Protein AF-A0A814Z5T1-F1 (afdb_monomer_lite)

pLDDT: mean 74.52, std 18.52, range [23.23, 98.56]

Radius of gyration: 36.54 Å; chains: 1; bounding box: 133×94×85 Å

Foldseek 3Di:
DDPPPFDFFPDAAPQPRHTDTQLAKWFAFLAVRRHTHHPVCCVVPVPPDPGGTHIDGTHHFFPFDAQPDQFLLSLLVVLLVRLVSAFAEWEWDQDPVDNVDTDLAIDTDGSNRLVLLLQLLLLLCVVQDAALAEEEEAEADHSVSVSPLSSCRQQNHAYEYDYNLDDLVQVLVSCQLRLHAEYEYEPVSVVSCVVCVVSRVSHAEYEYQDDDPDDPDDPPDNHYYHYSVVSSVVSSPDDDDHDDFDQARFSYWQWDCDPVRHTWTFTFGRQLLSLLDDRGQAQVQQQAEEEQQAGCSDPVSVSVSSRCSSNNYYYYYDPNDPVCVLVVQSSRQGQEDEAEQLVLLQLLLVLVVVLVVPPDPDPVVSVVVNLVSLQVSLVSHGPSHQAYEHDDDDAFPVSVVSCCSSPLSHHYWYWDDDQQAGTADIPQFGDQLKFKDFDADVLQPFACPDPPFHKHFIWIHGSNGTPATRPCVPVRPVQADPVGTGGPQWMWTWDDDPPDGIGTHTDAGVVQWDAACVGHTAHQSNLQNLLSSDSQASGKGWDHDNDHQAIAMEGATDPVVLVVVCVVVVHDSVCLQVDVVNQVVSLVSQVVSCVVVVHDPRSGHPYYGYDNDDQDVSVPCAPSSRHGPVVVVCVVCVCVVPVDDPVLVVLQVLLCVLLVDHDDDQPPDQCVVSPDDLVSLVVSQVCCCVVLVDHDPSVNSPDPPDGSVVVSVNSVVVVVVVVVVVVVVVVVVVPPPPPPPPDDDDDDDDDDDDDPPDPPQPPPRDFQAWFKFKDFVQQVPKWKAKDFADQPHLCVVQQLAPGGGIFIWIFTKIKIATQGLFKQFPFFDDDDDPDDDPDPQSVQVQWDQRPNVRATWGQQFKFKDWADPVPVVPFTDGRGTDAAAQPGFQDSDPSFDSDDPGHDSRTGIHGHRTMGMDHGPPPSRTTGPLVPAQQPHKDKTKIKMATSVVVQTASAHFDDDDPPDQPWDFDQDDPDDDPDDDDDPDRPPDDTHTGGHYDHDPCSRVRRMDMDIDIGGHQQDMQQCAADDPPDSQFAQQHSHNKAWAPPALKDFAPDAQAKKKFWFKAFAAAKKKKFKAFAFQSSRGARSDGPVRTQWIDIHGHRVDGDMTIGTFHPQDDPRRRTGMMTMIMDGNGPPDDGTDIDTDIDGDDDDPDDDDDDDDDDDPDDDDDDDDDDDDDDDDDDDDDDDD

Organism: NCBI:txid433720

Secondary structure (DSSP, 8-state):
-PPP--PEEEEE-TTT-PEEETTPEEEEETTTSS-EEEHHHHHTTSSPPSS-EEEEE---PPP-----S-SHHHHHHHHHHHTTTSEEEEEPPBPSS-TT-B-SS-EEEEHHHHHHHHHHHHHHHTTT--TT-EEEEE-SS-HHHHHHHHHHHHTT-EEEE--TT--HHHHHHHHHHHT--EEEE-TTTHHHHHHHGGG-TT--EEEESS--S-----TT-S-EEEEHHHHHHHHHT---PPPPP-TT-EEEEEEE--TTSS-EEEEEEHHHHHTTS-SS--GGGTT-EEEE-S-TTSHHHHHHHHHHHHTT-EEEEP-S-GGGHHHHHHHH--SEEEE-HHHHHHHHHHHHHHHHT-----HHHHHHHHHHHHHHHHTTS-TT--EEEEESSPPPHHHHHHHHHHSTTSEEEEEEEETTTEEEEETTEEPTT-EEEEE-BGGGTB-TT-SSS-EEEEEEE-TT----BTT-HHHHHHHB-TT--EEEEEEEEEE--TTS--EEEEEEETTT-EE-TTS-EE-HHHHHHHHTT-TTEEEEEEE--TT-SS-EEEEEE-HHHHHHHHHHTT--GGGGGG-HHHHHHHHHHHHHHHHHTT--GGGS-SEEEE--S---TTTTSB-TTS-B-HHHHHHHHHHHHH----HHHHHHHHHHHHH------TTS--TTTTT--HHHHHHHHHHHHHHH-----TTGGG-TT--HHHHHHHHHHHHHHHHHHHHHHHHHHHHSSSSS-----------S---S-S----TT-PPP---B---HHHHT-EEEEEEEE-TT-HHHHTT-SSSSEEEEEEEE-EEEEB-SSS-EEEEE----TTSS--SHHHHTT--EEETTTTEEEBTTSEEEEES-TT-TTS-------B-----EE---STTS-SS-S--BTTEEEE-TTEEEEE-BTBTT-EEE-TTS--SSS-EEEEEEEEESTTS-S--EEEPPPBTTB--EEEE---SS---S-TT----SSS--EEEE-EEE-TTTTTSSEEEEEEEE--BTBSGGGSPPPTTS---STT--SS-EE-TT-S-EE-SSTT-EEEEEEEEESSS-EEEEEEEEETTTTEE----GGG-SEEEEE--TT--EEEEEEPPPP-SSS--S-EEEEEEEESSTTS----EEEEEEEPP--S------PPPPP-------------------------

Structure (mmCIF, N/CA/C/O backbone):
data_AF-A0A814Z5T1-F1
#
_entry.id   AF-A0A814Z5T1-F1
#
loop_
_atom_site.group_PDB
_atom_site.id
_atom_site.type_symbol
_atom_site.label_atom_id
_atom_site.label_alt_id
_atom_site.label_comp_id
_atom_site.label_asym_id
_atom_site.label_entity_id
_atom_site.label_seq_id
_atom_site.pdbx_PDB_ins_code
_atom_site.Cartn_x
_atom_site.Cartn_y
_atom_site.Cartn_z
_atom_site.occupancy
_atom_site.B_iso_or_equiv
_atom_site.auth_seq_id
_atom_site.auth_comp_id
_atom_site.auth_asym_id
_atom_site.auth_atom_id
_atom_site.pdbx_PDB_model_num
ATOM 1 N N . MET A 1 1 ? 45.032 -6.175 -3.417 1.00 28.38 1 MET A N 1
ATOM 2 C CA . MET A 1 1 ? 44.567 -6.719 -2.125 1.00 28.38 1 MET A CA 1
ATOM 3 C C . MET A 1 1 ? 44.963 -5.740 -1.032 1.00 28.38 1 MET A C 1
ATOM 5 O O . MET A 1 1 ? 46.106 -5.746 -0.599 1.00 28.38 1 MET A O 1
ATOM 9 N N . LEU A 1 2 ? 44.053 -4.836 -0.677 1.00 25.33 2 LEU A N 1
ATOM 10 C CA . LEU A 1 2 ? 44.145 -4.008 0.526 1.00 25.33 2 LEU A CA 1
ATOM 11 C C . LEU A 1 2 ? 43.317 -4.730 1.598 1.00 25.33 2 LEU A C 1
ATOM 13 O O . LEU A 1 2 ? 42.243 -5.234 1.274 1.00 25.33 2 LEU A O 1
ATOM 17 N N . ASN A 1 3 ? 43.823 -4.840 2.829 1.00 23.78 3 ASN A N 1
ATOM 18 C CA . ASN A 1 3 ? 43.048 -5.376 3.953 1.00 23.78 3 ASN A CA 1
ATOM 19 C C . ASN A 1 3 ? 41.710 -4.619 4.047 1.00 23.78 3 ASN A C 1
ATOM 21 O O . ASN A 1 3 ? 41.748 -3.386 4.075 1.00 23.78 3 ASN A O 1
ATOM 25 N N . PRO A 1 4 ? 40.550 -5.299 4.096 1.00 34.59 4 PRO A N 1
ATOM 26 C CA . PRO A 1 4 ? 39.279 -4.612 4.234 1.00 34.59 4 PRO A CA 1
ATOM 27 C C . PRO A 1 4 ? 39.246 -3.969 5.620 1.00 34.59 4 PRO A C 1
ATOM 29 O O . PRO A 1 4 ? 39.312 -4.650 6.645 1.00 34.59 4 PRO A O 1
ATOM 32 N N . VAL A 1 5 ? 39.190 -2.640 5.658 1.00 39.53 5 VAL A N 1
ATOM 33 C CA . VAL A 1 5 ? 38.877 -1.906 6.883 1.00 39.53 5 VAL A CA 1
ATOM 34 C C . VAL A 1 5 ? 37.460 -2.322 7.273 1.00 39.53 5 VAL A C 1
ATOM 36 O O . VAL A 1 5 ? 36.507 -2.019 6.557 1.00 39.53 5 VAL A O 1
ATOM 39 N N . LYS A 1 6 ? 37.326 -3.076 8.368 1.00 45.75 6 LYS A N 1
ATOM 40 C CA . LYS A 1 6 ? 36.031 -3.493 8.915 1.00 45.75 6 LYS A CA 1
ATOM 41 C C . LYS A 1 6 ? 35.223 -2.242 9.268 1.00 45.75 6 LYS A C 1
ATOM 43 O O . LYS A 1 6 ? 35.621 -1.481 10.148 1.00 45.75 6 LYS A O 1
ATOM 48 N N . LYS A 1 7 ? 34.130 -1.996 8.540 1.00 56.34 7 LYS A N 1
ATOM 49 C CA . LYS A 1 7 ? 33.224 -0.871 8.807 1.00 56.34 7 LYS A CA 1
ATOM 50 C C . LYS A 1 7 ? 32.348 -1.220 10.024 1.00 56.34 7 LYS A C 1
ATOM 52 O O . LYS A 1 7 ? 31.818 -2.330 10.058 1.00 56.34 7 LYS A O 1
ATOM 57 N N . PRO A 1 8 ? 32.187 -0.332 11.019 1.00 55.16 8 PRO A N 1
ATOM 58 C CA . PRO A 1 8 ? 31.306 -0.585 12.159 1.00 55.16 8 PRO A CA 1
ATOM 59 C C . PRO A 1 8 ? 29.831 -0.606 11.722 1.00 55.16 8 PRO A C 1
ATOM 61 O O . PRO A 1 8 ? 29.427 0.139 10.829 1.00 55.16 8 PRO A O 1
ATOM 64 N N . SER A 1 9 ? 29.026 -1.472 12.338 1.00 62.44 9 SER A N 1
ATOM 65 C CA . SER A 1 9 ? 27.568 -1.508 12.159 1.00 62.44 9 SER A CA 1
ATOM 66 C C . SER A 1 9 ? 26.845 -0.515 13.086 1.00 62.44 9 SER A C 1
ATOM 68 O O . SER A 1 9 ? 27.452 0.031 14.007 1.00 62.44 9 SER A O 1
ATOM 70 N N . PHE A 1 10 ? 25.537 -0.316 12.881 1.00 61.75 10 PHE A N 1
ATOM 71 C CA . PHE A 1 10 ? 24.671 0.433 13.806 1.00 61.75 10 PHE A CA 1
ATOM 72 C C . PHE A 1 10 ? 24.365 -0.323 15.108 1.00 61.75 10 PHE A C 1
ATOM 74 O O . PHE A 1 10 ? 23.852 0.261 16.059 1.00 61.75 10 PHE A O 1
ATOM 81 N N . PHE A 1 11 ? 24.673 -1.619 15.160 1.00 69.12 11 PHE A N 1
ATOM 82 C CA . PHE A 1 11 ? 24.281 -2.499 16.250 1.00 69.12 11 PHE A CA 1
ATOM 83 C C . PHE A 1 11 ? 25.450 -2.739 17.204 1.00 69.12 11 PHE A C 1
ATOM 85 O O . PHE A 1 11 ? 26.623 -2.762 16.813 1.00 69.12 11 PHE A O 1
ATOM 92 N N . TYR A 1 12 ? 25.129 -3.032 18.458 1.00 83.69 12 TYR A N 1
ATOM 93 C CA . TYR A 1 12 ? 26.085 -3.497 19.455 1.00 83.69 12 TYR A CA 1
ATOM 94 C C . TYR A 1 12 ? 25.486 -4.653 20.244 1.00 83.69 12 TYR A C 1
ATOM 96 O O . TYR A 1 12 ? 24.275 -4.768 20.387 1.00 83.69 12 TYR A O 1
ATOM 104 N N . CYS A 1 13 ? 26.337 -5.541 20.743 1.00 81.00 13 CYS A N 1
ATOM 105 C CA . CYS A 1 13 ? 25.887 -6.631 21.591 1.00 81.00 13 CYS A CA 1
ATOM 106 C C . CYS A 1 13 ? 25.457 -6.083 22.961 1.00 81.00 13 CYS A C 1
ATOM 108 O O . CYS A 1 13 ? 26.270 -5.489 23.662 1.00 81.00 13 CYS A O 1
ATOM 110 N N . ASP A 1 14 ? 24.228 -6.343 23.395 1.00 83.56 14 ASP A N 1
ATOM 111 C CA . ASP A 1 14 ? 23.690 -5.919 24.695 1.00 83.56 14 ASP A CA 1
ATOM 112 C C . ASP A 1 14 ? 24.367 -6.587 25.902 1.00 83.56 14 ASP A C 1
ATOM 114 O O . ASP A 1 14 ? 24.176 -6.153 27.035 1.00 83.56 14 ASP A O 1
ATOM 118 N N . VAL A 1 15 ? 25.171 -7.632 25.673 1.00 81.62 15 VAL A N 1
ATOM 119 C CA . VAL A 1 15 ? 25.916 -8.350 26.721 1.00 81.62 15 VAL A CA 1
ATOM 120 C C . VAL A 1 15 ? 27.347 -7.837 26.867 1.00 81.62 15 VAL A C 1
ATOM 122 O O . VAL A 1 15 ? 27.784 -7.542 27.974 1.00 81.62 15 VAL A O 1
ATOM 125 N N . CYS A 1 16 ? 28.104 -7.753 25.768 1.00 84.25 16 CYS A N 1
ATOM 126 C CA . CYS A 1 16 ? 29.518 -7.354 25.813 1.00 84.25 16 CYS A CA 1
ATOM 127 C C . CYS A 1 16 ? 29.786 -5.928 25.318 1.00 84.25 16 CYS A C 1
ATOM 129 O O . CYS A 1 16 ? 30.937 -5.495 25.326 1.00 84.25 16 CYS A O 1
ATOM 131 N N . HIS A 1 17 ? 28.755 -5.218 24.854 1.00 82.31 17 HIS A N 1
ATOM 132 C CA . HIS A 1 17 ? 28.798 -3.849 24.323 1.00 82.31 17 HIS A CA 1
ATOM 133 C C . HIS A 1 17 ? 29.772 -3.626 23.157 1.00 82.31 17 HIS A C 1
ATOM 135 O O . HIS A 1 17 ? 30.061 -2.487 22.795 1.00 82.31 17 HIS A O 1
ATOM 141 N N . ARG A 1 18 ? 30.264 -4.703 22.530 1.00 80.19 18 ARG A N 1
ATOM 142 C CA . ARG A 1 18 ? 31.017 -4.612 21.277 1.00 80.19 18 ARG A CA 1
ATOM 143 C C . ARG A 1 18 ? 30.055 -4.255 20.152 1.00 80.19 18 ARG A C 1
ATOM 145 O O . ARG A 1 18 ? 29.044 -4.935 19.975 1.00 80.19 18 ARG A O 1
ATOM 152 N N . THR A 1 19 ? 30.387 -3.215 19.396 1.00 76.69 19 THR A N 1
ATOM 153 C CA . THR A 1 19 ? 29.765 -2.947 18.101 1.00 76.69 19 THR A CA 1
ATOM 154 C C . THR A 1 19 ? 30.006 -4.133 17.181 1.00 76.69 19 THR A C 1
ATOM 156 O O . THR A 1 19 ? 31.104 -4.692 17.144 1.00 76.69 19 THR A O 1
ATOM 159 N N . PHE A 1 20 ? 28.971 -4.545 16.457 1.00 74.12 20 PHE A N 1
ATOM 160 C CA . PHE A 1 20 ? 29.149 -5.569 15.438 1.00 74.12 20 PHE A CA 1
ATOM 161 C C . PHE A 1 20 ? 29.889 -4.964 14.248 1.00 74.12 20 PHE A C 1
ATOM 163 O O . PHE A 1 20 ? 29.673 -3.798 13.899 1.00 74.12 20 PHE A O 1
ATOM 170 N N . ASP A 1 21 ? 30.733 -5.762 13.603 1.00 72.00 21 ASP A N 1
ATOM 171 C CA . ASP A 1 21 ? 31.289 -5.386 12.310 1.00 72.00 21 ASP A CA 1
ATOM 172 C C . ASP A 1 21 ? 30.185 -5.512 11.249 1.00 72.00 21 ASP A C 1
ATOM 174 O O . ASP A 1 21 ? 29.345 -6.418 11.307 1.00 72.00 21 ASP A O 1
ATOM 178 N N . HIS A 1 22 ? 30.189 -4.623 10.258 1.00 64.62 22 HIS A N 1
ATOM 179 C CA . HIS A 1 22 ? 29.361 -4.776 9.068 1.00 64.62 22 HIS A CA 1
ATOM 180 C C . HIS A 1 22 ? 29.569 -6.171 8.464 1.00 64.62 22 HIS A C 1
ATOM 182 O O . HIS A 1 22 ? 30.706 -6.592 8.250 1.00 64.62 22 HIS A O 1
ATOM 188 N N . GLY A 1 23 ? 28.478 -6.887 8.194 1.00 60.28 23 GLY A N 1
ATOM 189 C CA . GLY A 1 23 ? 28.553 -8.232 7.630 1.00 60.28 23 GLY A CA 1
ATOM 190 C C . GLY A 1 23 ? 28.769 -9.349 8.663 1.00 60.28 23 GLY A C 1
ATOM 191 O O . GLY A 1 23 ? 28.973 -10.493 8.269 1.00 60.28 23 GLY A O 1
ATOM 192 N N . THR A 1 24 ? 28.696 -9.070 9.971 1.00 73.06 24 THR A N 1
ATOM 193 C CA . THR A 1 24 ? 28.711 -10.111 11.023 1.00 73.06 24 THR A CA 1
ATOM 194 C C . THR A 1 24 ? 27.317 -10.418 11.564 1.00 73.06 24 THR A C 1
ATOM 196 O O . THR A 1 24 ? 26.420 -9.584 11.474 1.00 73.06 24 THR A O 1
ATOM 199 N N . TYR A 1 25 ? 27.111 -11.614 12.125 1.00 76.50 25 TYR A N 1
ATOM 200 C CA . TYR A 1 25 ? 25.830 -11.987 12.731 1.00 76.50 25 TYR A CA 1
ATOM 201 C C . TYR A 1 25 ? 25.670 -11.407 14.148 1.00 76.50 25 TYR A C 1
ATOM 203 O O . TYR A 1 25 ? 26.505 -11.618 15.031 1.00 76.50 25 TYR A O 1
ATOM 211 N N . ARG A 1 26 ? 24.547 -10.719 14.365 1.00 84.06 26 ARG A N 1
ATOM 212 C CA . ARG A 1 26 ? 23.934 -10.411 15.661 1.00 84.06 26 ARG A CA 1
ATOM 213 C C . ARG A 1 26 ? 22.795 -11.389 15.942 1.00 84.06 26 ARG A C 1
ATOM 215 O O . ARG A 1 26 ? 22.085 -11.789 15.035 1.00 84.06 26 ARG A O 1
ATOM 222 N N . TYR A 1 27 ? 22.583 -11.762 17.188 1.00 81.81 27 TYR A N 1
ATOM 223 C CA . TYR A 1 27 ? 21.540 -12.684 17.619 1.00 81.81 27 TYR A CA 1
ATOM 224 C C . TYR A 1 27 ? 20.453 -11.881 18.325 1.00 81.81 27 TYR A C 1
ATOM 226 O O . TYR A 1 27 ? 20.590 -11.543 19.498 1.00 81.81 27 TYR A O 1
ATOM 234 N N . ASN A 1 28 ? 19.407 -11.529 17.581 1.00 81.00 28 ASN A N 1
ATOM 235 C CA . ASN A 1 28 ? 18.339 -10.640 18.020 1.00 81.00 28 ASN A CA 1
ATOM 236 C C . ASN A 1 28 ? 17.211 -11.417 18.713 1.00 81.00 28 ASN A C 1
ATOM 238 O O . ASN A 1 28 ? 16.724 -12.424 18.197 1.00 81.00 28 ASN A O 1
ATOM 242 N N . CYS A 1 29 ? 16.745 -10.930 19.858 1.00 71.31 29 CYS A N 1
ATOM 243 C CA . CYS A 1 29 ? 15.592 -11.488 20.545 1.00 71.31 29 CYS A CA 1
ATOM 244 C C . CYS A 1 29 ? 14.280 -11.131 19.844 1.00 71.31 29 CYS A C 1
ATOM 246 O O . CYS A 1 29 ? 13.896 -9.964 19.749 1.00 71.31 29 CYS A O 1
ATOM 248 N N . THR A 1 30 ? 13.518 -12.159 19.477 1.00 52.66 30 THR A N 1
ATOM 249 C CA . THR A 1 30 ? 12.213 -12.017 18.816 1.00 52.66 30 THR A CA 1
ATOM 250 C C . THR A 1 30 ? 11.124 -11.420 19.706 1.00 52.66 30 THR A C 1
ATOM 252 O O . THR A 1 30 ? 10.188 -10.813 19.187 1.00 52.66 30 THR A O 1
ATOM 255 N N . VAL A 1 31 ? 11.256 -11.562 21.028 1.00 54.78 31 VAL A N 1
ATOM 256 C CA . VAL A 1 31 ? 10.280 -11.101 22.029 1.00 54.78 31 VAL A CA 1
ATOM 257 C C . VAL A 1 31 ? 10.630 -9.714 22.575 1.00 54.78 31 VAL A C 1
ATOM 259 O O . VAL A 1 31 ? 9.751 -8.915 22.862 1.00 54.78 31 VAL A O 1
ATOM 262 N N . CYS A 1 32 ? 11.912 -9.389 22.718 1.00 58.50 32 CYS A N 1
ATOM 263 C CA . CYS A 1 32 ? 12.343 -8.086 23.224 1.00 58.50 32 CYS A CA 1
ATOM 264 C C . CYS A 1 32 ? 12.522 -7.052 22.105 1.00 58.50 32 CYS A C 1
ATOM 266 O O . CYS A 1 32 ? 12.522 -5.859 22.399 1.00 58.50 32 CYS A O 1
ATOM 268 N N . GLY A 1 33 ? 12.698 -7.492 20.852 1.00 46.81 33 GLY A N 1
ATOM 269 C CA . GLY A 1 33 ? 12.854 -6.657 19.653 1.00 46.81 33 GLY A CA 1
ATOM 270 C C . GLY A 1 33 ? 14.209 -5.949 19.550 1.00 46.81 33 GLY A C 1
ATOM 271 O O . GLY A 1 33 ? 14.848 -5.981 18.502 1.00 46.81 33 GLY A O 1
ATOM 272 N N . ASN A 1 34 ? 14.689 -5.389 20.661 1.00 63.78 34 ASN A N 1
ATOM 273 C CA . ASN A 1 34 ? 15.873 -4.530 20.735 1.00 63.78 34 ASN A CA 1
ATOM 274 C C . ASN A 1 34 ? 16.929 -5.138 21.671 1.00 63.78 34 ASN A C 1
ATOM 276 O O . ASN A 1 34 ? 17.443 -4.445 22.546 1.00 63.78 34 ASN A O 1
ATOM 280 N N . TYR A 1 35 ? 17.142 -6.452 21.586 1.00 73.88 35 TYR A N 1
ATOM 281 C CA . TYR A 1 35 ? 18.141 -7.150 22.392 1.00 73.88 35 TYR A CA 1
ATOM 282 C C . TYR A 1 35 ? 18.973 -8.060 21.491 1.00 73.88 35 TYR A C 1
ATOM 284 O O . TYR A 1 35 ? 18.457 -9.054 20.986 1.00 73.88 35 TYR A O 1
ATOM 292 N N . ASP A 1 36 ? 20.235 -7.708 21.285 1.00 82.12 36 ASP A N 1
ATOM 293 C CA . ASP A 1 36 ? 21.179 -8.338 20.377 1.00 82.12 36 ASP A CA 1
ATOM 294 C C . ASP A 1 36 ? 22.355 -8.962 21.134 1.00 82.12 36 ASP A C 1
ATOM 296 O O . ASP A 1 36 ? 23.015 -8.330 21.957 1.00 82.12 36 ASP A O 1
ATOM 300 N N . GLN A 1 37 ? 22.703 -10.204 20.813 1.00 86.38 37 GLN A N 1
ATOM 301 C CA . GLN A 1 37 ? 23.916 -10.851 21.312 1.00 86.38 37 GLN A CA 1
ATOM 302 C C . GLN A 1 37 ? 24.910 -11.112 20.183 1.00 86.38 37 GLN A C 1
ATOM 304 O O . GLN A 1 37 ? 24.528 -11.353 19.044 1.00 86.38 37 GLN A O 1
ATOM 309 N N . CYS A 1 38 ? 26.211 -11.068 20.463 1.00 85.12 38 CYS A N 1
ATOM 310 C CA . CYS A 1 38 ? 27.186 -11.634 19.535 1.00 85.12 38 CYS A CA 1
ATOM 311 C C . CYS A 1 38 ? 27.241 -13.149 19.668 1.00 85.12 38 CYS A C 1
ATOM 313 O O . CYS A 1 38 ? 26.775 -13.714 20.658 1.00 85.12 38 CYS A O 1
ATOM 315 N N . GLU A 1 39 ? 27.802 -13.806 18.658 1.00 84.00 39 GLU A N 1
ATOM 316 C CA . GLU A 1 39 ? 27.929 -15.263 18.622 1.00 84.00 39 GLU A CA 1
ATOM 317 C C . GLU A 1 39 ? 28.619 -15.812 19.879 1.00 84.00 39 GLU A C 1
ATOM 319 O O . GLU A 1 39 ? 28.133 -16.759 20.495 1.00 84.00 39 GLU A O 1
ATOM 324 N N . GLU A 1 40 ? 29.687 -15.149 20.333 1.00 84.69 40 GLU A N 1
ATOM 325 C CA . GLU A 1 40 ? 30.391 -15.508 21.569 1.00 84.69 40 GLU A CA 1
ATOM 326 C C . GLU A 1 40 ? 29.485 -15.393 22.807 1.00 84.69 40 GLU A C 1
ATOM 328 O O . GLU A 1 40 ? 29.475 -16.290 23.647 1.00 84.69 40 GLU A O 1
ATOM 333 N N . CYS A 1 41 ? 28.697 -14.320 22.934 1.00 83.50 41 CYS A N 1
ATOM 334 C CA . CYS A 1 41 ? 27.786 -14.134 24.071 1.00 83.50 41 CYS A CA 1
ATOM 335 C C . CYS A 1 41 ? 26.602 -15.110 24.041 1.00 83.50 41 CYS A C 1
ATOM 337 O O . CYS A 1 41 ? 26.212 -15.617 25.091 1.00 83.50 41 CYS A O 1
ATOM 339 N N . THR A 1 42 ? 26.099 -15.419 22.844 1.00 80.69 42 THR A N 1
ATOM 340 C CA . THR A 1 42 ? 25.009 -16.380 22.624 1.00 80.69 42 THR A CA 1
ATOM 341 C C . THR A 1 42 ? 25.449 -17.789 23.009 1.00 80.69 42 THR A C 1
ATOM 343 O O . THR A 1 42 ? 24.756 -18.485 23.745 1.00 80.69 42 THR A O 1
ATOM 346 N N . THR A 1 43 ? 26.645 -18.190 22.570 1.00 81.12 43 THR A N 1
ATOM 347 C CA . THR A 1 43 ? 27.201 -19.527 22.830 1.00 81.12 43 THR A CA 1
ATOM 348 C C . THR A 1 43 ? 27.560 -19.718 24.304 1.00 81.12 43 THR A C 1
ATOM 350 O O . THR A 1 43 ? 27.369 -20.799 24.857 1.00 81.12 43 THR A O 1
ATOM 353 N N . ASN A 1 44 ? 28.045 -18.664 24.967 1.00 77.31 44 ASN A N 1
ATOM 354 C CA . ASN A 1 44 ? 28.439 -18.721 26.375 1.00 77.31 44 ASN A CA 1
ATOM 355 C C . ASN A 1 44 ? 27.255 -18.621 27.358 1.00 77.31 44 ASN A C 1
ATOM 357 O O . ASN A 1 44 ? 27.474 -18.781 28.557 1.00 77.31 44 ASN A O 1
ATOM 361 N N . MET A 1 45 ? 26.026 -18.365 26.876 1.00 59.78 45 MET A N 1
ATOM 362 C CA . MET A 1 45 ? 24.788 -18.234 27.666 1.00 59.78 45 MET A CA 1
ATOM 363 C C . MET A 1 45 ? 24.939 -17.390 28.943 1.00 59.78 45 MET A C 1
ATOM 365 O O . MET A 1 45 ? 24.445 -17.774 30.005 1.00 59.78 45 MET A O 1
ATOM 369 N N . ASN A 1 46 ? 25.645 -16.254 28.875 1.00 54.91 46 ASN A N 1
ATOM 370 C CA . ASN A 1 46 ? 25.927 -15.468 30.077 1.00 54.91 46 ASN A CA 1
ATOM 371 C C . ASN A 1 46 ? 25.847 -13.944 29.841 1.00 54.91 46 ASN A C 1
ATOM 373 O O . ASN A 1 46 ? 26.746 -13.396 29.199 1.00 54.91 46 ASN A O 1
ATOM 377 N N . PRO A 1 47 ? 24.810 -13.254 30.366 1.00 55.84 47 PRO A N 1
ATOM 378 C CA . PRO A 1 47 ? 23.669 -13.815 31.091 1.00 55.84 47 PRO A CA 1
ATOM 379 C C . PRO A 1 47 ? 22.724 -14.593 30.151 1.00 55.84 47 PRO A C 1
ATOM 381 O O . PRO A 1 47 ? 22.582 -14.226 28.980 1.00 55.84 47 PRO A O 1
ATOM 384 N N . PRO A 1 48 ? 22.063 -15.658 30.639 1.00 61.81 48 PRO A N 1
ATOM 385 C CA . PRO A 1 48 ? 21.058 -16.371 29.863 1.00 61.81 48 PRO A CA 1
ATOM 386 C C . PRO A 1 48 ? 19.878 -15.438 29.569 1.00 61.81 48 PRO A C 1
ATOM 388 O O . PRO A 1 48 ? 19.309 -14.827 30.474 1.00 61.81 48 PRO A O 1
ATOM 391 N N . HIS A 1 49 ? 19.515 -15.318 28.293 1.00 75.19 49 HIS A N 1
ATOM 392 C CA . HIS A 1 49 ? 18.345 -14.561 27.863 1.00 75.19 49 HIS A CA 1
ATOM 393 C C . HIS A 1 49 ? 17.135 -15.512 27.761 1.00 75.19 49 HIS A C 1
ATOM 395 O O . HIS A 1 49 ? 17.254 -16.551 27.115 1.00 75.19 49 HIS A O 1
ATOM 401 N N . PRO A 1 50 ? 15.978 -15.208 28.382 1.00 70.62 50 PRO A N 1
ATOM 402 C CA . PRO A 1 50 ? 14.859 -16.153 28.501 1.00 70.62 50 PRO A CA 1
ATOM 403 C C . PRO A 1 50 ? 14.111 -16.437 27.187 1.00 70.62 50 PRO A C 1
ATOM 405 O O . PRO A 1 50 ? 13.256 -17.320 27.154 1.00 70.62 50 PRO A O 1
ATOM 408 N N . HIS A 1 51 ? 14.401 -15.700 26.114 1.00 69.19 51 HIS A N 1
ATOM 409 C CA . HIS A 1 51 ? 13.721 -15.823 24.827 1.00 69.19 51 HIS A CA 1
ATOM 410 C C . HIS A 1 51 ? 14.663 -16.316 23.724 1.00 69.19 51 HIS A C 1
ATOM 412 O O . HIS A 1 51 ? 15.881 -16.161 23.798 1.00 69.19 51 HIS A O 1
ATOM 418 N N . ILE A 1 52 ? 14.081 -16.880 22.664 1.00 67.38 52 ILE A N 1
ATOM 419 C CA . ILE A 1 52 ? 14.826 -17.375 21.504 1.00 67.38 52 ILE A CA 1
ATOM 420 C C . ILE A 1 52 ? 15.508 -16.200 20.789 1.00 67.38 52 ILE A C 1
ATOM 422 O O . ILE A 1 52 ? 14.857 -15.225 20.401 1.00 67.38 52 ILE A O 1
ATOM 426 N N . LEU A 1 53 ? 16.822 -16.319 20.595 1.00 68.94 53 LEU A N 1
ATOM 427 C CA . LEU A 1 53 ? 17.618 -15.384 19.810 1.00 68.94 53 LEU A CA 1
ATOM 428 C C . LEU A 1 53 ? 17.754 -15.898 18.376 1.00 68.94 53 LEU A C 1
ATOM 430 O O . LEU A 1 53 ? 18.131 -17.048 18.152 1.00 68.94 53 LEU A O 1
ATOM 434 N N . VAL A 1 54 ? 17.456 -15.040 17.405 1.00 65.56 54 VAL A N 1
ATOM 435 C CA . VAL A 1 54 ? 17.526 -15.356 15.976 1.00 65.56 54 VAL A CA 1
ATOM 436 C C . VAL A 1 54 ? 18.729 -14.640 15.361 1.00 65.56 54 VAL A C 1
ATOM 438 O O . VAL A 1 54 ? 18.861 -13.428 15.545 1.00 65.56 54 VAL A O 1
ATOM 441 N N . PRO A 1 55 ? 19.605 -15.345 14.624 1.00 72.06 55 PRO A N 1
ATOM 442 C CA . PRO A 1 55 ? 20.721 -14.712 13.938 1.00 72.06 55 PRO A CA 1
ATOM 443 C C . PRO A 1 55 ? 20.224 -13.776 12.825 1.00 72.06 55 PRO A C 1
ATOM 445 O O . PRO A 1 55 ? 19.431 -14.148 11.962 1.00 72.06 55 PRO A O 1
ATOM 448 N N . GLU A 1 56 ? 20.735 -12.553 12.819 1.00 69.75 56 GLU A N 1
ATOM 449 C CA . GLU A 1 56 ? 20.537 -11.505 11.825 1.00 69.75 56 GLU A CA 1
ATOM 450 C C . GLU A 1 56 ? 21.889 -10.883 11.481 1.00 69.75 56 GLU A C 1
ATOM 452 O O . GLU A 1 56 ? 22.759 -10.791 12.332 1.00 69.75 56 GLU A O 1
ATOM 457 N N . LEU A 1 57 ? 22.092 -10.401 10.259 1.00 63.84 57 LEU A N 1
ATOM 458 C CA . LEU A 1 57 ? 23.307 -9.649 9.950 1.00 63.84 57 LEU A CA 1
ATOM 459 C C . LEU A 1 57 ? 23.247 -8.219 10.476 1.00 63.84 57 LEU A C 1
ATOM 461 O O . LEU A 1 57 ? 22.245 -7.524 10.308 1.00 63.84 57 LEU A O 1
ATOM 465 N N . ALA A 1 58 ? 24.347 -7.786 11.077 1.00 64.56 58 ALA A N 1
ATOM 466 C CA . ALA A 1 58 ? 24.600 -6.413 11.445 1.00 64.56 58 ALA A CA 1
ATOM 467 C C . ALA A 1 58 ? 25.147 -5.635 10.241 1.00 64.56 58 ALA A C 1
ATOM 469 O O . ALA A 1 58 ? 26.029 -6.096 9.514 1.00 64.56 58 ALA A O 1
ATOM 470 N N . PHE A 1 59 ? 24.632 -4.428 10.036 1.00 59.59 59 PHE A N 1
ATOM 471 C CA . PHE A 1 59 ? 25.014 -3.540 8.939 1.00 59.59 59 PHE A CA 1
ATOM 472 C C . PHE A 1 59 ? 25.195 -2.109 9.455 1.00 59.59 59 PHE A C 1
ATOM 474 O O . PHE A 1 59 ? 24.697 -1.746 10.516 1.00 59.59 59 PHE A O 1
ATOM 481 N N . GLY A 1 60 ? 25.952 -1.305 8.715 1.00 56.69 60 GLY A N 1
ATOM 482 C CA . GLY A 1 60 ? 26.296 0.081 9.051 1.00 56.69 60 GLY A CA 1
ATOM 483 C C . GLY A 1 60 ? 25.877 1.017 7.925 1.00 56.69 60 GLY A C 1
ATOM 484 O O . GLY A 1 60 ? 25.338 0.548 6.911 1.00 56.69 60 GLY A O 1
ATOM 485 N N . SER A 1 61 ? 26.132 2.317 8.082 1.00 50.03 61 SER A N 1
ATOM 486 C CA . SER A 1 61 ? 25.928 3.285 7.004 1.00 50.03 61 SER A CA 1
ATOM 487 C C . SER A 1 61 ? 26.776 2.867 5.802 1.00 50.03 61 SER A C 1
ATOM 489 O O . SER A 1 61 ? 27.981 2.627 5.918 1.00 50.03 61 SER A O 1
ATOM 491 N N . GLY A 1 62 ? 26.127 2.705 4.646 1.00 47.44 62 GLY A N 1
ATOM 492 C CA . GLY A 1 62 ? 26.850 2.674 3.377 1.00 47.44 62 GLY A CA 1
ATOM 493 C C . GLY A 1 62 ? 27.586 4.003 3.177 1.00 47.44 62 GLY A C 1
ATOM 494 O O . GLY A 1 62 ? 27.345 4.964 3.904 1.00 47.44 62 GLY A O 1
ATOM 495 N N . GLU A 1 63 ? 28.502 4.065 2.215 1.00 46.31 63 GLU A N 1
ATOM 496 C CA . GLU A 1 63 ? 28.989 5.372 1.760 1.00 46.31 63 GLU A CA 1
ATOM 497 C C . GLU A 1 63 ? 27.841 6.094 1.050 1.00 46.31 63 GLU A C 1
ATOM 499 O O . GLU A 1 63 ? 27.232 5.513 0.150 1.00 46.31 63 GLU A O 1
ATOM 504 N N . ASP A 1 64 ? 27.561 7.339 1.439 1.00 44.94 64 ASP A N 1
ATOM 505 C CA . ASP A 1 64 ? 26.635 8.192 0.698 1.00 44.94 64 ASP A CA 1
ATOM 506 C C . ASP A 1 64 ? 27.224 8.437 -0.695 1.00 44.94 64 ASP A C 1
ATOM 508 O O . ASP A 1 64 ? 28.258 9.091 -0.851 1.00 44.94 64 ASP A O 1
ATOM 512 N N . ARG A 1 65 ? 26.587 7.871 -1.722 1.00 48.06 65 ARG A N 1
ATOM 513 C CA . ARG A 1 65 ? 26.892 8.161 -3.125 1.00 48.06 65 ARG A CA 1
ATOM 514 C C . ARG A 1 65 ? 25.668 8.788 -3.766 1.00 48.06 65 ARG A C 1
ATOM 516 O O . ARG A 1 65 ? 24.580 8.219 -3.727 1.00 48.06 65 ARG A O 1
ATOM 523 N N . THR A 1 66 ? 25.849 9.956 -4.369 1.00 46.91 66 THR A N 1
ATOM 524 C CA . THR A 1 66 ? 24.794 10.636 -5.120 1.00 46.91 66 THR A CA 1
ATOM 525 C C . THR A 1 66 ? 24.680 10.026 -6.515 1.00 46.91 66 THR A C 1
ATOM 527 O O . THR A 1 66 ? 25.657 9.961 -7.264 1.00 46.91 66 THR A O 1
ATOM 530 N N . CYS A 1 67 ? 23.480 9.570 -6.878 1.00 50.97 67 CYS A N 1
ATOM 531 C CA . CYS A 1 67 ? 23.186 9.148 -8.243 1.00 50.97 67 CYS A CA 1
ATOM 532 C C . CYS A 1 67 ? 22.964 10.395 -9.111 1.00 50.97 67 CYS A C 1
ATOM 534 O O . CYS A 1 67 ? 21.963 11.088 -8.958 1.00 50.97 67 CYS A O 1
ATOM 536 N N . ASN A 1 68 ? 23.900 10.694 -10.014 1.00 53.50 68 ASN A N 1
ATOM 537 C CA . ASN A 1 68 ? 23.802 11.863 -10.900 1.00 53.50 68 ASN A CA 1
ATOM 538 C C . ASN A 1 68 ? 22.866 11.630 -12.106 1.00 53.50 68 ASN A C 1
ATOM 540 O O . ASN A 1 68 ? 22.466 12.586 -12.766 1.00 53.50 68 ASN A O 1
ATOM 544 N N . GLU A 1 69 ? 22.523 10.374 -12.418 1.00 66.06 69 GLU A N 1
ATOM 545 C CA . GLU A 1 69 ? 21.609 10.016 -13.508 1.00 66.06 69 GLU A CA 1
ATOM 546 C C . GLU A 1 69 ? 20.194 9.752 -12.961 1.00 66.06 69 GLU A C 1
ATOM 548 O O . GLU A 1 69 ? 20.011 8.901 -12.095 1.00 66.06 69 GLU A O 1
ATOM 553 N N . LYS A 1 70 ? 19.180 10.455 -13.486 1.00 74.25 70 LYS A N 1
ATOM 554 C CA . LYS A 1 70 ? 17.773 10.319 -13.060 1.00 74.25 70 LYS A CA 1
ATOM 555 C C . LYS A 1 70 ? 17.030 9.245 -13.876 1.00 74.25 70 LYS A C 1
ATOM 557 O O . LYS A 1 70 ? 16.208 9.583 -14.727 1.00 74.25 70 LYS A O 1
ATOM 562 N N . SER A 1 71 ? 17.332 7.966 -13.641 1.00 83.19 71 SER A N 1
ATOM 563 C CA . SER A 1 71 ? 16.620 6.815 -14.232 1.00 83.19 71 SER A CA 1
ATOM 564 C C . SER A 1 71 ? 16.474 5.663 -13.230 1.00 83.19 71 SER A C 1
ATOM 566 O O . SER A 1 71 ? 17.352 5.465 -12.390 1.00 83.19 71 SER A O 1
ATOM 568 N N . MET A 1 72 ? 15.403 4.863 -13.333 1.00 86.50 72 MET A N 1
ATOM 569 C CA . MET A 1 72 ? 15.197 3.690 -12.463 1.00 86.50 72 MET A CA 1
ATOM 570 C C . MET A 1 72 ? 16.368 2.717 -12.545 1.00 86.50 72 MET A C 1
ATOM 572 O O . MET A 1 72 ? 16.779 2.120 -11.551 1.00 86.50 72 MET A O 1
ATOM 576 N N . ARG A 1 73 ? 16.930 2.571 -13.749 1.00 87.25 73 ARG A N 1
ATOM 577 C CA . ARG A 1 73 ? 18.139 1.788 -13.985 1.00 87.25 73 ARG A CA 1
ATOM 578 C C . ARG A 1 73 ? 19.272 2.279 -13.084 1.00 87.25 73 ARG A C 1
ATOM 580 O O . ARG A 1 73 ? 19.859 1.472 -12.368 1.00 87.25 73 ARG A O 1
ATOM 587 N N . ALA A 1 74 ? 19.585 3.573 -13.131 1.00 84.06 74 ALA A N 1
ATOM 588 C CA . ALA A 1 74 ? 20.685 4.149 -12.367 1.00 84.06 74 ALA A CA 1
ATOM 589 C C . ALA A 1 74 ? 20.466 4.037 -10.851 1.00 84.06 74 ALA A C 1
ATOM 591 O O . ALA A 1 74 ? 21.400 3.685 -10.131 1.00 84.06 74 ALA A O 1
ATOM 592 N N . GLU A 1 75 ? 19.236 4.241 -10.374 1.00 84.81 75 GLU A N 1
ATOM 593 C CA . GLU A 1 75 ? 18.880 4.068 -8.960 1.00 84.81 75 GLU A CA 1
ATOM 594 C C . GLU A 1 75 ? 19.087 2.624 -8.481 1.00 84.81 75 GLU A C 1
ATOM 596 O O . GLU A 1 75 ? 19.738 2.401 -7.458 1.00 84.81 75 GLU A O 1
ATOM 601 N N . ILE A 1 76 ? 18.617 1.633 -9.249 1.00 88.38 76 ILE A N 1
ATOM 602 C CA . ILE A 1 76 ? 18.793 0.213 -8.917 1.00 88.38 76 ILE A CA 1
ATOM 603 C C . ILE A 1 76 ? 20.281 -0.166 -8.932 1.00 88.38 76 ILE A C 1
ATOM 605 O O . ILE A 1 76 ? 20.745 -0.807 -7.990 1.00 88.38 76 ILE A O 1
ATOM 609 N N . TYR A 1 77 ? 21.050 0.255 -9.946 1.00 85.25 77 TYR A N 1
ATOM 610 C CA . TYR A 1 77 ? 22.501 0.013 -9.985 1.00 85.25 77 TYR A CA 1
ATOM 611 C C . TYR A 1 77 ? 23.212 0.621 -8.779 1.00 85.25 77 TYR A C 1
ATOM 613 O O . TYR A 1 77 ? 24.025 -0.041 -8.137 1.00 85.25 77 TYR A O 1
ATOM 621 N N . THR A 1 78 ? 22.880 1.867 -8.448 1.00 82.19 78 THR A N 1
ATOM 622 C CA . THR A 1 78 ? 23.498 2.574 -7.327 1.00 82.19 78 THR A CA 1
ATOM 623 C C . THR A 1 78 ? 23.169 1.869 -6.009 1.00 82.19 78 THR A C 1
ATOM 625 O O . THR A 1 78 ? 24.064 1.656 -5.194 1.00 82.19 78 THR A O 1
ATOM 628 N N . ALA A 1 79 ? 21.932 1.402 -5.815 1.00 83.56 79 ALA A N 1
ATOM 629 C CA . ALA A 1 79 ? 21.566 0.601 -4.648 1.00 83.56 79 ALA A CA 1
ATOM 630 C C . ALA A 1 79 ? 22.350 -0.727 -4.579 1.00 83.56 79 ALA A C 1
ATOM 632 O O . ALA A 1 79 ? 22.829 -1.101 -3.507 1.00 83.56 79 ALA A O 1
ATOM 633 N N . MET A 1 80 ? 22.550 -1.418 -5.712 1.00 86.56 80 MET A N 1
ATOM 634 C CA . MET A 1 80 ? 23.370 -2.641 -5.774 1.00 86.56 80 MET A CA 1
ATOM 635 C C . MET A 1 80 ? 24.825 -2.392 -5.373 1.00 86.56 80 MET A C 1
ATOM 637 O O . MET A 1 80 ? 25.421 -3.235 -4.703 1.00 86.56 80 MET A O 1
ATOM 641 N N . GLU A 1 81 ? 25.393 -1.252 -5.765 1.00 79.69 81 GLU A N 1
ATOM 642 C CA . GLU A 1 81 ? 26.764 -0.880 -5.416 1.00 79.69 81 GLU A CA 1
ATOM 643 C C . GLU A 1 81 ? 26.900 -0.462 -3.950 1.00 79.69 81 GLU A C 1
ATOM 645 O O . GLU A 1 81 ? 27.803 -0.938 -3.260 1.00 79.69 81 GLU A O 1
ATOM 650 N N . ILE A 1 82 ? 26.007 0.406 -3.460 1.00 77.69 82 ILE A N 1
ATOM 651 C CA . ILE A 1 82 ? 26.066 0.938 -2.090 1.00 77.69 82 ILE A CA 1
ATOM 652 C C . ILE A 1 82 ? 25.822 -0.174 -1.063 1.00 77.69 82 ILE A C 1
ATOM 654 O O . ILE A 1 82 ? 26.487 -0.218 -0.025 1.00 77.69 82 ILE A O 1
ATOM 658 N N . TYR A 1 83 ? 24.872 -1.072 -1.333 1.00 80.50 83 TYR A N 1
ATOM 659 C CA . TYR A 1 83 ? 24.428 -2.095 -0.385 1.00 80.50 83 TYR A CA 1
ATOM 660 C C . TYR A 1 83 ? 24.974 -3.491 -0.687 1.00 80.50 83 TYR A C 1
ATOM 662 O O . TYR A 1 83 ? 24.467 -4.458 -0.127 1.00 80.50 83 TYR A O 1
ATOM 670 N N . CYS A 1 84 ? 26.004 -3.604 -1.532 1.00 81.88 84 CYS A N 1
ATOM 671 C CA . CYS A 1 84 ? 26.490 -4.846 -2.144 1.00 81.88 84 CYS A CA 1
ATOM 672 C C . CYS A 1 84 ? 26.589 -6.060 -1.192 1.00 81.88 84 CYS A C 1
ATOM 674 O O . CYS A 1 84 ? 26.130 -7.151 -1.541 1.00 81.88 84 CYS A O 1
ATOM 676 N N . ASP A 1 85 ? 27.104 -5.875 0.023 1.00 79.19 85 ASP A N 1
ATOM 677 C CA . ASP A 1 85 ? 27.312 -6.952 1.001 1.00 79.19 85 ASP A CA 1
ATOM 678 C C . ASP A 1 85 ? 26.081 -7.249 1.885 1.00 79.19 85 ASP A C 1
ATOM 680 O O . ASP A 1 85 ? 26.069 -8.224 2.639 1.00 79.19 85 ASP A O 1
ATOM 684 N N . ARG A 1 86 ? 25.014 -6.442 1.805 1.00 81.50 86 ARG A N 1
ATOM 685 C CA . ARG A 1 86 ? 23.794 -6.634 2.604 1.00 81.50 86 ARG A CA 1
ATOM 686 C C . ARG A 1 86 ? 22.958 -7.796 2.074 1.00 81.50 86 ARG A C 1
ATOM 688 O O . ARG A 1 86 ? 22.934 -8.075 0.877 1.00 81.50 86 ARG A O 1
ATOM 695 N N . HIS A 1 87 ? 22.200 -8.434 2.967 1.00 88.50 87 HIS A N 1
ATOM 696 C CA . HIS A 1 87 ? 21.106 -9.325 2.579 1.00 88.50 87 HIS A CA 1
ATOM 697 C C . HIS A 1 87 ? 20.021 -8.548 1.832 1.00 88.50 87 HIS A C 1
ATOM 699 O O . HIS A 1 87 ? 19.596 -7.495 2.292 1.00 88.50 87 HIS A O 1
ATOM 705 N N . CYS A 1 88 ? 19.563 -9.107 0.717 1.00 90.50 88 CYS A N 1
ATOM 706 C CA . CYS A 1 88 ? 18.594 -8.499 -0.182 1.00 90.50 88 CYS A CA 1
ATOM 707 C C . CYS A 1 88 ? 17.323 -9.348 -0.273 1.00 90.50 88 CYS A C 1
ATOM 709 O O . CYS A 1 88 ? 16.285 -8.955 0.249 1.00 90.50 88 CYS A O 1
ATOM 711 N N . LEU A 1 89 ? 17.401 -10.539 -0.874 1.00 95.06 89 LEU A N 1
ATOM 712 C CA . LEU A 1 89 ? 16.240 -11.395 -1.148 1.00 95.06 89 LEU A CA 1
ATOM 713 C C . LEU A 1 89 ? 16.369 -12.720 -0.391 1.00 95.06 89 LEU A C 1
ATOM 715 O O . LEU A 1 89 ? 17.393 -13.388 -0.508 1.00 95.06 89 LEU A O 1
ATOM 719 N N . GLY A 1 90 ? 15.357 -13.094 0.390 1.00 93.00 90 GLY A N 1
ATOM 720 C CA . GLY A 1 90 ? 15.367 -14.278 1.248 1.00 93.00 90 GLY A CA 1
ATOM 721 C C . GLY A 1 90 ? 14.296 -15.296 0.880 1.00 93.00 90 GLY A C 1
ATOM 722 O O . GLY A 1 90 ? 13.138 -14.931 0.690 1.00 93.00 90 GLY A O 1
ATOM 723 N N . VAL A 1 91 ? 14.653 -16.579 0.862 1.00 92.44 91 VAL A N 1
ATOM 724 C CA . VAL A 1 91 ? 13.739 -17.707 0.605 1.00 92.44 91 VAL A CA 1
ATOM 725 C C . VAL A 1 91 ? 13.822 -18.754 1.711 1.00 92.44 91 VAL A C 1
ATOM 727 O O . VAL A 1 91 ? 14.834 -18.849 2.403 1.00 92.44 91 VAL A O 1
ATOM 730 N N . ARG A 1 92 ? 12.763 -19.549 1.883 1.00 88.62 92 ARG A N 1
ATOM 731 C CA . ARG A 1 92 ? 12.777 -20.725 2.763 1.00 88.62 92 ARG A CA 1
ATOM 732 C C . ARG A 1 92 ? 13.061 -21.969 1.933 1.00 88.62 92 ARG A C 1
ATOM 734 O O . ARG A 1 92 ? 12.337 -22.250 0.981 1.00 88.62 92 ARG A O 1
ATOM 741 N N . ASP A 1 93 ? 14.086 -22.717 2.316 1.00 82.62 93 ASP A N 1
ATOM 742 C CA . ASP A 1 93 ? 14.410 -23.982 1.661 1.00 82.62 93 ASP A CA 1
ATOM 743 C C . ASP A 1 93 ? 13.381 -25.060 2.024 1.00 82.62 93 ASP A C 1
ATOM 745 O O . ASP A 1 93 ? 12.883 -25.100 3.152 1.00 82.62 93 ASP A O 1
ATOM 749 N N . VAL A 1 94 ? 13.067 -25.941 1.072 1.00 79.38 94 VAL A N 1
ATOM 750 C CA . VAL A 1 94 ? 12.252 -27.137 1.332 1.00 79.38 94 VAL A CA 1
ATOM 751 C C . VAL A 1 94 ? 13.044 -28.073 2.244 1.00 79.38 94 VAL A C 1
ATOM 753 O O . VAL A 1 94 ? 14.243 -28.283 2.038 1.00 79.38 94 VAL A O 1
ATOM 756 N N . ASP A 1 95 ? 12.385 -28.623 3.260 1.00 71.25 95 ASP A N 1
ATOM 757 C CA . ASP A 1 95 ? 12.993 -29.592 4.163 1.00 71.25 95 ASP A CA 1
ATOM 758 C C . ASP A 1 95 ? 13.373 -30.861 3.379 1.00 71.25 95 ASP A C 1
ATOM 760 O O . ASP A 1 95 ? 12.575 -31.431 2.630 1.00 71.25 95 ASP A O 1
ATOM 764 N N . LYS A 1 96 ? 14.630 -31.291 3.530 1.00 66.25 96 LYS A N 1
ATOM 765 C CA . LYS A 1 96 ? 15.179 -32.448 2.813 1.00 66.25 96 LYS A CA 1
ATOM 766 C C . LYS A 1 96 ? 14.545 -33.762 3.267 1.00 66.25 96 LYS A C 1
ATOM 768 O O . LYS A 1 96 ? 14.503 -34.697 2.471 1.00 66.25 96 LYS A O 1
ATOM 773 N N . ASP A 1 97 ? 14.052 -33.816 4.503 1.00 65.69 97 ASP A N 1
ATOM 774 C CA . ASP A 1 97 ? 13.475 -35.022 5.100 1.00 65.69 97 ASP A CA 1
ATOM 775 C C . ASP A 1 97 ? 11.943 -35.071 4.958 1.00 65.69 97 ASP A C 1
ATOM 777 O O . ASP A 1 97 ? 11.343 -36.145 5.047 1.00 65.69 97 ASP A O 1
ATOM 781 N N . ASN A 1 98 ? 11.297 -33.930 4.687 1.00 67.69 98 ASN A N 1
ATOM 782 C CA . ASN A 1 98 ? 9.868 -33.848 4.396 1.00 67.69 98 ASN A CA 1
ATOM 783 C C . ASN A 1 98 ? 9.565 -32.743 3.373 1.00 67.69 98 ASN A C 1
ATOM 785 O O . ASN A 1 98 ? 9.482 -31.569 3.718 1.00 67.69 98 ASN A O 1
ATOM 789 N N . LEU A 1 99 ? 9.298 -33.146 2.130 1.00 61.94 99 LEU A N 1
ATOM 790 C CA . LEU A 1 99 ? 9.043 -32.242 1.003 1.00 61.94 99 LEU A CA 1
ATOM 791 C C . LEU A 1 99 ? 7.779 -31.368 1.151 1.00 61.94 99 LEU A C 1
ATOM 793 O O . LEU A 1 99 ? 7.590 -30.452 0.355 1.00 61.94 99 LEU A O 1
ATOM 797 N N . GLU A 1 100 ? 6.920 -31.627 2.144 1.00 61.81 100 GLU A N 1
ATOM 798 C CA . GLU A 1 100 ? 5.762 -30.779 2.482 1.00 61.81 100 GLU A CA 1
ATOM 799 C C . GLU A 1 100 ? 6.100 -29.678 3.512 1.00 61.81 100 GLU A C 1
ATOM 801 O O . GLU A 1 100 ? 5.307 -28.758 3.747 1.00 61.81 100 GLU A O 1
ATOM 806 N N . ASN A 1 101 ? 7.287 -29.742 4.123 1.00 70.12 101 ASN A N 1
ATOM 807 C CA . ASN A 1 101 ? 7.762 -28.790 5.117 1.00 70.12 101 ASN A CA 1
ATOM 808 C C . ASN A 1 101 ? 8.848 -27.869 4.554 1.00 70.12 101 ASN A C 1
ATOM 810 O O . ASN A 1 101 ? 9.589 -28.204 3.635 1.00 70.12 101 ASN A O 1
ATOM 814 N N . TYR A 1 102 ? 8.945 -26.683 5.148 1.00 79.00 102 TYR A N 1
ATOM 815 C CA . TYR A 1 102 ? 9.969 -25.691 4.837 1.00 79.00 102 TYR A CA 1
ATOM 816 C C . TYR A 1 102 ? 10.833 -25.452 6.067 1.00 79.00 102 TYR A C 1
ATOM 818 O O . TYR A 1 102 ? 10.341 -25.517 7.196 1.00 79.00 102 TYR A O 1
ATOM 826 N N . SER A 1 103 ? 12.097 -25.102 5.840 1.00 77.62 103 SER A N 1
ATOM 827 C CA . SER A 1 103 ? 13.028 -24.689 6.885 1.00 77.62 103 SER A CA 1
ATOM 828 C C . SER A 1 103 ? 12.421 -23.599 7.774 1.00 77.62 103 SER A C 1
ATOM 830 O O . SER A 1 103 ? 11.717 -22.700 7.304 1.00 77.62 103 SER A O 1
ATOM 832 N N . ASN A 1 104 ? 12.735 -23.635 9.069 1.00 78.31 104 ASN A N 1
ATOM 833 C CA . ASN A 1 104 ? 12.367 -22.589 10.030 1.00 78.31 104 ASN A CA 1
ATOM 834 C C . ASN A 1 104 ? 13.275 -21.345 9.940 1.00 78.31 104 ASN A C 1
ATOM 836 O O . ASN A 1 104 ? 13.240 -20.486 10.818 1.00 78.31 104 ASN A O 1
ATOM 840 N N . SER A 1 105 ? 14.095 -21.239 8.892 1.00 79.88 105 SER A N 1
ATOM 841 C CA . SER A 1 105 ? 14.975 -20.103 8.621 1.00 79.88 105 SER A CA 1
ATOM 842 C C . SER A 1 105 ? 14.912 -19.669 7.154 1.00 79.88 105 SER A C 1
ATOM 844 O O . SER A 1 105 ? 14.499 -20.428 6.275 1.00 79.88 105 SER A O 1
ATOM 846 N N . TYR A 1 106 ? 15.329 -18.425 6.905 1.00 86.12 106 TYR A N 1
ATOM 847 C CA . TYR A 1 106 ? 15.497 -17.870 5.564 1.00 86.12 106 TYR A CA 1
ATOM 848 C C . TYR A 1 106 ? 16.960 -17.955 5.123 1.00 86.12 106 TYR A C 1
ATOM 850 O O . TYR A 1 106 ? 17.859 -17.534 5.857 1.00 86.12 106 TYR A O 1
ATOM 858 N N . THR A 1 107 ? 17.171 -18.416 3.896 1.00 89.94 107 THR A N 1
ATOM 859 C CA . THR A 1 107 ? 18.434 -18.324 3.162 1.00 89.94 107 THR A CA 1
ATOM 860 C C . THR A 1 107 ? 18.410 -17.050 2.325 1.00 89.94 107 THR A C 1
ATOM 862 O O . THR A 1 107 ? 17.459 -16.807 1.582 1.00 89.94 107 THR A O 1
ATOM 865 N N . TRP A 1 108 ? 19.433 -16.207 2.464 1.00 90.94 108 TRP A N 1
ATOM 866 C CA . TRP A 1 108 ? 19.452 -14.856 1.901 1.00 90.94 108 TRP A CA 1
ATOM 867 C C . TRP A 1 108 ? 20.500 -14.700 0.800 1.00 90.94 108 TRP A C 1
ATOM 869 O O . TRP A 1 108 ? 21.651 -15.102 0.952 1.00 90.94 108 TRP A O 1
ATOM 879 N N . LEU A 1 109 ? 20.104 -14.036 -0.280 1.00 93.75 109 LEU A N 1
ATOM 880 C CA . LEU A 1 109 ? 20.967 -13.573 -1.359 1.00 93.75 109 LEU A CA 1
ATOM 881 C C . LEU A 1 109 ? 21.370 -12.121 -1.096 1.00 93.75 109 LEU A C 1
ATOM 883 O O . LEU A 1 109 ? 20.541 -11.315 -0.665 1.00 93.75 109 LEU A O 1
ATOM 887 N N . THR A 1 110 ? 22.630 -11.774 -1.358 1.00 92.38 110 THR A N 1
ATOM 888 C CA . THR A 1 110 ? 23.130 -10.406 -1.157 1.00 92.38 110 THR A CA 1
ATOM 889 C C . THR A 1 110 ? 22.772 -9.480 -2.316 1.00 92.38 110 THR A C 1
ATOM 891 O O . THR A 1 110 ? 22.519 -9.950 -3.426 1.00 92.38 110 THR A O 1
ATOM 894 N N . TYR A 1 111 ? 22.799 -8.161 -2.099 1.00 91.81 111 TYR A N 1
ATOM 895 C CA . TYR A 1 111 ? 22.630 -7.172 -3.178 1.00 91.81 111 TYR A CA 1
ATOM 896 C C . TYR A 1 111 ? 23.610 -7.413 -4.326 1.00 91.81 111 TYR A C 1
ATOM 898 O O . TYR A 1 111 ? 23.203 -7.381 -5.483 1.00 91.81 111 TYR A O 1
ATOM 906 N N . LYS A 1 112 ? 24.874 -7.732 -4.015 1.00 90.44 112 LYS A N 1
ATOM 907 C CA . LYS A 1 112 ? 25.889 -8.078 -5.014 1.00 90.44 112 LYS A CA 1
ATOM 908 C C . LYS A 1 112 ? 25.480 -9.303 -5.824 1.00 90.44 112 LYS A C 1
ATOM 910 O O . LYS A 1 112 ? 25.529 -9.264 -7.046 1.00 90.44 112 LYS A O 1
ATOM 915 N N . SER A 1 113 ? 25.072 -10.384 -5.156 1.00 94.25 113 SER A N 1
ATOM 916 C CA . SER A 1 113 ? 24.665 -11.614 -5.843 1.00 94.25 113 SER A CA 1
ATOM 917 C C . SER A 1 113 ? 23.468 -11.370 -6.759 1.00 94.25 113 SER A C 1
ATOM 919 O O . SER A 1 113 ? 23.478 -11.816 -7.903 1.00 94.25 113 SER A O 1
ATOM 921 N N . ILE A 1 114 ? 22.463 -10.633 -6.285 1.00 95.31 114 ILE A N 1
ATOM 922 C CA . ILE A 1 114 ? 21.288 -10.292 -7.088 1.00 95.31 114 ILE A CA 1
ATOM 923 C C . ILE A 1 114 ? 21.655 -9.368 -8.253 1.00 95.31 114 ILE A C 1
ATOM 925 O O . ILE A 1 114 ? 21.181 -9.586 -9.366 1.00 95.31 114 ILE A O 1
ATOM 929 N N . GLY A 1 115 ? 22.523 -8.382 -8.023 1.00 93.88 115 GLY A N 1
ATOM 930 C CA . GLY A 1 115 ? 23.006 -7.479 -9.063 1.00 93.88 115 GLY A CA 1
ATOM 931 C C . GLY A 1 115 ? 23.781 -8.199 -10.156 1.00 93.88 115 GLY A C 1
ATOM 932 O O . GLY A 1 115 ? 23.444 -8.055 -11.328 1.00 93.88 115 GLY A O 1
ATOM 933 N N . ASP A 1 116 ? 24.736 -9.052 -9.783 1.00 94.94 116 ASP A N 1
ATOM 934 C CA . ASP A 1 116 ? 25.495 -9.871 -10.732 1.00 94.94 116 ASP A CA 1
ATOM 935 C C . ASP A 1 116 ? 24.555 -10.754 -11.570 1.00 94.94 116 ASP A C 1
ATOM 937 O O . ASP A 1 116 ? 24.687 -10.815 -12.794 1.00 94.94 116 ASP A O 1
ATOM 941 N N . ARG A 1 117 ? 23.563 -11.401 -10.937 1.00 97.19 117 ARG A N 1
ATOM 942 C CA . ARG A 1 117 ? 22.562 -12.217 -11.644 1.00 97.19 117 ARG A CA 1
ATOM 943 C C . ARG A 1 117 ? 21.702 -11.385 -12.594 1.00 97.19 117 ARG A C 1
ATOM 945 O O . ARG A 1 117 ? 21.530 -11.789 -13.737 1.00 97.19 117 ARG A O 1
ATOM 952 N N . ALA A 1 118 ? 21.197 -10.224 -12.172 1.00 96.81 118 ALA A N 1
ATOM 953 C CA . ALA A 1 118 ? 20.365 -9.357 -13.015 1.00 96.81 118 ALA A CA 1
ATOM 954 C C . ALA A 1 118 ? 21.139 -8.801 -14.221 1.00 96.81 118 ALA A C 1
ATOM 956 O O . ALA A 1 118 ? 20.615 -8.790 -15.334 1.00 96.81 118 ALA A O 1
ATOM 957 N N . ILE A 1 119 ? 22.402 -8.409 -14.026 1.00 95.38 119 ILE A N 1
ATOM 958 C CA . ILE A 1 119 ? 23.298 -7.966 -15.103 1.00 95.38 119 ILE A CA 1
ATOM 959 C C . ILE A 1 119 ? 23.546 -9.107 -16.095 1.00 95.38 119 ILE A C 1
ATOM 961 O O . ILE A 1 119 ? 23.338 -8.946 -17.298 1.00 95.38 119 ILE A O 1
ATOM 965 N N . ASN A 1 120 ? 23.955 -10.275 -15.595 1.00 97.31 120 ASN A N 1
ATOM 966 C CA . ASN A 1 120 ? 24.253 -11.433 -16.434 1.00 97.31 120 ASN A CA 1
ATOM 967 C C . ASN A 1 120 ? 23.007 -11.907 -17.187 1.00 97.31 120 ASN A C 1
ATOM 969 O O . ASN A 1 120 ? 23.060 -12.128 -18.395 1.00 97.31 120 ASN A O 1
ATOM 973 N N . PHE A 1 121 ? 21.865 -12.011 -16.507 1.00 98.06 121 PHE A N 1
ATOM 974 C CA . PHE A 1 121 ? 20.609 -12.385 -17.143 1.00 98.06 121 PHE A CA 1
ATOM 975 C C . PHE A 1 121 ? 20.202 -11.369 -18.212 1.00 98.06 121 PHE A C 1
ATOM 977 O O . PHE A 1 121 ? 19.855 -11.762 -19.323 1.00 98.06 121 PHE A O 1
ATOM 984 N N . GLY A 1 122 ? 20.330 -10.070 -17.927 1.00 96.62 122 GLY A N 1
ATOM 985 C CA . GLY A 1 122 ? 20.075 -8.989 -18.877 1.00 96.62 122 GLY A CA 1
ATOM 986 C C . GLY A 1 122 ? 20.913 -9.095 -20.153 1.00 96.62 122 GLY A C 1
ATOM 987 O O . GLY A 1 122 ? 20.367 -9.079 -21.259 1.00 96.62 122 GLY A O 1
ATOM 988 N N . TYR A 1 123 ? 22.227 -9.302 -20.028 1.00 96.88 123 TYR A N 1
ATOM 989 C CA . TYR A 1 123 ? 23.097 -9.525 -21.186 1.00 96.88 123 TYR A CA 1
ATOM 990 C C . TYR A 1 123 ? 22.752 -10.805 -21.956 1.00 96.88 123 TYR A C 1
ATOM 992 O O . TYR A 1 123 ? 22.848 -10.831 -23.185 1.00 96.88 123 TYR A O 1
ATOM 1000 N N . GLY A 1 124 ? 22.330 -11.865 -21.266 1.00 97.12 124 GLY A N 1
ATOM 1001 C CA . GLY A 1 124 ? 21.830 -13.079 -21.904 1.00 97.12 124 GLY A CA 1
ATOM 1002 C C . GLY A 1 124 ? 20.544 -12.828 -22.700 1.00 97.12 124 GLY A C 1
ATOM 1003 O O . GLY A 1 124 ? 20.465 -13.195 -23.875 1.00 97.12 124 GLY A O 1
ATOM 1004 N N . LEU A 1 125 ? 19.573 -12.129 -22.098 1.00 96.81 125 LEU A N 1
ATOM 1005 C CA . LEU A 1 125 ? 18.287 -11.781 -22.709 1.00 96.81 125 LEU A CA 1
ATOM 1006 C C . LEU A 1 125 ? 18.453 -11.020 -24.025 1.00 96.81 125 LEU A C 1
ATOM 1008 O O . LEU A 1 125 ? 17.700 -11.269 -24.963 1.00 96.81 125 LEU A O 1
ATOM 1012 N N . ARG A 1 126 ? 19.471 -10.158 -24.148 1.00 95.69 126 ARG A N 1
ATOM 1013 C CA . ARG A 1 126 ? 19.748 -9.394 -25.380 1.00 95.69 126 ARG A CA 1
ATOM 1014 C C . ARG A 1 126 ? 19.988 -10.254 -26.631 1.00 95.69 126 ARG A C 1
ATOM 1016 O O . ARG A 1 126 ? 20.007 -9.706 -27.724 1.00 95.69 126 ARG A O 1
ATOM 1023 N N . GLN A 1 127 ? 20.156 -11.573 -26.506 1.00 93.56 127 GLN A N 1
ATOM 1024 C CA . GLN A 1 127 ? 20.219 -12.497 -27.653 1.00 93.56 127 GLN A CA 1
ATOM 1025 C C . GLN A 1 127 ? 18.857 -12.956 -28.159 1.00 93.56 127 GLN A C 1
ATOM 1027 O O . GLN A 1 127 ? 18.753 -13.434 -29.285 1.00 93.56 127 GLN A O 1
ATOM 1032 N N . LEU A 1 128 ? 17.840 -12.861 -27.309 1.00 95.12 128 LEU A N 1
ATOM 1033 C CA . LEU A 1 128 ? 16.490 -13.344 -27.570 1.00 95.12 128 LEU A CA 1
ATOM 1034 C C . LEU A 1 128 ? 15.510 -12.189 -27.788 1.00 95.12 128 LEU A C 1
ATOM 1036 O O . LEU A 1 128 ? 14.470 -12.383 -28.415 1.00 95.12 128 LEU A O 1
ATOM 1040 N N . ILE A 1 129 ? 15.818 -11.001 -27.256 1.00 95.50 129 ILE A N 1
ATOM 1041 C CA . ILE A 1 129 ? 14.917 -9.852 -27.289 1.00 95.50 129 ILE A CA 1
ATOM 1042 C C . ILE A 1 129 ? 15.656 -8.515 -27.442 1.00 95.50 129 ILE A C 1
ATOM 1044 O O . ILE A 1 129 ? 16.713 -8.280 -26.845 1.00 95.50 129 ILE A O 1
ATOM 1048 N N . GLU A 1 130 ? 15.069 -7.623 -28.245 1.00 93.25 130 GLU A N 1
ATOM 1049 C CA . GLU A 1 130 ? 15.548 -6.254 -28.457 1.00 93.25 130 GLU A CA 1
ATOM 1050 C C . GLU A 1 130 ? 15.041 -5.273 -27.385 1.00 93.25 130 GLU A C 1
ATOM 1052 O O . GLU A 1 130 ? 13.977 -5.506 -26.803 1.00 93.25 130 GLU A O 1
ATOM 1057 N N . PRO A 1 131 ? 15.745 -4.155 -27.105 1.00 91.81 131 PRO A N 1
ATOM 1058 C CA . PRO A 1 131 ? 15.261 -3.140 -26.180 1.00 91.81 131 PRO A CA 1
ATOM 1059 C C . PRO A 1 131 ? 13.919 -2.602 -26.672 1.00 91.81 131 PRO A C 1
ATOM 1061 O O . PRO A 1 131 ? 13.659 -2.569 -27.876 1.00 91.81 131 PRO A O 1
ATOM 1064 N N . ARG A 1 132 ? 13.077 -2.153 -25.744 1.00 88.94 132 ARG A N 1
ATOM 1065 C CA . ARG A 1 132 ? 11.711 -1.656 -25.978 1.00 88.94 132 ARG A CA 1
ATOM 1066 C C . ARG A 1 132 ? 10.743 -2.703 -26.545 1.00 88.94 132 ARG A C 1
ATOM 1068 O O . ARG A 1 132 ? 9.637 -2.356 -26.944 1.00 88.94 132 ARG A O 1
ATOM 1075 N N . SER A 1 133 ? 11.135 -3.977 -26.551 1.00 94.31 133 SER A N 1
ATOM 1076 C CA . SER A 1 133 ? 10.231 -5.103 -26.808 1.00 94.31 133 SER A CA 1
ATOM 1077 C C . SER A 1 133 ? 9.609 -5.612 -25.504 1.00 94.31 133 SER A C 1
ATOM 1079 O O . SER A 1 133 ? 10.097 -5.309 -24.414 1.00 94.31 133 SER A O 1
ATOM 1081 N N . TYR A 1 134 ? 8.545 -6.406 -25.619 1.00 96.38 134 TYR A N 1
ATOM 1082 C CA . TYR A 1 134 ? 7.779 -6.914 -24.482 1.00 96.38 134 TYR A CA 1
ATOM 1083 C C . TYR A 1 134 ? 8.242 -8.304 -24.036 1.00 96.38 134 TYR A C 1
ATOM 1085 O O . TYR A 1 134 ? 8.301 -9.238 -24.842 1.00 96.38 134 TYR A O 1
ATOM 1093 N N . LEU A 1 135 ? 8.494 -8.454 -22.737 1.00 98.38 135 LEU A N 1
ATOM 1094 C CA . LEU A 1 135 ? 8.812 -9.728 -22.090 1.00 98.38 135 LEU A CA 1
ATOM 1095 C C . LEU A 1 135 ? 7.796 -9.998 -20.986 1.00 98.38 135 LEU A C 1
ATOM 1097 O O . LEU A 1 135 ? 7.619 -9.170 -20.096 1.00 98.38 135 LEU A O 1
ATOM 1101 N N . ALA A 1 136 ? 7.138 -11.156 -21.018 1.00 98.31 136 ALA A N 1
ATOM 1102 C CA . ALA A 1 136 ? 6.196 -11.526 -19.967 1.00 98.31 136 ALA A CA 1
ATOM 1103 C C . ALA A 1 136 ? 6.882 -12.270 -18.818 1.00 98.31 136 ALA A C 1
ATOM 1105 O O . ALA A 1 136 ? 7.718 -13.138 -19.056 1.00 98.31 136 ALA A O 1
ATOM 1106 N N . ILE A 1 137 ? 6.486 -11.968 -17.580 1.00 98.31 137 ILE A N 1
ATOM 1107 C CA . ILE A 1 137 ? 6.961 -12.662 -16.373 1.00 98.31 137 ILE A CA 1
ATOM 1108 C C . ILE A 1 137 ? 5.759 -13.332 -15.711 1.00 98.31 137 ILE A C 1
ATOM 1110 O O . ILE A 1 137 ? 4.830 -12.641 -15.301 1.00 98.31 137 ILE A O 1
ATOM 1114 N N . CYS A 1 138 ? 5.759 -14.660 -15.603 1.00 96.69 138 CYS A N 1
ATOM 1115 C CA . CYS A 1 138 ? 4.649 -15.426 -15.036 1.00 96.69 138 CYS A CA 1
ATOM 1116 C C . CYS A 1 138 ? 5.176 -16.499 -14.083 1.00 96.69 138 CYS A C 1
ATOM 1118 O O . CYS A 1 138 ? 5.603 -17.564 -14.509 1.00 96.69 138 CYS A O 1
ATOM 1120 N N . SER A 1 139 ? 5.185 -16.204 -12.789 1.00 94.69 139 SER A N 1
ATOM 1121 C CA . SER A 1 139 ? 5.719 -17.093 -11.757 1.00 94.69 139 SER A CA 1
ATOM 1122 C C . SER A 1 139 ? 5.087 -16.744 -10.415 1.00 94.69 139 SER A C 1
ATOM 1124 O O . SER A 1 139 ? 4.589 -15.631 -10.221 1.00 94.69 139 SER A O 1
ATOM 1126 N N . SER A 1 140 ? 5.141 -17.686 -9.479 1.00 90.06 140 SER A N 1
ATOM 1127 C CA . SER A 1 140 ? 5.049 -17.391 -8.046 1.00 90.06 140 SER A CA 1
ATOM 1128 C C . SER A 1 140 ? 6.091 -16.342 -7.608 1.00 90.06 140 SER A C 1
ATOM 1130 O O . SER A 1 140 ? 7.077 -16.083 -8.308 1.00 90.06 140 SER A O 1
ATOM 1132 N N . ASN A 1 141 ? 5.869 -15.701 -6.457 1.00 92.38 141 ASN A N 1
ATOM 1133 C CA . ASN A 1 141 ? 6.811 -14.721 -5.918 1.00 92.38 141 ASN A CA 1
ATOM 1134 C C . ASN A 1 141 ? 8.132 -15.407 -5.540 1.00 92.38 141 ASN A C 1
ATOM 1136 O O . ASN A 1 141 ? 8.149 -16.268 -4.664 1.00 92.38 141 ASN A O 1
ATOM 1140 N N . ARG A 1 142 ? 9.242 -14.989 -6.155 1.00 93.62 142 ARG A N 1
ATOM 1141 C CA . ARG A 1 142 ? 10.581 -15.540 -5.896 1.00 93.62 142 ARG A CA 1
ATOM 1142 C C . ARG A 1 142 ? 11.697 -14.580 -6.333 1.00 93.62 142 ARG A C 1
ATOM 1144 O O . ARG A 1 142 ? 11.414 -13.656 -7.102 1.00 93.62 142 ARG A O 1
ATOM 1151 N N . PRO A 1 143 ? 12.959 -14.794 -5.914 1.00 96.19 143 PRO A N 1
ATOM 1152 C CA . PRO A 1 143 ? 14.084 -13.955 -6.327 1.00 96.19 143 PRO A CA 1
ATOM 1153 C C . PRO A 1 143 ? 14.258 -13.842 -7.846 1.00 96.19 143 PRO A C 1
ATOM 1155 O O . PRO A 1 143 ? 14.474 -12.745 -8.352 1.00 96.19 143 PRO A O 1
ATOM 1158 N N . GLU A 1 144 ? 14.098 -14.943 -8.586 1.00 97.25 144 GLU A N 1
ATOM 1159 C CA . GLU A 1 144 ? 14.232 -14.980 -10.052 1.00 97.25 144 GLU A CA 1
ATOM 1160 C C . GLU A 1 144 ? 13.249 -14.043 -10.768 1.00 97.25 144 GLU A C 1
ATOM 1162 O O . GLU A 1 144 ? 13.576 -13.473 -11.812 1.00 97.25 144 GLU A O 1
ATOM 1167 N N . TRP A 1 145 ? 12.065 -13.830 -10.185 1.00 97.19 145 TRP A N 1
ATOM 1168 C CA . TRP A 1 145 ? 11.080 -12.881 -10.699 1.00 97.19 145 TRP A CA 1
ATOM 1169 C C . TRP A 1 145 ? 11.643 -11.456 -10.673 1.00 97.19 145 TRP A C 1
ATOM 1171 O O . TRP A 1 145 ? 11.596 -10.746 -11.674 1.00 97.19 145 TRP A O 1
ATOM 1181 N N . ILE A 1 146 ? 12.230 -11.055 -9.541 1.00 96.75 146 ILE A N 1
ATOM 1182 C CA . ILE A 1 146 ? 12.805 -9.717 -9.343 1.00 96.75 146 ILE A CA 1
ATOM 1183 C C . ILE A 1 146 ? 14.061 -9.524 -10.194 1.00 96.75 146 ILE A C 1
ATOM 1185 O O . ILE A 1 146 ? 14.223 -8.483 -10.824 1.00 96.75 146 ILE A O 1
ATOM 1189 N N . ILE A 1 147 ? 14.909 -10.552 -10.279 1.00 97.56 147 ILE A N 1
ATOM 1190 C CA . ILE A 1 147 ? 16.085 -10.561 -11.159 1.00 97.56 147 ILE A CA 1
ATOM 1191 C C . ILE A 1 147 ? 15.665 -10.325 -12.615 1.00 97.56 147 ILE A C 1
ATOM 1193 O O . ILE A 1 147 ? 16.285 -9.522 -13.308 1.00 97.56 147 ILE A O 1
ATOM 1197 N N . THR A 1 148 ? 14.592 -10.981 -13.066 1.00 98.31 148 THR A N 1
ATOM 1198 C CA . THR A 1 148 ? 14.040 -10.796 -14.415 1.00 98.31 148 THR A CA 1
ATOM 1199 C C . THR A 1 148 ? 13.536 -9.372 -14.629 1.00 98.31 148 THR A C 1
ATOM 1201 O O . THR A 1 148 ? 13.849 -8.758 -15.648 1.00 98.31 148 THR A O 1
ATOM 1204 N N . ASP A 1 149 ? 12.774 -8.831 -13.678 1.00 96.62 149 ASP A N 1
ATOM 1205 C CA . ASP A 1 149 ? 12.199 -7.489 -13.780 1.00 96.62 149 ASP A CA 1
ATOM 1206 C C . ASP A 1 149 ? 13.285 -6.398 -13.825 1.00 96.62 149 ASP A C 1
ATOM 1208 O O . ASP A 1 149 ? 13.245 -5.508 -14.674 1.00 96.62 149 ASP A O 1
ATOM 1212 N N . TRP A 1 150 ? 14.322 -6.505 -12.991 1.00 95.19 150 TRP A N 1
ATOM 1213 C CA . TRP A 1 150 ? 15.446 -5.562 -13.006 1.00 95.19 150 TRP A CA 1
ATOM 1214 C C . TRP A 1 150 ? 16.342 -5.722 -14.233 1.00 95.19 150 TRP A C 1
ATOM 1216 O O . TRP A 1 150 ? 16.745 -4.718 -14.819 1.00 95.19 150 TRP A O 1
ATOM 1226 N N . ALA A 1 151 ? 16.584 -6.954 -14.694 1.00 96.69 151 ALA A N 1
ATOM 1227 C CA . ALA A 1 151 ? 17.258 -7.196 -15.969 1.00 96.69 151 ALA A CA 1
ATOM 1228 C 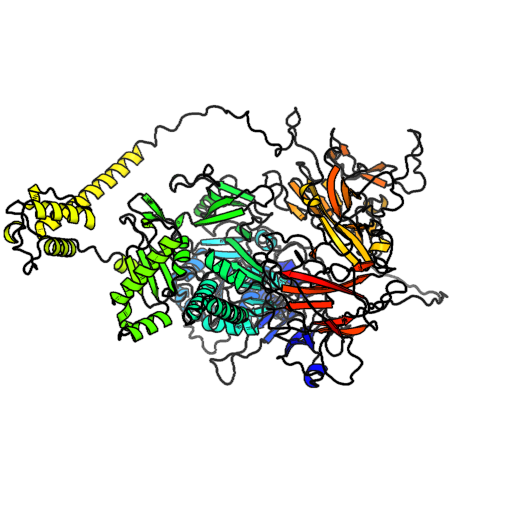C . ALA A 1 151 ? 16.516 -6.519 -17.135 1.00 96.69 151 ALA A C 1
ATOM 1230 O O . ALA A 1 151 ? 17.147 -5.955 -18.034 1.00 96.69 151 ALA A O 1
ATOM 1231 N N . CYS A 1 152 ? 15.177 -6.512 -17.099 1.00 96.44 152 CYS A N 1
ATOM 1232 C CA . CYS A 1 152 ? 14.373 -5.795 -18.082 1.00 96.44 152 CYS A CA 1
ATOM 1233 C C . CYS A 1 152 ? 14.611 -4.279 -18.012 1.00 96.44 152 CYS A C 1
ATOM 1235 O O . CYS A 1 152 ? 14.929 -3.669 -19.035 1.00 96.44 152 CYS A O 1
ATOM 1237 N N . MET A 1 153 ? 14.554 -3.682 -16.817 1.00 92.75 153 MET A N 1
ATOM 1238 C CA . MET A 1 153 ? 14.805 -2.245 -16.621 1.00 92.75 153 MET A CA 1
ATOM 1239 C C . MET A 1 153 ? 16.208 -1.826 -17.079 1.00 92.75 153 MET A C 1
ATOM 1241 O O . MET A 1 153 ? 16.364 -0.797 -17.736 1.00 92.75 153 MET A O 1
ATOM 1245 N N . PHE A 1 154 ? 17.230 -2.642 -16.805 1.00 91.81 154 PHE A N 1
ATOM 1246 C CA . PHE A 1 154 ? 18.608 -2.377 -17.228 1.00 91.81 154 PHE A CA 1
ATOM 1247 C C . PHE A 1 154 ? 18.750 -2.264 -18.742 1.00 91.81 154 PHE A C 1
ATOM 1249 O O . PHE A 1 154 ? 19.489 -1.416 -19.241 1.00 91.81 154 PHE A O 1
ATOM 1256 N N . HIS A 1 155 ? 17.998 -3.077 -19.478 1.00 92.75 155 HIS A N 1
ATOM 1257 C CA . HIS A 1 155 ? 18.061 -3.138 -20.932 1.00 92.75 155 HIS A CA 1
ATOM 1258 C C . HIS A 1 155 ? 16.884 -2.456 -21.637 1.00 92.75 155 HIS A C 1
ATOM 1260 O O . HIS A 1 155 ? 16.718 -2.649 -22.842 1.00 92.75 155 HIS A O 1
ATOM 1266 N N . CYS A 1 156 ? 16.096 -1.641 -20.923 1.00 90.94 156 CYS A N 1
ATOM 1267 C CA . CYS A 1 156 ? 14.888 -0.990 -21.445 1.00 90.94 156 CYS A CA 1
ATOM 1268 C C . CYS A 1 156 ? 13.910 -1.981 -22.108 1.00 90.94 156 CYS A C 1
ATOM 1270 O O . CYS A 1 156 ? 13.245 -1.633 -23.079 1.00 90.94 156 CYS A O 1
ATOM 1272 N N . ILE A 1 157 ? 13.861 -3.230 -21.645 1.00 95.75 157 ILE A N 1
ATOM 1273 C CA . ILE A 1 157 ? 12.864 -4.226 -22.055 1.00 95.75 157 ILE A CA 1
ATOM 1274 C C . ILE A 1 157 ? 11.603 -3.962 -21.229 1.00 95.75 157 ILE A C 1
ATOM 1276 O O . ILE A 1 157 ? 11.686 -3.738 -20.024 1.00 95.75 157 ILE A O 1
ATOM 1280 N N . ILE A 1 158 ? 10.436 -3.981 -21.868 1.00 96.50 158 ILE A N 1
ATOM 1281 C CA . ILE A 1 158 ? 9.167 -3.659 -21.213 1.00 96.50 158 ILE A CA 1
ATOM 1282 C C . ILE A 1 158 ? 8.643 -4.927 -20.544 1.00 96.50 158 ILE A C 1
ATOM 1284 O O . ILE A 1 158 ? 8.230 -5.868 -21.232 1.00 96.50 158 ILE A O 1
ATOM 1288 N N . SER A 1 159 ? 8.655 -4.969 -19.210 1.00 97.62 159 SER A N 1
ATOM 1289 C CA . SER A 1 159 ? 8.139 -6.131 -18.487 1.00 97.62 159 SER A CA 1
ATOM 1290 C C . SER A 1 159 ? 6.609 -6.163 -18.527 1.00 97.62 159 SER A C 1
ATOM 1292 O O . SER A 1 159 ? 5.939 -5.148 -18.339 1.00 97.62 159 SER A O 1
ATOM 1294 N N . VAL A 1 160 ? 6.034 -7.340 -18.766 1.00 98.00 160 VAL A N 1
ATOM 1295 C CA . VAL A 1 160 ? 4.585 -7.589 -18.768 1.00 98.00 160 VAL A CA 1
ATOM 1296 C C . VAL A 1 160 ? 4.278 -8.662 -17.723 1.00 98.00 160 VAL A C 1
ATOM 1298 O O . VAL A 1 160 ? 4.223 -9.852 -18.045 1.00 98.00 160 VAL A O 1
ATOM 1301 N N . PRO A 1 161 ? 4.129 -8.290 -16.444 1.00 96.69 161 PRO A N 1
ATOM 1302 C CA . PRO A 1 161 ? 3.781 -9.244 -15.407 1.00 96.69 161 PRO A CA 1
ATOM 1303 C C . PRO A 1 161 ? 2.425 -9.910 -15.650 1.00 96.69 161 PRO A C 1
ATOM 1305 O O . PRO A 1 161 ? 1.403 -9.241 -15.805 1.00 96.69 161 PRO A O 1
ATOM 1308 N N . ILE A 1 162 ? 2.406 -11.239 -15.620 1.00 93.56 162 ILE A N 1
ATOM 1309 C CA . ILE A 1 162 ? 1.202 -12.059 -15.716 1.00 93.56 162 ILE A CA 1
ATOM 1310 C C . ILE A 1 162 ? 1.022 -12.791 -14.393 1.00 93.56 162 ILE A C 1
ATOM 1312 O O . ILE A 1 162 ? 1.952 -13.381 -13.846 1.00 93.56 162 ILE A O 1
ATOM 1316 N N . TYR A 1 163 ? -0.198 -12.755 -13.874 1.00 87.31 163 TYR A N 1
ATOM 1317 C CA . TYR A 1 163 ? -0.527 -13.483 -12.663 1.00 87.31 163 TYR A CA 1
ATOM 1318 C C . TYR A 1 163 ? -0.499 -14.999 -12.919 1.00 87.31 163 TYR A C 1
ATOM 1320 O O . TYR A 1 163 ? -1.143 -15.482 -13.847 1.00 87.31 163 TYR A O 1
ATOM 1328 N N . ASN A 1 164 ? 0.214 -15.765 -12.095 1.00 84.06 164 ASN A N 1
ATOM 1329 C CA . ASN A 1 164 ? 0.442 -17.203 -12.307 1.00 84.06 164 ASN A CA 1
ATOM 1330 C C . ASN A 1 164 ? -0.844 -18.060 -12.278 1.00 84.06 164 ASN A C 1
ATOM 1332 O O . ASN A 1 164 ? -0.932 -19.093 -12.955 1.00 84.06 164 ASN A O 1
ATOM 1336 N N . LEU A 1 165 ? -1.874 -17.610 -11.551 1.00 81.06 165 LEU A N 1
ATOM 1337 C CA . LEU A 1 165 ? -3.205 -18.234 -11.536 1.00 81.06 165 LEU A CA 1
ATOM 1338 C C . LEU A 1 165 ? -4.181 -17.624 -12.560 1.00 81.06 165 LEU A C 1
ATOM 1340 O O . LEU A 1 165 ? -5.372 -17.929 -12.524 1.00 81.06 165 LEU A O 1
ATOM 1344 N N . ALA A 1 166 ? -3.714 -16.776 -13.484 1.00 80.19 166 ALA A N 1
ATOM 1345 C CA . ALA A 1 166 ? -4.549 -16.286 -14.578 1.00 80.19 166 ALA A CA 1
ATOM 1346 C C . ALA A 1 166 ? -5.085 -17.442 -15.440 1.00 80.19 166 ALA A C 1
ATOM 1348 O O . ALA A 1 166 ? -4.467 -18.510 -15.557 1.00 80.19 166 ALA A O 1
ATOM 1349 N N . SER A 1 167 ? -6.258 -17.214 -16.040 1.00 79.88 167 SER A N 1
ATOM 1350 C CA . SER A 1 167 ? -6.889 -18.187 -16.928 1.00 79.88 167 SER A CA 1
ATOM 1351 C C . SER A 1 167 ? -6.154 -18.271 -18.265 1.00 79.88 167 SER A C 1
ATOM 1353 O O . SER A 1 167 ? -5.599 -17.278 -18.730 1.00 79.88 167 SER A O 1
ATOM 1355 N N . ASP A 1 168 ? -6.210 -19.433 -18.918 1.00 84.88 168 ASP A N 1
ATOM 1356 C CA . ASP A 1 168 ? -5.628 -19.656 -20.250 1.00 84.88 168 ASP A CA 1
ATOM 1357 C C . ASP A 1 168 ? -6.047 -18.569 -21.258 1.00 84.88 168 ASP A C 1
ATOM 1359 O O . ASP A 1 168 ? -5.216 -18.030 -21.989 1.00 84.88 168 ASP A O 1
ATOM 1363 N N . ARG A 1 169 ? -7.328 -18.177 -21.222 1.00 83.88 169 ARG A N 1
ATOM 1364 C CA . ARG A 1 169 ? -7.889 -17.103 -22.052 1.00 83.88 169 ARG A CA 1
ATOM 1365 C C . ARG A 1 169 ? -7.228 -15.752 -21.776 1.00 83.88 169 ARG A C 1
ATOM 1367 O O . ARG A 1 169 ? -6.901 -15.039 -22.721 1.00 83.88 169 ARG A O 1
ATOM 1374 N N . ASP A 1 170 ? -7.071 -15.384 -20.505 1.00 82.75 170 ASP A N 1
ATOM 1375 C CA . ASP A 1 170 ? -6.472 -14.099 -20.127 1.00 82.75 170 ASP A CA 1
ATOM 1376 C C . ASP A 1 170 ? -4.984 -14.066 -20.493 1.00 82.75 170 ASP A C 1
ATOM 1378 O O . ASP A 1 170 ? -4.505 -13.057 -21.002 1.00 82.75 170 ASP A O 1
ATOM 1382 N N . ILE A 1 171 ? -4.265 -15.178 -20.296 1.00 89.81 171 ILE A N 1
ATOM 1383 C CA . ILE A 1 171 ? -2.852 -15.315 -20.677 1.00 89.81 171 ILE A CA 1
ATOM 1384 C C . ILE A 1 171 ? -2.687 -15.127 -22.189 1.00 89.81 171 ILE A C 1
ATOM 1386 O O . ILE A 1 171 ? -1.879 -14.301 -22.616 1.00 89.81 171 ILE A O 1
ATOM 1390 N N . ALA A 1 172 ? -3.473 -15.845 -22.997 1.00 90.94 172 ALA A N 1
ATOM 1391 C CA . ALA A 1 172 ? -3.425 -15.732 -24.453 1.00 90.94 172 ALA A CA 1
ATOM 1392 C C . ALA A 1 172 ? -3.794 -14.317 -24.929 1.00 90.94 172 ALA A C 1
ATOM 1394 O O . ALA A 1 172 ? -3.134 -13.764 -25.810 1.00 90.94 172 ALA A O 1
ATOM 1395 N N . PHE A 1 173 ? -4.810 -13.696 -24.318 1.00 89.88 173 PHE A N 1
ATOM 1396 C CA . PHE A 1 173 ? -5.173 -12.308 -24.601 1.00 89.88 173 PHE A CA 1
ATOM 1397 C C . PHE A 1 173 ? -4.017 -11.348 -24.302 1.00 89.88 173 PHE A C 1
ATOM 1399 O O . PHE A 1 173 ? -3.677 -10.536 -25.157 1.00 89.88 173 PHE A O 1
ATOM 1406 N N . ILE A 1 174 ? -3.390 -11.456 -23.126 1.00 92.69 174 ILE A N 1
ATOM 1407 C CA . ILE A 1 174 ? -2.278 -10.588 -22.718 1.00 92.69 174 ILE A CA 1
ATOM 1408 C C . ILE A 1 174 ? -1.101 -10.723 -23.686 1.00 92.69 174 ILE A C 1
ATOM 1410 O O . ILE A 1 174 ? -0.623 -9.704 -24.181 1.00 92.69 174 ILE A O 1
ATOM 1414 N N . ILE A 1 175 ? -0.671 -11.954 -23.991 1.00 95.06 175 ILE A N 1
ATOM 1415 C CA . ILE A 1 175 ? 0.465 -12.210 -24.892 1.00 95.06 175 ILE A CA 1
ATOM 1416 C C . ILE A 1 175 ? 0.205 -11.629 -26.279 1.00 95.06 175 ILE A C 1
ATOM 1418 O O . ILE A 1 175 ? 1.078 -10.964 -26.833 1.00 95.06 175 ILE A O 1
ATOM 1422 N N . ASN A 1 176 ? -0.989 -11.853 -26.832 1.00 94.19 176 ASN A N 1
ATOM 1423 C CA . ASN A 1 176 ? -1.333 -11.357 -28.160 1.00 94.19 176 ASN A CA 1
ATOM 1424 C C . ASN A 1 176 ? -1.520 -9.830 -28.172 1.00 94.19 176 ASN A C 1
ATOM 1426 O O . ASN A 1 176 ? -1.114 -9.182 -29.133 1.00 94.19 176 ASN A O 1
ATOM 1430 N N . ASN A 1 177 ? -2.071 -9.239 -27.106 1.00 93.81 177 ASN A N 1
ATOM 1431 C CA . ASN A 1 177 ? -2.274 -7.793 -27.012 1.00 93.81 177 ASN A CA 1
ATOM 1432 C C . ASN A 1 177 ? -0.956 -7.016 -26.875 1.00 93.81 177 ASN A C 1
ATOM 1434 O O . ASN A 1 177 ? -0.871 -5.897 -27.365 1.00 93.81 177 ASN A O 1
ATOM 1438 N N . THR A 1 178 ? 0.082 -7.579 -26.249 1.00 93.88 178 THR A N 1
ATOM 1439 C CA . THR A 1 178 ? 1.426 -6.970 -26.208 1.00 93.88 178 THR A CA 1
ATOM 1440 C C . THR A 1 178 ? 2.401 -7.564 -27.223 1.00 93.88 178 THR A C 1
ATOM 1442 O O . THR A 1 178 ? 3.555 -7.164 -27.241 1.00 93.88 178 THR A O 1
ATOM 1445 N N . ALA A 1 179 ? 1.984 -8.510 -28.068 1.00 94.19 179 ALA A N 1
ATOM 1446 C CA . ALA A 1 179 ? 2.870 -9.231 -28.987 1.00 94.19 179 ALA A CA 1
ATOM 1447 C C . ALA A 1 179 ? 4.161 -9.756 -28.312 1.00 94.19 179 ALA A C 1
ATOM 1449 O O . ALA A 1 179 ? 5.254 -9.675 -28.876 1.00 94.19 179 ALA A O 1
ATOM 1450 N N . VAL A 1 180 ? 4.042 -10.289 -27.090 1.00 96.38 180 VAL A N 1
ATOM 1451 C CA . VAL A 1 180 ? 5.181 -10.817 -26.319 1.00 96.38 180 VAL A CA 1
ATOM 1452 C C . VAL A 1 180 ? 5.883 -11.931 -27.095 1.00 96.38 180 VAL A C 1
ATOM 1454 O O . VAL A 1 180 ? 5.238 -12.868 -27.572 1.00 96.38 180 VAL A O 1
ATOM 1457 N N . SER A 1 181 ? 7.212 -11.838 -27.190 1.00 94.50 181 SER A N 1
ATOM 1458 C CA . SER A 1 181 ? 8.063 -12.822 -27.873 1.00 94.50 181 SER A CA 1
ATOM 1459 C C . SER A 1 181 ? 8.786 -13.774 -26.919 1.00 94.50 181 SER A C 1
ATOM 1461 O O . SER A 1 181 ? 9.090 -14.910 -27.301 1.00 94.50 181 SER A O 1
ATOM 1463 N N . VAL A 1 182 ? 9.022 -13.333 -25.680 1.00 98.00 182 VAL A N 1
ATOM 1464 C CA . VAL A 1 182 ? 9.711 -14.088 -24.628 1.00 98.00 182 VAL A CA 1
ATOM 1465 C C . VAL A 1 182 ? 8.855 -14.124 -23.366 1.00 98.00 182 VAL A C 1
ATOM 1467 O O . VAL A 1 182 ? 8.437 -13.081 -22.863 1.00 98.00 182 VAL A O 1
ATOM 1470 N N . VAL A 1 183 ? 8.625 -15.322 -22.832 1.00 98.25 183 VAL A N 1
ATOM 1471 C CA . VAL A 1 183 ? 8.010 -15.530 -21.513 1.00 98.25 183 VAL A CA 1
ATOM 1472 C C . VAL A 1 183 ? 9.061 -16.095 -20.567 1.00 98.25 183 VAL A C 1
ATOM 1474 O O . VAL A 1 183 ? 9.713 -17.079 -20.906 1.00 98.25 183 VAL A O 1
ATOM 1477 N N . VAL A 1 184 ? 9.194 -15.517 -19.376 1.00 98.56 184 VAL A N 1
ATOM 1478 C CA . VAL A 1 184 ? 9.964 -16.088 -18.265 1.00 98.56 184 VAL A CA 1
ATOM 1479 C C . VAL A 1 184 ? 8.987 -16.644 -17.233 1.00 98.56 184 VAL A C 1
ATOM 1481 O O . VAL A 1 184 ? 8.098 -15.921 -16.775 1.00 98.56 184 VAL A O 1
ATOM 1484 N N . CYS A 1 185 ? 9.116 -17.924 -16.883 1.00 97.44 185 CYS A N 1
ATOM 1485 C CA . CYS A 1 185 ? 8.145 -18.614 -16.036 1.00 97.44 185 CYS A CA 1
ATOM 1486 C C . CYS A 1 185 ? 8.770 -19.644 -15.083 1.00 97.44 185 CYS A C 1
ATOM 1488 O O . CYS A 1 185 ? 9.893 -20.091 -15.301 1.00 97.44 185 CYS A O 1
ATOM 1490 N N . ASP A 1 186 ? 8.053 -20.034 -14.028 1.00 94.56 186 ASP A N 1
ATOM 1491 C CA . ASP A 1 186 ? 8.461 -21.144 -13.149 1.00 94.56 186 ASP A CA 1
ATOM 1492 C C . ASP A 1 186 ? 8.097 -22.514 -13.755 1.00 94.56 186 ASP A C 1
ATOM 1494 O O . ASP A 1 186 ? 7.415 -22.608 -14.786 1.00 94.56 186 ASP A O 1
ATOM 1498 N N . LYS A 1 187 ? 8.587 -23.602 -13.148 1.00 92.44 187 LYS A N 1
ATOM 1499 C CA . LYS A 1 187 ? 8.274 -24.971 -13.598 1.00 92.44 187 LYS A CA 1
ATOM 1500 C C . LYS A 1 187 ? 6.776 -25.291 -13.540 1.00 92.44 187 LYS A C 1
ATOM 1502 O O . LYS A 1 187 ? 6.297 -26.071 -14.358 1.00 92.44 187 LYS A O 1
ATOM 1507 N N . GLU A 1 188 ? 6.033 -24.704 -12.603 1.00 90.25 188 GLU A N 1
ATOM 1508 C CA . GLU A 1 188 ? 4.598 -24.932 -12.415 1.00 90.25 188 GLU A CA 1
ATOM 1509 C C . GLU A 1 188 ? 3.766 -24.324 -13.550 1.00 90.25 188 GLU A C 1
ATOM 1511 O O . GLU A 1 188 ? 2.761 -24.900 -13.974 1.00 90.25 188 GLU A O 1
ATOM 1516 N N . THR A 1 189 ? 4.176 -23.164 -14.064 1.00 92.25 189 THR A N 1
ATOM 1517 C CA . THR A 1 189 ? 3.475 -22.461 -15.148 1.00 92.25 189 THR A CA 1
ATOM 1518 C C . THR A 1 189 ? 3.979 -22.829 -16.544 1.00 92.25 189 THR A C 1
ATOM 1520 O O . THR A 1 189 ? 3.238 -22.654 -17.514 1.00 92.25 189 THR A O 1
ATOM 1523 N N . LEU A 1 190 ? 5.174 -23.416 -16.671 1.00 93.44 190 LEU A N 1
ATOM 1524 C CA . LEU A 1 190 ? 5.744 -23.878 -17.943 1.00 93.44 190 LEU A CA 1
ATOM 1525 C C . LEU A 1 190 ? 4.771 -24.731 -18.798 1.00 93.44 190 LEU A C 1
ATOM 1527 O O . LEU A 1 190 ? 4.603 -24.413 -19.981 1.00 93.44 190 LEU A O 1
ATOM 1531 N N . PRO A 1 191 ? 4.054 -25.745 -18.259 1.00 90.75 191 PRO A N 1
ATOM 1532 C CA . PRO A 1 191 ? 3.100 -26.533 -19.045 1.00 90.75 191 PRO A CA 1
ATOM 1533 C C . PRO A 1 191 ? 1.974 -25.702 -19.673 1.00 90.75 191 PRO A C 1
ATOM 1535 O O . PRO A 1 191 ? 1.521 -26.021 -20.773 1.00 90.75 191 PRO A O 1
ATOM 1538 N N . LYS A 1 192 ? 1.535 -24.616 -19.014 1.00 89.94 192 LYS A N 1
ATOM 1539 C CA . LYS A 1 192 ? 0.502 -23.722 -19.563 1.00 89.94 192 LYS A CA 1
ATOM 1540 C C . LYS A 1 192 ? 0.998 -23.041 -20.838 1.00 89.94 192 LYS A C 1
ATOM 1542 O O . LYS A 1 192 ? 0.281 -23.023 -21.833 1.00 89.94 192 LYS A O 1
ATOM 1547 N N . PHE A 1 193 ? 2.230 -22.536 -20.848 1.00 92.56 193 PHE A N 1
ATOM 1548 C CA . PHE A 1 193 ? 2.794 -21.873 -22.029 1.00 92.56 193 PHE A CA 1
ATOM 1549 C C . PHE A 1 193 ? 3.104 -22.851 -23.164 1.00 92.56 193 PHE A C 1
ATOM 1551 O O . PHE A 1 193 ? 2.871 -22.523 -24.325 1.00 92.56 193 PHE A O 1
ATOM 1558 N N . LEU A 1 194 ? 3.538 -24.075 -22.845 1.00 90.50 194 LEU A N 1
ATOM 1559 C CA . LEU A 1 194 ? 3.695 -25.136 -23.845 1.00 90.50 194 LEU A CA 1
ATOM 1560 C C . LEU A 1 194 ? 2.358 -25.506 -24.497 1.00 90.50 194 LEU A C 1
ATOM 1562 O O . LEU A 1 194 ? 2.306 -25.719 -25.704 1.00 90.50 194 LEU A O 1
ATOM 1566 N N . LYS A 1 195 ? 1.262 -25.526 -23.732 1.00 89.06 195 LYS A N 1
ATOM 1567 C CA . LYS A 1 195 ? -0.088 -25.743 -24.266 1.00 89.06 195 LYS A CA 1
ATOM 1568 C C . LYS A 1 195 ? -0.562 -24.572 -25.136 1.00 89.06 195 LYS A C 1
ATOM 1570 O O . LYS A 1 195 ? -1.086 -24.802 -26.220 1.00 89.06 195 LYS A O 1
ATOM 1575 N N . LEU A 1 196 ? -0.377 -23.336 -24.671 1.00 89.56 196 LEU A N 1
ATOM 1576 C CA . LEU A 1 196 ? -0.940 -22.127 -25.291 1.00 89.56 196 LEU A CA 1
ATOM 1577 C C . LEU A 1 196 ? -0.112 -21.561 -26.452 1.00 89.56 196 LEU A C 1
ATOM 1579 O O . LEU A 1 196 ? -0.557 -20.617 -27.104 1.00 89.56 196 LEU A O 1
ATOM 1583 N N . HIS A 1 197 ? 1.075 -22.108 -26.732 1.00 86.81 197 HIS A N 1
ATOM 1584 C CA . HIS A 1 197 ? 1.972 -21.560 -27.755 1.00 86.81 197 HIS A CA 1
ATOM 1585 C C . HIS A 1 197 ? 1.315 -21.431 -29.142 1.00 86.81 197 HIS A C 1
ATOM 1587 O O . HIS A 1 197 ? 1.596 -20.474 -29.859 1.00 86.81 197 HIS A O 1
ATOM 1593 N N . SER A 1 198 ? 0.416 -22.350 -29.512 1.00 86.62 198 SER A N 1
ATOM 1594 C CA . SER A 1 198 ? -0.298 -22.331 -30.795 1.00 86.62 198 SER A CA 1
ATOM 1595 C C . SER A 1 198 ? -1.329 -21.201 -30.898 1.00 86.62 198 SER A C 1
ATOM 1597 O O . SER A 1 198 ? -1.617 -20.734 -31.998 1.00 86.62 198 SER A O 1
ATOM 1599 N N . GLU A 1 199 ? -1.850 -20.726 -29.764 1.00 90.25 199 GLU A N 1
ATOM 1600 C CA . GLU A 1 199 ? -2.767 -19.582 -29.662 1.00 90.25 199 GLU A CA 1
ATOM 1601 C C . GLU A 1 199 ? -2.014 -18.241 -29.536 1.00 90.25 199 GLU A C 1
ATOM 1603 O O . GLU A 1 199 ? -2.609 -17.169 -29.657 1.00 90.25 199 GLU A O 1
ATOM 1608 N N . CYS A 1 200 ? -0.696 -18.288 -29.313 1.00 91.38 200 CYS A N 1
ATOM 1609 C CA . CYS A 1 200 ? 0.165 -17.140 -29.035 1.00 91.38 200 CYS A CA 1
ATOM 1610 C C . CYS A 1 200 ? 1.170 -16.915 -30.173 1.00 91.38 200 CYS A C 1
ATOM 1612 O O . CYS A 1 200 ? 2.353 -17.233 -30.061 1.00 91.38 200 CYS A O 1
ATOM 1614 N N . SER A 1 201 ? 0.710 -16.343 -31.286 1.00 86.31 201 SER A N 1
ATOM 1615 C CA . SER A 1 201 ? 1.491 -16.284 -32.535 1.00 86.31 201 SER A CA 1
ATOM 1616 C C . SER A 1 201 ? 2.803 -15.488 -32.472 1.00 86.31 201 SER A C 1
ATOM 1618 O O . SER A 1 201 ? 3.662 -15.673 -33.339 1.00 86.31 201 SER A O 1
ATOM 1620 N N . SER A 1 202 ? 2.986 -14.605 -31.486 1.00 92.75 202 SER A N 1
ATOM 1621 C CA . SER A 1 202 ? 4.214 -13.825 -31.273 1.00 92.75 202 SER A CA 1
ATOM 1622 C C . SER A 1 202 ? 5.252 -14.561 -30.426 1.00 92.75 202 SER A C 1
ATOM 1624 O O . SER A 1 202 ? 6.436 -14.243 -30.519 1.00 92.75 202 SER A O 1
ATOM 1626 N N . LEU A 1 203 ? 4.840 -15.563 -29.644 1.00 94.56 203 LEU A N 1
ATOM 1627 C CA . LEU A 1 203 ? 5.701 -16.250 -28.689 1.00 94.56 203 LEU A CA 1
ATOM 1628 C C . LEU A 1 203 ? 6.742 -17.112 -29.422 1.00 94.56 203 LEU A C 1
ATOM 1630 O O . LEU A 1 203 ? 6.412 -17.897 -30.313 1.00 94.56 203 LEU A O 1
ATOM 1634 N N . ARG A 1 204 ? 8.022 -16.939 -29.081 1.00 93.44 204 ARG A N 1
ATOM 1635 C CA . ARG A 1 204 ? 9.160 -17.655 -29.696 1.00 93.44 204 ARG A CA 1
ATOM 1636 C C . ARG A 1 204 ? 10.017 -18.374 -28.669 1.00 93.44 204 ARG A C 1
ATOM 1638 O O . ARG A 1 204 ? 10.551 -19.444 -28.961 1.00 93.44 204 ARG A O 1
ATOM 1645 N N . HIS A 1 205 ? 10.140 -17.794 -27.479 1.00 95.69 205 HIS A N 1
ATOM 1646 C CA . HIS A 1 205 ? 11.018 -18.300 -26.437 1.00 95.69 205 HIS A CA 1
ATOM 1647 C C . HIS A 1 205 ? 10.285 -18.401 -25.101 1.00 95.69 205 HIS A C 1
ATOM 1649 O O . HIS A 1 205 ? 9.591 -17.470 -24.691 1.00 95.69 205 HIS A O 1
ATOM 1655 N N . ILE A 1 206 ? 10.474 -19.523 -24.412 1.00 96.19 206 ILE A N 1
ATOM 1656 C CA . ILE A 1 206 ? 10.094 -19.695 -23.009 1.00 96.19 206 ILE A CA 1
ATOM 1657 C C . ILE A 1 206 ? 11.381 -19.891 -22.218 1.00 96.19 206 ILE A C 1
ATOM 1659 O O . ILE A 1 206 ? 12.195 -20.736 -22.575 1.00 96.19 206 ILE A O 1
ATOM 1663 N N . ILE A 1 207 ? 11.578 -19.118 -21.160 1.00 97.50 207 ILE A N 1
ATOM 1664 C CA . ILE A 1 207 ? 12.710 -19.244 -20.246 1.00 97.50 207 ILE A CA 1
ATOM 1665 C C . ILE A 1 207 ? 12.158 -19.756 -18.919 1.00 97.50 207 ILE A C 1
ATOM 1667 O O . ILE A 1 207 ? 11.427 -19.044 -18.234 1.00 97.50 207 ILE A O 1
ATOM 1671 N N . CYS A 1 208 ? 12.489 -20.991 -18.556 1.00 96.81 208 CYS A N 1
ATOM 1672 C CA . CYS A 1 208 ? 12.117 -21.547 -17.265 1.00 96.81 208 CYS A CA 1
ATOM 1673 C C . CYS A 1 208 ? 13.130 -21.119 -16.191 1.00 96.81 208 CYS A C 1
ATOM 1675 O O . CYS A 1 208 ? 14.343 -21.220 -16.391 1.00 96.81 208 CYS A O 1
ATOM 1677 N N . MET A 1 209 ? 12.632 -20.637 -15.053 1.00 96.62 209 MET A N 1
ATOM 1678 C CA . MET A 1 209 ? 13.440 -20.248 -13.891 1.00 96.62 209 MET A CA 1
ATOM 1679 C C . MET A 1 209 ? 14.073 -21.459 -13.190 1.00 96.62 209 MET A C 1
ATOM 1681 O O . MET A 1 209 ? 15.085 -21.316 -12.510 1.00 96.62 209 MET A O 1
ATOM 1685 N N . ASP A 1 210 ? 13.500 -22.649 -13.372 1.00 92.25 210 ASP A N 1
ATOM 1686 C CA . ASP A 1 210 ? 13.928 -23.889 -12.733 1.00 92.25 210 ASP A CA 1
ATOM 1687 C C . ASP A 1 210 ? 14.555 -24.850 -13.752 1.00 92.25 210 ASP A C 1
ATOM 1689 O O . ASP A 1 210 ? 14.142 -24.911 -14.910 1.00 92.25 210 ASP A O 1
ATOM 1693 N N . ALA A 1 211 ? 15.523 -25.657 -13.315 1.00 83.88 211 ALA A N 1
ATOM 1694 C CA . ALA A 1 211 ? 16.016 -26.769 -14.123 1.00 83.88 211 ALA A CA 1
ATOM 1695 C C . ALA A 1 211 ? 14.969 -27.896 -14.153 1.00 83.88 211 ALA A C 1
ATOM 1697 O O . ALA A 1 211 ? 14.530 -28.368 -13.101 1.00 83.88 211 ALA A O 1
ATOM 1698 N N . VAL A 1 212 ? 14.593 -28.351 -15.350 1.00 82.31 212 VAL A N 1
ATOM 1699 C CA . VAL A 1 212 ? 13.614 -29.431 -15.548 1.00 82.31 212 VAL A CA 1
ATOM 1700 C C . VAL A 1 212 ? 14.307 -30.607 -16.235 1.00 82.31 212 VAL A C 1
ATOM 1702 O O . VAL A 1 212 ? 14.959 -30.438 -17.261 1.00 82.31 212 VAL A O 1
ATOM 1705 N N . SER A 1 213 ? 14.207 -31.803 -15.649 1.00 68.06 213 SER A N 1
ATOM 1706 C CA . SER A 1 213 ? 14.965 -32.984 -16.088 1.00 68.06 213 SER A CA 1
ATOM 1707 C C . SER A 1 213 ? 14.499 -33.554 -17.429 1.00 68.06 213 SER A C 1
ATOM 1709 O O . SER A 1 213 ? 15.316 -34.100 -18.162 1.00 68.06 213 SER A O 1
ATOM 1711 N N . GLU A 1 214 ? 13.218 -33.403 -17.773 1.00 62.62 214 GLU A N 1
ATOM 1712 C CA . GLU A 1 214 ? 12.655 -33.810 -19.063 1.00 62.62 214 GLU A CA 1
ATOM 1713 C C . GLU A 1 214 ? 11.512 -32.861 -19.439 1.00 62.62 214 GLU A C 1
ATOM 1715 O O . GLU A 1 214 ? 10.474 -32.825 -18.778 1.00 62.62 214 GLU A O 1
ATOM 1720 N N . ILE A 1 215 ? 11.689 -32.088 -20.510 1.00 63.44 215 ILE A N 1
ATOM 1721 C CA . ILE A 1 215 ? 10.576 -31.417 -21.180 1.00 63.44 215 ILE A CA 1
ATOM 1722 C C . ILE A 1 215 ? 10.279 -32.268 -22.406 1.00 63.44 215 ILE A C 1
ATOM 1724 O O . ILE A 1 215 ? 11.141 -32.418 -23.270 1.00 63.44 215 ILE A O 1
ATOM 1728 N N . ALA A 1 216 ? 9.077 -32.837 -22.485 1.00 56.47 216 ALA A N 1
ATOM 1729 C CA . ALA A 1 216 ? 8.593 -33.472 -23.705 1.00 56.47 216 ALA A CA 1
ATOM 1730 C C . ALA A 1 216 ? 8.324 -32.379 -24.754 1.00 56.47 216 ALA A C 1
ATOM 1732 O O . ALA A 1 216 ? 7.181 -31.995 -24.993 1.00 56.47 216 ALA A O 1
ATOM 1733 N N . THR A 1 217 ? 9.383 -31.803 -25.324 1.00 55.94 217 THR A N 1
ATOM 1734 C CA . THR A 1 217 ? 9.276 -30.923 -26.482 1.00 55.94 217 THR A CA 1
ATOM 1735 C C . THR A 1 217 ? 9.075 -31.802 -27.706 1.00 55.94 217 THR A C 1
ATOM 1737 O O . THR A 1 217 ? 9.955 -32.561 -28.110 1.00 55.94 217 THR A O 1
ATOM 1740 N N . ASP A 1 218 ? 7.885 -31.727 -28.296 1.00 57.56 218 ASP A N 1
ATOM 1741 C CA . ASP A 1 218 ? 7.670 -32.302 -29.615 1.00 57.56 218 ASP A CA 1
ATOM 1742 C C . ASP A 1 218 ? 8.565 -31.545 -30.609 1.00 57.56 218 ASP A C 1
ATOM 1744 O O . ASP A 1 218 ? 8.537 -30.315 -30.685 1.00 57.56 218 ASP A O 1
ATOM 1748 N N . THR A 1 219 ? 9.385 -32.272 -31.368 1.00 55.06 219 THR A N 1
ATOM 1749 C CA . THR A 1 219 ? 10.277 -31.718 -32.400 1.00 55.06 219 THR A CA 1
ATOM 1750 C C . THR A 1 219 ? 9.548 -30.911 -33.486 1.00 55.06 219 THR A C 1
ATOM 1752 O O . THR A 1 219 ? 10.205 -30.237 -34.277 1.00 55.06 219 THR A O 1
ATOM 1755 N N . SER A 1 220 ? 8.210 -30.943 -33.532 1.00 58.94 220 SER A N 1
ATOM 1756 C CA . SER A 1 220 ? 7.385 -30.087 -34.394 1.00 58.94 220 SER A CA 1
ATOM 1757 C C . SER A 1 220 ? 7.044 -28.704 -33.812 1.00 58.94 220 SER A C 1
ATOM 1759 O O . SER A 1 220 ? 6.409 -27.908 -34.506 1.00 58.94 220 SER A O 1
ATOM 1761 N N . MET A 1 221 ? 7.396 -28.397 -32.558 1.00 67.69 221 MET A N 1
ATOM 1762 C CA . MET A 1 221 ? 7.052 -27.119 -31.920 1.00 67.69 221 MET A CA 1
ATOM 1763 C C . MET A 1 221 ? 7.969 -25.983 -32.400 1.00 67.69 221 MET A C 1
ATOM 1765 O O . MET A 1 221 ? 9.191 -26.082 -32.340 1.00 67.69 221 MET A O 1
ATOM 1769 N N . SER A 1 222 ? 7.392 -24.852 -32.819 1.00 78.00 222 SER A N 1
ATOM 1770 C CA . SER A 1 222 ? 8.134 -23.661 -33.277 1.00 78.00 222 SER A CA 1
ATOM 1771 C C . SER A 1 222 ? 8.699 -22.793 -32.140 1.00 78.00 222 SER A C 1
ATOM 1773 O O . SER A 1 222 ? 9.047 -21.634 -32.370 1.00 78.00 222 SER A O 1
ATOM 1775 N N . ILE A 1 223 ? 8.730 -23.310 -30.909 1.00 87.69 223 ILE A N 1
ATOM 1776 C CA . ILE A 1 223 ? 9.082 -22.576 -29.689 1.00 87.69 223 ILE A CA 1
ATOM 1777 C C . ILE A 1 223 ? 10.362 -23.147 -29.080 1.00 87.69 223 ILE A C 1
ATOM 1779 O O . ILE A 1 223 ? 10.523 -24.362 -28.982 1.00 87.69 223 ILE A O 1
ATOM 1783 N N . SER A 1 224 ? 11.283 -22.278 -28.669 1.00 90.75 224 SER A N 1
ATOM 1784 C CA . SER A 1 224 ? 12.505 -22.697 -27.974 1.00 90.75 224 SER A CA 1
ATOM 1785 C C . SER A 1 224 ? 12.333 -22.542 -26.470 1.00 90.75 224 SER A C 1
ATOM 1787 O O . SER A 1 224 ? 11.948 -21.468 -26.005 1.00 90.75 224 SER A O 1
ATOM 1789 N N . VAL A 1 225 ? 12.652 -23.592 -25.716 1.00 91.81 225 VAL A N 1
ATOM 1790 C CA . VAL A 1 225 ? 12.683 -23.541 -24.253 1.00 91.81 225 VAL A CA 1
ATOM 1791 C C . VAL A 1 225 ? 14.128 -23.407 -23.781 1.00 91.81 225 VAL A C 1
ATOM 1793 O O . VAL A 1 225 ? 14.997 -24.142 -24.242 1.00 91.81 225 VAL A O 1
ATOM 1796 N N . HIS A 1 226 ? 14.368 -22.467 -22.874 1.00 94.12 226 HIS A N 1
ATOM 1797 C CA . HIS A 1 226 ? 15.665 -22.155 -22.275 1.00 94.12 226 HIS A CA 1
ATOM 1798 C C . HIS A 1 226 ? 15.564 -22.224 -20.753 1.00 94.12 226 HIS A C 1
ATOM 1800 O O . HIS A 1 226 ? 14.467 -22.129 -20.201 1.00 94.12 226 HIS A O 1
ATOM 1806 N N . TYR A 1 227 ? 16.704 -22.299 -20.071 1.00 95.44 227 TYR A N 1
ATOM 1807 C CA . TYR A 1 227 ? 16.773 -22.198 -18.615 1.00 95.44 227 TYR A CA 1
ATOM 1808 C C . TYR A 1 227 ? 17.458 -20.900 -18.196 1.00 95.44 227 TYR A C 1
ATOM 1810 O O . TYR A 1 227 ? 18.436 -20.476 -18.813 1.00 95.44 227 TYR A O 1
ATOM 1818 N N . MET A 1 228 ? 16.963 -20.266 -17.132 1.00 97.12 228 MET A N 1
ATOM 1819 C CA . MET A 1 228 ? 17.477 -18.978 -16.655 1.00 97.12 228 MET A CA 1
ATOM 1820 C C . MET A 1 228 ? 18.985 -19.018 -16.372 1.00 97.12 228 MET A C 1
ATOM 1822 O O . MET A 1 228 ? 19.706 -18.124 -16.808 1.00 97.12 228 MET A O 1
ATOM 1826 N N . ASN A 1 229 ? 19.476 -20.094 -15.748 1.00 95.62 229 ASN A N 1
ATOM 1827 C CA . ASN A 1 229 ? 20.903 -20.282 -15.467 1.00 95.62 229 ASN A CA 1
ATOM 1828 C C . ASN A 1 229 ? 21.767 -20.324 -16.738 1.00 95.62 229 ASN A C 1
ATOM 1830 O O . ASN A 1 229 ? 22.879 -19.799 -16.732 1.00 95.62 229 ASN A O 1
ATOM 1834 N N . ASP A 1 230 ? 21.267 -20.906 -17.832 1.00 94.50 230 ASP A N 1
ATOM 1835 C CA . ASP A 1 230 ? 22.004 -20.954 -19.099 1.00 94.50 230 ASP A CA 1
ATOM 1836 C C . ASP A 1 230 ? 22.094 -19.556 -19.720 1.00 94.50 230 ASP A C 1
ATOM 1838 O O . ASP A 1 230 ? 23.153 -19.147 -20.195 1.00 94.50 230 ASP A O 1
ATOM 1842 N N . ILE A 1 231 ? 21.002 -18.788 -19.661 1.00 96.75 231 ILE A N 1
ATOM 1843 C CA . ILE A 1 231 ? 20.960 -17.399 -20.134 1.00 96.75 231 ILE A CA 1
ATOM 1844 C C . ILE A 1 231 ? 21.887 -16.505 -19.295 1.00 96.75 231 ILE A C 1
ATOM 1846 O O . ILE A 1 231 ? 22.650 -15.721 -19.863 1.00 96.75 231 ILE A O 1
ATOM 1850 N N . GLU A 1 232 ? 21.886 -16.660 -17.967 1.00 96.94 232 GLU A N 1
ATOM 1851 C CA . GLU A 1 232 ? 22.837 -15.996 -17.064 1.00 96.94 232 GLU A CA 1
ATOM 1852 C C . GLU A 1 232 ? 24.290 -16.363 -17.417 1.00 96.94 232 GLU A C 1
ATOM 1854 O O . GLU A 1 232 ? 25.142 -15.482 -17.554 1.00 96.94 232 GLU A O 1
ATOM 1859 N N . HIS A 1 233 ? 24.586 -17.650 -17.629 1.00 96.00 233 HIS A N 1
ATOM 1860 C CA . HIS A 1 233 ? 25.931 -18.109 -17.982 1.00 96.00 233 HIS A CA 1
ATOM 1861 C C . HIS A 1 233 ? 26.408 -17.508 -19.307 1.00 96.00 233 HIS A C 1
ATOM 1863 O O . HIS A 1 233 ? 27.518 -16.978 -19.399 1.00 96.00 233 HIS A O 1
ATOM 1869 N N . ILE A 1 234 ? 25.543 -17.516 -20.318 1.00 94.06 234 ILE A N 1
ATOM 1870 C CA . ILE A 1 234 ? 25.804 -16.890 -21.608 1.00 94.06 234 ILE A CA 1
ATOM 1871 C C . ILE A 1 234 ? 26.112 -15.392 -21.434 1.00 94.06 234 ILE A C 1
ATOM 1873 O O . ILE A 1 234 ? 27.090 -14.894 -22.000 1.00 94.06 234 ILE A O 1
ATOM 1877 N N . GLY A 1 235 ? 25.304 -14.674 -20.650 1.00 95.75 235 GLY A N 1
ATOM 1878 C CA . GLY A 1 235 ? 25.477 -13.245 -20.407 1.00 95.75 235 GLY A CA 1
ATOM 1879 C C . GLY A 1 235 ? 26.715 -12.884 -19.588 1.00 95.75 235 GLY A C 1
ATOM 1880 O O . GLY A 1 235 ? 27.303 -11.838 -19.839 1.00 95.75 235 GLY A O 1
ATOM 1881 N N . SER A 1 236 ? 27.190 -13.772 -18.707 1.00 94.94 236 SER A N 1
ATOM 1882 C CA . SER A 1 236 ? 28.404 -13.553 -17.896 1.00 94.94 236 SER A CA 1
ATOM 1883 C C . SER A 1 236 ? 29.688 -13.371 -18.720 1.00 94.94 236 SER A C 1
ATOM 1885 O O . SER A 1 236 ? 30.666 -12.792 -18.250 1.00 94.94 236 SER A O 1
ATOM 1887 N N . SER A 1 237 ? 29.678 -13.847 -19.968 1.00 91.62 237 SER A N 1
ATOM 1888 C CA . SER A 1 237 ? 30.793 -13.747 -20.920 1.00 91.62 237 SER A CA 1
ATOM 1889 C C . SER A 1 237 ? 30.617 -12.639 -21.964 1.00 91.62 237 SER A C 1
ATOM 1891 O O . SER A 1 237 ? 31.421 -12.527 -22.892 1.00 91.62 237 SER A O 1
ATOM 1893 N N . ARG A 1 238 ? 29.557 -11.831 -21.851 1.00 87.50 238 ARG A N 1
ATOM 1894 C CA . ARG A 1 238 ? 29.197 -10.798 -22.825 1.00 87.50 238 ARG A CA 1
ATOM 1895 C C . ARG A 1 238 ? 28.980 -9.458 -22.145 1.00 87.50 238 ARG A C 1
ATOM 1897 O O . ARG A 1 238 ? 28.739 -9.363 -20.950 1.00 87.50 238 ARG A O 1
ATOM 1904 N N . SER A 1 239 ? 29.036 -8.410 -22.949 1.00 86.69 239 SER A N 1
ATOM 1905 C CA . SER A 1 239 ? 28.625 -7.077 -22.547 1.00 86.69 239 SER A CA 1
ATOM 1906 C C . SER A 1 239 ? 27.930 -6.399 -23.719 1.00 86.69 239 SER A C 1
ATOM 1908 O O . SER A 1 239 ? 28.283 -6.599 -24.882 1.00 86.69 239 SER A O 1
ATOM 1910 N N . TYR A 1 240 ? 26.912 -5.612 -23.402 1.00 83.50 240 TYR A N 1
ATOM 1911 C CA . TYR A 1 240 ? 26.213 -4.756 -24.350 1.00 83.50 240 TYR A CA 1
ATOM 1912 C C . TYR A 1 240 ? 26.237 -3.331 -23.815 1.00 83.50 240 TYR A C 1
ATOM 1914 O O . TYR A 1 240 ? 26.199 -3.118 -22.604 1.00 83.50 240 TYR A O 1
ATOM 1922 N N . SER A 1 241 ? 26.251 -2.344 -24.707 1.00 84.12 241 SER A N 1
ATOM 1923 C CA . SER A 1 241 ? 25.972 -0.967 -24.306 1.00 84.12 241 SER A CA 1
ATOM 1924 C C . SER A 1 241 ? 24.528 -0.858 -23.815 1.00 84.12 241 SER A C 1
ATOM 1926 O O . SER A 1 241 ? 23.607 -1.304 -24.510 1.00 84.12 241 SER A O 1
ATOM 1928 N N . TYR A 1 242 ? 24.321 -0.242 -22.651 1.00 85.31 242 TYR A N 1
ATOM 1929 C CA . TYR A 1 242 ? 22.976 0.056 -22.167 1.00 85.31 242 TYR A CA 1
ATOM 1930 C C . TYR A 1 242 ? 22.299 1.088 -23.082 1.00 85.31 242 TYR A C 1
ATOM 1932 O O . TYR A 1 242 ? 22.941 2.073 -23.460 1.00 85.31 242 TYR A O 1
ATOM 1940 N N . PRO A 1 243 ? 21.023 0.885 -23.461 1.00 83.19 243 PRO A N 1
ATOM 1941 C CA . PRO A 1 243 ? 20.266 1.907 -24.168 1.00 83.19 243 PRO A CA 1
ATOM 1942 C C . PRO A 1 243 ? 20.141 3.170 -23.311 1.00 83.19 243 PRO A C 1
ATOM 1944 O O . PRO A 1 243 ? 20.008 3.090 -22.090 1.00 83.19 243 PRO A O 1
ATOM 1947 N N . THR A 1 244 ? 20.140 4.341 -23.946 1.00 82.88 244 THR A N 1
ATOM 1948 C CA . THR A 1 244 ? 19.829 5.594 -23.252 1.00 82.88 244 THR A CA 1
ATOM 1949 C C . THR A 1 244 ? 18.372 5.566 -22.788 1.00 82.88 244 THR A C 1
ATOM 1951 O O . THR A 1 244 ? 17.469 5.431 -23.622 1.00 82.88 244 THR A O 1
ATOM 1954 N N . ALA A 1 245 ? 18.167 5.691 -21.476 1.00 78.88 245 ALA A N 1
ATOM 1955 C CA . ALA A 1 245 ? 16.849 5.784 -20.860 1.00 78.88 245 ALA A CA 1
ATOM 1956 C C . ALA A 1 245 ? 16.293 7.210 -20.988 1.00 78.88 245 ALA A C 1
ATOM 1958 O O . ALA A 1 245 ? 17.036 8.187 -20.870 1.00 78.88 245 ALA A O 1
ATOM 1959 N N . GLN A 1 246 ? 14.991 7.322 -21.229 1.00 79.06 246 GLN A N 1
ATOM 1960 C CA . GLN A 1 246 ? 14.236 8.571 -21.209 1.00 79.06 246 GLN A CA 1
ATOM 1961 C C . GLN A 1 246 ? 13.176 8.522 -20.102 1.00 79.06 246 GLN A C 1
ATOM 1963 O O . GLN A 1 246 ? 12.595 7.461 -19.881 1.00 79.06 246 GLN A O 1
ATOM 1968 N N . PRO A 1 247 ? 12.833 9.653 -19.457 1.00 76.75 247 PRO A N 1
ATOM 1969 C CA . PRO A 1 247 ? 11.783 9.681 -18.432 1.00 76.75 247 PRO A CA 1
ATOM 1970 C C . PRO A 1 247 ? 10.426 9.136 -18.915 1.00 76.75 247 PRO A C 1
ATOM 1972 O O . PRO A 1 247 ? 9.644 8.611 -18.128 1.00 76.75 247 PRO A O 1
ATOM 1975 N N . THR A 1 248 ? 10.147 9.246 -20.214 1.00 79.69 248 THR A N 1
ATOM 1976 C CA . THR A 1 248 ? 8.912 8.775 -20.855 1.00 79.69 248 THR A CA 1
ATOM 1977 C C . THR A 1 248 ? 8.986 7.336 -21.372 1.00 79.69 248 THR A C 1
ATOM 1979 O O . THR A 1 248 ? 7.977 6.838 -21.871 1.00 79.69 248 THR A O 1
ATOM 1982 N N . ASP A 1 249 ? 10.134 6.651 -21.269 1.00 84.38 249 ASP A N 1
ATOM 1983 C CA . ASP A 1 249 ? 10.231 5.241 -21.658 1.00 84.38 249 ASP A CA 1
ATOM 1984 C C . ASP A 1 249 ? 9.295 4.403 -20.770 1.00 84.38 249 ASP A C 1
ATOM 1986 O O . ASP A 1 249 ? 9.294 4.524 -19.543 1.00 84.38 249 ASP A O 1
ATOM 1990 N N . CYS A 1 250 ? 8.486 3.542 -21.392 1.00 91.62 250 CYS A N 1
ATOM 1991 C CA . CYS A 1 250 ? 7.649 2.589 -20.670 1.00 91.62 250 CYS A CA 1
ATOM 1992 C C . CYS A 1 250 ? 8.531 1.478 -20.093 1.00 91.62 250 CYS A C 1
ATOM 1994 O O . CYS A 1 250 ? 9.253 0.818 -20.837 1.00 91.62 250 CYS A O 1
ATOM 1996 N N . LEU A 1 251 ? 8.465 1.260 -18.779 1.00 91.75 251 LEU A N 1
ATOM 1997 C CA . LEU A 1 251 ? 9.228 0.201 -18.113 1.00 91.75 251 LEU A CA 1
ATOM 1998 C C . LEU A 1 251 ? 8.403 -1.067 -17.913 1.00 91.75 251 LEU A C 1
ATOM 2000 O O . LEU A 1 251 ? 8.948 -2.169 -17.890 1.00 91.75 251 LEU A O 1
ATOM 2004 N N . THR A 1 252 ? 7.089 -0.926 -17.738 1.00 95.25 252 THR A N 1
ATOM 2005 C CA . THR A 1 252 ? 6.219 -2.066 -17.455 1.00 95.25 252 THR A CA 1
ATOM 2006 C C . THR A 1 252 ? 4.788 -1.853 -17.937 1.00 95.25 252 THR A C 1
ATOM 2008 O O . THR A 1 252 ? 4.310 -0.717 -18.027 1.00 95.25 252 THR A O 1
ATOM 2011 N N . ILE A 1 253 ? 4.089 -2.959 -18.188 1.00 95.88 253 ILE A N 1
ATOM 2012 C CA . ILE A 1 253 ? 2.652 -2.989 -18.457 1.00 95.88 253 ILE A CA 1
ATOM 2013 C C . ILE A 1 253 ? 1.963 -3.874 -17.429 1.00 95.88 253 ILE A C 1
ATOM 2015 O O . ILE A 1 253 ? 2.140 -5.092 -17.426 1.00 95.88 253 ILE A O 1
ATOM 2019 N N . ILE A 1 254 ? 1.113 -3.269 -16.604 1.00 93.12 254 ILE A N 1
ATOM 2020 C CA . ILE A 1 254 ? 0.380 -3.972 -15.551 1.00 93.12 254 ILE A CA 1
ATOM 2021 C C . ILE A 1 254 ? -1.057 -4.188 -15.997 1.00 93.12 254 ILE A C 1
ATOM 2023 O O . ILE A 1 254 ? -1.812 -3.237 -16.190 1.00 93.12 254 ILE A O 1
ATOM 2027 N N . TYR A 1 255 ? -1.453 -5.449 -16.143 1.00 90.25 255 TYR A N 1
ATOM 2028 C CA . TYR A 1 255 ? -2.820 -5.780 -16.519 1.00 90.25 255 TYR A CA 1
ATOM 2029 C C . TYR A 1 255 ? -3.774 -5.729 -15.328 1.00 90.25 255 TYR A C 1
ATOM 2031 O O . TYR A 1 255 ? -3.584 -6.417 -14.324 1.00 90.25 255 TYR A O 1
ATOM 2039 N N . THR A 1 256 ? -4.849 -4.954 -15.467 1.00 80.56 256 THR A N 1
ATOM 2040 C CA . THR A 1 256 ? -5.926 -4.858 -14.480 1.00 80.56 256 THR A CA 1
ATOM 2041 C C . THR A 1 256 ? -7.178 -5.568 -14.992 1.00 80.56 256 THR A C 1
ATOM 2043 O O . THR A 1 256 ? -7.569 -5.443 -16.155 1.00 80.56 256 THR A O 1
ATOM 2046 N N . SER A 1 257 ? -7.828 -6.346 -14.124 1.00 63.19 257 SER A N 1
ATOM 2047 C CA . SER A 1 257 ? -9.124 -6.976 -14.407 1.00 63.19 257 SER A CA 1
ATOM 2048 C C . SER A 1 257 ? -10.244 -5.958 -14.168 1.00 63.19 257 SER A C 1
ATOM 2050 O O . SER A 1 257 ? -10.936 -5.984 -13.154 1.00 63.19 257 SER A O 1
ATOM 2052 N N . GLY A 1 258 ? -10.371 -4.987 -15.076 1.00 51.62 258 GLY A N 1
ATOM 2053 C CA . GLY A 1 258 ? -11.415 -3.964 -15.008 1.00 51.62 258 GLY A CA 1
ATOM 2054 C C . GLY A 1 258 ? -12.838 -4.533 -15.127 1.00 51.62 258 GLY A C 1
ATOM 2055 O O . GLY A 1 258 ? -13.061 -5.644 -15.610 1.00 51.62 258 GLY A O 1
ATOM 2056 N N . SER A 1 259 ? -13.831 -3.728 -14.741 1.00 42.03 259 SER A N 1
ATOM 2057 C CA . SER A 1 259 ? -15.270 -4.056 -14.768 1.00 42.03 259 SER A CA 1
ATOM 2058 C C . SER A 1 259 ? -15.856 -4.340 -16.162 1.00 42.03 259 SER A C 1
ATOM 2060 O O . SER A 1 259 ? -16.986 -4.807 -16.260 1.00 42.03 259 SER A O 1
ATOM 2062 N N . SER A 1 260 ? -15.095 -4.098 -17.235 1.00 45.47 260 SER A N 1
ATOM 2063 C CA . SER A 1 260 ? -15.468 -4.357 -18.635 1.00 45.47 260 SER A CA 1
ATOM 2064 C C . SER A 1 260 ? -15.254 -5.809 -19.092 1.00 45.47 260 SER A C 1
ATOM 2066 O O . SER A 1 260 ? -15.534 -6.133 -20.242 1.00 45.47 260 SER A O 1
ATOM 2068 N N . GLY A 1 261 ? -14.735 -6.692 -18.231 1.00 55.25 261 GLY A N 1
ATOM 2069 C CA . GLY A 1 261 ? -14.638 -8.135 -18.490 1.00 55.25 261 GLY A CA 1
ATOM 2070 C C . GLY A 1 261 ? -13.409 -8.612 -19.278 1.00 55.25 261 GLY A C 1
ATOM 2071 O O . GLY A 1 261 ? -13.111 -9.800 -19.213 1.00 55.25 261 GLY A O 1
ATOM 2072 N N . SER A 1 262 ? -12.669 -7.727 -19.961 1.00 64.25 262 SER A N 1
ATOM 2073 C CA . SER A 1 262 ? -11.350 -8.032 -20.557 1.00 64.25 262 SER A CA 1
ATOM 2074 C C . SER A 1 262 ? -10.235 -7.245 -19.850 1.00 64.25 262 SER A C 1
ATOM 2076 O O . SER A 1 262 ? -10.458 -6.065 -19.551 1.00 64.25 262 SER A O 1
ATOM 2078 N N . PRO A 1 263 ? -9.060 -7.850 -19.572 1.00 81.56 263 PRO A N 1
ATOM 2079 C CA . PRO A 1 263 ? -7.948 -7.161 -18.914 1.00 81.56 263 PRO A CA 1
ATOM 2080 C C . PRO A 1 263 ? -7.443 -5.937 -19.696 1.00 81.56 263 PRO A C 1
ATOM 2082 O O . PRO A 1 263 ? -7.357 -5.982 -20.921 1.00 81.56 263 PRO A O 1
ATOM 2085 N N . LYS A 1 264 ? -7.055 -4.857 -19.007 1.00 87.88 264 LYS A N 1
ATOM 2086 C CA . LYS A 1 264 ? -6.461 -3.652 -19.624 1.00 87.88 264 LYS A CA 1
ATOM 2087 C C . LYS A 1 264 ? -5.018 -3.477 -19.159 1.00 87.88 264 LYS A C 1
ATOM 2089 O O . LYS A 1 264 ? -4.772 -3.512 -17.959 1.00 87.88 264 LYS A O 1
ATOM 2094 N N . GLY A 1 265 ? -4.074 -3.297 -20.084 1.00 91.94 265 GLY A N 1
ATOM 2095 C CA . GLY A 1 265 ? -2.653 -3.141 -19.754 1.00 91.94 265 GLY A CA 1
ATOM 2096 C C . GLY A 1 265 ? -2.284 -1.683 -19.490 1.00 91.94 265 GLY A C 1
ATOM 2097 O O . GLY A 1 265 ? -2.207 -0.903 -20.432 1.00 91.94 265 GLY A O 1
ATOM 2098 N N . VAL A 1 266 ? -2.053 -1.321 -18.230 1.00 94.25 266 VAL A N 1
ATOM 2099 C CA . VAL A 1 266 ? -1.644 0.019 -17.783 1.00 94.25 266 VAL A CA 1
ATOM 2100 C C . VAL A 1 266 ? -0.153 0.216 -18.050 1.00 94.25 266 VAL A C 1
ATOM 2102 O O . VAL A 1 266 ? 0.663 -0.514 -17.492 1.00 94.25 266 VAL A O 1
ATOM 2105 N N . MET A 1 267 ? 0.208 1.191 -18.884 1.00 93.81 267 MET A N 1
ATOM 2106 C CA . MET A 1 267 ? 1.605 1.515 -19.193 1.00 93.81 267 MET A CA 1
ATOM 2107 C C . MET A 1 267 ? 2.193 2.442 -18.125 1.00 93.81 267 MET A C 1
ATOM 2109 O O . MET A 1 267 ? 1.690 3.548 -17.934 1.00 93.81 267 MET A O 1
ATOM 2113 N N . ILE A 1 268 ? 3.270 2.017 -17.462 1.00 92.38 268 ILE A N 1
ATOM 2114 C CA . ILE A 1 268 ? 3.981 2.825 -16.457 1.00 92.38 268 ILE A CA 1
ATOM 2115 C C . ILE A 1 268 ? 5.343 3.243 -17.019 1.00 92.38 268 ILE A C 1
ATOM 2117 O O . ILE A 1 268 ? 6.118 2.393 -17.474 1.00 92.38 268 ILE A O 1
ATOM 2121 N N . SER A 1 269 ? 5.622 4.548 -17.004 1.00 89.12 269 SER A N 1
ATOM 2122 C CA . SER A 1 269 ? 6.894 5.117 -17.461 1.00 89.12 269 SER A CA 1
ATOM 2123 C C . SER A 1 269 ? 7.971 5.106 -16.374 1.00 89.12 269 SER A C 1
ATOM 2125 O O . SER A 1 269 ? 7.677 4.943 -15.188 1.00 89.12 269 SER A O 1
ATOM 2127 N N . ASP A 1 270 ? 9.221 5.328 -16.778 1.00 86.75 270 ASP A N 1
ATOM 2128 C CA . ASP A 1 270 ? 10.352 5.540 -15.869 1.00 86.75 270 ASP A CA 1
ATOM 2129 C C . ASP A 1 270 ? 10.088 6.679 -14.874 1.00 86.75 270 ASP A C 1
ATOM 2131 O O . ASP A 1 270 ? 10.251 6.491 -13.670 1.00 86.75 270 ASP A O 1
ATOM 2135 N N . SER A 1 271 ? 9.600 7.830 -15.347 1.00 82.88 271 SER A N 1
ATOM 2136 C CA . SER A 1 271 ? 9.273 8.971 -14.486 1.00 82.88 271 SER A CA 1
ATOM 2137 C C . SER A 1 271 ? 8.162 8.664 -13.485 1.00 82.88 271 SER A C 1
ATOM 2139 O O . SER A 1 271 ? 8.268 9.060 -12.326 1.00 82.88 271 SER A O 1
ATOM 2141 N N . ALA A 1 272 ? 7.114 7.955 -13.919 1.00 84.62 272 ALA A N 1
ATOM 2142 C CA . ALA A 1 272 ? 5.998 7.590 -13.056 1.00 84.62 272 ALA A CA 1
ATOM 2143 C C . ALA A 1 272 ? 6.462 6.625 -11.959 1.00 84.62 272 ALA A C 1
ATOM 2145 O O . ALA A 1 272 ? 6.128 6.827 -10.793 1.00 84.62 272 ALA A O 1
ATOM 2146 N N . LEU A 1 273 ? 7.291 5.632 -12.306 1.00 85.50 273 LEU A N 1
ATOM 2147 C CA . LEU A 1 273 ? 7.836 4.687 -11.332 1.00 85.50 273 LEU A CA 1
ATOM 2148 C C . LEU A 1 273 ? 8.812 5.367 -10.359 1.00 85.50 273 LEU A C 1
ATOM 2150 O O . LEU A 1 273 ? 8.714 5.133 -9.159 1.00 85.50 273 LEU A O 1
ATOM 2154 N N . ARG A 1 274 ? 9.691 6.261 -10.838 1.00 84.19 274 ARG A N 1
ATOM 2155 C CA . ARG A 1 274 ? 10.609 7.027 -9.972 1.00 84.19 274 ARG A CA 1
ATOM 2156 C C . ARG A 1 274 ? 9.896 7.959 -9.011 1.00 84.19 274 ARG A C 1
ATOM 2158 O O . ARG A 1 274 ? 10.349 8.121 -7.889 1.00 84.19 274 ARG A O 1
ATOM 2165 N N . SER A 1 275 ? 8.772 8.547 -9.419 1.00 79.56 275 SER A N 1
ATOM 2166 C CA . SER A 1 275 ? 8.023 9.482 -8.566 1.00 79.56 275 SER A CA 1
ATOM 2167 C C . SER A 1 275 ? 7.458 8.854 -7.281 1.00 79.56 275 SER A C 1
ATOM 2169 O O . SER A 1 275 ? 6.975 9.568 -6.408 1.00 79.56 275 SER A O 1
ATOM 2171 N N . ILE A 1 276 ? 7.522 7.524 -7.153 1.00 71.81 276 ILE A N 1
ATOM 2172 C CA . ILE A 1 276 ? 7.191 6.786 -5.928 1.00 71.81 276 ILE A CA 1
ATOM 2173 C C . ILE A 1 276 ? 8.256 7.003 -4.839 1.00 71.81 276 ILE A C 1
ATOM 2175 O O . ILE A 1 276 ? 7.964 6.847 -3.652 1.00 71.81 276 ILE A O 1
ATOM 2179 N N . PHE A 1 277 ? 9.491 7.335 -5.221 1.00 69.81 277 PHE A N 1
ATOM 2180 C CA . PHE A 1 277 ? 10.650 7.348 -4.335 1.00 69.81 277 PHE A CA 1
ATOM 2181 C C . PHE A 1 277 ? 11.143 8.788 -4.106 1.00 69.81 277 PHE A C 1
ATOM 2183 O O . PHE A 1 277 ? 11.314 9.531 -5.074 1.00 69.81 277 PHE A O 1
ATOM 2190 N N . PRO A 1 278 ? 11.373 9.218 -2.850 1.00 51.81 278 PRO A N 1
ATOM 2191 C CA . PRO A 1 278 ? 11.991 10.515 -2.582 1.00 51.81 278 PRO A CA 1
ATOM 2192 C C . PRO A 1 278 ? 13.425 10.549 -3.136 1.00 51.81 278 PRO A C 1
ATOM 2194 O O . PRO A 1 278 ? 14.111 9.526 -3.147 1.00 51.81 278 PRO A O 1
ATOM 2197 N N . GLU A 1 279 ? 13.892 11.717 -3.593 1.00 50.16 279 GLU A N 1
ATOM 2198 C CA . GLU A 1 279 ? 15.249 11.848 -4.137 1.00 50.16 279 GLU A CA 1
ATOM 2199 C C . GLU A 1 279 ? 16.301 11.540 -3.050 1.00 50.16 279 GLU A C 1
ATOM 2201 O O . GLU A 1 279 ? 16.443 12.275 -2.074 1.00 50.16 279 GLU A O 1
ATOM 2206 N N . GLY A 1 280 ? 17.048 10.444 -3.236 1.00 52.81 280 GLY A N 1
ATOM 2207 C CA . GLY A 1 280 ? 18.184 10.044 -2.398 1.00 52.81 280 GLY A CA 1
ATOM 2208 C C . GLY A 1 280 ? 18.057 8.635 -1.807 1.00 52.81 280 GLY A C 1
ATOM 2209 O O . GLY A 1 280 ? 17.114 8.322 -1.084 1.00 52.81 280 GLY A O 1
ATOM 2210 N N . LEU A 1 281 ? 19.054 7.779 -2.063 1.00 55.81 281 LEU A N 1
ATOM 2211 C CA . LEU A 1 281 ? 19.185 6.484 -1.387 1.00 55.81 281 LEU A CA 1
ATOM 2212 C C . LEU A 1 281 ? 19.559 6.742 0.081 1.00 55.81 281 LEU A C 1
ATOM 2214 O O . LEU A 1 281 ? 20.699 7.089 0.372 1.00 55.81 281 LEU A O 1
ATOM 2218 N N . SER A 1 282 ? 18.604 6.620 1.007 1.00 48.72 282 SER A N 1
ATOM 2219 C CA . SER A 1 282 ? 18.843 6.875 2.435 1.00 48.72 282 SER A CA 1
ATOM 2220 C C . SER A 1 282 ? 19.375 5.618 3.145 1.00 48.72 282 SER A C 1
ATOM 2222 O O . SER A 1 282 ? 18.611 4.671 3.366 1.00 48.72 282 SER A O 1
ATOM 2224 N N . PRO A 1 283 ? 20.649 5.579 3.593 1.00 46.84 283 PRO A N 1
ATOM 2225 C CA . PRO A 1 283 ? 21.231 4.392 4.225 1.00 46.84 283 PRO A CA 1
ATOM 2226 C C . PRO A 1 283 ? 20.638 4.068 5.605 1.00 46.84 283 PRO A C 1
ATOM 2228 O O . PRO A 1 283 ? 20.866 2.964 6.111 1.00 46.84 283 PRO A O 1
ATOM 2231 N N . HIS A 1 284 ? 19.906 5.013 6.211 1.00 44.81 284 HIS A N 1
ATOM 2232 C CA . HIS A 1 284 ? 19.331 4.924 7.559 1.00 44.81 284 HIS A CA 1
ATOM 2233 C C . HIS A 1 284 ? 18.125 3.977 7.660 1.00 44.81 284 HIS A C 1
ATOM 2235 O O . HIS A 1 284 ? 17.687 3.662 8.759 1.00 44.81 284 HIS A O 1
ATOM 2241 N N . THR A 1 285 ? 17.614 3.483 6.530 1.00 52.03 285 THR A N 1
ATOM 2242 C CA . THR A 1 285 ? 16.421 2.618 6.459 1.00 52.03 285 THR A CA 1
ATOM 2243 C C . THR A 1 285 ? 16.740 1.131 6.251 1.00 52.03 285 THR A C 1
ATOM 2245 O O . THR A 1 285 ? 15.830 0.314 6.104 1.00 52.03 285 THR A O 1
ATOM 2248 N N . GLY A 1 286 ? 18.022 0.742 6.327 1.00 54.94 286 GLY A N 1
ATOM 2249 C CA . GLY A 1 286 ? 18.494 -0.639 6.116 1.00 54.94 286 GLY A CA 1
ATOM 2250 C C . GLY A 1 286 ? 17.922 -1.704 7.066 1.00 54.94 286 GLY A C 1
ATOM 2251 O O . GLY A 1 286 ? 18.091 -2.897 6.831 1.00 54.94 286 GLY A O 1
ATOM 2252 N N . GLU A 1 287 ? 17.224 -1.293 8.127 1.00 63.78 287 GLU A N 1
ATOM 2253 C CA . GLU A 1 287 ? 16.466 -2.171 9.029 1.00 63.78 287 GLU A CA 1
ATOM 2254 C C . GLU A 1 287 ? 15.152 -2.686 8.439 1.00 63.78 287 GLU A C 1
ATOM 2256 O O . GLU A 1 287 ? 14.564 -3.629 8.986 1.00 63.78 287 GLU A O 1
ATOM 2261 N N . SER A 1 288 ? 14.701 -2.100 7.328 1.00 77.56 288 SER A N 1
ATOM 2262 C CA . SER A 1 288 ? 13.446 -2.457 6.684 1.00 77.56 288 SER A CA 1
ATOM 2263 C C . SER A 1 288 ? 13.477 -3.900 6.188 1.00 77.56 288 SER A C 1
ATOM 2265 O O . SER A 1 288 ? 14.329 -4.307 5.395 1.00 77.56 288 SER A O 1
ATOM 2267 N N . ILE A 1 289 ? 12.525 -4.686 6.679 1.00 86.56 289 ILE A N 1
ATOM 2268 C CA . ILE A 1 289 ? 12.240 -6.035 6.212 1.00 86.56 289 ILE A CA 1
ATOM 2269 C C . ILE A 1 289 ? 10.764 -6.111 5.850 1.00 86.56 289 ILE A C 1
ATOM 2271 O O . ILE A 1 289 ? 9.911 -5.758 6.666 1.00 86.56 289 ILE A O 1
ATOM 2275 N N . ILE A 1 290 ? 10.466 -6.576 4.639 1.00 90.81 290 ILE A N 1
ATOM 2276 C CA . ILE A 1 290 ? 9.088 -6.778 4.184 1.00 90.81 290 ILE A CA 1
ATOM 2277 C C . ILE A 1 290 ? 8.833 -8.236 3.818 1.00 90.81 290 ILE A C 1
ATOM 2279 O O . ILE A 1 290 ? 9.753 -8.996 3.502 1.00 90.81 290 ILE A O 1
ATOM 2283 N N . PHE A 1 291 ? 7.555 -8.605 3.843 1.00 92.94 291 PHE A N 1
ATOM 2284 C CA . PHE A 1 291 ? 7.090 -9.940 3.508 1.00 92.94 291 PHE A CA 1
ATOM 2285 C C . PHE A 1 291 ? 6.388 -9.947 2.144 1.00 92.94 291 PHE A C 1
ATOM 2287 O O . PHE A 1 291 ? 5.291 -9.412 1.989 1.00 92.94 291 PHE A O 1
ATOM 2294 N N . SER A 1 292 ? 7.027 -10.556 1.146 1.00 93.19 292 SER A N 1
ATOM 2295 C CA . SER A 1 292 ? 6.532 -10.653 -0.229 1.00 93.19 292 SER A CA 1
ATOM 2296 C C . SER A 1 292 ? 5.609 -11.863 -0.394 1.00 93.19 292 SER A C 1
ATOM 2298 O O . SER A 1 292 ? 6.028 -12.941 -0.821 1.00 93.19 292 SER A O 1
ATOM 2300 N N . TYR A 1 293 ? 4.334 -11.679 -0.046 1.00 87.81 293 TYR A N 1
ATOM 2301 C CA . TYR A 1 293 ? 3.267 -12.671 -0.256 1.00 87.81 293 TYR A CA 1
ATOM 2302 C C . TYR A 1 293 ? 2.204 -12.202 -1.267 1.00 87.81 293 TYR A C 1
ATOM 2304 O O . TYR A 1 293 ? 1.501 -13.018 -1.860 1.00 87.81 293 TYR A O 1
ATOM 2312 N N . GLN A 1 294 ? 2.077 -10.886 -1.476 1.00 85.88 294 GLN A N 1
ATOM 2313 C CA . GLN A 1 294 ? 1.170 -10.314 -2.469 1.00 85.88 294 GLN A CA 1
ATOM 2314 C C . GLN A 1 294 ? 1.754 -10.506 -3.872 1.00 85.88 294 GLN A C 1
ATOM 2316 O O . GLN A 1 294 ? 2.953 -10.277 -4.038 1.00 85.88 294 GLN A O 1
ATOM 2321 N N . PRO A 1 295 ? 0.959 -10.877 -4.890 1.00 86.25 295 PRO A N 1
ATOM 2322 C CA . PRO A 1 295 ? 1.499 -11.174 -6.213 1.00 86.25 295 PRO A CA 1
ATOM 2323 C C . PRO A 1 295 ? 2.321 -10.018 -6.787 1.00 86.25 295 PRO A C 1
ATOM 2325 O O . PRO A 1 295 ? 1.833 -8.892 -6.864 1.00 86.25 295 PRO A O 1
ATOM 2328 N N . LEU A 1 296 ? 3.538 -10.296 -7.261 1.00 91.75 296 LEU A N 1
ATOM 2329 C CA . LEU A 1 296 ? 4.400 -9.281 -7.887 1.00 91.75 296 LEU A CA 1
ATOM 2330 C C . LEU A 1 296 ? 3.871 -8.775 -9.239 1.00 91.75 296 LEU A C 1
ATOM 2332 O O . LEU A 1 296 ? 4.289 -7.728 -9.727 1.00 91.75 296 LEU A O 1
ATOM 2336 N N . SER A 1 297 ? 2.894 -9.472 -9.829 1.00 88.31 297 SER A N 1
ATOM 2337 C CA . SER A 1 297 ? 2.138 -8.979 -10.985 1.00 88.31 297 SER A CA 1
ATOM 2338 C C . SER A 1 297 ? 1.138 -7.870 -10.641 1.00 88.31 297 SER A C 1
ATOM 2340 O O . SER A 1 297 ? 0.528 -7.294 -11.538 1.00 88.31 297 SER A O 1
ATOM 2342 N N . TRP A 1 298 ? 0.926 -7.588 -9.354 1.00 85.44 298 TRP A N 1
ATOM 2343 C CA . TRP A 1 298 ? 0.109 -6.480 -8.879 1.00 85.44 298 TRP A CA 1
ATOM 2344 C C . TRP A 1 298 ? 0.996 -5.304 -8.454 1.00 85.44 298 TRP A C 1
ATOM 2346 O O . TRP A 1 298 ? 2.012 -5.485 -7.784 1.00 85.44 298 TRP A O 1
ATOM 2356 N N . TYR A 1 299 ? 0.588 -4.084 -8.822 1.00 84.25 299 TYR A N 1
ATOM 2357 C CA . TYR A 1 299 ? 1.419 -2.885 -8.670 1.00 84.25 299 TYR A CA 1
ATOM 2358 C C . TYR A 1 299 ? 1.854 -2.622 -7.222 1.00 84.25 299 TYR A C 1
ATOM 2360 O O . TYR A 1 299 ? 3.024 -2.349 -6.982 1.00 84.25 299 TYR A O 1
ATOM 2368 N N . GLY A 1 300 ? 0.945 -2.777 -6.252 1.00 80.38 300 GLY A N 1
ATOM 2369 C CA . GLY A 1 300 ? 1.240 -2.515 -4.839 1.00 80.38 300 GLY A CA 1
ATOM 2370 C C . GLY A 1 300 ? 2.337 -3.423 -4.274 1.00 80.38 300 GLY A C 1
ATOM 2371 O O . GLY A 1 300 ? 3.331 -2.927 -3.752 1.00 80.38 300 GLY A O 1
ATOM 2372 N N . GLY A 1 301 ? 2.200 -4.742 -4.451 1.00 82.50 301 GLY A N 1
ATOM 2373 C CA . GLY A 1 301 ? 3.177 -5.720 -3.954 1.00 82.50 301 GLY A CA 1
ATOM 2374 C C . GLY A 1 301 ? 4.564 -5.537 -4.578 1.00 82.50 301 GLY A C 1
ATOM 2375 O O . GLY A 1 301 ? 5.577 -5.620 -3.883 1.00 82.50 301 GLY A O 1
ATOM 2376 N N . ARG A 1 302 ? 4.614 -5.211 -5.876 1.00 88.62 302 ARG A N 1
ATOM 2377 C CA . ARG A 1 302 ? 5.862 -4.901 -6.585 1.00 88.62 302 ARG A CA 1
ATOM 2378 C C . ARG A 1 302 ? 6.527 -3.623 -6.070 1.00 88.62 302 ARG A C 1
ATOM 2380 O O . ARG A 1 302 ? 7.734 -3.627 -5.836 1.00 88.62 302 ARG A O 1
ATOM 2387 N N . ASN A 1 303 ? 5.756 -2.555 -5.860 1.00 85.88 303 ASN A N 1
ATOM 2388 C CA . ASN A 1 303 ? 6.285 -1.275 -5.385 1.00 85.88 303 ASN A CA 1
ATOM 2389 C C . ASN A 1 303 ? 6.878 -1.390 -3.980 1.00 85.88 303 ASN A C 1
ATOM 2391 O O . ASN A 1 303 ? 7.930 -0.812 -3.729 1.00 85.88 303 ASN A O 1
ATOM 2395 N N . SER A 1 304 ? 6.269 -2.181 -3.090 1.00 84.81 304 SER A N 1
ATOM 2396 C CA . SER A 1 304 ? 6.843 -2.444 -1.765 1.00 84.81 304 SER A CA 1
ATOM 2397 C C . SER A 1 304 ? 8.226 -3.095 -1.862 1.00 84.81 304 SER A C 1
ATOM 2399 O O . SER A 1 304 ? 9.146 -2.666 -1.171 1.00 84.81 304 SER A O 1
ATOM 2401 N N . VAL A 1 305 ? 8.406 -4.081 -2.751 1.00 90.88 305 VAL A N 1
ATOM 2402 C CA . VAL A 1 305 ? 9.713 -4.727 -2.975 1.00 90.88 305 VAL A CA 1
ATOM 2403 C C . VAL A 1 305 ? 10.745 -3.750 -3.521 1.00 90.88 305 VAL A C 1
ATOM 2405 O O . VAL A 1 305 ? 11.862 -3.700 -3.007 1.00 90.88 305 VAL A O 1
ATOM 2408 N N . LEU A 1 306 ? 10.371 -2.958 -4.524 1.00 88.81 306 LEU A N 1
ATOM 2409 C CA . LEU A 1 306 ? 11.266 -1.970 -5.117 1.00 88.81 306 LEU A CA 1
ATOM 2410 C C . LEU A 1 306 ? 11.669 -0.888 -4.101 1.00 88.81 306 LEU A C 1
ATOM 2412 O O . LEU A 1 306 ? 12.851 -0.583 -3.981 1.00 88.81 306 LEU A O 1
ATOM 2416 N N . TRP A 1 307 ? 10.720 -0.386 -3.305 1.00 85.19 307 TRP A N 1
ATOM 2417 C CA . TRP A 1 307 ? 10.986 0.578 -2.235 1.00 85.19 307 TRP A CA 1
ATOM 2418 C C . TRP A 1 307 ? 11.974 0.028 -1.203 1.00 85.19 307 TRP A C 1
ATOM 2420 O O . TRP A 1 307 ? 12.994 0.651 -0.917 1.00 85.19 307 TRP A O 1
ATOM 2430 N N . THR A 1 308 ? 11.721 -1.178 -0.681 1.00 86.75 308 THR A N 1
ATOM 2431 C CA . THR A 1 308 ? 12.610 -1.807 0.306 1.00 86.75 308 THR A CA 1
ATOM 2432 C C . THR A 1 308 ? 14.014 -2.024 -0.246 1.00 86.75 308 THR A C 1
ATOM 2434 O O . THR A 1 308 ? 14.987 -1.858 0.491 1.00 86.75 308 THR A O 1
ATOM 2437 N N . PHE A 1 309 ? 14.123 -2.366 -1.529 1.00 88.06 309 PHE A N 1
ATOM 2438 C CA . PHE A 1 309 ? 15.404 -2.525 -2.198 1.00 88.06 309 PHE A CA 1
ATOM 2439 C C . PHE A 1 309 ? 16.188 -1.208 -2.291 1.00 88.06 309 PHE A C 1
ATOM 2441 O O . PHE A 1 309 ? 17.356 -1.155 -1.910 1.00 88.06 309 PHE A O 1
ATOM 2448 N N . LEU A 1 310 ? 15.549 -0.127 -2.748 1.00 84.44 310 LEU A N 1
ATOM 2449 C CA . LEU A 1 310 ? 16.194 1.188 -2.866 1.00 84.44 310 LEU A CA 1
ATOM 2450 C C . LEU A 1 310 ? 16.612 1.755 -1.497 1.00 84.44 310 LEU A C 1
ATOM 2452 O O . LEU A 1 310 ? 17.603 2.467 -1.389 1.00 84.44 310 LEU A O 1
ATOM 2456 N N . CYS A 1 311 ? 15.921 1.368 -0.428 1.00 79.19 311 CYS A N 1
ATOM 2457 C CA . CYS A 1 311 ? 16.266 1.700 0.955 1.00 79.19 311 CYS A CA 1
ATOM 2458 C C . CYS A 1 311 ? 17.386 0.827 1.569 1.00 79.19 311 CYS A C 1
ATOM 2460 O O . CYS A 1 311 ? 17.759 1.001 2.733 1.00 79.19 311 CYS A O 1
ATOM 2462 N N . GLY A 1 312 ? 17.922 -0.151 0.831 1.00 80.50 312 GLY A N 1
ATOM 2463 C CA . GLY A 1 312 ? 18.954 -1.056 1.341 1.00 80.50 312 GLY A CA 1
ATOM 2464 C C . GLY A 1 312 ? 18.450 -2.042 2.398 1.00 80.50 312 GLY A C 1
ATOM 2465 O O . GLY A 1 312 ? 19.251 -2.492 3.226 1.00 80.50 312 GLY A O 1
ATOM 2466 N N . GLY A 1 313 ? 17.141 -2.320 2.403 1.00 85.06 313 GLY A N 1
ATOM 2467 C CA . GLY A 1 313 ? 16.470 -3.293 3.263 1.00 85.06 313 GLY A CA 1
ATOM 2468 C C . GLY A 1 313 ? 16.489 -4.711 2.683 1.00 85.06 313 GLY A C 1
ATOM 2469 O O . GLY A 1 313 ? 17.265 -5.020 1.779 1.00 85.06 313 GLY A O 1
ATOM 2470 N N . ARG A 1 314 ? 15.629 -5.597 3.197 1.00 89.62 314 ARG A N 1
ATOM 2471 C CA . ARG A 1 314 ? 15.560 -7.007 2.778 1.00 89.62 314 ARG A CA 1
ATOM 2472 C C . ARG A 1 314 ? 14.128 -7.513 2.587 1.00 89.62 314 ARG A C 1
ATOM 2474 O O . ARG A 1 314 ? 13.211 -7.119 3.300 1.00 89.62 314 ARG A O 1
ATOM 2481 N N . VAL A 1 315 ? 13.933 -8.428 1.648 1.00 94.06 315 VAL A N 1
ATOM 2482 C CA . VAL A 1 315 ? 12.623 -8.959 1.252 1.00 94.06 315 VAL A CA 1
ATOM 2483 C C . VAL A 1 315 ? 12.592 -10.463 1.471 1.00 94.06 315 VAL A C 1
ATOM 2485 O O . VAL A 1 315 ? 13.343 -11.194 0.831 1.00 94.06 315 VAL A O 1
ATOM 2488 N N . GLY A 1 316 ? 11.724 -10.932 2.366 1.00 93.94 316 GLY A N 1
ATOM 2489 C CA . GLY A 1 316 ? 11.458 -12.360 2.540 1.00 93.94 316 GLY A CA 1
ATOM 2490 C C . GLY A 1 316 ? 10.283 -12.808 1.683 1.00 93.94 316 GLY A C 1
ATOM 2491 O O . GLY A 1 316 ? 9.223 -12.187 1.727 1.00 93.94 316 GLY A O 1
ATOM 2492 N N . PHE A 1 317 ? 10.455 -13.877 0.916 1.00 93.69 317 PHE A N 1
ATOM 2493 C CA . PHE A 1 317 ? 9.414 -14.441 0.061 1.00 93.69 317 PHE A CA 1
ATOM 2494 C C . PHE A 1 317 ? 8.572 -15.481 0.800 1.00 93.69 317 PHE A C 1
ATOM 2496 O O . PHE A 1 317 ? 9.115 -16.348 1.485 1.00 93.69 317 PHE A O 1
ATOM 2503 N N . SER A 1 318 ? 7.247 -15.405 0.638 1.00 90.19 318 SER A N 1
ATOM 2504 C CA . SER A 1 318 ? 6.339 -16.453 1.116 1.00 90.19 318 SER A CA 1
ATOM 2505 C C . SER A 1 318 ? 6.540 -17.748 0.337 1.00 90.19 318 SER A C 1
ATOM 2507 O O . SER A 1 318 ? 6.865 -17.730 -0.849 1.00 90.19 318 SER A O 1
ATOM 2509 N N . THR A 1 319 ? 6.255 -18.874 0.986 1.00 85.25 319 THR A N 1
ATOM 2510 C CA . THR A 1 319 ? 6.188 -20.187 0.326 1.00 85.25 319 THR A CA 1
ATOM 2511 C C . THR A 1 319 ? 4.987 -20.327 -0.616 1.00 85.25 319 THR A C 1
ATOM 2513 O O . THR A 1 319 ? 4.858 -21.331 -1.310 1.00 85.25 319 THR A O 1
ATOM 2516 N N . GLY A 1 320 ? 4.102 -19.323 -0.661 1.00 75.88 320 GLY A N 1
ATOM 2517 C CA . GLY A 1 320 ? 2.943 -19.268 -1.552 1.00 75.88 320 GLY A CA 1
ATOM 2518 C C . GLY A 1 320 ? 1.675 -19.883 -0.958 1.00 75.88 320 GLY A C 1
ATOM 2519 O O . GLY A 1 320 ? 0.599 -19.724 -1.532 1.00 75.88 320 GLY A O 1
ATOM 2520 N N . ASN A 1 321 ? 1.761 -20.531 0.208 1.00 73.44 321 ASN A N 1
ATOM 2521 C CA . ASN A 1 321 ? 0.595 -21.068 0.900 1.00 73.44 321 ASN A CA 1
ATOM 2522 C C . ASN A 1 321 ? 0.037 -20.070 1.928 1.00 73.44 321 ASN A C 1
ATOM 2524 O O . ASN A 1 321 ? 0.525 -19.959 3.054 1.00 73.44 321 ASN A O 1
ATOM 2528 N N . VAL A 1 322 ? -1.064 -19.406 1.565 1.00 69.75 322 VAL A N 1
ATOM 2529 C CA . VAL A 1 322 ? -1.757 -18.427 2.420 1.00 69.75 322 VAL A CA 1
ATOM 2530 C C . VAL A 1 322 ? -2.250 -19.039 3.742 1.00 69.75 322 VAL A C 1
ATOM 2532 O O . VAL A 1 322 ? -2.386 -18.320 4.729 1.00 69.75 322 VAL A O 1
ATOM 2535 N N . SER A 1 323 ? -2.463 -20.360 3.832 1.00 68.88 323 SER A N 1
ATOM 2536 C CA . SER A 1 323 ? -2.849 -21.001 5.100 1.00 68.88 323 SER A CA 1
ATOM 2537 C C . SER A 1 323 ? -1.752 -20.931 6.165 1.00 68.88 323 SER A C 1
ATOM 2539 O O . SER A 1 323 ? -2.051 -21.067 7.348 1.00 68.88 323 SER A O 1
ATOM 2541 N N . ARG A 1 324 ? -0.495 -20.719 5.757 1.00 75.81 324 ARG A N 1
ATOM 2542 C CA . ARG A 1 324 ? 0.670 -20.590 6.642 1.00 75.81 324 ARG A CA 1
ATOM 2543 C C . ARG A 1 324 ? 1.066 -19.134 6.875 1.00 75.81 324 ARG A C 1
ATOM 2545 O O . ARG A 1 324 ? 2.040 -18.881 7.569 1.00 75.81 324 ARG A O 1
ATOM 2552 N N . LEU A 1 325 ? 0.314 -18.168 6.341 1.00 82.12 325 LEU A N 1
ATOM 2553 C CA . LEU A 1 325 ? 0.703 -16.755 6.332 1.00 82.12 325 LEU A CA 1
ATOM 2554 C C . LEU A 1 325 ? 1.102 -16.231 7.720 1.00 82.12 325 LEU A C 1
ATOM 2556 O O . LEU A 1 325 ? 2.121 -15.562 7.834 1.00 82.12 325 LEU A O 1
ATOM 2560 N N . MET A 1 326 ? 0.344 -16.566 8.771 1.00 81.81 326 MET A N 1
ATOM 2561 C CA . MET A 1 326 ? 0.630 -16.104 10.139 1.00 81.81 326 MET A CA 1
ATOM 2562 C C . MET A 1 326 ? 1.865 -16.791 10.748 1.00 81.81 326 MET A C 1
ATOM 2564 O O . MET A 1 326 ? 2.642 -16.145 11.447 1.00 81.81 326 MET A O 1
ATOM 2568 N N . GLU A 1 327 ? 2.087 -18.075 10.440 1.00 81.88 327 GLU A N 1
ATOM 2569 C CA . GLU A 1 327 ? 3.306 -18.817 10.808 1.00 81.88 327 GLU A CA 1
ATOM 2570 C C . GLU A 1 327 ? 4.535 -18.169 10.151 1.00 81.88 327 GLU A C 1
ATOM 2572 O O . GLU A 1 327 ? 5.531 -17.879 10.813 1.00 81.88 327 GLU A O 1
ATOM 2577 N N . GLU A 1 328 ? 4.453 -17.873 8.853 1.00 85.81 328 GLU A N 1
ATOM 2578 C CA . GLU A 1 328 ? 5.544 -17.237 8.110 1.00 85.81 328 GLU A CA 1
ATOM 2579 C C . GLU A 1 328 ? 5.784 -15.794 8.552 1.00 85.81 328 GLU A C 1
ATOM 2581 O O . GLU A 1 328 ? 6.936 -15.362 8.639 1.00 85.81 328 GLU A O 1
ATOM 2586 N N . LEU A 1 329 ? 4.713 -15.066 8.883 1.00 86.88 329 LEU A N 1
ATOM 2587 C CA . LEU A 1 329 ? 4.780 -13.713 9.421 1.00 86.88 329 LEU A CA 1
ATOM 2588 C C . LEU A 1 329 ? 5.556 -13.692 10.746 1.00 86.88 329 LEU A C 1
ATOM 2590 O O . LEU A 1 329 ? 6.423 -12.836 10.934 1.00 86.88 329 LEU A O 1
ATOM 2594 N N . ALA A 1 330 ? 5.303 -14.667 11.627 1.00 82.81 330 ALA A N 1
ATOM 2595 C CA . ALA A 1 330 ? 6.025 -14.837 12.888 1.00 82.81 330 ALA A CA 1
ATOM 2596 C C . ALA A 1 330 ? 7.527 -15.105 12.693 1.00 82.81 330 ALA A C 1
ATOM 2598 O O . ALA A 1 330 ? 8.335 -14.669 13.515 1.00 82.81 330 ALA A O 1
ATOM 2599 N N . LEU A 1 331 ? 7.913 -15.766 11.595 1.00 83.38 331 LEU A N 1
ATOM 2600 C CA . LEU A 1 331 ? 9.314 -16.021 11.250 1.00 83.38 331 LEU A CA 1
ATOM 2601 C C . LEU A 1 331 ? 9.996 -14.791 10.638 1.00 83.38 331 LEU A C 1
ATOM 2603 O O . LEU A 1 331 ? 11.082 -14.404 11.075 1.00 83.38 331 LEU A O 1
ATOM 2607 N N . ILE A 1 332 ? 9.371 -14.171 9.630 1.00 86.38 332 ILE A N 1
ATOM 2608 C CA . ILE A 1 332 ? 9.980 -13.068 8.872 1.00 86.38 332 ILE A CA 1
ATOM 2609 C C . ILE A 1 332 ? 9.994 -11.750 9.656 1.00 86.38 332 ILE A C 1
ATOM 2611 O O . ILE A 1 332 ? 10.905 -10.946 9.468 1.00 86.38 332 ILE A O 1
ATOM 2615 N N . ARG A 1 333 ? 9.035 -11.552 10.576 1.00 84.69 333 ARG A N 1
ATOM 2616 C CA . ARG A 1 333 ? 8.939 -10.394 11.485 1.00 84.69 333 ARG A CA 1
ATOM 2617 C C . ARG A 1 333 ? 9.120 -9.056 10.746 1.00 84.69 333 ARG A C 1
ATOM 2619 O O . ARG A 1 333 ? 10.077 -8.332 11.035 1.00 84.69 333 ARG A O 1
ATOM 2626 N N . PRO A 1 334 ? 8.252 -8.731 9.771 1.00 88.62 334 PRO A N 1
ATOM 2627 C CA . PRO A 1 334 ? 8.448 -7.560 8.932 1.00 88.62 334 PRO A CA 1
ATOM 2628 C C . PRO A 1 334 ? 8.231 -6.269 9.736 1.00 88.62 334 PRO A C 1
ATOM 2630 O O . PRO A 1 334 ? 7.539 -6.284 10.752 1.00 88.62 334 PRO A O 1
ATOM 2633 N N . LEU A 1 335 ? 8.799 -5.154 9.273 1.00 82.94 335 LEU A N 1
ATOM 2634 C CA . LEU A 1 335 ? 8.588 -3.825 9.869 1.00 82.94 335 LEU A CA 1
ATOM 2635 C C . LEU A 1 335 ? 7.184 -3.283 9.554 1.00 82.94 335 LEU A C 1
ATOM 2637 O O . LEU A 1 335 ? 6.560 -2.606 10.371 1.00 82.94 335 LEU A O 1
ATOM 2641 N N . MET A 1 336 ? 6.683 -3.615 8.365 1.00 85.56 336 MET A N 1
ATOM 2642 C CA . MET A 1 336 ? 5.354 -3.260 7.888 1.00 85.56 336 MET A CA 1
ATOM 2643 C C . MET A 1 336 ? 4.654 -4.496 7.330 1.00 85.56 336 MET A C 1
ATOM 2645 O O . MET A 1 336 ? 5.271 -5.296 6.623 1.00 85.56 336 MET A O 1
ATOM 2649 N N . PHE A 1 337 ? 3.357 -4.627 7.603 1.00 89.75 337 PHE A N 1
ATOM 2650 C CA . PHE A 1 337 ? 2.524 -5.683 7.040 1.00 89.75 337 PHE A CA 1
ATOM 2651 C C . PHE A 1 337 ? 1.334 -5.091 6.267 1.00 89.75 337 PHE A C 1
ATOM 2653 O O . PHE A 1 337 ? 0.302 -4.776 6.868 1.00 89.75 337 PHE A O 1
ATOM 2660 N N . PRO A 1 338 ? 1.471 -4.902 4.938 1.00 87.94 338 PRO A N 1
ATOM 2661 C CA . PRO A 1 338 ? 0.361 -4.505 4.088 1.00 87.94 338 PRO A CA 1
ATOM 2662 C C . PRO A 1 338 ? -0.553 -5.701 3.813 1.00 87.94 338 PRO A C 1
ATOM 2664 O O . PRO A 1 338 ? -0.093 -6.756 3.367 1.00 87.94 338 PRO A O 1
ATOM 2667 N N . ALA A 1 339 ? -1.856 -5.545 4.034 1.00 85.31 339 ALA A N 1
ATOM 2668 C CA . ALA A 1 339 ? -2.833 -6.591 3.758 1.00 85.31 339 ALA A CA 1
ATOM 2669 C C . ALA A 1 339 ? -4.204 -6.061 3.324 1.00 85.31 339 ALA A C 1
ATOM 2671 O O . ALA A 1 339 ? -4.644 -5.009 3.797 1.00 85.31 339 ALA A O 1
ATOM 2672 N N . PRO A 1 340 ? -4.900 -6.788 2.426 1.00 82.31 340 PRO A N 1
ATOM 2673 C CA . PRO A 1 340 ? -6.251 -6.433 2.031 1.00 82.31 340 PRO A CA 1
ATOM 2674 C C . PRO A 1 340 ? -7.256 -6.675 3.165 1.00 82.31 340 PRO A C 1
ATOM 2676 O O . PRO A 1 340 ? -7.029 -7.537 4.021 1.00 82.31 340 PRO A O 1
ATOM 2679 N N . PRO A 1 341 ? -8.421 -5.999 3.133 1.00 79.50 341 PRO A N 1
ATOM 2680 C CA . PRO A 1 341 ? -9.500 -6.197 4.101 1.00 79.50 341 PRO A CA 1
ATOM 2681 C C . PRO A 1 341 ? -9.908 -7.654 4.325 1.00 79.50 341 PRO A C 1
ATOM 2683 O O . PRO A 1 341 ? -10.291 -8.008 5.432 1.00 79.50 341 PRO A O 1
ATOM 2686 N N . SER A 1 342 ? -9.801 -8.525 3.317 1.00 71.56 342 SER A N 1
ATOM 2687 C CA . SER A 1 342 ? -10.157 -9.944 3.444 1.00 71.56 342 SER A CA 1
ATOM 2688 C C . SER A 1 342 ? -9.341 -10.685 4.509 1.00 71.56 342 SER A C 1
ATOM 2690 O O . SER A 1 342 ? -9.892 -11.545 5.194 1.00 71.56 342 SER A O 1
ATOM 2692 N N . ILE A 1 343 ? -8.068 -10.327 4.708 1.00 79.50 343 ILE A N 1
ATOM 2693 C CA . ILE A 1 343 ? -7.236 -10.906 5.775 1.00 79.50 343 ILE A CA 1
ATOM 2694 C C . ILE A 1 343 ? -7.711 -10.401 7.142 1.00 79.50 343 ILE A C 1
ATOM 2696 O O . ILE A 1 343 ? -7.914 -11.191 8.063 1.00 79.50 343 ILE A O 1
ATOM 2700 N N . TRP A 1 344 ? -7.958 -9.097 7.261 1.00 84.31 344 TRP A N 1
ATOM 2701 C CA . TRP A 1 344 ? -8.396 -8.472 8.511 1.00 84.31 344 TRP A CA 1
ATOM 2702 C C . TRP A 1 344 ? -9.796 -8.914 8.942 1.00 84.31 344 TRP A C 1
ATOM 2704 O O . TRP A 1 344 ? -10.023 -9.172 10.122 1.00 84.31 344 TRP A O 1
ATOM 2714 N N . ASN A 1 345 ? -10.711 -9.082 7.987 1.00 75.62 345 ASN A N 1
ATOM 2715 C CA . ASN A 1 345 ? -12.054 -9.605 8.223 1.00 75.62 345 ASN A CA 1
ATOM 2716 C C . ASN A 1 345 ? -12.008 -11.037 8.763 1.00 75.62 345 ASN A C 1
ATOM 2718 O O . ASN A 1 345 ? -12.768 -11.370 9.669 1.00 75.62 345 ASN A O 1
ATOM 2722 N N . LYS A 1 346 ? -11.092 -11.870 8.254 1.00 75.06 346 LYS A N 1
ATOM 2723 C CA . LYS A 1 346 ? -10.910 -13.236 8.752 1.00 75.06 346 LYS A CA 1
ATOM 2724 C C . LYS A 1 346 ? -10.431 -13.243 10.205 1.00 75.06 346 LYS A C 1
ATOM 2726 O O . LYS A 1 346 ? -11.053 -13.896 11.037 1.00 75.06 346 LYS A O 1
ATOM 2731 N N . ILE A 1 347 ? -9.399 -12.458 10.527 1.00 82.62 347 ILE A N 1
ATOM 2732 C CA . ILE A 1 347 ? -8.896 -12.323 11.907 1.00 82.62 347 ILE A CA 1
ATOM 2733 C C . ILE A 1 347 ? -10.004 -11.799 12.834 1.00 82.62 347 ILE A C 1
ATOM 2735 O O . ILE A 1 347 ? -10.187 -12.305 13.940 1.00 82.62 347 ILE A O 1
ATOM 2739 N N . TYR A 1 348 ? -10.791 -10.824 12.374 1.00 80.81 348 TYR A N 1
ATOM 2740 C CA . TYR A 1 348 ? -11.935 -10.315 13.127 1.00 80.81 348 TYR A CA 1
ATOM 2741 C C . TYR A 1 348 ? -13.017 -11.383 13.358 1.00 80.81 348 TYR A C 1
ATOM 2743 O O . TYR A 1 348 ? -13.555 -11.478 14.459 1.00 80.81 348 TYR A O 1
ATOM 2751 N N . SER A 1 349 ? -13.324 -12.210 12.355 1.00 70.81 349 SER A N 1
ATOM 2752 C CA . SER A 1 349 ? -14.292 -13.312 12.469 1.00 70.81 349 SER A CA 1
ATOM 2753 C C . SER A 1 349 ? -13.833 -14.382 13.468 1.00 70.81 349 SER A C 1
ATOM 2755 O O . SER A 1 349 ? -14.622 -14.843 14.302 1.00 70.81 349 SER A O 1
ATOM 2757 N N . GLU A 1 350 ? -12.542 -14.723 13.458 1.00 78.19 350 GLU A N 1
ATOM 2758 C CA . GLU A 1 350 ? -11.926 -15.617 14.445 1.00 78.19 350 GLU A CA 1
ATOM 2759 C C . GLU A 1 350 ? -12.024 -15.024 15.861 1.00 78.19 350 GLU A C 1
ATOM 2761 O O . GLU A 1 350 ? -12.504 -15.696 16.777 1.00 78.19 350 GLU A O 1
ATOM 2766 N N . TYR A 1 351 ? -11.700 -13.736 16.026 1.00 83.38 351 TYR A N 1
ATOM 2767 C CA . TYR A 1 351 ? -11.866 -13.014 17.292 1.00 83.38 351 TYR A CA 1
ATOM 2768 C C . TYR A 1 351 ? -13.321 -13.026 17.773 1.00 83.38 351 TYR A C 1
ATOM 2770 O O . TYR A 1 351 ? -13.597 -13.349 18.926 1.00 83.38 351 TYR A O 1
ATOM 2778 N N . LYS A 1 352 ? -14.286 -12.743 16.892 1.00 77.31 352 LYS A N 1
ATOM 2779 C CA . LYS A 1 352 ? -15.721 -12.774 17.217 1.00 77.31 352 LYS A CA 1
ATOM 2780 C C . LYS A 1 352 ? -16.203 -14.165 17.609 1.00 77.31 352 LYS A C 1
ATOM 2782 O O . LYS A 1 352 ? -17.091 -14.292 18.456 1.00 77.31 352 LYS A O 1
ATOM 2787 N N . THR A 1 353 ? -15.643 -15.199 16.995 1.00 73.94 353 THR A N 1
ATOM 2788 C CA . THR A 1 353 ? -15.937 -16.587 17.345 1.00 73.94 353 THR A CA 1
ATOM 2789 C C . THR A 1 353 ? -15.426 -16.895 18.743 1.00 73.94 353 THR A C 1
ATOM 2791 O O . THR A 1 353 ? -16.230 -17.303 19.582 1.00 73.94 353 THR A O 1
ATOM 2794 N N . ALA A 1 354 ? -14.161 -16.592 19.034 1.00 79.00 354 ALA A N 1
ATOM 2795 C CA . ALA A 1 354 ? -13.584 -16.774 20.362 1.00 79.00 354 ALA A CA 1
ATOM 2796 C C . ALA A 1 354 ? -14.322 -15.957 21.441 1.00 79.00 354 ALA A C 1
ATOM 2798 O O . ALA A 1 354 ? -14.674 -16.496 22.487 1.00 79.00 354 ALA A O 1
ATOM 2799 N N . LEU A 1 355 ? -14.678 -14.702 21.147 1.00 81.88 355 LEU A N 1
ATOM 2800 C CA . LEU A 1 355 ? -15.425 -13.827 22.056 1.00 81.88 355 LEU A CA 1
ATOM 2801 C C . LEU A 1 355 ? -16.788 -14.419 22.442 1.00 81.88 355 LEU A C 1
ATOM 2803 O O . LEU A 1 355 ? -17.234 -14.280 23.574 1.00 81.88 355 LEU A O 1
ATOM 2807 N N . SER A 1 356 ? -17.458 -15.108 21.516 1.00 75.06 356 SER A N 1
ATOM 2808 C CA . SER A 1 356 ? -18.763 -15.723 21.796 1.00 75.06 356 SER A CA 1
ATOM 2809 C C . SER A 1 356 ? -18.706 -16.984 22.657 1.00 75.06 356 SER A C 1
ATOM 2811 O O . SER A 1 356 ? -19.746 -17.432 23.128 1.00 75.06 356 SER A O 1
ATOM 2813 N N . LEU A 1 357 ? -17.520 -17.584 22.803 1.00 79.69 357 LEU A N 1
ATOM 2814 C CA . LEU A 1 357 ? -17.308 -18.762 23.646 1.00 79.69 357 LEU A CA 1
ATOM 2815 C C . LEU A 1 357 ? -17.119 -18.372 25.119 1.00 79.69 357 LEU A C 1
ATOM 2817 O O . LEU A 1 357 ? -17.012 -19.243 25.979 1.00 79.69 357 LEU A O 1
ATOM 2821 N N . ILE A 1 358 ? -17.078 -17.072 25.425 1.00 84.38 358 ILE A N 1
ATOM 2822 C CA . ILE A 1 358 ? -17.030 -16.562 26.790 1.00 84.38 358 ILE A CA 1
ATOM 2823 C C . ILE A 1 358 ? -18.413 -16.742 27.437 1.00 84.38 358 ILE A C 1
ATOM 2825 O O . ILE A 1 358 ? -19.329 -15.950 27.226 1.00 84.38 358 ILE A O 1
ATOM 2829 N N . GLU A 1 359 ? -18.554 -17.786 28.251 1.00 81.75 359 GLU A N 1
ATOM 2830 C CA . GLU A 1 359 ? -19.763 -18.071 29.033 1.00 81.75 359 GLU A CA 1
ATOM 2831 C C . GLU A 1 359 ? -19.725 -17.317 30.378 1.00 81.75 359 GLU A C 1
ATOM 2833 O O . GLU A 1 359 ? -19.271 -17.847 31.392 1.00 81.75 359 GLU A O 1
ATOM 2838 N N . THR A 1 360 ? -20.156 -16.051 30.400 1.00 81.75 360 THR A N 1
ATOM 2839 C CA . THR A 1 360 ? -20.429 -15.320 31.653 1.00 81.75 360 THR A CA 1
ATOM 2840 C C . THR A 1 360 ? -21.528 -14.275 31.470 1.00 81.75 360 THR A C 1
ATOM 2842 O O . THR A 1 360 ? -21.526 -13.521 30.498 1.00 81.75 360 THR A O 1
ATOM 2845 N N . ASP A 1 361 ? -22.445 -14.203 32.436 1.00 81.44 361 ASP A N 1
ATOM 2846 C CA . ASP A 1 361 ? -23.480 -13.164 32.511 1.00 81.44 361 ASP A CA 1
ATOM 2847 C C . ASP A 1 361 ? -22.995 -11.914 33.274 1.00 81.44 361 ASP A C 1
ATOM 2849 O O . ASP A 1 361 ? -23.716 -10.919 33.369 1.00 81.44 361 ASP A O 1
ATOM 2853 N N . ASN A 1 362 ? -21.781 -11.947 33.845 1.00 87.56 362 ASN A N 1
ATOM 2854 C CA . ASN A 1 362 ? -21.195 -10.834 34.590 1.00 87.56 362 ASN A CA 1
ATOM 2855 C C . ASN A 1 362 ? -20.503 -9.841 33.629 1.00 87.56 362 ASN A C 1
ATOM 2857 O O . ASN A 1 362 ? -19.471 -10.186 33.046 1.00 87.56 362 ASN A O 1
ATOM 2861 N N . PRO A 1 363 ? -20.989 -8.589 33.492 1.00 77.19 363 PRO A N 1
ATOM 2862 C CA . PRO A 1 363 ? -20.431 -7.628 32.537 1.00 77.19 363 PRO A CA 1
ATOM 2863 C C . PRO A 1 363 ? -18.961 -7.261 32.786 1.00 77.19 363 PRO A C 1
ATOM 2865 O O . PRO A 1 363 ? -18.231 -6.970 31.841 1.00 77.19 363 PRO A O 1
ATOM 2868 N N . GLN A 1 364 ? -18.516 -7.243 34.044 1.00 77.25 364 GLN A N 1
ATOM 2869 C CA . GLN A 1 364 ? -17.135 -6.925 34.409 1.00 77.25 364 GLN A CA 1
ATOM 2870 C C . GLN A 1 364 ? -16.197 -8.084 34.068 1.00 77.25 364 GLN A C 1
ATOM 2872 O O . GLN A 1 364 ? -15.127 -7.861 33.509 1.00 77.25 364 GLN A O 1
ATOM 2877 N N . GLU A 1 365 ? -16.619 -9.315 34.356 1.00 83.19 365 GLU A N 1
ATOM 2878 C CA . GLU A 1 365 ? -15.861 -10.517 34.000 1.00 83.19 365 GLU A CA 1
ATOM 2879 C C . GLU A 1 365 ? -15.781 -10.691 32.478 1.00 83.19 365 GLU A C 1
ATOM 2881 O O . GLU A 1 365 ? -14.719 -11.013 31.950 1.00 83.19 365 GLU A O 1
ATOM 2886 N N . PHE A 1 366 ? -16.878 -10.414 31.764 1.00 80.81 366 PHE A N 1
ATOM 2887 C CA . PHE A 1 366 ? -16.902 -10.428 30.303 1.00 80.81 366 PHE A CA 1
ATOM 2888 C C . PHE A 1 366 ? -15.870 -9.456 29.725 1.00 80.81 366 PHE A C 1
ATOM 2890 O O . PHE A 1 366 ? -15.055 -9.851 28.895 1.00 80.81 366 PHE A O 1
ATOM 2897 N N . LYS A 1 367 ? -15.858 -8.204 30.206 1.00 78.81 367 LYS A N 1
ATOM 2898 C CA . LYS A 1 367 ? -14.875 -7.197 29.777 1.00 78.81 367 LYS A CA 1
ATOM 2899 C C . LYS A 1 367 ? -13.439 -7.634 30.055 1.00 78.81 367 LYS A C 1
ATOM 2901 O O . LYS A 1 367 ? -12.574 -7.416 29.216 1.00 78.81 367 LYS A O 1
ATOM 2906 N N . GLN A 1 368 ? -13.182 -8.254 31.206 1.00 78.62 368 GLN A N 1
ATOM 2907 C CA . GLN A 1 368 ? -11.848 -8.742 31.550 1.00 78.62 368 GLN A CA 1
ATOM 2908 C C . GLN A 1 368 ? -11.387 -9.853 30.592 1.00 78.62 368 GLN A C 1
ATOM 2910 O O . GLN A 1 368 ? -10.294 -9.771 30.036 1.00 78.62 368 GLN A O 1
ATOM 2915 N N . LYS A 1 369 ? -12.246 -10.842 30.322 1.00 81.25 369 LYS A N 1
ATOM 2916 C CA . LYS A 1 369 ? -11.955 -11.918 29.361 1.00 81.25 369 LYS A CA 1
ATOM 2917 C C . LYS A 1 369 ? -11.821 -11.407 27.925 1.00 81.25 369 LYS A C 1
ATOM 2919 O O . LYS A 1 369 ? -11.014 -11.923 27.160 1.00 81.25 369 LYS A O 1
ATOM 2924 N N . GLU A 1 370 ? -12.583 -10.381 27.549 1.00 84.94 370 GLU A N 1
ATOM 2925 C CA . GLU A 1 370 ? -12.430 -9.711 26.256 1.00 84.94 370 GLU A CA 1
ATOM 2926 C C . GLU A 1 370 ? -11.052 -9.045 26.125 1.00 84.94 370 GLU A C 1
ATOM 2928 O O . GLU A 1 370 ? -10.434 -9.155 25.068 1.00 84.94 370 GLU A O 1
ATOM 2933 N N . ILE A 1 371 ? -10.544 -8.399 27.181 1.00 83.00 371 ILE A N 1
ATOM 2934 C CA . ILE A 1 371 ? -9.195 -7.808 27.193 1.00 83.00 371 ILE A CA 1
ATOM 2935 C C . ILE A 1 371 ? -8.125 -8.894 27.035 1.00 83.00 371 ILE A C 1
ATOM 2937 O O . ILE A 1 371 ? -7.252 -8.756 26.182 1.00 83.00 371 ILE A O 1
ATOM 2941 N N . GLU A 1 372 ? -8.220 -9.993 27.786 1.00 83.25 372 GLU A N 1
ATOM 2942 C CA . GLU A 1 372 ? -7.294 -11.133 27.675 1.00 83.25 372 GLU A CA 1
ATOM 2943 C C . GLU A 1 372 ? -7.285 -11.724 26.257 1.00 83.25 372 GLU A C 1
ATOM 2945 O O . GLU A 1 372 ? -6.226 -12.019 25.698 1.00 83.25 372 GLU A O 1
ATOM 2950 N N . LEU A 1 373 ? -8.462 -11.827 25.634 1.00 84.94 373 LEU A N 1
ATOM 2951 C CA . LEU A 1 373 ? -8.598 -12.282 24.256 1.00 84.94 373 LEU A CA 1
ATOM 2952 C C . LEU A 1 373 ? -7.973 -11.296 23.258 1.00 84.94 373 LEU A C 1
ATOM 2954 O O . LEU A 1 373 ? -7.299 -11.705 22.315 1.00 84.94 373 LEU A O 1
ATOM 2958 N N . ILE A 1 374 ? -8.169 -9.990 23.457 1.00 84.44 374 ILE A N 1
ATOM 2959 C CA . ILE A 1 374 ? -7.528 -8.950 22.642 1.00 84.44 374 ILE A CA 1
ATOM 2960 C C . ILE A 1 374 ? -5.999 -9.047 22.759 1.00 84.44 374 ILE A C 1
ATOM 2962 O O . ILE A 1 374 ? -5.308 -8.965 21.740 1.00 84.44 374 ILE A O 1
ATOM 2966 N N . GLU A 1 375 ? -5.467 -9.260 23.965 1.00 83.12 375 GLU A N 1
ATOM 2967 C CA . GLU A 1 375 ? -4.034 -9.462 24.198 1.00 83.12 375 GLU A CA 1
ATOM 2968 C C . GLU A 1 375 ? -3.508 -10.726 23.506 1.00 83.12 375 GLU A C 1
ATOM 2970 O O . GLU A 1 375 ? -2.409 -10.703 22.947 1.00 83.12 375 GLU A O 1
ATOM 2975 N N . GLU A 1 376 ? -4.272 -11.819 23.490 1.00 84.38 376 GLU A N 1
ATOM 2976 C CA . GLU A 1 376 ? -3.920 -13.035 22.753 1.00 84.38 376 GLU A CA 1
ATOM 2977 C C . GLU A 1 376 ? -3.847 -12.779 21.243 1.00 84.38 376 GLU A C 1
ATOM 2979 O O . GLU A 1 376 ? -2.821 -13.065 20.620 1.00 84.38 376 GLU A O 1
ATOM 2984 N N . PHE A 1 377 ? -4.878 -12.156 20.667 1.00 86.19 377 PHE A N 1
ATOM 2985 C CA . PHE A 1 377 ? -4.907 -11.817 19.242 1.00 86.19 377 PHE A CA 1
ATOM 2986 C C . PHE A 1 377 ? -3.813 -10.815 18.856 1.00 86.19 377 PHE A C 1
ATOM 2988 O O . PHE A 1 377 ? -3.256 -10.916 17.763 1.00 86.19 377 PHE A O 1
ATOM 2995 N N . SER A 1 378 ? -3.424 -9.900 19.751 1.00 83.06 378 SER A N 1
ATOM 2996 C CA . SER A 1 378 ? -2.357 -8.922 19.485 1.00 83.06 378 SER A CA 1
ATOM 2997 C C . SER A 1 378 ? -1.004 -9.575 19.150 1.00 83.06 378 SER A C 1
ATOM 2999 O O . SER A 1 378 ? -0.188 -8.988 18.429 1.00 83.06 378 SER A O 1
ATOM 3001 N N . LYS A 1 379 ? -0.781 -10.813 19.625 1.00 82.00 379 LYS A N 1
ATOM 3002 C CA . LYS A 1 379 ? 0.442 -11.608 19.410 1.00 82.00 379 LYS A CA 1
ATOM 3003 C C . LYS A 1 379 ? 0.536 -12.199 18.003 1.00 82.00 379 LYS A C 1
ATOM 3005 O O . LYS A 1 379 ? 1.620 -12.623 17.608 1.00 82.00 379 LYS A O 1
ATOM 3010 N N . LEU A 1 380 ? -0.565 -12.212 17.245 1.00 84.75 380 LEU A N 1
ATOM 3011 C CA . LEU A 1 380 ? -0.590 -12.664 15.850 1.00 84.75 380 LEU A CA 1
ATOM 3012 C C . LEU A 1 380 ? 0.314 -11.817 14.948 1.00 84.75 380 LEU A C 1
ATOM 3014 O O . LEU A 1 380 ? 0.842 -12.312 13.953 1.00 84.75 380 LEU A O 1
ATOM 3018 N N . ILE A 1 381 ? 0.494 -10.542 15.295 1.00 85.12 381 ILE A N 1
ATOM 3019 C CA . ILE A 1 381 ? 1.402 -9.645 14.592 1.00 85.12 381 ILE A CA 1
ATOM 3020 C C . ILE A 1 381 ? 2.732 -9.609 15.364 1.00 85.12 381 ILE A C 1
ATOM 3022 O O . ILE A 1 381 ? 2.723 -9.350 16.571 1.00 85.12 381 ILE A O 1
ATOM 3026 N N . PRO A 1 382 ? 3.891 -9.807 14.708 1.00 82.50 382 PRO A N 1
ATOM 3027 C CA . PRO A 1 382 ? 5.197 -9.794 15.370 1.00 82.50 382 PRO A CA 1
ATOM 3028 C C . PRO A 1 382 ? 5.552 -8.431 15.962 1.00 82.50 382 PRO A C 1
ATOM 3030 O O . PRO A 1 382 ? 5.249 -7.401 15.361 1.00 82.50 382 PRO A O 1
ATOM 3033 N N . LEU A 1 383 ? 6.269 -8.401 17.089 1.00 75.88 383 LEU A N 1
ATOM 3034 C CA . LEU A 1 383 ? 6.608 -7.156 17.799 1.00 75.88 383 LEU A CA 1
ATOM 3035 C C . LEU A 1 383 ? 7.440 -6.160 16.979 1.00 75.88 383 LEU A C 1
ATOM 3037 O O . LEU A 1 383 ? 7.298 -4.960 17.180 1.00 75.88 383 LEU A O 1
ATOM 3041 N N . ARG A 1 384 ? 8.251 -6.648 16.030 1.00 77.88 384 ARG A N 1
ATOM 3042 C CA . ARG A 1 384 ? 9.012 -5.811 15.085 1.00 77.88 384 ARG A CA 1
ATOM 3043 C C . ARG A 1 384 ? 8.123 -5.069 14.080 1.00 77.88 384 ARG A C 1
ATOM 3045 O O . ARG A 1 384 ? 8.566 -4.093 13.492 1.00 77.88 384 ARG A O 1
ATOM 3052 N N . CYS A 1 385 ? 6.888 -5.522 13.872 1.00 82.50 385 CYS A N 1
ATOM 3053 C CA . CYS A 1 385 ? 5.954 -4.842 12.987 1.00 82.50 385 CYS A CA 1
ATOM 3054 C C . CYS A 1 385 ? 5.466 -3.562 13.660 1.00 82.50 385 CYS A C 1
ATOM 3056 O O . CYS A 1 385 ? 4.730 -3.615 14.648 1.00 82.50 385 CYS A O 1
ATOM 3058 N N . GLU A 1 386 ? 5.863 -2.424 13.110 1.00 82.31 386 GLU A N 1
ATOM 3059 C CA . GLU A 1 386 ? 5.496 -1.092 13.584 1.00 82.31 386 GLU A CA 1
ATOM 3060 C C . GLU A 1 386 ? 4.307 -0.521 12.816 1.00 82.31 386 GLU A C 1
ATOM 3062 O O . GLU A 1 386 ? 3.615 0.349 13.333 1.00 82.31 386 GLU A O 1
ATOM 3067 N N . THR A 1 387 ? 4.057 -0.988 11.587 1.00 85.31 387 THR A N 1
ATOM 3068 C CA . THR A 1 387 ? 2.997 -0.445 10.724 1.00 85.31 387 THR A CA 1
ATOM 3069 C C . THR A 1 387 ? 2.139 -1.555 10.115 1.00 85.31 387 THR A C 1
ATOM 3071 O O . THR A 1 387 ? 2.647 -2.501 9.518 1.00 85.31 387 THR A O 1
ATOM 3074 N N . ILE A 1 388 ? 0.822 -1.435 10.255 1.00 88.88 388 ILE A N 1
ATOM 3075 C CA . ILE A 1 388 ? -0.180 -2.254 9.573 1.00 88.88 388 ILE A CA 1
ATOM 3076 C C . ILE A 1 388 ? -0.822 -1.375 8.507 1.00 88.88 388 ILE A C 1
ATOM 3078 O O . ILE A 1 388 ? -1.458 -0.375 8.836 1.00 88.88 388 ILE A O 1
ATOM 3082 N N . ALA A 1 389 ? -0.666 -1.764 7.243 1.00 87.88 389 ALA A N 1
ATOM 3083 C CA . ALA A 1 389 ? -1.262 -1.049 6.124 1.00 87.88 389 ALA A CA 1
ATOM 3084 C C . ALA A 1 389 ? -2.455 -1.838 5.568 1.00 87.88 389 ALA A C 1
ATOM 3086 O O . ALA A 1 389 ? -2.355 -3.026 5.253 1.00 87.88 389 ALA A O 1
ATOM 3087 N N . ILE A 1 390 ? -3.595 -1.177 5.443 1.00 88.81 390 ILE A N 1
ATOM 3088 C CA . ILE A 1 390 ? -4.823 -1.697 4.857 1.00 88.81 390 ILE A CA 1
ATOM 3089 C C . ILE A 1 390 ? -4.871 -1.148 3.441 1.00 88.81 390 ILE A C 1
ATOM 3091 O O . ILE A 1 390 ? -4.899 0.062 3.244 1.00 88.81 390 ILE A O 1
ATOM 3095 N N . VAL A 1 391 ? -4.795 -2.030 2.448 1.00 84.25 391 VAL A N 1
ATOM 3096 C CA . VAL A 1 391 ? -4.647 -1.607 1.050 1.00 84.25 391 VAL A CA 1
ATOM 3097 C C . VAL A 1 391 ? -5.510 -2.429 0.116 1.00 84.25 391 VAL A C 1
ATOM 3099 O O . VAL A 1 391 ? -5.837 -3.590 0.358 1.00 84.25 391 VAL A O 1
ATOM 3102 N N . GLY A 1 392 ? -5.844 -1.831 -1.017 1.00 75.25 392 GLY A N 1
ATOM 3103 C CA . GLY A 1 392 ? -6.491 -2.516 -2.120 1.00 75.25 392 GLY A CA 1
ATOM 3104 C C . GLY A 1 392 ? -8.014 -2.459 -2.081 1.00 75.25 392 GLY A C 1
ATOM 3105 O O . GLY A 1 392 ? -8.587 -2.360 -3.155 1.00 75.25 392 GLY A O 1
ATOM 3106 N N . ALA A 1 393 ? -8.697 -2.477 -0.938 1.00 77.56 393 ALA A N 1
ATOM 3107 C CA . ALA A 1 393 ? -10.163 -2.372 -0.888 1.00 77.56 393 ALA A CA 1
ATOM 3108 C C . ALA A 1 393 ? -10.644 -1.649 0.376 1.00 77.56 393 ALA A C 1
ATOM 3110 O O . ALA A 1 393 ? -9.861 -1.447 1.301 1.00 77.56 393 ALA A O 1
ATOM 3111 N N . LEU A 1 394 ? -11.934 -1.302 0.413 1.00 78.69 394 LEU A N 1
ATOM 3112 C CA . LEU A 1 394 ? -12.555 -0.646 1.563 1.00 78.69 394 LEU A CA 1
ATOM 3113 C C . LEU A 1 394 ? -12.601 -1.562 2.785 1.00 78.69 394 LEU A C 1
ATOM 3115 O O . LEU A 1 394 ? -12.951 -2.742 2.687 1.00 78.69 394 LEU A O 1
ATOM 3119 N N . ILE A 1 395 ? -12.287 -0.991 3.945 1.00 79.38 395 ILE A N 1
ATOM 3120 C CA . ILE A 1 395 ? -12.389 -1.649 5.245 1.00 79.38 395 ILE A CA 1
ATOM 3121 C C . ILE A 1 395 ? -13.617 -1.147 6.006 1.00 79.38 395 ILE A C 1
ATOM 3123 O O . ILE A 1 395 ? -13.943 0.038 5.995 1.00 79.38 395 ILE A O 1
ATOM 3127 N N . SER A 1 396 ? -14.310 -2.057 6.691 1.00 72.56 396 SER A N 1
ATOM 3128 C CA . SER A 1 396 ? -15.435 -1.684 7.551 1.00 72.56 396 SER A CA 1
ATOM 3129 C C . SER A 1 396 ? -14.938 -0.897 8.775 1.00 72.56 396 SER A C 1
ATOM 3131 O O . SER A 1 396 ? -13.960 -1.326 9.398 1.00 72.56 396 SER A O 1
ATOM 3133 N N . PRO A 1 397 ? -15.620 0.190 9.195 1.00 76.38 397 PRO A N 1
ATOM 3134 C CA . PRO A 1 397 ? -15.251 0.960 10.386 1.00 76.38 397 PRO A CA 1
ATOM 3135 C C . PRO A 1 397 ? -15.100 0.112 11.654 1.00 76.38 397 PRO A C 1
ATOM 3137 O O . PRO A 1 397 ? -14.241 0.391 12.484 1.00 76.38 397 PRO A O 1
ATOM 3140 N N . ILE A 1 398 ? -15.898 -0.951 11.791 1.00 73.88 398 ILE A N 1
ATOM 3141 C CA . ILE A 1 398 ? -15.874 -1.840 12.961 1.00 73.88 398 ILE A CA 1
ATOM 3142 C C . ILE A 1 398 ? -14.644 -2.748 12.954 1.00 73.88 398 ILE A C 1
ATOM 3144 O O . ILE A 1 398 ? -14.059 -3.008 14.006 1.00 73.88 398 ILE A O 1
ATOM 3148 N N . VAL A 1 399 ? -14.215 -3.199 11.774 1.00 78.69 399 VAL A N 1
ATOM 3149 C CA . VAL A 1 399 ? -12.970 -3.964 11.646 1.00 78.69 399 VAL A CA 1
ATOM 3150 C C . VAL A 1 399 ? -11.782 -3.037 11.873 1.00 78.69 399 VAL A C 1
ATOM 3152 O O . VAL A 1 399 ? -10.876 -3.395 12.615 1.00 78.69 399 VAL A O 1
ATOM 3155 N N . LEU A 1 400 ? -11.814 -1.814 11.335 1.00 82.62 400 LEU A N 1
ATOM 3156 C CA . LEU A 1 400 ? -10.785 -0.805 11.593 1.00 82.62 400 LEU A CA 1
ATOM 3157 C C . LEU A 1 400 ? -10.664 -0.467 13.091 1.00 82.62 400 LEU A C 1
ATOM 3159 O O . LEU A 1 400 ? -9.552 -0.359 13.605 1.00 82.62 400 LEU A O 1
ATOM 3163 N N . ASP A 1 401 ? -11.785 -0.329 13.802 1.00 80.94 401 ASP A N 1
ATOM 3164 C CA . ASP A 1 401 ? -11.809 -0.156 15.259 1.00 80.94 401 ASP A CA 1
ATOM 3165 C C . ASP A 1 401 ? -11.194 -1.358 15.992 1.00 80.94 401 ASP A C 1
ATOM 3167 O O . ASP A 1 401 ? -10.342 -1.186 16.865 1.00 80.94 401 ASP A O 1
ATOM 3171 N N . PHE A 1 402 ? -11.552 -2.583 15.595 1.00 83.75 402 PHE A N 1
ATOM 3172 C CA . PHE A 1 402 ? -10.922 -3.791 16.124 1.00 83.75 402 PHE A CA 1
ATOM 3173 C C . PHE A 1 402 ? -9.404 -3.791 15.908 1.00 83.75 402 PHE A C 1
ATOM 3175 O O . PHE A 1 402 ? -8.672 -4.067 16.855 1.00 83.75 402 PHE A O 1
ATOM 3182 N N . LEU A 1 403 ? -8.917 -3.433 14.715 1.00 85.88 403 LEU A N 1
ATOM 3183 C CA . LEU A 1 403 ? -7.479 -3.354 14.442 1.00 85.88 403 LEU A CA 1
ATOM 3184 C C . LEU A 1 403 ? -6.792 -2.320 15.341 1.00 85.88 403 LEU A C 1
ATOM 3186 O O . LEU A 1 403 ? -5.726 -2.602 15.881 1.00 85.88 403 LEU A O 1
ATOM 3190 N N . LYS A 1 404 ? -7.414 -1.156 15.562 1.00 85.31 404 LYS A N 1
ATOM 3191 C CA . LYS A 1 404 ? -6.889 -0.119 16.466 1.00 85.31 404 LYS A CA 1
ATOM 3192 C C . LYS A 1 404 ? -6.829 -0.587 17.921 1.00 85.31 404 LYS A C 1
ATOM 3194 O O . LYS A 1 404 ? -5.865 -0.272 18.612 1.00 85.31 404 LYS A O 1
ATOM 3199 N N . ARG A 1 405 ? -7.825 -1.346 18.390 1.00 82.31 405 ARG A N 1
ATOM 3200 C CA . ARG A 1 405 ? -7.842 -1.904 19.754 1.00 82.31 405 ARG A CA 1
ATOM 3201 C C . ARG A 1 405 ? -6.871 -3.069 19.925 1.00 82.31 405 ARG A C 1
ATOM 3203 O O . ARG A 1 405 ? -6.153 -3.117 20.915 1.00 82.31 405 ARG A O 1
ATOM 3210 N N . CYS A 1 406 ? -6.841 -3.995 18.971 1.00 83.69 406 CYS A N 1
ATOM 3211 C CA . CYS A 1 406 ? -6.043 -5.217 19.049 1.00 83.69 406 CYS A CA 1
ATOM 3212 C C . CYS A 1 406 ? -4.566 -4.989 18.726 1.00 83.69 406 CYS A C 1
ATOM 3214 O O . CYS A 1 406 ? -3.689 -5.558 19.372 1.00 83.69 406 CYS A O 1
ATOM 3216 N N . PHE A 1 407 ? -4.277 -4.102 17.778 1.00 83.62 407 PHE A N 1
ATOM 3217 C CA . PHE A 1 407 ? -2.927 -3.823 17.301 1.00 83.62 407 PHE A CA 1
ATOM 3218 C C . PHE A 1 407 ? -2.522 -2.367 17.539 1.00 83.62 407 PHE A C 1
ATOM 3220 O O . PHE A 1 407 ? -1.728 -1.823 16.781 1.00 83.62 407 PHE A O 1
ATOM 3227 N N . GLY A 1 408 ? -3.012 -1.737 18.615 1.00 75.25 408 GLY A N 1
ATOM 3228 C CA . GLY A 1 408 ? -2.734 -0.328 18.943 1.00 75.25 408 GLY A CA 1
ATOM 3229 C C . GLY A 1 408 ? -1.251 0.021 19.142 1.00 75.25 408 GLY A C 1
ATOM 3230 O O . GLY A 1 408 ? -0.886 1.192 19.149 1.00 75.25 408 GLY A O 1
ATOM 3231 N N . ARG A 1 409 ? -0.376 -0.988 19.256 1.00 77.12 409 ARG A N 1
ATOM 3232 C CA . ARG A 1 409 ? 1.088 -0.830 19.228 1.00 77.12 409 ARG A CA 1
ATOM 3233 C C . ARG A 1 409 ? 1.648 -0.484 17.840 1.00 77.12 409 ARG A C 1
ATOM 3235 O O . ARG A 1 409 ? 2.795 -0.055 17.754 1.00 77.12 409 ARG A O 1
ATOM 3242 N N . CYS A 1 410 ? 0.888 -0.741 16.778 1.00 78.25 410 CYS A N 1
ATOM 3243 C CA . CYS A 1 410 ? 1.249 -0.467 15.394 1.00 78.25 410 CYS A CA 1
ATOM 3244 C C . CYS A 1 410 ? 0.547 0.808 14.914 1.00 78.25 410 CYS A C 1
ATOM 3246 O O . CYS A 1 410 ? -0.593 1.087 15.288 1.00 78.25 410 CYS A O 1
ATOM 3248 N N . ARG A 1 411 ? 1.184 1.543 14.001 1.00 84.88 411 ARG A N 1
ATOM 3249 C CA . ARG A 1 411 ? 0.496 2.542 13.179 1.00 84.88 411 ARG A CA 1
ATOM 3250 C C . ARG A 1 411 ? -0.456 1.818 12.234 1.00 84.88 411 ARG A C 1
ATOM 3252 O O . ARG A 1 411 ? -0.024 0.928 11.506 1.00 84.88 411 ARG A O 1
ATOM 3259 N N . ILE A 1 412 ? -1.734 2.179 12.269 1.00 86.00 412 ILE A N 1
ATOM 3260 C CA . ILE A 1 412 ? -2.748 1.645 11.355 1.00 86.00 412 ILE A CA 1
ATOM 3261 C C . ILE A 1 412 ? -2.937 2.658 10.226 1.00 86.00 412 ILE A C 1
ATOM 3263 O O . ILE A 1 412 ? -3.347 3.791 10.483 1.00 86.00 412 ILE A O 1
ATOM 3267 N N . GLU A 1 413 ? -2.623 2.258 8.998 1.00 87.44 413 GLU A N 1
ATOM 3268 C CA . GLU A 1 413 ? -2.677 3.111 7.808 1.00 87.44 413 GLU A CA 1
ATOM 3269 C C . GLU A 1 413 ? -3.655 2.541 6.780 1.00 87.44 413 GLU A C 1
ATOM 3271 O O . GLU A 1 413 ? -3.483 1.420 6.317 1.00 87.44 413 GLU A O 1
ATOM 3276 N N . ASP A 1 414 ? -4.683 3.303 6.416 1.00 86.88 414 ASP A N 1
ATOM 3277 C CA . ASP A 1 414 ? -5.644 2.953 5.365 1.00 86.88 414 ASP A CA 1
ATOM 3278 C C . ASP A 1 414 ? -5.273 3.655 4.054 1.00 86.88 414 ASP A C 1
ATOM 3280 O O . ASP A 1 414 ? -5.440 4.868 3.921 1.00 86.88 414 ASP A O 1
ATOM 3284 N N . GLY A 1 415 ? -4.688 2.909 3.117 1.00 88.56 415 GLY A N 1
ATOM 3285 C CA . GLY A 1 415 ? -4.140 3.431 1.869 1.00 88.56 415 GLY A CA 1
ATOM 3286 C C . GLY A 1 415 ? -5.088 3.239 0.688 1.00 88.56 415 GLY A C 1
ATOM 3287 O O . GLY A 1 415 ? -5.406 2.110 0.300 1.00 88.56 415 GLY A O 1
ATOM 3288 N N . TYR A 1 416 ? -5.457 4.344 0.041 1.00 90.94 416 TYR A N 1
ATOM 3289 C CA . TYR A 1 416 ? -6.220 4.350 -1.202 1.00 90.94 416 TYR A CA 1
ATOM 3290 C C . TYR A 1 416 ? -5.346 4.724 -2.397 1.00 90.94 416 TYR A C 1
ATOM 3292 O O . TYR A 1 416 ? -4.588 5.694 -2.371 1.00 90.94 416 TYR A O 1
ATOM 3300 N N . GLY A 1 417 ? -5.499 3.956 -3.472 1.00 89.38 417 GLY A N 1
ATOM 3301 C CA . GLY A 1 417 ? -4.839 4.181 -4.746 1.00 89.38 417 GLY A CA 1
ATOM 3302 C C . GLY A 1 417 ? -5.366 3.244 -5.826 1.00 89.38 417 GLY A C 1
ATOM 3303 O O . GLY A 1 417 ? -6.081 2.273 -5.554 1.00 89.38 417 GLY A O 1
ATOM 3304 N N . ILE A 1 418 ? -4.985 3.530 -7.065 1.00 89.25 418 ILE A N 1
ATOM 3305 C CA . ILE A 1 418 ? -5.345 2.756 -8.258 1.00 89.25 418 ILE A CA 1
ATOM 3306 C C . ILE A 1 418 ? -4.118 2.608 -9.156 1.00 89.25 418 ILE A C 1
ATOM 3308 O O . ILE A 1 418 ? -3.214 3.434 -9.110 1.00 89.25 418 ILE A O 1
ATOM 3312 N N . THR A 1 419 ? -4.049 1.558 -9.974 1.00 89.38 419 THR A N 1
ATOM 3313 C CA . THR A 1 419 ? -2.858 1.291 -10.801 1.00 89.38 419 THR A CA 1
ATOM 3314 C C . THR A 1 419 ? -2.549 2.440 -11.764 1.00 89.38 419 THR A C 1
ATOM 3316 O O . THR A 1 419 ? -1.384 2.730 -11.999 1.00 89.38 419 THR A O 1
ATOM 3319 N N . GLU A 1 420 ? -3.576 3.121 -12.271 1.00 91.88 420 GLU A N 1
ATOM 3320 C CA . GLU A 1 420 ? -3.458 4.230 -13.218 1.00 91.88 420 GLU A CA 1
ATOM 3321 C C . GLU A 1 420 ? -2.914 5.535 -12.616 1.00 91.88 420 GLU A C 1
ATOM 3323 O O . GLU A 1 420 ? -2.415 6.373 -13.364 1.00 91.88 420 GLU A O 1
ATOM 3328 N N . CYS A 1 421 ? -2.999 5.718 -11.293 1.00 89.81 421 CYS A N 1
ATOM 3329 C CA . CYS A 1 421 ? -2.603 6.959 -10.612 1.00 89.81 421 CYS A CA 1
ATOM 3330 C C . CYS A 1 421 ? -1.674 6.748 -9.411 1.00 89.81 421 CYS A C 1
ATOM 3332 O O . CYS A 1 421 ? -1.264 7.726 -8.791 1.00 89.81 421 CYS A O 1
ATOM 3334 N N . GLY A 1 422 ? -1.360 5.509 -9.041 1.00 88.50 422 GLY A N 1
ATOM 3335 C CA . GLY A 1 422 ? -0.613 5.226 -7.821 1.00 88.50 422 GLY A CA 1
ATOM 3336 C C . GLY A 1 422 ? -1.406 5.513 -6.542 1.00 88.50 422 GLY A C 1
ATOM 3337 O O . GLY A 1 422 ? -2.632 5.365 -6.508 1.00 88.50 422 GLY A O 1
ATOM 3338 N N . GLY A 1 423 ? -0.688 5.869 -5.474 1.00 87.81 423 GLY A N 1
ATOM 3339 C CA . GLY A 1 423 ? -1.273 6.258 -4.185 1.00 87.81 423 GLY A CA 1
ATOM 3340 C C . GLY A 1 423 ? -1.951 7.629 -4.250 1.00 87.81 423 GLY A C 1
ATOM 3341 O O . GLY A 1 423 ? -1.416 8.552 -4.856 1.00 87.81 423 GLY A O 1
ATOM 3342 N N . ILE A 1 424 ? -3.133 7.752 -3.642 1.00 91.19 424 ILE A N 1
ATOM 3343 C CA . ILE A 1 424 ? -3.955 8.974 -3.657 1.00 91.19 424 ILE A CA 1
ATOM 3344 C C . ILE A 1 424 ? -4.131 9.553 -2.248 1.00 91.19 424 ILE A C 1
ATOM 3346 O O . ILE A 1 424 ? -4.017 10.762 -2.055 1.00 91.19 424 ILE A O 1
ATOM 3350 N N . SER A 1 425 ? -4.441 8.715 -1.258 1.00 90.81 425 SER A N 1
ATOM 3351 C CA . SER A 1 425 ? -4.675 9.172 0.116 1.00 90.81 425 SER A CA 1
ATOM 3352 C C . SER A 1 425 ? -4.322 8.104 1.142 1.00 90.81 425 SER A C 1
ATOM 3354 O O . SER A 1 425 ? -4.502 6.914 0.881 1.00 90.81 425 SER A O 1
ATOM 3356 N N . PHE A 1 426 ? -3.921 8.540 2.334 1.00 88.25 426 PHE A N 1
ATOM 3357 C CA . PHE A 1 426 ? -3.686 7.688 3.499 1.00 88.25 426 PHE A CA 1
ATOM 3358 C C . PHE A 1 426 ? -4.544 8.155 4.673 1.00 88.25 426 PHE A C 1
ATOM 3360 O O . PHE A 1 426 ? -4.579 9.340 4.994 1.00 88.25 426 PHE A O 1
ATOM 3367 N N . ASN A 1 427 ? -5.247 7.234 5.332 1.00 88.25 427 ASN A N 1
ATOM 3368 C CA . ASN A 1 427 ? -6.185 7.531 6.418 1.00 88.25 427 ASN A CA 1
ATOM 3369 C C . ASN A 1 427 ? -7.222 8.602 6.027 1.00 88.25 427 ASN A C 1
ATOM 3371 O O . ASN A 1 427 ? -7.536 9.497 6.812 1.00 88.25 427 ASN A O 1
ATOM 3375 N N . ASN A 1 428 ? -7.742 8.504 4.799 1.00 87.69 428 ASN A N 1
ATOM 3376 C CA . ASN A 1 428 ? -8.592 9.490 4.117 1.00 87.69 428 ASN A CA 1
ATOM 3377 C C . ASN A 1 428 ? -7.911 10.829 3.790 1.00 87.69 428 ASN A C 1
ATOM 3379 O O . ASN A 1 428 ? -8.485 11.608 3.043 1.00 87.69 428 ASN A O 1
ATOM 3383 N N . VAL A 1 429 ? -6.708 11.123 4.287 1.00 89.81 429 VAL A N 1
ATOM 3384 C CA . VAL A 1 429 ? -5.998 12.378 4.002 1.00 89.81 429 VAL A CA 1
ATOM 3385 C C . VAL A 1 429 ? -5.322 12.295 2.641 1.00 89.81 429 VAL A C 1
ATOM 3387 O O . VAL A 1 429 ? -4.555 11.367 2.379 1.00 89.81 429 VAL A O 1
ATOM 3390 N N . VAL A 1 430 ? -5.614 13.259 1.770 1.00 87.69 430 VAL A N 1
ATOM 3391 C CA . VAL A 1 430 ? -5.046 13.305 0.416 1.00 87.69 430 VAL A CA 1
ATOM 3392 C C . VAL A 1 430 ? -3.544 13.560 0.471 1.00 87.69 430 VAL A C 1
ATOM 3394 O O . VAL A 1 430 ? -3.090 14.433 1.211 1.00 87.69 430 VAL A O 1
ATOM 3397 N N . ASP A 1 431 ? -2.781 12.809 -0.324 1.00 84.75 431 ASP A N 1
ATOM 3398 C CA . ASP A 1 431 ? -1.345 13.025 -0.461 1.00 84.75 431 ASP A CA 1
ATOM 3399 C C . ASP A 1 431 ? -1.067 14.422 -1.065 1.00 84.75 431 ASP A C 1
ATOM 3401 O O . ASP A 1 431 ? -1.713 14.799 -2.048 1.00 84.75 431 ASP A O 1
ATOM 3405 N N . PRO A 1 432 ? -0.125 15.216 -0.518 1.00 79.38 432 PRO A N 1
ATOM 3406 C CA . PRO A 1 432 ? 0.147 16.574 -1.001 1.00 79.38 432 PRO A CA 1
ATOM 3407 C C . PRO A 1 432 ? 0.546 16.672 -2.483 1.00 79.38 432 PRO A C 1
ATOM 3409 O O . PRO A 1 432 ? 0.365 17.726 -3.097 1.00 79.38 432 PRO A O 1
ATOM 3412 N N . SER A 1 433 ? 1.082 15.595 -3.067 1.00 79.44 433 SER A N 1
ATOM 3413 C CA . SER A 1 433 ? 1.443 15.532 -4.489 1.00 79.44 433 SER A CA 1
ATOM 3414 C C . SER A 1 433 ? 0.235 15.353 -5.421 1.00 79.44 433 SER A C 1
ATOM 3416 O O . SER A 1 433 ? 0.363 15.488 -6.639 1.00 79.44 433 SER A O 1
ATOM 3418 N N . VAL A 1 434 ? -0.955 15.081 -4.874 1.00 86.50 434 VAL A N 1
ATOM 3419 C CA . VAL A 1 434 ? -2.162 14.769 -5.643 1.00 86.50 434 VAL A CA 1
ATOM 3420 C C . VAL A 1 434 ? -3.005 16.019 -5.879 1.00 86.50 434 VAL A C 1
ATOM 3422 O O . VAL A 1 434 ? -3.515 16.660 -4.957 1.00 86.50 434 VAL A O 1
ATOM 3425 N N . VAL A 1 435 ? -3.246 16.329 -7.153 1.00 88.88 435 VAL A N 1
ATOM 3426 C CA . VAL A 1 435 ? -4.284 17.289 -7.552 1.00 88.88 435 VAL A CA 1
ATOM 3427 C C . VAL A 1 435 ? -5.589 16.528 -7.705 1.00 88.88 435 VAL A C 1
ATOM 3429 O O . VAL A 1 435 ? -5.614 15.466 -8.324 1.00 88.88 435 VAL A O 1
ATOM 3432 N N . TYR A 1 436 ? -6.683 17.054 -7.165 1.00 92.69 436 TYR A N 1
ATOM 3433 C CA . TYR A 1 436 ? -7.977 16.385 -7.229 1.00 92.69 436 TYR A CA 1
ATOM 3434 C C . TYR A 1 436 ? -9.118 17.374 -7.448 1.00 92.69 436 TYR A C 1
ATOM 3436 O O . TYR A 1 436 ? -9.033 18.537 -7.059 1.00 92.69 436 TYR A O 1
ATOM 3444 N N . ARG A 1 437 ? -10.204 16.892 -8.052 1.00 92.12 437 ARG A N 1
ATOM 3445 C CA . ARG A 1 437 ? -11.495 17.584 -8.106 1.00 92.12 437 ARG A CA 1
ATOM 3446 C C . ARG A 1 437 ? -12.641 16.582 -8.078 1.00 92.12 437 ARG A C 1
ATOM 3448 O O . ARG A 1 437 ? -12.433 15.388 -8.285 1.00 92.12 437 ARG A O 1
ATOM 3455 N N . LEU A 1 438 ? -13.841 17.078 -7.805 1.00 94.31 438 LEU A N 1
ATOM 3456 C CA . LEU A 1 438 ? -15.055 16.274 -7.727 1.00 94.31 438 LEU A CA 1
ATOM 3457 C C . LEU A 1 438 ? -15.971 16.616 -8.905 1.00 94.31 438 LEU A C 1
ATOM 3459 O O . LEU A 1 438 ? -16.219 17.793 -9.164 1.00 94.31 438 LEU A O 1
ATOM 3463 N N . GLU A 1 439 ? -16.477 15.607 -9.611 1.00 94.56 439 GLU A N 1
ATOM 3464 C CA . GLU A 1 439 ? -17.530 15.779 -10.619 1.00 94.56 439 GLU A CA 1
ATOM 3465 C C . GLU A 1 439 ? -18.851 15.196 -10.116 1.00 94.56 439 GLU A C 1
ATOM 3467 O O . GLU A 1 439 ? -18.899 14.077 -9.606 1.00 94.56 439 GLU A O 1
ATOM 3472 N N . SER A 1 440 ? -19.940 15.951 -10.265 1.00 93.06 440 SER A N 1
ATOM 3473 C CA . SER A 1 440 ? -21.279 15.462 -9.924 1.00 93.06 440 SER A CA 1
ATOM 3474 C C . SER A 1 440 ? -21.658 14.253 -10.785 1.00 93.06 440 SER A C 1
ATOM 3476 O O . SER A 1 440 ? -21.330 14.191 -11.969 1.00 93.06 440 SER A O 1
ATOM 3478 N N . VAL A 1 441 ? -22.418 13.328 -10.200 1.00 89.56 441 VAL A N 1
ATOM 3479 C CA . VAL A 1 441 ? -23.009 12.156 -10.865 1.00 89.56 441 VAL A CA 1
ATOM 3480 C C . VAL A 1 441 ? -24.524 12.176 -10.603 1.00 89.56 441 VAL A C 1
ATOM 3482 O O . VAL A 1 441 ? -25.027 11.403 -9.773 1.00 89.56 441 VAL A O 1
ATOM 3485 N N . PRO A 1 442 ? -25.273 13.109 -11.235 1.00 81.00 442 PRO A N 1
ATOM 3486 C CA . PRO A 1 442 ? -26.681 13.356 -10.918 1.00 81.00 442 PRO A CA 1
ATOM 3487 C C . PRO A 1 442 ? -27.566 12.129 -11.131 1.00 81.00 442 PRO A C 1
ATOM 3489 O O . PRO A 1 442 ? -28.518 11.915 -10.382 1.00 81.00 442 PRO A O 1
ATOM 3492 N N . GLU A 1 443 ? -27.225 11.279 -12.101 1.00 75.56 443 GLU A N 1
ATOM 3493 C CA . GLU A 1 443 ? -27.940 10.041 -12.395 1.00 75.56 443 GLU A CA 1
ATOM 3494 C C . GLU A 1 443 ? -27.928 9.044 -11.227 1.00 75.56 443 GLU A C 1
ATOM 3496 O O . GLU A 1 443 ? -28.832 8.214 -11.140 1.00 75.56 443 GLU A O 1
ATOM 3501 N N . MET A 1 444 ? -26.947 9.150 -10.319 1.00 74.62 444 MET A N 1
ATOM 3502 C CA . MET A 1 444 ? -26.825 8.361 -9.085 1.00 74.62 444 MET A CA 1
ATOM 3503 C C . MET A 1 444 ? -27.225 9.140 -7.822 1.00 74.62 444 MET A C 1
ATOM 3505 O O . MET A 1 444 ? -27.164 8.598 -6.720 1.00 74.62 444 MET A O 1
ATOM 3509 N N . GLY A 1 445 ? -27.653 10.399 -7.961 1.00 77.75 445 GLY A N 1
ATOM 3510 C CA . GLY A 1 445 ? -28.020 11.259 -6.834 1.00 77.75 445 GLY A CA 1
ATOM 3511 C C . GLY A 1 445 ? -26.830 11.741 -5.995 1.00 77.75 445 GLY A C 1
ATOM 3512 O O . GLY A 1 445 ? -27.013 12.040 -4.814 1.00 77.75 445 GLY A O 1
ATOM 3513 N N . PHE A 1 446 ? -25.628 11.795 -6.580 1.00 84.25 446 PHE A N 1
ATOM 3514 C CA . PHE A 1 446 ? -24.437 12.374 -5.952 1.00 84.25 446 PHE A CA 1
ATOM 3515 C C . PHE A 1 446 ? -24.106 13.705 -6.616 1.00 84.25 446 PHE A C 1
ATOM 3517 O O . PHE A 1 446 ? -23.847 13.748 -7.820 1.00 84.25 446 PHE A O 1
ATOM 3524 N N . THR A 1 447 ? -24.118 14.788 -5.844 1.00 89.12 447 THR A N 1
ATOM 3525 C CA . THR A 1 447 ? -23.829 16.126 -6.364 1.00 89.12 447 THR A CA 1
ATOM 3526 C C . THR A 1 447 ? -22.819 16.871 -5.501 1.00 89.12 447 THR A C 1
ATOM 3528 O O . THR A 1 447 ? -22.736 16.692 -4.283 1.00 89.12 447 THR A O 1
ATOM 3531 N N . THR A 1 448 ? -22.065 17.767 -6.131 1.00 91.50 448 THR A N 1
ATOM 3532 C CA . THR A 1 448 ? -21.133 18.672 -5.445 1.00 91.50 448 THR A CA 1
ATOM 3533 C C . THR A 1 448 ? -21.843 19.672 -4.529 1.00 91.50 448 THR A C 1
ATOM 3535 O O . THR A 1 448 ? -21.190 20.318 -3.717 1.00 91.50 448 THR A O 1
ATOM 3538 N N . ASP A 1 449 ? -23.169 19.784 -4.618 1.00 90.00 449 ASP A N 1
ATOM 3539 C CA . ASP A 1 449 ? -23.984 20.633 -3.746 1.00 90.00 449 ASP A CA 1
ATOM 3540 C C . ASP A 1 449 ? -24.504 19.892 -2.504 1.00 90.00 449 ASP A C 1
ATOM 3542 O O . ASP A 1 449 ? -25.084 20.517 -1.607 1.00 90.00 449 ASP A O 1
ATOM 3546 N N . ASP A 1 450 ? -24.281 18.574 -2.427 1.00 82.38 450 ASP A N 1
ATOM 3547 C CA . ASP A 1 450 ? -24.742 17.733 -1.327 1.00 82.38 450 ASP A CA 1
ATOM 3548 C C . ASP A 1 450 ? -24.247 18.247 0.037 1.00 82.38 450 ASP A C 1
ATOM 3550 O O . ASP A 1 450 ? -23.157 18.811 0.187 1.00 82.38 450 ASP A O 1
ATOM 3554 N N . LYS A 1 451 ? -25.089 18.060 1.060 1.00 85.19 451 LYS A N 1
ATOM 3555 C CA . LYS A 1 451 ? -24.822 18.444 2.451 1.00 85.19 451 LYS A CA 1
ATOM 3556 C C . LYS A 1 451 ? -24.893 17.212 3.363 1.00 85.19 451 LYS A C 1
ATOM 3558 O O . LYS A 1 451 ? -25.727 16.341 3.118 1.00 85.19 451 LYS A O 1
ATOM 3563 N N . PRO A 1 452 ? -24.080 17.139 4.436 1.00 86.88 452 PRO A N 1
ATOM 3564 C CA . PRO A 1 452 ? -23.156 18.173 4.924 1.00 86.88 452 PRO A CA 1
ATOM 3565 C C . PRO A 1 452 ? -21.893 18.355 4.072 1.00 86.88 452 PRO A C 1
ATOM 3567 O O . PRO A 1 452 ? -21.273 19.412 4.154 1.00 86.88 452 PRO A O 1
ATOM 3570 N N . PHE A 1 453 ? -21.553 17.374 3.236 1.00 91.00 453 PHE A N 1
ATOM 3571 C CA . PHE A 1 453 ? -20.342 17.377 2.423 1.00 91.00 453 PHE A CA 1
ATOM 3572 C C . PHE A 1 453 ? -20.655 17.086 0.947 1.00 91.00 453 PHE A C 1
ATOM 3574 O O . PHE A 1 453 ? -21.554 16.285 0.673 1.00 91.00 453 PHE A O 1
ATOM 3581 N N . PRO A 1 454 ? -19.909 17.697 0.009 1.00 93.75 454 PRO A N 1
ATOM 3582 C CA . PRO A 1 454 ? -20.053 17.444 -1.422 1.00 93.75 454 PRO A CA 1
ATOM 3583 C C . PRO A 1 454 ? -19.712 15.990 -1.774 1.00 93.75 454 PRO A C 1
ATOM 3585 O O . PRO A 1 454 ? -18.757 15.417 -1.235 1.00 93.75 454 PRO A O 1
ATOM 3588 N N . ARG A 1 455 ? -20.468 15.400 -2.710 1.00 93.00 455 ARG A N 1
ATOM 3589 C CA . ARG A 1 455 ? -20.265 14.020 -3.183 1.00 93.00 455 ARG A CA 1
ATOM 3590 C C . ARG A 1 455 ? -20.201 13.951 -4.705 1.00 93.00 455 ARG A C 1
ATOM 3592 O O . ARG A 1 455 ? -20.850 14.722 -5.403 1.00 93.00 455 ARG A O 1
ATOM 3599 N N . GLY A 1 456 ? -19.434 13.008 -5.235 1.00 94.00 456 GLY A N 1
ATOM 3600 C CA . GLY A 1 456 ? -19.297 12.841 -6.680 1.00 94.00 456 GLY A CA 1
ATOM 3601 C C . GLY A 1 456 ? -18.166 11.902 -7.063 1.00 94.00 456 GLY A C 1
ATOM 3602 O O . GLY A 1 456 ? -17.553 11.271 -6.206 1.00 94.00 456 GLY A O 1
ATOM 3603 N N . GLU A 1 457 ? -17.901 11.797 -8.359 1.00 95.88 457 GLU A N 1
ATOM 3604 C CA . GLU A 1 457 ? -16.768 11.051 -8.892 1.00 95.88 457 GLU A CA 1
ATOM 3605 C C . GLU A 1 457 ? -15.467 11.802 -8.606 1.00 95.88 457 GLU A C 1
ATOM 3607 O O . GLU A 1 457 ? -15.339 12.991 -8.909 1.00 95.88 457 GLU A O 1
ATOM 3612 N N . LEU A 1 458 ? -14.497 11.100 -8.023 1.00 96.25 458 LEU A N 1
ATOM 3613 C CA . LEU A 1 458 ? -13.169 11.643 -7.790 1.00 96.25 458 LEU A CA 1
ATOM 3614 C C . LEU A 1 458 ? -12.375 11.661 -9.099 1.00 96.25 458 LEU A C 1
ATOM 3616 O O . LEU A 1 458 ? -12.215 10.636 -9.766 1.00 96.25 458 LEU A O 1
ATOM 3620 N N . LEU A 1 459 ? -11.826 12.819 -9.437 1.00 95.75 459 LEU A N 1
ATOM 3621 C CA . LEU A 1 459 ? -10.889 12.993 -10.536 1.00 95.75 459 LEU A CA 1
ATOM 3622 C C . LEU A 1 459 ? -9.533 13.388 -9.964 1.00 95.75 459 LEU A C 1
ATOM 3624 O O . LEU A 1 459 ? -9.477 14.271 -9.107 1.00 95.75 459 LEU A O 1
ATOM 3628 N N . THR A 1 460 ? -8.445 12.773 -10.433 1.00 94.19 460 THR A N 1
ATOM 3629 C CA . THR A 1 460 ? -7.099 13.035 -9.894 1.00 94.19 460 THR A CA 1
ATOM 3630 C C . THR A 1 460 ? -6.039 13.245 -10.972 1.00 94.19 460 THR A C 1
ATOM 3632 O O . THR A 1 460 ? -6.147 12.746 -12.092 1.00 94.19 460 THR A O 1
ATOM 3635 N N . LYS A 1 461 ? -4.989 13.989 -10.617 1.00 89.81 461 LYS A N 1
ATOM 3636 C CA . LYS A 1 461 ? -3.687 13.977 -11.284 1.00 89.81 461 LYS A CA 1
ATOM 3637 C C . LYS A 1 461 ? -2.616 13.712 -10.246 1.00 89.81 461 LYS A C 1
ATOM 3639 O O . LYS A 1 461 ? -2.639 14.300 -9.165 1.00 89.81 461 LYS A O 1
ATOM 3644 N N . THR A 1 462 ? -1.678 12.845 -10.587 1.00 89.19 462 THR A N 1
ATOM 3645 C CA . THR A 1 462 ? -0.582 12.451 -9.702 1.00 89.19 462 THR A CA 1
ATOM 3646 C C . THR A 1 462 ? 0.718 12.370 -10.507 1.00 89.19 462 THR A C 1
ATOM 3648 O O . THR A 1 462 ? 0.672 12.132 -11.718 1.00 89.19 462 THR A O 1
ATOM 3651 N N . PRO A 1 463 ? 1.890 12.505 -9.867 1.00 83.06 463 PRO A N 1
ATOM 3652 C CA . PRO A 1 463 ? 3.173 12.223 -10.517 1.00 83.06 463 PRO A CA 1
ATOM 3653 C C . PRO A 1 463 ? 3.293 10.780 -11.048 1.00 83.06 463 PRO A C 1
ATOM 3655 O O . PRO A 1 463 ? 4.052 10.520 -11.979 1.00 83.06 463 PRO A O 1
ATOM 3658 N N . GLN A 1 464 ? 2.501 9.857 -10.490 1.00 86.50 464 GLN A N 1
ATOM 3659 C CA . GLN A 1 464 ? 2.481 8.426 -10.808 1.00 86.50 464 GLN A CA 1
ATOM 3660 C C . GLN A 1 464 ? 1.467 8.056 -11.904 1.00 86.50 464 GLN A C 1
ATOM 3662 O O . GLN A 1 464 ? 1.152 6.876 -12.075 1.00 86.50 464 GLN A O 1
ATOM 3667 N N . MET A 1 465 ? 0.916 9.035 -12.628 1.00 88.06 465 MET A N 1
ATOM 3668 C CA . MET A 1 465 ? -0.051 8.759 -13.688 1.00 88.06 465 MET A CA 1
ATOM 3669 C C . MET A 1 465 ? 0.533 7.854 -14.778 1.00 88.06 465 MET A C 1
ATOM 3671 O O . MET A 1 465 ? 1.628 8.075 -15.296 1.00 88.06 465 MET A O 1
ATOM 3675 N N . PHE A 1 466 ? -0.250 6.849 -15.159 1.00 91.19 466 PHE A N 1
ATOM 3676 C CA . PHE A 1 466 ? 0.010 6.000 -16.315 1.00 91.19 466 PHE A CA 1
ATOM 3677 C C . PHE A 1 466 ? 0.180 6.800 -17.616 1.00 91.19 466 PHE A C 1
ATOM 3679 O O . PHE A 1 466 ? -0.345 7.900 -17.785 1.00 91.19 466 PHE A O 1
ATOM 3686 N N . SER A 1 467 ? 0.855 6.201 -18.594 1.00 86.62 467 SER A N 1
ATOM 3687 C CA . SER A 1 467 ? 0.962 6.752 -19.953 1.00 86.62 467 SER A CA 1
ATOM 3688 C C . SER A 1 467 ? -0.237 6.396 -20.847 1.00 86.62 467 SER A C 1
ATOM 3690 O O . SER A 1 467 ? -0.281 6.798 -22.007 1.00 86.62 467 SER A O 1
ATOM 3692 N N . GLY A 1 468 ? -1.190 5.614 -20.333 1.00 89.12 468 GLY A N 1
ATOM 3693 C CA . GLY A 1 468 ? -2.354 5.107 -21.061 1.00 89.12 468 GLY A CA 1
ATOM 3694 C C . GLY A 1 468 ? -2.479 3.583 -21.017 1.00 89.12 468 GLY A C 1
ATOM 3695 O O . GLY A 1 468 ? -1.685 2.886 -20.378 1.00 89.12 468 GLY A O 1
ATOM 3696 N N . TYR A 1 469 ? -3.483 3.058 -21.719 1.00 92.12 469 TYR A N 1
ATOM 3697 C CA . TYR A 1 469 ? -3.686 1.622 -21.897 1.00 92.12 469 TYR A CA 1
ATOM 3698 C C . TYR A 1 469 ? -3.038 1.129 -23.198 1.00 92.12 469 TYR A C 1
ATOM 3700 O O . TYR A 1 469 ? -3.275 1.686 -24.274 1.00 92.12 469 TYR A O 1
ATOM 3708 N N . VAL A 1 470 ? -2.247 0.055 -23.117 1.00 90.75 470 VAL A N 1
ATOM 3709 C CA . VAL A 1 470 ? -1.554 -0.524 -24.278 1.00 90.75 470 VAL A CA 1
ATOM 3710 C C . VAL A 1 470 ? -2.554 -0.939 -25.358 1.00 90.75 470 VAL A C 1
ATOM 3712 O O . VAL A 1 470 ? -3.542 -1.620 -25.075 1.00 90.75 470 VAL A O 1
ATOM 3715 N N . ASN A 1 471 ? -2.297 -0.504 -26.594 1.00 86.44 471 ASN A N 1
ATOM 3716 C CA . ASN A 1 471 ? -3.124 -0.774 -27.774 1.00 86.44 471 ASN A CA 1
ATOM 3717 C C . ASN A 1 471 ? -4.616 -0.427 -27.609 1.00 86.44 471 ASN A C 1
ATOM 3719 O O . ASN A 1 471 ? -5.464 -0.979 -28.306 1.00 86.44 471 ASN A O 1
ATOM 3723 N N . ASN A 1 472 ? -4.945 0.514 -26.714 1.00 87.19 472 ASN A N 1
ATOM 3724 C CA . ASN A 1 472 ? -6.324 0.924 -26.462 1.00 87.19 472 ASN A CA 1
ATOM 3725 C C . ASN A 1 472 ? -6.460 2.455 -26.303 1.00 87.19 472 ASN A C 1
ATOM 3727 O O . ASN A 1 472 ? -6.676 2.967 -25.197 1.00 87.19 472 ASN A O 1
ATOM 3731 N N . PRO A 1 473 ? -6.315 3.218 -27.406 1.00 83.19 473 PRO A N 1
ATOM 3732 C CA . PRO A 1 473 ? -6.390 4.680 -27.378 1.00 83.19 473 PRO A CA 1
ATOM 3733 C C . PRO A 1 473 ? -7.794 5.206 -27.047 1.00 83.19 473 PRO A C 1
ATOM 3735 O O . PRO A 1 473 ? -7.917 6.302 -26.503 1.00 83.19 473 PRO A O 1
ATOM 3738 N N . GLU A 1 474 ? -8.849 4.448 -27.356 1.00 85.19 474 GLU A N 1
ATOM 3739 C CA . GLU A 1 474 ? -10.235 4.838 -27.075 1.00 85.19 474 GLU A CA 1
ATOM 3740 C C . GLU A 1 474 ? -10.514 4.851 -25.573 1.00 85.19 474 GLU A C 1
ATOM 3742 O O . GLU A 1 474 ? -10.919 5.881 -25.038 1.00 85.19 474 GLU A O 1
ATOM 3747 N N . GLU A 1 475 ? -10.209 3.756 -24.873 1.00 85.69 475 GLU A N 1
ATOM 3748 C CA . GLU A 1 475 ? -10.360 3.695 -23.415 1.00 85.69 475 GLU A CA 1
ATOM 3749 C C . GLU A 1 475 ? -9.377 4.625 -22.701 1.00 85.69 475 GLU A C 1
ATOM 3751 O O . GLU A 1 475 ? -9.709 5.167 -21.653 1.00 85.69 475 GLU A O 1
ATOM 3756 N N . THR A 1 476 ? -8.187 4.855 -23.269 1.00 84.44 476 THR A N 1
ATOM 3757 C CA . THR A 1 476 ? -7.234 5.834 -22.720 1.00 84.44 476 THR A CA 1
ATOM 3758 C C . THR A 1 476 ? -7.827 7.240 -22.746 1.00 84.44 476 THR A C 1
ATOM 3760 O O . THR A 1 476 ? -7.790 7.940 -21.738 1.00 84.44 476 THR A O 1
ATOM 3763 N N . ARG A 1 477 ? -8.426 7.640 -23.876 1.00 85.12 477 ARG A N 1
ATOM 3764 C CA . ARG A 1 477 ? -9.094 8.939 -24.004 1.00 85.12 477 ARG A CA 1
ATOM 3765 C C . ARG A 1 477 ? -10.327 9.027 -23.110 1.00 85.12 477 ARG A C 1
ATOM 3767 O O . ARG A 1 477 ? -10.543 10.060 -22.505 1.00 85.12 477 ARG A O 1
ATOM 3774 N N . ALA A 1 478 ? -11.111 7.955 -23.005 1.00 85.94 478 ALA A N 1
ATOM 3775 C CA . ALA A 1 478 ? -12.303 7.926 -22.158 1.00 85.94 478 ALA A CA 1
ATOM 3776 C C . ALA A 1 478 ? -11.980 7.986 -20.654 1.00 85.94 478 ALA A C 1
ATOM 3778 O O . ALA A 1 478 ? -12.796 8.469 -19.870 1.00 85.94 478 ALA A O 1
ATOM 3779 N N . ALA A 1 479 ? -10.808 7.492 -20.244 1.00 86.75 479 ALA A N 1
ATOM 3780 C CA . ALA A 1 479 ? -10.354 7.530 -18.856 1.00 86.75 479 ALA A CA 1
ATOM 3781 C C . ALA A 1 479 ? -9.813 8.903 -18.426 1.00 86.75 479 ALA A C 1
ATOM 3783 O O . ALA A 1 479 ? -9.672 9.150 -17.229 1.00 86.75 479 ALA A O 1
ATOM 3784 N N . LEU A 1 480 ? -9.522 9.790 -19.379 1.00 87.44 480 LEU A N 1
ATOM 3785 C CA . LEU A 1 480 ? -9.003 11.128 -19.129 1.00 87.44 480 LEU A CA 1
ATOM 3786 C C . LEU A 1 480 ? -10.052 12.188 -19.473 1.00 87.44 480 LEU A C 1
ATOM 3788 O O . LEU A 1 480 ? -10.881 12.020 -20.365 1.00 87.44 480 LEU A O 1
ATOM 3792 N N . THR A 1 481 ? -10.028 13.301 -18.757 1.00 87.50 481 THR A N 1
ATOM 3793 C CA . THR A 1 481 ? -10.752 14.512 -19.147 1.00 87.50 481 THR A CA 1
ATOM 3794 C C . THR A 1 481 ? -9.933 15.346 -20.132 1.00 87.50 481 THR A C 1
ATOM 3796 O O . THR A 1 481 ? -8.726 15.142 -20.269 1.00 87.50 481 THR A O 1
ATOM 3799 N N . ASP A 1 482 ? -10.566 16.318 -20.796 1.00 82.06 482 ASP A N 1
ATOM 3800 C CA . ASP A 1 482 ? -9.884 17.213 -21.748 1.00 82.06 482 ASP A CA 1
ATOM 3801 C C . ASP A 1 482 ? -8.761 18.030 -21.085 1.00 82.06 482 ASP A C 1
ATOM 3803 O O . ASP A 1 482 ? -7.737 18.312 -21.703 1.00 82.06 482 ASP A O 1
ATOM 3807 N N . ASP A 1 483 ? -8.925 18.364 -19.802 1.00 80.12 483 ASP A N 1
ATOM 3808 C CA . ASP A 1 483 ? -7.921 19.019 -18.960 1.00 80.12 483 ASP A CA 1
ATOM 3809 C C . ASP A 1 483 ? -6.909 18.034 -18.342 1.00 80.12 483 ASP A C 1
ATOM 3811 O O . ASP A 1 483 ? -6.024 18.452 -17.598 1.00 80.12 483 ASP A O 1
ATOM 3815 N N . GLY A 1 484 ? -6.988 16.735 -18.648 1.00 81.06 484 GLY A N 1
ATOM 3816 C CA . GLY A 1 484 ? -5.987 15.722 -18.303 1.00 81.06 484 GLY A CA 1
ATOM 3817 C C . GLY A 1 484 ? -6.117 15.090 -16.913 1.00 81.06 484 GLY A C 1
ATOM 3818 O O . GLY A 1 484 ? -5.148 14.503 -16.438 1.00 81.06 484 GLY A O 1
ATOM 3819 N N . PHE A 1 485 ? -7.256 15.221 -16.228 1.00 91.94 485 PHE A N 1
ATOM 3820 C CA . PHE A 1 485 ? -7.526 14.460 -15.003 1.00 91.94 485 PHE A CA 1
ATOM 3821 C C . PHE A 1 485 ? -7.915 13.023 -15.334 1.00 91.94 485 PHE A C 1
ATOM 3823 O O . PHE A 1 485 ? -8.653 12.771 -16.284 1.00 91.94 485 PHE A O 1
ATOM 3830 N N . PHE A 1 486 ? -7.476 12.084 -14.504 1.00 94.31 486 PHE A N 1
ATOM 3831 C CA . PHE A 1 486 ? -7.943 10.710 -14.561 1.00 94.31 486 PHE A CA 1
ATOM 3832 C C . PHE A 1 486 ? -9.288 10.559 -13.854 1.00 94.31 486 PHE A C 1
ATOM 3834 O O . PHE A 1 486 ? -9.458 10.972 -12.704 1.00 94.31 486 PHE A O 1
ATOM 3841 N N . ARG A 1 487 ? -10.238 9.925 -14.539 1.00 94.44 487 ARG A N 1
ATOM 3842 C CA . ARG A 1 487 ? -11.547 9.539 -14.009 1.00 94.44 487 ARG A CA 1
ATOM 3843 C C . ARG A 1 487 ? -11.403 8.247 -13.214 1.00 94.44 487 ARG A C 1
ATOM 3845 O O . ARG A 1 487 ? -11.373 7.161 -13.791 1.00 94.44 487 ARG A O 1
ATOM 3852 N N . THR A 1 488 ? -11.315 8.354 -11.885 1.00 93.12 488 THR A N 1
ATOM 3853 C CA . THR A 1 488 ? -11.104 7.180 -11.016 1.00 93.12 488 THR A CA 1
ATOM 3854 C C . THR A 1 488 ? -12.239 6.159 -11.126 1.00 93.12 488 THR A C 1
ATOM 3856 O O . THR A 1 488 ? -12.031 4.960 -10.924 1.00 93.12 488 THR A O 1
ATOM 3859 N N . GLY A 1 489 ? -13.446 6.621 -11.477 1.00 90.50 489 GLY A N 1
ATOM 3860 C CA . GLY A 1 489 ? -14.657 5.818 -11.413 1.00 90.50 489 GLY A CA 1
ATOM 3861 C C . GLY A 1 489 ? -15.067 5.477 -9.979 1.00 90.50 489 GLY A C 1
ATOM 3862 O O . GLY A 1 489 ? -15.901 4.588 -9.809 1.00 90.50 489 GLY A O 1
ATOM 3863 N N . ASP A 1 490 ? -14.499 6.150 -8.976 1.00 91.06 490 ASP A N 1
ATOM 3864 C CA . ASP A 1 490 ? -14.793 5.987 -7.555 1.00 91.06 490 ASP A CA 1
ATOM 3865 C C . ASP A 1 490 ? -15.583 7.208 -7.052 1.00 91.06 490 ASP A C 1
ATOM 3867 O O . ASP A 1 490 ? -15.205 8.360 -7.277 1.00 91.06 490 ASP A O 1
ATOM 3871 N N . ILE A 1 491 ? -16.723 6.951 -6.406 1.00 91.56 491 ILE A N 1
ATOM 3872 C CA . ILE A 1 491 ? -17.580 7.970 -5.798 1.00 91.56 491 ILE A CA 1
ATOM 3873 C C . ILE A 1 491 ? -17.084 8.238 -4.385 1.00 91.56 491 ILE A C 1
ATOM 3875 O O . ILE A 1 491 ? -16.901 7.307 -3.597 1.00 91.56 491 ILE A O 1
ATOM 3879 N N . VAL A 1 492 ? -16.903 9.512 -4.051 1.00 93.88 492 VAL A N 1
ATOM 3880 C CA . VAL A 1 492 ? -16.362 9.939 -2.763 1.00 93.88 492 VAL A CA 1
ATOM 3881 C C . VAL A 1 492 ? -17.192 11.058 -2.145 1.00 93.88 492 VAL A C 1
ATOM 3883 O O . VAL A 1 492 ? -17.884 11.806 -2.835 1.00 93.88 492 VAL A O 1
ATOM 3886 N N . GLU A 1 493 ? -17.086 11.177 -0.830 1.00 93.19 493 GLU A N 1
ATOM 3887 C CA . GLU A 1 493 ? -17.475 12.340 -0.047 1.00 93.19 493 GLU A CA 1
ATOM 3888 C C . GLU A 1 493 ? -16.211 13.137 0.301 1.00 93.19 493 GLU A C 1
ATOM 3890 O O . GLU A 1 493 ? -15.287 12.610 0.929 1.00 93.19 493 GLU A O 1
ATOM 3895 N N . LEU A 1 494 ? -16.155 14.406 -0.112 1.00 92.81 494 LEU A N 1
ATOM 3896 C CA . LEU A 1 494 ? -15.018 15.284 0.166 1.00 92.81 494 LEU A CA 1
ATOM 3897 C C . LEU A 1 494 ? -15.292 16.098 1.435 1.00 92.81 494 LEU A C 1
ATOM 3899 O O . LEU A 1 494 ? -16.108 17.020 1.445 1.00 92.81 494 LEU A O 1
ATOM 3903 N N . ARG A 1 495 ? -14.577 15.776 2.514 1.00 90.31 495 ARG A N 1
ATOM 3904 C CA . ARG A 1 495 ? -14.680 16.471 3.799 1.00 90.31 495 ARG A CA 1
ATOM 3905 C C . ARG A 1 495 ? -13.584 17.517 3.919 1.00 90.31 495 ARG A C 1
ATOM 3907 O O . ARG A 1 495 ? -12.414 17.205 4.131 1.00 90.31 495 ARG A O 1
ATOM 3914 N N . GLN A 1 496 ? -13.985 18.776 3.808 1.00 79.38 496 GLN A N 1
ATOM 3915 C CA . GLN A 1 496 ? -13.134 19.925 4.097 1.00 79.38 496 GLN A CA 1
ATOM 3916 C C . GLN A 1 496 ? -13.536 20.493 5.456 1.00 79.38 496 GLN A C 1
ATOM 3918 O O . GLN A 1 496 ? -14.553 21.170 5.591 1.00 79.38 496 GLN A O 1
ATOM 3923 N N . ILE A 1 497 ? -12.757 20.156 6.481 1.00 75.44 497 ILE A N 1
ATOM 3924 C CA . ILE A 1 497 ? -12.974 20.616 7.853 1.00 75.44 497 ILE A CA 1
ATOM 3925 C C . ILE A 1 497 ? -11.946 21.720 8.136 1.00 75.44 497 ILE A C 1
ATOM 3927 O O . ILE A 1 497 ? -10.759 21.494 7.891 1.00 75.44 497 ILE A O 1
ATOM 3931 N N . PRO A 1 498 ? -12.353 22.898 8.651 1.00 63.88 498 PRO A N 1
ATOM 3932 C CA . PRO A 1 498 ? -11.408 23.940 9.047 1.00 63.88 498 PRO A CA 1
ATOM 3933 C C . PRO A 1 498 ? -10.319 23.382 9.976 1.00 63.88 498 PRO A C 1
ATOM 3935 O O . PRO A 1 498 ? -10.620 22.603 10.882 1.00 63.88 498 PRO A O 1
ATOM 3938 N N . SER A 1 499 ? -9.063 23.774 9.744 1.00 64.50 499 SER A N 1
ATOM 3939 C CA . SER A 1 499 ? -7.884 23.323 10.510 1.00 64.50 499 SER A CA 1
ATOM 3940 C C . SER A 1 499 ? -7.479 21.849 10.324 1.00 64.50 499 SER A C 1
ATOM 3942 O O . SER A 1 499 ? -6.660 21.351 11.095 1.00 64.50 499 SER A O 1
ATOM 3944 N N . GLN A 1 500 ? -8.007 21.141 9.319 1.00 66.69 500 GLN A N 1
ATOM 3945 C CA . GLN A 1 500 ? -7.567 19.788 8.951 1.00 66.69 500 GLN A CA 1
ATOM 3946 C C . GLN A 1 500 ? -7.200 19.709 7.464 1.00 66.69 500 GLN A C 1
ATOM 3948 O O . GLN A 1 500 ? -7.770 20.446 6.655 1.00 66.69 500 GLN A O 1
ATOM 3953 N N . PRO A 1 501 ? -6.269 18.817 7.077 1.00 75.31 501 PRO A N 1
ATOM 3954 C CA . PRO A 1 501 ? -6.019 18.552 5.668 1.00 75.31 501 PRO A CA 1
ATOM 3955 C C . PRO A 1 501 ? -7.274 17.948 5.011 1.00 75.31 501 PRO A C 1
ATOM 3957 O O . PRO A 1 501 ? -8.087 17.318 5.699 1.00 75.31 501 PRO A O 1
ATOM 3960 N N . PRO A 1 502 ? -7.453 18.134 3.693 1.00 81.19 502 PRO A N 1
ATOM 3961 C CA . PRO A 1 502 ? -8.620 17.629 2.983 1.00 81.19 502 PRO A CA 1
ATOM 3962 C C . PRO A 1 502 ? -8.724 16.108 3.094 1.00 81.19 502 PRO A C 1
ATOM 3964 O O . PRO A 1 502 ? -7.729 15.394 2.938 1.00 81.19 502 PRO A O 1
ATOM 3967 N N . GLN A 1 503 ? -9.942 15.627 3.344 1.00 88.19 503 GLN A N 1
ATOM 3968 C CA . GLN A 1 503 ? -10.225 14.208 3.517 1.00 88.19 503 GLN A CA 1
ATOM 3969 C C . GLN A 1 503 ? -11.160 13.686 2.426 1.00 88.19 503 GLN A C 1
ATOM 3971 O O . GLN A 1 503 ? -12.222 14.257 2.179 1.00 88.19 503 GLN A O 1
ATOM 3976 N N . ILE A 1 504 ? -10.785 12.575 1.800 1.00 91.31 504 ILE A N 1
ATOM 3977 C CA . ILE A 1 504 ? -11.582 11.842 0.819 1.00 91.31 504 ILE A CA 1
ATOM 3978 C C . ILE A 1 504 ? -12.103 10.572 1.482 1.00 91.31 504 ILE A C 1
ATOM 3980 O O . ILE A 1 504 ? -11.330 9.679 1.817 1.00 91.31 504 ILE A O 1
ATOM 3984 N N . HIS A 1 505 ? -13.421 10.483 1.635 1.00 89.31 505 HIS A N 1
ATOM 3985 C CA . HIS A 1 505 ? -14.100 9.282 2.109 1.00 89.31 505 HIS A CA 1
ATOM 3986 C C . HIS A 1 505 ? -14.724 8.552 0.928 1.00 89.31 505 HIS A C 1
ATOM 3988 O O . HIS A 1 505 ? -15.646 9.057 0.291 1.00 89.31 505 HIS A O 1
ATOM 3994 N N . ILE A 1 506 ? -14.232 7.357 0.626 1.00 88.06 506 ILE A N 1
ATOM 3995 C CA . ILE A 1 506 ? -14.739 6.569 -0.498 1.00 88.06 506 ILE A CA 1
ATOM 3996 C C . ILE A 1 506 ? -16.093 5.963 -0.133 1.00 88.06 506 ILE A C 1
ATOM 3998 O O . ILE A 1 506 ? -16.255 5.383 0.940 1.00 88.06 506 ILE A O 1
ATOM 4002 N N . ILE A 1 507 ? -17.054 6.089 -1.047 1.00 84.00 507 ILE A N 1
ATOM 4003 C CA . ILE A 1 507 ? -18.390 5.507 -0.927 1.00 84.00 507 ILE A CA 1
ATOM 4004 C C . ILE A 1 507 ? -18.420 4.149 -1.639 1.00 84.00 507 ILE A C 1
ATOM 4006 O O . ILE A 1 507 ? -18.600 3.124 -0.992 1.00 84.00 507 ILE A O 1
ATOM 4010 N N . ASP A 1 508 ? -18.234 4.132 -2.963 1.00 81.31 508 ASP A N 1
ATOM 4011 C CA . ASP A 1 508 ? -18.139 2.909 -3.778 1.00 81.31 508 ASP A CA 1
ATOM 4012 C C . ASP A 1 508 ? -17.653 3.257 -5.199 1.00 81.31 508 ASP A C 1
ATOM 4014 O O . ASP A 1 508 ? -17.573 4.424 -5.586 1.00 81.31 508 ASP A O 1
ATOM 4018 N N . ARG A 1 509 ? -17.401 2.244 -6.025 1.00 80.69 509 ARG A N 1
ATOM 4019 C CA . ARG A 1 509 ? -17.164 2.388 -7.463 1.00 80.69 509 ARG A CA 1
ATOM 4020 C C . ARG A 1 509 ? -18.460 2.774 -8.169 1.00 80.69 509 ARG A C 1
ATOM 4022 O O . ARG A 1 509 ? -19.455 2.055 -8.077 1.00 80.69 509 ARG A O 1
ATOM 4029 N N . LYS A 1 510 ? -18.411 3.794 -9.029 1.00 81.81 510 LYS A N 1
ATOM 4030 C CA . LYS A 1 510 ? -19.498 4.212 -9.936 1.00 81.81 510 LYS A CA 1
ATOM 4031 C C . LYS A 1 510 ? -20.123 3.022 -10.678 1.00 81.81 510 LYS A C 1
ATOM 4033 O O . LYS A 1 510 ? -21.335 2.921 -10.793 1.00 81.81 510 LYS A O 1
ATOM 4038 N N . LYS A 1 511 ? -19.299 2.072 -11.136 1.00 75.81 511 LYS A N 1
ATOM 4039 C CA . LYS A 1 511 ? -19.747 0.866 -11.863 1.00 75.81 511 LYS A CA 1
ATOM 4040 C C . LYS A 1 511 ? -20.194 -0.304 -10.969 1.00 75.81 511 LYS A C 1
ATOM 4042 O O . LYS A 1 511 ? -20.729 -1.270 -11.504 1.00 75.81 511 LYS A O 1
ATOM 4047 N N . SER A 1 512 ? -19.939 -0.263 -9.660 1.00 73.06 512 SER A N 1
ATOM 4048 C CA . SER A 1 512 ? -20.390 -1.302 -8.717 1.00 73.06 512 SER A CA 1
ATOM 4049 C C . SER A 1 512 ? -21.809 -1.059 -8.223 1.00 73.06 512 SER A C 1
ATOM 4051 O O . SER A 1 512 ? -22.468 -2.020 -7.822 1.00 73.06 512 SER A O 1
ATOM 4053 N N . PHE A 1 513 ? -22.285 0.189 -8.270 1.00 74.75 513 PHE A N 1
ATOM 4054 C CA . PHE A 1 513 ? -23.672 0.487 -7.958 1.00 74.75 513 PHE A CA 1
ATOM 4055 C C . PHE A 1 513 ? -24.605 -0.279 -8.891 1.00 74.75 513 PHE A C 1
ATOM 4057 O O . PHE A 1 513 ? -24.443 -0.279 -10.112 1.00 74.75 513 PHE A O 1
ATOM 4064 N N . PHE A 1 514 ? -25.628 -0.884 -8.306 1.00 74.81 514 PHE A N 1
ATOM 4065 C CA . PHE A 1 514 ? -26.791 -1.339 -9.050 1.00 74.81 514 PHE A CA 1
ATOM 4066 C C . PHE A 1 514 ? -28.032 -0.632 -8.525 1.00 74.81 514 PHE A C 1
ATOM 4068 O O . PHE A 1 514 ? -28.072 -0.148 -7.392 1.00 74.81 514 PHE A O 1
ATOM 4075 N N . LYS A 1 515 ? -29.039 -0.553 -9.387 1.00 71.50 515 LYS A N 1
ATOM 4076 C CA . LYS A 1 515 ? -30.311 0.094 -9.099 1.00 71.50 515 LYS A CA 1
ATOM 4077 C C . LYS A 1 515 ? -31.359 -0.987 -8.856 1.00 71.50 515 LYS A C 1
ATOM 4079 O O . LYS A 1 515 ? -31.397 -1.965 -9.594 1.00 71.50 515 LYS A O 1
ATOM 4084 N N . LEU A 1 516 ? -32.163 -0.821 -7.813 1.00 72.56 516 LEU A N 1
ATOM 4085 C CA . LEU A 1 516 ? -33.328 -1.667 -7.534 1.00 72.56 516 LEU A CA 1
ATOM 4086 C C . LEU A 1 516 ? -34.567 -1.142 -8.282 1.00 72.56 516 LEU A C 1
ATOM 4088 O O . LEU A 1 516 ? -34.538 -0.023 -8.807 1.00 72.56 516 LEU A O 1
ATOM 4092 N N . ALA A 1 517 ? -35.661 -1.906 -8.303 1.00 61.88 517 ALA A N 1
ATOM 4093 C CA . ALA A 1 517 ? -36.879 -1.574 -9.055 1.00 61.88 517 ALA A CA 1
ATOM 4094 C C . ALA A 1 517 ? -37.493 -0.212 -8.676 1.00 61.88 517 ALA A C 1
ATOM 4096 O O . ALA A 1 517 ? -37.900 0.565 -9.541 1.00 61.88 517 ALA A O 1
ATOM 4097 N N . GLN A 1 518 ? -37.465 0.145 -7.391 1.00 60.16 518 GLN A N 1
ATOM 4098 C CA . GLN A 1 518 ? -37.896 1.447 -6.865 1.00 60.16 518 GLN A CA 1
ATOM 4099 C C . GLN A 1 518 ? -36.942 2.611 -7.193 1.00 60.16 518 GLN A C 1
ATOM 4101 O O . GLN A 1 518 ? -37.134 3.740 -6.737 1.00 60.16 518 GLN A O 1
ATOM 4106 N N . GLY A 1 519 ? -35.867 2.340 -7.928 1.00 56.19 519 GLY A N 1
ATOM 4107 C CA . GLY A 1 519 ? -34.912 3.326 -8.402 1.00 56.19 519 GLY A CA 1
ATOM 4108 C C . GLY A 1 519 ? -33.844 3.762 -7.398 1.00 56.19 519 GLY A C 1
ATOM 4109 O O . GLY A 1 519 ? -33.132 4.727 -7.668 1.00 56.19 519 GLY A O 1
ATOM 4110 N N . GLN A 1 520 ? -33.711 3.067 -6.268 1.00 67.69 520 GLN A N 1
ATOM 4111 C CA . GLN A 1 520 ? -32.643 3.315 -5.295 1.00 67.69 520 GLN A CA 1
ATOM 4112 C C . GLN A 1 520 ? -31.336 2.661 -5.752 1.00 67.69 520 GLN A C 1
ATOM 4114 O O . GLN A 1 520 ? -31.343 1.515 -6.203 1.00 67.69 520 GLN A O 1
ATOM 4119 N N . PHE A 1 521 ? -30.225 3.385 -5.615 1.00 72.75 521 PHE A N 1
ATOM 4120 C CA . PHE A 1 521 ? -28.886 2.856 -5.855 1.00 72.75 521 PHE A CA 1
ATOM 4121 C C . PHE A 1 521 ? -28.341 2.191 -4.600 1.00 72.75 521 PHE A C 1
ATOM 4123 O O . PHE A 1 521 ? -28.464 2.725 -3.500 1.00 72.75 521 PHE A O 1
ATOM 4130 N N . ILE A 1 522 ? -27.711 1.038 -4.788 1.00 81.56 522 ILE A N 1
ATOM 4131 C CA . ILE A 1 522 ? -27.129 0.237 -3.720 1.00 81.56 522 ILE A CA 1
ATOM 4132 C C . ILE A 1 522 ? -25.624 0.178 -3.900 1.00 81.56 522 ILE A C 1
ATOM 4134 O O . ILE A 1 522 ? -25.154 -0.118 -4.997 1.00 81.56 522 ILE A O 1
ATOM 4138 N N . SER A 1 523 ? -24.894 0.404 -2.808 1.00 84.06 523 SER A N 1
ATOM 4139 C CA . SER A 1 523 ? -23.455 0.162 -2.703 1.00 84.06 523 SER A CA 1
ATOM 4140 C C . SER A 1 523 ? -23.213 -1.252 -2.161 1.00 84.06 523 SER A C 1
ATOM 4142 O O . SER A 1 523 ? -23.332 -1.494 -0.957 1.00 84.06 523 SER A O 1
ATOM 4144 N N . PRO A 1 524 ? -22.926 -2.247 -3.012 1.00 83.12 524 PRO A N 1
ATOM 4145 C CA . PRO A 1 524 ? -22.804 -3.616 -2.538 1.00 83.12 524 PRO A CA 1
ATOM 4146 C C . PRO A 1 524 ? -21.518 -3.892 -1.759 1.00 83.12 524 PRO A C 1
ATOM 4148 O O . PRO A 1 524 ? -21.514 -4.812 -0.944 1.00 83.12 524 PRO A O 1
ATOM 4151 N N . GLU A 1 525 ? -20.428 -3.153 -1.986 1.00 77.62 525 GLU A N 1
ATOM 4152 C CA . GLU A 1 525 ? -19.202 -3.339 -1.195 1.00 77.62 525 GLU A CA 1
ATOM 4153 C C . GLU A 1 525 ? -19.391 -2.861 0.243 1.00 77.62 525 GLU A C 1
ATOM 4155 O O . GLU A 1 525 ? -19.023 -3.583 1.173 1.00 77.62 525 GLU A O 1
ATOM 4160 N N . TYR A 1 526 ? -20.066 -1.722 0.427 1.00 80.25 526 TYR A N 1
ATOM 4161 C CA . TYR A 1 526 ? -20.473 -1.236 1.742 1.00 80.25 526 TYR A CA 1
ATOM 4162 C C . TYR A 1 526 ? -21.311 -2.280 2.491 1.00 80.25 526 TYR A C 1
ATOM 4164 O O . TYR A 1 526 ? -20.963 -2.674 3.605 1.00 80.25 526 TYR A O 1
ATOM 4172 N N . LEU A 1 527 ? -22.364 -2.810 1.854 1.00 85.81 527 LEU A N 1
ATOM 4173 C CA . LEU A 1 527 ? -23.237 -3.809 2.480 1.00 85.81 527 LEU A CA 1
ATOM 4174 C C . LEU A 1 527 ? -22.504 -5.109 2.819 1.00 85.81 527 LEU A C 1
ATOM 4176 O O . LEU A 1 527 ? -22.707 -5.673 3.893 1.00 85.81 527 LEU A O 1
ATOM 4180 N N . GLN A 1 528 ? -21.615 -5.580 1.944 1.00 87.56 528 GLN A N 1
ATOM 4181 C CA . GLN A 1 528 ? -20.775 -6.742 2.238 1.00 87.56 528 GLN A CA 1
ATOM 4182 C C . GLN A 1 528 ? -19.882 -6.492 3.460 1.00 87.56 528 GLN A C 1
ATOM 4184 O O . GLN A 1 528 ? -19.794 -7.360 4.328 1.00 87.56 528 GLN A O 1
ATOM 4189 N N . GLY A 1 529 ? -19.257 -5.315 3.561 1.00 76.94 529 GLY A N 1
ATOM 4190 C CA . GLY A 1 529 ? -18.449 -4.927 4.720 1.00 76.94 529 GLY A CA 1
ATOM 4191 C C . GLY A 1 529 ? -19.259 -4.853 6.019 1.00 76.94 529 GLY A C 1
ATOM 4192 O O . GLY A 1 529 ? -18.776 -5.276 7.070 1.00 76.94 529 GLY A O 1
ATOM 4193 N N . VAL A 1 530 ? -20.509 -4.386 5.944 1.00 81.81 530 VAL A N 1
ATOM 4194 C CA . VAL A 1 530 ? -21.443 -4.364 7.078 1.00 81.81 530 VAL A CA 1
ATOM 4195 C C . VAL A 1 530 ? -21.810 -5.780 7.524 1.00 81.81 530 VAL A C 1
ATOM 4197 O O . VAL A 1 530 ? -21.635 -6.120 8.693 1.00 81.81 530 VAL A O 1
ATOM 4200 N N . PHE A 1 531 ? -22.280 -6.633 6.614 1.00 87.69 531 PHE A N 1
ATOM 4201 C CA . PHE A 1 531 ? -22.768 -7.970 6.969 1.00 87.69 531 PHE A CA 1
ATOM 4202 C C . PHE A 1 531 ? -21.660 -8.979 7.282 1.00 87.69 531 PHE A C 1
ATOM 4204 O O . PHE A 1 531 ? -21.928 -9.973 7.955 1.00 87.69 531 PHE A O 1
ATOM 4211 N N . SER A 1 532 ? -20.409 -8.700 6.898 1.00 83.00 532 SER A N 1
ATOM 4212 C CA . SER A 1 532 ? -19.237 -9.497 7.307 1.00 83.00 532 SER A CA 1
ATOM 4213 C C . SER A 1 532 ? -18.998 -9.496 8.828 1.00 83.00 532 SER A C 1
ATOM 4215 O O . SER A 1 532 ? -18.155 -10.237 9.318 1.00 83.00 532 SER A O 1
ATOM 4217 N N . GLN A 1 533 ? -19.738 -8.686 9.595 1.00 78.88 533 GLN A N 1
ATOM 4218 C CA . GLN A 1 533 ? -19.731 -8.714 11.060 1.00 78.88 533 GLN A CA 1
ATOM 4219 C C . GLN A 1 533 ? -20.458 -9.924 11.672 1.00 78.88 533 GLN A C 1
ATOM 4221 O O . GLN A 1 533 ? -20.294 -10.191 12.867 1.00 78.88 533 GLN A O 1
ATOM 4226 N N . SER A 1 534 ? -21.302 -10.615 10.898 1.00 84.56 534 SER A N 1
ATOM 4227 C CA . SER A 1 534 ? -21.997 -11.825 11.349 1.00 84.56 534 SER A CA 1
ATOM 4228 C C . SER A 1 534 ? -20.990 -12.921 11.674 1.00 84.56 534 SER A C 1
ATOM 4230 O O . SER A 1 534 ? -20.085 -13.209 10.897 1.00 84.56 534 SER A O 1
ATOM 4232 N N . SER A 1 535 ? -21.196 -13.594 12.805 1.00 81.38 535 SER A N 1
ATOM 4233 C CA . SER A 1 535 ? -20.348 -14.731 13.178 1.00 81.38 535 SER A CA 1
ATOM 4234 C C . SER A 1 535 ? -20.605 -15.976 12.323 1.00 81.38 535 SER A C 1
ATOM 4236 O O . SER A 1 535 ? -19.753 -16.858 12.250 1.00 81.38 535 SER A O 1
ATOM 4238 N N . PHE A 1 536 ? -21.765 -16.052 11.666 1.00 85.88 536 PHE A N 1
ATOM 4239 C CA . PHE A 1 536 ? -22.143 -17.155 10.787 1.00 85.88 536 PHE A CA 1
ATOM 4240 C C . PHE A 1 536 ? -21.598 -17.007 9.363 1.00 85.88 536 PHE A C 1
ATOM 4242 O O . PHE A 1 536 ? -21.664 -17.975 8.607 1.00 85.88 536 PHE A O 1
ATOM 4249 N N . ILE A 1 537 ? -21.063 -15.842 8.988 1.00 89.38 537 ILE A N 1
ATOM 4250 C CA . ILE A 1 537 ? -20.621 -15.529 7.625 1.00 89.38 537 ILE A CA 1
ATOM 4251 C C . ILE A 1 537 ? -19.088 -15.534 7.562 1.00 89.38 537 ILE A C 1
ATOM 4253 O O . ILE A 1 537 ? -18.426 -14.817 8.303 1.00 89.38 537 ILE A O 1
ATOM 4257 N N . ASP A 1 538 ? -18.529 -16.336 6.656 1.00 84.44 538 ASP A N 1
ATOM 4258 C CA . ASP A 1 538 ? -17.107 -16.299 6.281 1.00 84.44 538 ASP A CA 1
ATOM 4259 C C . ASP A 1 538 ? -16.893 -15.365 5.080 1.00 84.44 538 ASP A C 1
ATOM 4261 O O . ASP A 1 538 ? -16.022 -14.498 5.081 1.00 84.44 538 ASP A O 1
ATOM 4265 N N . GLN A 1 539 ? -17.743 -15.488 4.056 1.00 88.75 539 GLN A N 1
ATOM 4266 C CA . GLN A 1 539 ? -17.734 -14.611 2.884 1.00 88.75 539 GLN A CA 1
ATOM 4267 C C . GLN A 1 539 ? -19.165 -14.288 2.444 1.00 88.75 539 GLN A C 1
ATOM 4269 O O . GLN A 1 539 ? -20.072 -15.113 2.565 1.00 88.75 539 GLN A O 1
ATOM 4274 N N . ILE A 1 540 ? -19.367 -13.090 1.894 1.00 91.56 540 ILE A N 1
ATOM 4275 C CA . ILE A 1 540 ? -20.664 -12.632 1.388 1.00 91.56 540 ILE A CA 1
ATOM 4276 C C . ILE A 1 540 ? -20.517 -11.952 0.025 1.00 91.56 540 ILE A C 1
ATOM 4278 O O . ILE A 1 540 ? -19.613 -11.147 -0.195 1.00 91.56 540 ILE A O 1
AT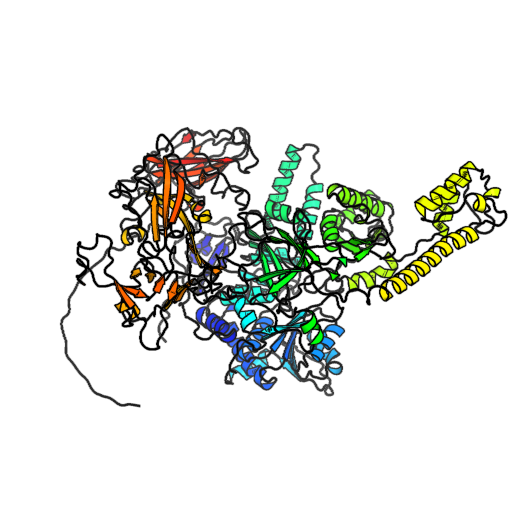OM 4282 N N . TYR A 1 541 ? -21.443 -12.254 -0.883 1.00 91.88 541 TYR A N 1
ATOM 4283 C CA . TYR A 1 541 ? -21.632 -11.543 -2.145 1.00 91.88 541 TYR A CA 1
ATOM 4284 C C . TYR A 1 541 ? -23.042 -10.953 -2.190 1.00 91.88 541 TYR A C 1
ATOM 4286 O O . TYR A 1 541 ? -24.019 -11.699 -2.185 1.00 91.88 541 TYR A O 1
ATOM 4294 N N . VAL A 1 542 ? -23.151 -9.622 -2.228 1.00 91.25 542 VAL A N 1
ATOM 4295 C CA . VAL A 1 542 ? -24.439 -8.919 -2.330 1.00 91.25 542 VAL A CA 1
ATOM 4296 C C . VAL A 1 542 ? -24.768 -8.664 -3.800 1.00 91.25 542 VAL A C 1
ATOM 4298 O O . VAL A 1 542 ? -23.945 -8.136 -4.557 1.00 91.25 542 VAL A O 1
ATOM 4301 N N . HIS A 1 543 ? -25.990 -9.030 -4.179 1.00 87.31 543 HIS A N 1
ATOM 4302 C CA . HIS A 1 543 ? -26.546 -8.924 -5.519 1.00 87.31 543 HIS A CA 1
ATOM 4303 C C . HIS A 1 543 ? -27.870 -8.153 -5.490 1.00 87.31 543 HIS A C 1
ATOM 4305 O O . HIS A 1 543 ? -28.669 -8.305 -4.567 1.00 87.31 543 HIS A O 1
ATOM 4311 N N . GLY A 1 544 ? -28.134 -7.362 -6.524 1.00 81.00 544 GLY A N 1
ATOM 4312 C CA . GLY A 1 544 ? -29.448 -6.775 -6.748 1.00 81.00 544 GLY A CA 1
ATOM 4313 C C . GLY A 1 544 ? -29.847 -6.887 -8.204 1.00 81.00 544 GLY A C 1
ATOM 4314 O O . GLY A 1 544 ? -28.997 -6.866 -9.097 1.00 81.00 544 GLY A O 1
ATOM 4315 N N . ASP A 1 545 ? -31.152 -7.019 -8.395 1.00 70.81 545 ASP A N 1
ATOM 4316 C CA . ASP A 1 545 ? -31.807 -7.085 -9.691 1.00 70.81 545 ASP A CA 1
ATOM 4317 C C . ASP A 1 545 ? -32.604 -5.790 -9.895 1.00 70.81 545 ASP A C 1
ATOM 4319 O O . ASP A 1 545 ? -33.202 -5.262 -8.955 1.00 70.81 545 ASP A O 1
ATOM 4323 N N . LEU A 1 546 ? -32.617 -5.285 -11.128 1.00 65.94 546 LEU A N 1
ATOM 4324 C CA . LEU A 1 546 ? -33.401 -4.111 -11.521 1.00 65.94 546 LEU A CA 1
ATOM 4325 C C . LEU A 1 546 ? -34.911 -4.348 -11.375 1.00 65.94 546 LEU A C 1
ATOM 4327 O O . LEU A 1 546 ? -35.675 -3.387 -11.390 1.00 65.94 546 LEU A O 1
ATOM 4331 N N . LEU A 1 547 ? -35.335 -5.608 -11.263 1.00 66.00 547 LEU A N 1
ATOM 4332 C CA . LEU A 1 547 ? -36.727 -6.019 -11.095 1.00 66.00 547 LEU A CA 1
ATOM 4333 C C . LEU A 1 547 ? -37.120 -6.288 -9.635 1.00 66.00 547 LEU A C 1
ATOM 4335 O O . LEU A 1 547 ? -38.284 -6.572 -9.368 1.00 66.00 547 LEU A O 1
ATOM 4339 N N . GLU A 1 548 ? -36.181 -6.198 -8.692 1.00 67.62 548 GLU A N 1
ATOM 4340 C CA . GLU A 1 548 ? -36.410 -6.521 -7.281 1.00 67.62 548 GLU A CA 1
ATOM 4341 C C . GLU A 1 548 ? -36.352 -5.266 -6.402 1.00 67.62 548 GLU A C 1
ATOM 4343 O O . GLU A 1 548 ? -35.535 -4.370 -6.623 1.00 67.62 548 GLU A O 1
ATOM 4348 N N . ASP A 1 549 ? -37.194 -5.221 -5.363 1.00 72.31 549 ASP A N 1
ATOM 4349 C CA . ASP A 1 549 ? -37.263 -4.078 -4.441 1.00 72.31 549 ASP A CA 1
ATOM 4350 C C . ASP A 1 549 ? -36.195 -4.110 -3.334 1.00 72.31 549 ASP A C 1
ATOM 4352 O O . ASP A 1 549 ? -36.001 -3.141 -2.594 1.00 72.31 549 ASP A O 1
ATOM 4356 N N . ASN A 1 550 ? -35.521 -5.245 -3.153 1.00 79.94 550 ASN A N 1
ATOM 4357 C CA . ASN A 1 550 ? -34.560 -5.460 -2.074 1.00 79.94 550 ASN A CA 1
ATOM 4358 C C . ASN A 1 550 ? -33.355 -6.239 -2.594 1.00 79.94 550 ASN A C 1
ATOM 4360 O O . ASN A 1 550 ? -33.460 -7.030 -3.532 1.00 79.94 550 ASN A O 1
ATOM 4364 N N . VAL A 1 551 ? -32.213 -6.077 -1.930 1.00 89.50 551 VAL A N 1
ATOM 4365 C CA . VAL A 1 551 ? -31.025 -6.874 -2.244 1.00 89.50 551 VAL A CA 1
ATOM 4366 C C . VAL A 1 551 ? -31.212 -8.355 -1.894 1.00 89.50 551 VAL A C 1
ATOM 4368 O O . VAL A 1 551 ? -32.038 -8.744 -1.061 1.00 89.50 551 VAL A O 1
ATOM 4371 N N . THR A 1 552 ? -30.394 -9.190 -2.524 1.00 90.06 552 THR A N 1
ATOM 4372 C CA . THR A 1 552 ? -30.199 -10.609 -2.208 1.00 90.06 552 THR A CA 1
ATOM 4373 C C . THR A 1 552 ? -28.718 -10.865 -1.944 1.00 90.06 552 THR A C 1
ATOM 4375 O O . THR A 1 552 ? -27.867 -10.052 -2.310 1.00 90.06 552 THR A O 1
ATOM 4378 N N . ALA A 1 553 ? -28.377 -11.970 -1.284 1.00 93.12 553 ALA A N 1
ATOM 4379 C CA . ALA A 1 553 ? -26.974 -12.283 -1.022 1.00 93.12 553 ALA A CA 1
ATOM 4380 C C . ALA A 1 553 ? -26.641 -13.768 -1.174 1.00 93.12 553 ALA A C 1
ATOM 4382 O O . ALA A 1 553 ? -27.466 -14.641 -0.929 1.00 93.12 553 ALA A O 1
ATOM 4383 N N . VAL A 1 554 ? -25.400 -14.062 -1.547 1.00 94.75 554 VAL A N 1
ATOM 4384 C CA . VAL A 1 554 ? -24.804 -15.395 -1.434 1.00 94.75 554 VAL A CA 1
ATOM 4385 C C . VAL A 1 554 ? -23.924 -15.406 -0.192 1.00 94.75 554 VAL A C 1
ATOM 4387 O O . VAL A 1 554 ? -23.089 -14.517 -0.024 1.00 94.75 554 VAL A O 1
ATOM 4390 N N . ILE A 1 555 ? -24.124 -16.400 0.666 1.00 94.50 555 ILE A N 1
ATOM 4391 C CA . ILE A 1 555 ? -23.452 -16.563 1.950 1.00 94.50 555 ILE A CA 1
ATOM 4392 C C . ILE A 1 555 ? -22.594 -17.820 1.905 1.00 94.50 555 ILE A C 1
ATOM 4394 O O . ILE A 1 555 ? -23.118 -18.914 1.688 1.00 94.50 555 ILE A O 1
ATOM 4398 N N . ILE A 1 556 ? -21.299 -17.652 2.168 1.00 93.56 556 ILE A N 1
ATOM 4399 C CA . ILE A 1 556 ? -20.396 -18.742 2.526 1.00 93.56 556 ILE A CA 1
ATOM 4400 C C . ILE A 1 556 ? -20.335 -18.805 4.052 1.00 93.56 556 ILE A C 1
ATOM 4402 O O . ILE A 1 556 ? -19.833 -17.857 4.665 1.00 93.56 556 ILE A O 1
ATOM 4406 N N . PRO A 1 557 ? -20.876 -19.853 4.697 1.00 91.19 557 PRO A N 1
ATOM 4407 C CA . PRO A 1 557 ? -20.913 -19.913 6.148 1.00 91.19 557 PRO A CA 1
ATOM 4408 C C . PRO A 1 557 ? -19.540 -20.134 6.777 1.00 91.19 557 PRO A C 1
ATOM 4410 O O . PRO A 1 557 ? -18.720 -20.896 6.261 1.00 91.19 557 PRO A O 1
ATOM 4413 N N . ASN A 1 558 ? -19.347 -19.572 7.970 1.00 87.88 558 ASN A N 1
ATOM 4414 C CA . ASN A 1 558 ? -18.249 -19.958 8.846 1.00 87.88 558 ASN A CA 1
ATOM 4415 C C . ASN A 1 558 ? -18.381 -21.452 9.198 1.00 87.88 558 ASN A C 1
ATOM 4417 O O . ASN A 1 558 ? -19.392 -21.889 9.760 1.00 87.88 558 ASN A O 1
ATOM 4421 N N . LYS A 1 559 ? -17.360 -22.245 8.845 1.00 86.00 559 LYS A N 1
ATOM 4422 C CA . LYS A 1 559 ? -17.390 -23.710 8.979 1.00 86.00 559 LYS A CA 1
ATOM 4423 C C . LYS A 1 559 ? -17.585 -24.158 10.423 1.00 86.00 559 LYS A C 1
ATOM 4425 O O . LYS A 1 559 ? -18.379 -25.067 10.653 1.00 86.00 559 LYS A O 1
ATOM 4430 N N . ASP A 1 560 ? -16.927 -23.516 11.381 1.00 81.88 560 ASP A N 1
ATOM 4431 C CA . ASP A 1 560 ? -16.990 -23.913 12.789 1.00 81.88 560 ASP A CA 1
ATOM 4432 C C . ASP A 1 560 ? -18.376 -23.626 13.369 1.00 81.88 560 ASP A C 1
ATOM 4434 O O . ASP A 1 560 ? -18.985 -24.484 14.011 1.00 81.88 560 ASP A O 1
ATOM 4438 N N . ARG A 1 561 ? -18.956 -22.462 13.049 1.00 84.06 561 ARG A N 1
ATOM 4439 C CA . ARG A 1 561 ? -20.343 -22.148 13.426 1.00 84.06 561 ARG A CA 1
ATOM 4440 C C . ARG A 1 561 ? -21.354 -23.073 12.780 1.00 84.06 561 ARG A C 1
ATOM 4442 O O . ARG A 1 561 ? -22.282 -23.513 13.455 1.00 84.06 561 ARG A O 1
ATOM 4449 N N . ALA A 1 562 ? -21.176 -23.387 11.501 1.00 86.50 562 ALA A N 1
ATOM 4450 C CA . ALA A 1 562 ? -22.031 -24.336 10.804 1.00 86.50 562 ALA A CA 1
ATOM 4451 C C . ALA A 1 562 ? -21.953 -25.729 11.454 1.00 86.50 562 ALA A C 1
ATOM 4453 O O . ALA A 1 562 ? -22.983 -26.367 11.661 1.00 86.50 562 ALA A O 1
ATOM 4454 N N . GLN A 1 563 ? -20.762 -26.185 11.860 1.00 84.38 563 GLN A N 1
ATOM 4455 C CA . GLN A 1 563 ? -20.588 -27.450 12.584 1.00 84.38 563 GLN A CA 1
ATOM 4456 C C . GLN A 1 563 ? -21.270 -27.438 13.956 1.00 84.38 563 GLN A C 1
ATOM 4458 O O . GLN A 1 563 ? -21.983 -28.386 14.288 1.00 84.38 563 GLN A O 1
ATOM 4463 N N . VAL A 1 564 ? -21.093 -26.371 14.741 1.00 84.69 564 VAL A N 1
ATOM 4464 C CA . VAL A 1 564 ? -21.755 -26.215 16.047 1.00 84.69 564 VAL A CA 1
ATOM 4465 C C . VAL A 1 564 ? -23.275 -26.203 15.880 1.00 84.69 564 VAL A C 1
ATOM 4467 O O . VAL A 1 564 ? -23.979 -26.908 16.602 1.00 84.69 564 VAL A O 1
ATOM 4470 N N . PHE A 1 565 ? -23.792 -25.473 14.889 1.00 86.44 565 PHE A N 1
ATOM 4471 C CA . PHE A 1 565 ? -25.220 -25.439 14.586 1.00 86.44 565 PHE A CA 1
ATOM 4472 C C . PHE A 1 565 ? -25.749 -26.821 14.186 1.00 86.44 565 PHE A C 1
ATOM 4474 O O . PHE A 1 565 ? -26.764 -27.262 14.727 1.00 86.44 565 PHE A O 1
ATOM 4481 N N . ALA A 1 566 ? -25.053 -27.524 13.287 1.00 85.94 566 ALA A N 1
ATOM 4482 C CA . ALA A 1 566 ? -25.407 -28.879 12.870 1.00 85.94 566 ALA A CA 1
ATOM 4483 C C . ALA A 1 566 ? -25.465 -29.831 14.070 1.00 85.94 566 ALA A C 1
ATOM 4485 O O . ALA A 1 566 ? -26.457 -30.536 14.249 1.00 85.94 566 ALA A O 1
ATOM 4486 N N . LYS A 1 567 ? -24.445 -29.797 14.936 1.00 85.31 567 LYS A N 1
ATOM 4487 C CA . LYS A 1 567 ? -24.372 -30.628 16.142 1.00 85.31 567 LYS A CA 1
ATOM 4488 C C . LYS A 1 567 ? -25.521 -30.338 17.109 1.00 85.31 567 LYS A C 1
ATOM 4490 O O . LYS A 1 567 ? -26.163 -31.272 17.575 1.00 85.31 567 LYS A O 1
ATOM 4495 N N . ASN A 1 568 ? -25.816 -29.065 17.366 1.00 85.44 568 ASN A N 1
ATOM 4496 C CA . ASN A 1 568 ? -26.883 -28.661 18.287 1.00 85.44 568 ASN A CA 1
ATOM 4497 C C . ASN A 1 568 ? -28.289 -28.994 17.764 1.00 85.44 568 ASN A C 1
ATOM 4499 O O . ASN A 1 568 ? -29.205 -29.182 18.559 1.00 85.44 568 ASN A O 1
ATOM 4503 N N . ASN A 1 569 ? -28.460 -29.092 16.443 1.00 81.56 569 ASN A N 1
ATOM 4504 C CA . ASN A 1 569 ? -29.742 -29.394 15.802 1.00 81.56 569 ASN A CA 1
ATOM 4505 C C . ASN A 1 569 ? -29.831 -30.835 15.264 1.00 81.56 569 ASN A C 1
ATOM 4507 O O . ASN A 1 569 ? -30.756 -31.143 14.517 1.00 81.56 569 ASN A O 1
ATOM 4511 N N . ASN A 1 570 ? -28.889 -31.721 15.624 1.00 80.88 570 ASN A N 1
ATOM 4512 C CA . ASN A 1 570 ? -28.794 -33.098 15.112 1.00 80.88 570 ASN A CA 1
ATOM 4513 C C . ASN A 1 570 ? -28.868 -33.196 13.570 1.00 80.88 570 ASN A C 1
ATOM 4515 O O . ASN A 1 570 ? -29.440 -34.137 13.020 1.00 80.88 570 ASN A O 1
ATOM 4519 N N . SER A 1 571 ? -28.291 -32.217 12.872 1.00 80.31 571 SER A N 1
ATOM 4520 C CA . SER A 1 571 ? -28.238 -32.129 11.410 1.00 80.31 571 SER A CA 1
ATOM 4521 C C . SER A 1 571 ? -26.827 -32.447 10.893 1.00 80.31 571 SER A C 1
ATOM 4523 O O . SER A 1 571 ? -25.863 -32.524 11.657 1.00 80.31 571 SER A O 1
ATOM 4525 N N . SER A 1 572 ? -26.682 -32.651 9.582 1.00 78.44 572 SER A N 1
ATOM 4526 C CA . SER A 1 572 ? -25.378 -32.837 8.931 1.00 78.44 572 SER A CA 1
ATOM 4527 C C . SER A 1 572 ? -24.951 -31.554 8.232 1.00 78.44 572 SER A C 1
ATOM 4529 O O . SER A 1 572 ? -25.748 -30.961 7.510 1.00 78.44 572 SER A O 1
ATOM 4531 N N . ILE A 1 573 ? -23.671 -31.175 8.345 1.00 78.19 573 ILE A N 1
ATOM 4532 C CA . ILE A 1 573 ? -23.124 -29.996 7.649 1.00 78.19 573 ILE A CA 1
ATOM 4533 C C . ILE A 1 573 ? -23.367 -30.032 6.133 1.00 78.19 573 ILE A C 1
ATOM 4535 O O . ILE A 1 573 ? -23.594 -28.996 5.522 1.00 78.19 573 ILE A O 1
ATOM 4539 N N . LYS A 1 574 ? -23.395 -31.231 5.533 1.00 78.19 574 LYS A N 1
ATOM 4540 C CA . LYS A 1 574 ? -23.635 -31.426 4.094 1.00 78.19 574 LYS A CA 1
ATOM 4541 C C . LYS A 1 574 ? -25.065 -31.095 3.648 1.00 78.19 574 LYS A C 1
ATOM 4543 O O . LYS A 1 574 ? -25.301 -31.044 2.452 1.00 78.19 574 LYS A O 1
ATOM 4548 N N . LEU A 1 575 ? -26.001 -30.948 4.586 1.00 81.31 575 LEU A N 1
ATOM 4549 C CA . LEU A 1 575 ? -27.419 -30.679 4.325 1.00 81.31 575 LEU A CA 1
ATOM 4550 C C . LEU A 1 575 ? -27.837 -29.269 4.767 1.00 81.31 575 LEU A C 1
ATOM 4552 O O . LEU A 1 575 ? -28.991 -28.887 4.585 1.00 81.31 575 LEU A O 1
ATOM 4556 N N . LEU A 1 576 ? -26.920 -28.498 5.364 1.00 82.81 576 LEU A N 1
ATOM 4557 C CA . LEU A 1 576 ? -27.233 -27.181 5.921 1.00 82.81 576 LEU A CA 1
ATOM 4558 C C . LEU A 1 576 ? -27.550 -26.124 4.861 1.00 82.81 576 LEU A C 1
ATOM 4560 O O . LEU A 1 576 ? -28.246 -25.161 5.164 1.00 82.81 576 LEU A O 1
ATOM 4564 N N . ASP A 1 577 ? -27.076 -26.292 3.626 1.00 79.06 577 ASP A N 1
ATOM 4565 C CA . ASP A 1 577 ? -27.392 -25.390 2.509 1.00 79.06 577 ASP A CA 1
ATOM 4566 C C . ASP A 1 577 ? -28.891 -25.383 2.159 1.00 79.06 577 ASP A C 1
ATOM 4568 O O . ASP A 1 577 ? -29.400 -24.428 1.570 1.00 79.06 577 ASP A O 1
ATOM 4572 N N . SER A 1 578 ? -29.587 -26.441 2.572 1.00 78.19 578 SER A N 1
ATOM 4573 C CA . SER A 1 578 ? -30.999 -26.716 2.335 1.00 78.19 578 SER A CA 1
ATOM 4574 C C . SER A 1 578 ? -31.842 -26.644 3.618 1.00 78.19 578 SER A C 1
ATOM 4576 O O . SER A 1 578 ? -33.054 -26.851 3.555 1.00 78.19 578 SER A O 1
ATOM 4578 N N . ASP A 1 579 ? -31.226 -26.390 4.780 1.00 79.75 579 ASP A N 1
ATOM 4579 C CA . ASP A 1 579 ? -31.877 -26.421 6.095 1.00 79.75 579 ASP A CA 1
ATOM 4580 C C . ASP A 1 579 ? -32.611 -25.092 6.389 1.00 79.75 579 ASP A C 1
ATOM 4582 O O . ASP A 1 579 ? -31.964 -24.048 6.560 1.00 79.75 579 ASP A O 1
ATOM 4586 N N . PRO A 1 580 ? -33.957 -25.094 6.511 1.00 79.75 580 PRO A N 1
ATOM 4587 C CA . PRO A 1 580 ? -34.728 -23.883 6.789 1.00 79.75 580 PRO A CA 1
ATOM 4588 C C . PRO A 1 580 ? -34.370 -23.215 8.122 1.00 79.75 580 PRO A C 1
ATOM 4590 O O . PRO A 1 580 ? -34.455 -21.992 8.238 1.00 79.75 580 PRO A O 1
ATOM 4593 N N . ASN A 1 581 ? -33.965 -23.980 9.139 1.00 82.12 581 ASN A N 1
ATOM 4594 C CA . ASN A 1 581 ? -33.611 -23.424 10.445 1.00 82.12 581 ASN A CA 1
ATOM 4595 C C . ASN A 1 581 ? -32.282 -22.675 10.380 1.00 82.12 581 ASN A C 1
ATOM 4597 O O . ASN A 1 581 ? -32.146 -21.605 10.984 1.00 82.12 581 ASN A O 1
ATOM 4601 N N . PHE A 1 582 ? -31.318 -23.205 9.625 1.00 87.25 582 PHE A N 1
ATOM 4602 C CA . PHE A 1 582 ? -30.036 -22.543 9.403 1.00 87.25 582 PHE A CA 1
ATOM 4603 C C . PHE A 1 582 ? -30.220 -21.262 8.581 1.00 87.25 582 PHE A C 1
ATOM 4605 O O . PHE A 1 582 ? -29.801 -20.187 9.014 1.00 87.25 582 PHE A O 1
ATOM 4612 N N . TYR A 1 583 ? -30.977 -21.348 7.482 1.00 88.50 583 TYR A N 1
ATOM 4613 C CA . TYR A 1 583 ? -31.381 -20.198 6.669 1.00 88.50 583 TYR A CA 1
ATOM 4614 C C . TYR A 1 583 ? -32.026 -19.085 7.510 1.00 88.50 583 TYR A C 1
ATOM 4616 O O . TYR A 1 583 ? -31.576 -17.939 7.496 1.00 88.50 583 TYR A O 1
ATOM 4624 N N . ASN A 1 584 ? -33.045 -19.424 8.307 1.00 83.50 584 ASN A N 1
ATOM 4625 C CA . ASN A 1 584 ? -33.770 -18.458 9.136 1.00 83.50 584 ASN A CA 1
ATOM 4626 C C . ASN A 1 584 ? -32.916 -17.873 10.268 1.00 83.50 584 ASN A C 1
ATOM 4628 O O . ASN A 1 584 ? -33.230 -16.801 10.786 1.00 83.50 584 ASN A O 1
ATOM 4632 N N . THR A 1 585 ? -31.870 -18.575 10.700 1.00 88.06 585 THR A N 1
ATOM 4633 C CA . THR A 1 585 ? -30.925 -18.067 11.701 1.00 88.06 585 THR A CA 1
ATOM 4634 C C . THR A 1 585 ? -30.039 -16.983 11.096 1.00 88.06 585 THR A C 1
ATOM 4636 O O . THR A 1 585 ? -29.987 -15.884 11.645 1.00 88.06 585 THR A O 1
ATOM 4639 N N . ILE A 1 586 ? -29.453 -17.242 9.923 1.00 90.00 586 ILE A N 1
ATOM 4640 C CA . ILE A 1 586 ? -28.632 -16.256 9.203 1.00 90.00 586 ILE A CA 1
ATOM 4641 C C . ILE A 1 586 ? -29.477 -15.037 8.807 1.00 90.00 586 ILE A C 1
ATOM 4643 O O . ILE A 1 586 ? -29.073 -13.904 9.052 1.00 90.00 586 ILE A O 1
ATOM 4647 N N . MET A 1 587 ? -30.687 -15.242 8.276 1.00 89.12 587 MET A N 1
ATOM 4648 C CA . MET A 1 587 ? -31.593 -14.141 7.913 1.00 89.12 587 MET A CA 1
ATOM 4649 C C . MET A 1 587 ? -31.932 -13.225 9.099 1.00 89.12 587 MET A C 1
ATOM 4651 O O . MET A 1 587 ? -31.939 -12.003 8.952 1.00 89.12 587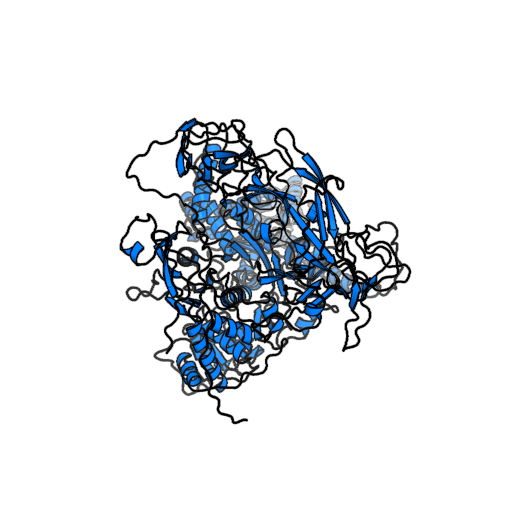 MET A O 1
ATOM 4655 N N . ARG A 1 588 ? -32.187 -13.790 10.289 1.00 87.81 588 ARG A N 1
ATOM 4656 C CA . ARG A 1 588 ? -32.441 -12.997 11.505 1.00 87.81 588 ARG A CA 1
ATOM 4657 C C . ARG A 1 588 ? -31.218 -12.191 11.931 1.00 87.81 588 ARG A C 1
ATOM 4659 O O . ARG A 1 588 ? -31.373 -11.049 12.357 1.00 87.81 588 ARG A O 1
ATOM 4666 N N . GLU A 1 589 ? -30.023 -12.763 11.815 1.00 88.75 589 GLU A N 1
ATOM 4667 C CA . GLU A 1 589 ? -28.783 -12.059 12.145 1.00 88.75 589 GLU A CA 1
ATOM 4668 C C . GLU A 1 589 ? -28.509 -10.910 11.166 1.00 88.75 589 GLU A C 1
ATOM 4670 O O . GLU A 1 589 ? -28.247 -9.796 11.612 1.00 88.75 589 GLU A O 1
ATOM 4675 N N . LEU A 1 590 ? -28.674 -11.131 9.855 1.00 90.50 590 LEU A N 1
ATOM 4676 C CA . LEU A 1 590 ? -28.565 -10.079 8.836 1.00 90.50 590 LEU A CA 1
ATOM 4677 C C . LEU A 1 590 ? -29.537 -8.926 9.108 1.00 90.50 590 LEU A C 1
ATOM 4679 O O . LEU A 1 590 ? -29.145 -7.762 9.081 1.00 90.50 590 LEU A O 1
ATOM 4683 N N . HIS A 1 591 ? -30.792 -9.235 9.438 1.00 88.31 591 HIS A N 1
ATOM 4684 C CA . HIS A 1 591 ? -31.782 -8.215 9.775 1.00 88.31 591 HIS A CA 1
ATOM 4685 C C . HIS A 1 591 ? -31.413 -7.444 11.053 1.00 88.31 591 HIS A C 1
ATOM 4687 O O . HIS A 1 591 ? -31.565 -6.225 11.111 1.00 88.31 591 HIS A O 1
ATOM 4693 N N . SER A 1 592 ? -30.902 -8.137 12.075 1.00 85.62 592 SER A N 1
ATOM 4694 C CA . SER A 1 592 ? -30.426 -7.519 13.319 1.00 85.62 592 SER A CA 1
ATOM 4695 C C . SER A 1 592 ? -29.256 -6.559 13.071 1.00 85.62 592 SER A C 1
ATOM 4697 O O . SER A 1 592 ? -29.287 -5.416 13.529 1.00 85.62 592 SER A O 1
ATOM 4699 N N . ILE A 1 593 ? -28.259 -6.992 12.289 1.00 84.19 593 ILE A N 1
ATOM 4700 C CA . ILE A 1 593 ? -27.110 -6.163 11.895 1.00 84.19 593 ILE A CA 1
ATOM 4701 C C . ILE A 1 593 ? -27.586 -4.944 11.104 1.00 84.19 593 ILE A C 1
ATOM 4703 O O . ILE A 1 593 ? -27.198 -3.826 11.424 1.00 84.19 593 ILE A O 1
ATOM 4707 N N . GLY A 1 594 ? -28.470 -5.135 10.121 1.00 80.81 594 GLY A N 1
ATOM 4708 C CA . GLY A 1 594 ? -28.967 -4.034 9.299 1.00 80.81 594 GLY A CA 1
ATOM 4709 C C . GLY A 1 594 ? -29.687 -2.955 10.106 1.00 80.81 594 GLY A C 1
ATOM 4710 O O . GLY A 1 594 ? -29.431 -1.773 9.905 1.00 80.81 594 GLY A O 1
ATOM 4711 N N . LEU A 1 595 ? -30.520 -3.342 11.079 1.00 81.00 595 LEU A N 1
ATOM 4712 C CA . LEU A 1 595 ? -31.161 -2.385 11.987 1.00 81.00 595 LEU A CA 1
ATOM 4713 C C . LEU A 1 595 ? -30.145 -1.638 12.858 1.00 81.00 595 LEU A C 1
ATOM 4715 O O . LEU A 1 595 ? -30.266 -0.428 13.037 1.00 81.00 595 LEU A O 1
ATOM 4719 N N . LYS A 1 596 ? -29.149 -2.352 13.397 1.00 78.94 596 LYS A N 1
ATOM 4720 C CA . LYS A 1 596 ? -28.100 -1.768 14.242 1.00 78.94 596 LYS A CA 1
ATOM 4721 C C . LYS A 1 596 ? -27.277 -0.724 13.483 1.00 78.94 596 LYS A C 1
ATOM 4723 O O . LYS A 1 596 ? -26.992 0.336 14.030 1.00 78.94 596 LYS A O 1
ATOM 4728 N N . GLU A 1 597 ? -26.951 -1.005 12.227 1.00 78.62 597 GLU A N 1
ATOM 4729 C CA . GLU A 1 597 ? -26.197 -0.107 11.343 1.00 78.62 597 GLU A CA 1
ATOM 4730 C C . GLU A 1 597 ? -27.086 0.942 10.651 1.00 78.62 597 GLU A C 1
ATOM 4732 O O . GLU A 1 597 ? -26.623 1.679 9.787 1.00 78.62 597 GLU A O 1
ATOM 4737 N N . SER A 1 598 ? -28.365 1.043 11.038 1.00 78.06 598 SER A N 1
ATOM 4738 C CA . SER A 1 598 ? -29.332 1.990 10.463 1.00 78.06 598 SER A CA 1
ATOM 4739 C C . SER A 1 598 ? -29.491 1.871 8.939 1.00 78.06 598 SER A C 1
ATOM 4741 O O . SER A 1 598 ? -29.768 2.862 8.259 1.00 78.06 598 SER A O 1
ATOM 4743 N N . LEU A 1 599 ? -29.347 0.655 8.402 1.00 79.56 599 LEU A N 1
ATOM 4744 C CA . LEU A 1 599 ? -29.583 0.368 6.991 1.00 79.56 599 LEU A CA 1
ATOM 4745 C C . LEU A 1 599 ? -31.061 0.537 6.639 1.00 79.56 599 LEU A C 1
ATOM 4747 O O . LEU A 1 599 ? -31.970 0.228 7.419 1.00 79.56 599 LEU A O 1
ATOM 4751 N N . ARG A 1 600 ? -31.319 0.988 5.415 1.00 80.19 600 ARG A N 1
ATOM 4752 C CA . ARG A 1 600 ? -32.670 1.076 4.864 1.00 80.19 600 ARG A CA 1
ATOM 4753 C C . ARG A 1 600 ? -33.195 -0.329 4.595 1.00 80.19 600 ARG A C 1
ATOM 4755 O O . ARG A 1 600 ? -32.443 -1.249 4.295 1.00 80.19 600 ARG A O 1
ATOM 4762 N N . LYS A 1 601 ? -34.521 -0.492 4.603 1.00 79.94 601 LYS A N 1
ATOM 4763 C CA . LYS A 1 601 ? -35.168 -1.798 4.374 1.00 79.94 601 LYS A CA 1
ATOM 4764 C C . LYS A 1 601 ? -34.659 -2.510 3.109 1.00 79.94 601 LYS A C 1
ATOM 4766 O O . LYS A 1 601 ? -34.394 -3.702 3.156 1.00 79.94 601 LYS A O 1
ATOM 4771 N N . HIS A 1 602 ? -34.488 -1.767 2.016 1.00 80.94 602 HIS A N 1
ATOM 4772 C CA . HIS A 1 602 ? -34.043 -2.304 0.728 1.00 80.94 602 HIS A CA 1
ATOM 4773 C C . HIS A 1 602 ? -32.552 -2.674 0.668 1.00 80.94 602 HIS A C 1
ATOM 4775 O O . HIS A 1 602 ? -32.138 -3.364 -0.259 1.00 80.94 602 HIS A O 1
ATOM 4781 N N . GLU A 1 603 ? -31.755 -2.244 1.649 1.00 84.81 603 GLU A N 1
ATOM 4782 C CA . GLU A 1 603 ? -30.330 -2.571 1.791 1.00 84.81 603 GLU A CA 1
ATOM 4783 C C . GLU A 1 603 ? -30.100 -3.863 2.595 1.00 84.81 603 GLU A C 1
ATOM 4785 O O . GLU A 1 603 ? -28.989 -4.391 2.626 1.00 84.81 603 GLU A O 1
ATOM 4790 N N . ILE A 1 604 ? -31.141 -4.401 3.236 1.00 90.75 604 ILE A N 1
ATOM 4791 C CA . ILE A 1 604 ? -31.073 -5.659 3.983 1.00 90.75 604 ILE A CA 1
ATOM 4792 C C . ILE A 1 604 ? -31.462 -6.811 3.045 1.00 90.75 604 ILE A C 1
ATOM 4794 O O . ILE A 1 604 ? -32.534 -6.746 2.436 1.00 90.75 604 ILE A O 1
ATOM 4798 N N . PRO A 1 605 ? -30.644 -7.880 2.924 1.00 91.56 605 PRO A N 1
ATOM 4799 C CA . PRO A 1 605 ? -30.978 -9.032 2.099 1.00 91.56 605 PRO A CA 1
ATOM 4800 C C . PRO A 1 605 ? -32.352 -9.602 2.439 1.00 91.56 605 PRO A C 1
ATOM 4802 O O . PRO A 1 605 ? -32.592 -10.058 3.554 1.00 91.56 605 PRO A O 1
ATOM 4805 N N . SER A 1 606 ? -33.248 -9.592 1.454 1.00 85.06 606 SER A N 1
ATOM 4806 C CA . SER A 1 606 ? -34.582 -10.200 1.558 1.00 85.06 606 SER A CA 1
ATOM 4807 C C . SER A 1 606 ? -34.533 -11.720 1.393 1.00 85.06 606 SER A C 1
ATOM 4809 O O . SER A 1 606 ? -35.390 -12.444 1.904 1.00 85.06 606 SER A O 1
ATOM 4811 N N . ARG A 1 607 ? -33.496 -12.210 0.707 1.00 86.56 607 ARG A N 1
ATOM 4812 C CA . ARG A 1 607 ? -33.229 -13.625 0.469 1.00 86.56 607 ARG A CA 1
ATOM 4813 C C . ARG A 1 607 ? -31.734 -13.891 0.400 1.00 86.56 607 ARG A C 1
ATOM 4815 O O . ARG A 1 607 ? -30.967 -13.055 -0.087 1.00 86.56 607 ARG A O 1
ATOM 4822 N N . ILE A 1 608 ? -31.352 -15.095 0.819 1.00 91.44 608 ILE A N 1
ATOM 4823 C CA . ILE A 1 608 ? -29.978 -15.580 0.720 1.00 91.44 608 ILE A CA 1
ATOM 4824 C C . ILE A 1 608 ? -29.860 -16.901 -0.046 1.00 91.44 608 ILE A C 1
ATOM 4826 O O . ILE A 1 608 ? -30.805 -17.678 -0.150 1.00 91.44 608 ILE A O 1
ATOM 4830 N N . VAL A 1 609 ? -28.671 -17.163 -0.576 1.00 92.12 609 VAL A N 1
ATOM 4831 C CA . VAL A 1 609 ? -28.242 -18.465 -1.092 1.00 92.12 609 VAL A CA 1
ATOM 4832 C C . VAL A 1 609 ? -27.073 -18.923 -0.234 1.00 92.12 609 VAL A C 1
ATOM 4834 O O . VAL A 1 609 ? -26.092 -18.199 -0.121 1.00 92.12 609 VAL A O 1
ATOM 4837 N N . ILE A 1 610 ? -27.163 -20.110 0.358 1.00 92.12 610 ILE A N 1
ATOM 4838 C CA . ILE A 1 610 ? -26.083 -20.675 1.174 1.00 92.12 610 ILE A CA 1
ATOM 4839 C C . ILE A 1 610 ? -25.237 -21.602 0.300 1.00 92.12 610 ILE A C 1
ATOM 4841 O O . ILE A 1 610 ? -25.774 -22.462 -0.399 1.00 92.12 610 ILE A O 1
ATOM 4845 N N . ASP A 1 611 ? -23.922 -21.420 0.310 1.00 91.88 611 ASP A N 1
ATOM 4846 C CA . ASP A 1 611 ? -22.966 -22.265 -0.406 1.00 91.88 611 ASP A CA 1
ATOM 4847 C C . ASP A 1 611 ? -21.759 -22.560 0.493 1.00 91.88 611 ASP A C 1
ATOM 4849 O O . ASP A 1 611 ? -21.343 -21.714 1.270 1.00 91.88 611 ASP A O 1
ATOM 4853 N N . PHE A 1 612 ? -21.207 -23.767 0.424 1.00 89.88 612 PHE A N 1
ATOM 4854 C CA . PHE A 1 612 ? -20.050 -24.171 1.231 1.00 89.88 612 PHE A CA 1
ATOM 4855 C C . PHE A 1 612 ? -18.738 -24.156 0.439 1.00 89.88 612 PHE A C 1
ATOM 4857 O O . PHE A 1 612 ? -17.675 -24.405 1.014 1.00 89.88 612 PHE A O 1
ATOM 4864 N N . GLU A 1 613 ? -18.791 -23.875 -0.865 1.00 89.81 613 GLU A N 1
ATOM 4865 C CA . GLU A 1 613 ? -17.601 -23.665 -1.682 1.00 89.81 613 GLU A CA 1
ATOM 4866 C C . GLU A 1 613 ? -17.083 -22.222 -1.513 1.00 89.81 613 GLU A C 1
ATOM 4868 O O . GLU A 1 613 ? -17.748 -21.285 -1.962 1.00 89.81 613 GLU A O 1
ATOM 4873 N N . PRO A 1 614 ? -15.902 -22.009 -0.902 1.00 88.56 614 PRO A N 1
ATOM 4874 C CA . PRO A 1 614 ? -15.375 -20.667 -0.684 1.00 88.56 614 PRO A CA 1
ATOM 4875 C C . PRO A 1 614 ? -15.002 -19.970 -1.998 1.00 88.56 614 PRO A C 1
ATOM 4877 O O . PRO A 1 614 ? -14.570 -20.590 -2.974 1.00 88.56 614 PRO A O 1
ATOM 4880 N N . PHE A 1 615 ? -15.107 -18.646 -2.010 1.00 89.31 615 PHE A N 1
ATOM 4881 C CA . PHE A 1 615 ? -14.540 -17.794 -3.044 1.00 89.31 615 PHE A CA 1
ATOM 4882 C C . PHE A 1 615 ? -13.021 -17.812 -2.902 1.00 89.31 615 PHE A C 1
ATOM 4884 O O . PHE A 1 615 ? -12.479 -17.445 -1.857 1.00 89.31 615 PHE A O 1
ATOM 4891 N N . THR A 1 616 ? -12.339 -18.244 -3.956 1.00 81.12 616 THR A N 1
ATOM 4892 C CA . THR A 1 616 ? -10.882 -18.360 -3.990 1.00 81.12 616 THR A CA 1
ATOM 4893 C C . THR A 1 616 ? -10.346 -17.750 -5.278 1.00 81.12 616 THR A C 1
ATOM 4895 O O . THR A 1 616 ? -11.106 -17.420 -6.196 1.00 81.12 616 THR A O 1
ATOM 4898 N N . VAL A 1 617 ? -9.035 -17.540 -5.349 1.00 69.38 617 VAL A N 1
ATOM 4899 C CA . VAL A 1 617 ? -8.429 -17.066 -6.597 1.00 69.38 617 VAL A CA 1
ATOM 4900 C C . VAL A 1 617 ? -8.338 -18.214 -7.601 1.00 69.38 617 VAL A C 1
ATOM 4902 O O . VAL A 1 617 ? -8.555 -18.020 -8.794 1.00 69.38 617 VAL A O 1
ATOM 4905 N N . GLU A 1 618 ? -8.127 -19.429 -7.101 1.00 74.62 618 GLU A N 1
ATOM 4906 C CA . GLU A 1 618 ? -8.017 -20.676 -7.848 1.00 74.62 618 GLU A CA 1
ATOM 4907 C C . GLU A 1 618 ? -9.307 -21.011 -8.607 1.00 74.62 618 GLU A C 1
ATOM 4909 O O . GLU A 1 618 ? -9.249 -21.381 -9.779 1.00 74.62 618 GLU A O 1
ATOM 4914 N N . ASN A 1 619 ? -10.482 -20.827 -7.988 1.00 80.50 619 ASN A N 1
ATOM 4915 C CA . ASN A 1 619 ? -11.769 -20.967 -8.686 1.00 80.50 619 ASN A CA 1
ATOM 4916 C C . ASN A 1 619 ? -12.197 -19.696 -9.445 1.00 80.50 619 ASN A C 1
ATOM 4918 O O . ASN A 1 619 ? -13.271 -19.654 -10.047 1.00 80.50 619 ASN A O 1
ATOM 4922 N N . GLY A 1 620 ? -11.358 -18.656 -9.442 1.00 73.19 620 GLY A N 1
ATOM 4923 C CA . GLY A 1 620 ? -11.572 -17.403 -10.156 1.00 73.19 620 GLY A CA 1
ATOM 4924 C C . GLY A 1 620 ? -12.703 -16.533 -9.606 1.00 73.19 620 GLY A C 1
ATOM 4925 O O . GLY A 1 620 ? -13.063 -15.558 -10.265 1.00 73.19 620 GLY A O 1
ATOM 4926 N N . LEU A 1 621 ? -13.280 -16.865 -8.446 1.00 82.31 621 LEU A N 1
ATOM 4927 C CA . LEU A 1 621 ? -14.316 -16.052 -7.800 1.00 82.31 621 LEU A CA 1
ATOM 4928 C C . LEU A 1 621 ? -13.723 -14.865 -7.033 1.00 82.31 621 LEU A C 1
ATOM 4930 O O . LEU A 1 621 ? -14.439 -13.898 -6.770 1.00 82.31 621 LEU A O 1
ATOM 4934 N N . LEU A 1 622 ? -12.420 -14.900 -6.742 1.00 77.50 622 LEU A N 1
ATOM 4935 C CA . LEU A 1 622 ? -11.620 -13.750 -6.332 1.00 77.50 622 LEU A CA 1
ATOM 4936 C C . LEU A 1 622 ? -10.652 -13.314 -7.449 1.00 77.50 622 LEU A C 1
ATOM 4938 O O . LEU A 1 622 ? -10.209 -14.119 -8.266 1.00 77.50 622 LEU A O 1
ATOM 4942 N N . THR A 1 623 ? -10.319 -12.024 -7.491 1.00 72.12 623 THR A N 1
ATOM 4943 C CA . THR A 1 623 ? -9.254 -11.469 -8.340 1.00 72.12 623 THR A CA 1
ATOM 4944 C C . THR A 1 623 ? -7.871 -11.785 -7.758 1.00 72.12 623 THR A C 1
ATOM 4946 O O . THR A 1 623 ? -7.753 -12.174 -6.600 1.00 72.12 623 THR A O 1
ATOM 4949 N N . SER A 1 624 ? -6.797 -11.527 -8.513 1.00 61.38 624 SER A N 1
ATOM 4950 C CA . SER A 1 624 ? -5.406 -11.669 -8.036 1.00 61.38 624 SER A CA 1
ATOM 4951 C C . SER A 1 624 ? -5.061 -10.810 -6.809 1.00 61.38 624 SER A C 1
ATOM 4953 O O . SER A 1 624 ? -4.093 -11.091 -6.115 1.00 61.38 624 SER A O 1
ATOM 4955 N N . SER A 1 625 ? -5.861 -9.780 -6.514 1.00 60.53 625 SER A N 1
ATOM 4956 C CA . SER A 1 625 ? -5.753 -8.962 -5.295 1.00 60.53 625 SER A CA 1
ATOM 4957 C C . SER A 1 625 ? -6.708 -9.419 -4.181 1.00 60.53 625 SER A C 1
ATOM 4959 O O . SER A 1 625 ? -6.989 -8.657 -3.261 1.00 60.53 625 SER A O 1
ATOM 4961 N N . MET A 1 626 ? -7.218 -10.657 -4.257 1.00 66.75 626 MET A N 1
ATOM 4962 C CA . MET A 1 626 ? -8.116 -11.289 -3.278 1.00 66.75 626 MET A CA 1
ATOM 4963 C C . MET A 1 626 ? -9.481 -10.590 -3.111 1.00 66.75 626 MET A C 1
ATOM 4965 O O . MET A 1 626 ? -10.101 -10.692 -2.052 1.00 66.75 626 MET A O 1
ATOM 4969 N N . LYS A 1 627 ? -9.970 -9.883 -4.142 1.00 72.19 627 LYS A N 1
ATOM 4970 C CA . LYS A 1 627 ? -11.279 -9.192 -4.127 1.00 72.19 627 LYS A CA 1
ATOM 4971 C C . LYS A 1 627 ? -12.372 -10.001 -4.832 1.00 72.19 627 LYS A C 1
ATOM 4973 O O . LYS A 1 627 ? -12.053 -10.638 -5.832 1.00 72.19 627 LYS A O 1
ATOM 4978 N N . PRO A 1 628 ? -13.655 -9.920 -4.433 1.00 76.94 628 PRO A N 1
ATOM 4979 C CA . PRO A 1 628 ? -14.758 -10.573 -5.146 1.00 76.94 628 PRO A CA 1
ATOM 4980 C C . PRO A 1 628 ? -14.840 -10.200 -6.638 1.00 76.94 628 PRO A C 1
ATOM 4982 O O . PRO A 1 628 ? -14.976 -9.030 -6.998 1.00 76.94 628 PRO A O 1
ATOM 4985 N N . CYS A 1 629 ? -14.816 -11.195 -7.527 1.00 77.62 629 CYS A N 1
ATOM 4986 C CA . CYS A 1 629 ? -14.998 -11.004 -8.965 1.00 77.62 629 CYS A CA 1
ATOM 4987 C C . CYS A 1 629 ? -16.497 -11.002 -9.318 1.00 77.62 629 CYS A C 1
ATOM 4989 O O . CYS A 1 629 ? -17.072 -12.033 -9.674 1.00 77.62 629 CYS A O 1
ATOM 4991 N N . ARG A 1 630 ? -17.147 -9.831 -9.218 1.00 79.50 630 ARG A N 1
ATOM 4992 C CA . ARG A 1 630 ? -18.608 -9.676 -9.388 1.00 79.50 630 ARG A CA 1
ATOM 4993 C C . ARG A 1 630 ? -19.180 -10.306 -10.670 1.00 79.50 630 ARG A C 1
ATOM 4995 O O . ARG A 1 630 ? -20.181 -11.003 -10.538 1.00 79.50 630 ARG A O 1
ATOM 5002 N N . PRO A 1 631 ? -18.595 -10.139 -11.877 1.00 77.00 631 PRO A N 1
ATOM 5003 C CA . PRO A 1 631 ? -19.152 -10.752 -13.087 1.00 77.00 631 PRO A CA 1
ATOM 5004 C C . PRO A 1 631 ? -19.156 -12.285 -13.037 1.00 77.00 631 PRO A C 1
ATOM 5006 O O . PRO A 1 631 ? -20.137 -12.912 -13.431 1.00 77.00 631 PRO A O 1
ATOM 5009 N N . LYS A 1 632 ? -18.087 -12.899 -12.508 1.00 78.50 632 LYS A N 1
ATOM 5010 C CA . LYS A 1 632 ? -17.987 -14.360 -12.361 1.00 78.50 632 LYS A CA 1
ATOM 5011 C C . LYS A 1 632 ? -18.909 -14.888 -11.261 1.00 78.50 632 LYS A C 1
ATOM 5013 O O . LYS A 1 632 ? -19.551 -15.914 -11.459 1.00 78.50 632 LYS A O 1
ATOM 5018 N N . LEU A 1 633 ? -19.022 -14.169 -10.142 1.00 86.12 633 LEU A N 1
ATOM 5019 C CA . LEU A 1 633 ? -19.976 -14.481 -9.071 1.00 86.12 633 LEU A CA 1
ATOM 5020 C C . LEU A 1 633 ? -21.422 -14.401 -9.572 1.00 86.12 633 LEU A C 1
ATOM 5022 O O . LEU A 1 633 ? -22.184 -15.346 -9.383 1.00 86.12 633 LEU A O 1
ATOM 5026 N N . ALA A 1 634 ? -21.777 -13.322 -10.275 1.00 82.31 634 ALA A N 1
ATOM 5027 C CA . ALA A 1 634 ? -23.086 -13.171 -10.897 1.00 82.31 634 ALA A CA 1
ATOM 5028 C C . ALA A 1 634 ? -23.371 -14.341 -11.844 1.00 82.31 634 ALA A C 1
ATOM 5030 O O . ALA A 1 634 ? -24.400 -14.986 -11.698 1.00 82.31 634 ALA A O 1
ATOM 5031 N N . ALA A 1 635 ? -22.439 -14.681 -12.741 1.00 81.56 635 ALA A N 1
ATOM 5032 C CA . ALA A 1 635 ? -22.596 -15.798 -13.672 1.00 81.56 635 ALA A CA 1
ATOM 5033 C C . ALA A 1 635 ? -22.757 -17.162 -12.971 1.00 81.56 635 ALA A C 1
ATOM 5035 O O . ALA A 1 635 ? -23.606 -17.948 -13.378 1.00 81.56 635 ALA A O 1
ATOM 5036 N N . LYS A 1 636 ? -21.990 -17.441 -11.904 1.00 88.50 636 LYS A N 1
ATOM 5037 C CA . LYS A 1 636 ? -22.086 -18.699 -11.136 1.00 88.50 636 LYS A CA 1
ATOM 5038 C C . LYS A 1 636 ? -23.426 -18.832 -10.411 1.00 88.50 636 LYS A C 1
ATOM 5040 O O . LYS A 1 636 ? -24.005 -19.916 -10.367 1.00 88.50 636 LYS A O 1
ATOM 5045 N N . TYR A 1 637 ? -23.900 -17.744 -9.808 1.00 88.31 637 TYR A N 1
ATOM 5046 C CA . TYR A 1 637 ? -25.068 -17.768 -8.929 1.00 88.31 637 TYR A CA 1
ATOM 5047 C C . TYR A 1 637 ? -26.366 -17.336 -9.608 1.00 88.31 637 TYR A C 1
ATOM 5049 O O . TYR A 1 637 ? -27.414 -17.440 -8.973 1.00 88.31 637 TYR A O 1
ATOM 5057 N N . VAL A 1 638 ? -26.326 -16.921 -10.880 1.00 78.56 638 VAL A N 1
ATOM 5058 C CA . VAL A 1 638 ? -27.475 -16.355 -11.600 1.00 78.56 638 VAL A CA 1
ATOM 5059 C C . VAL A 1 638 ? -28.717 -17.231 -11.490 1.00 78.56 638 VAL A C 1
ATOM 5061 O O . VAL A 1 638 ? -29.762 -16.711 -11.144 1.00 78.56 638 VAL A O 1
ATOM 5064 N N . ASP A 1 639 ? -28.629 -18.550 -11.663 1.00 76.69 639 ASP A N 1
ATOM 5065 C CA . ASP A 1 639 ? -29.811 -19.427 -11.628 1.00 76.69 639 ASP A CA 1
ATOM 5066 C C . ASP A 1 639 ? -30.323 -19.693 -10.207 1.00 76.69 639 ASP A C 1
ATOM 5068 O O . ASP A 1 639 ? -31.522 -19.853 -9.980 1.00 76.69 639 ASP A O 1
ATOM 5072 N N . ARG A 1 640 ? -29.425 -19.720 -9.217 1.00 79.94 640 ARG A N 1
ATOM 5073 C CA . ARG A 1 640 ? -29.786 -19.903 -7.799 1.00 79.94 640 ARG A CA 1
ATOM 5074 C C . ARG A 1 640 ? -30.389 -18.627 -7.218 1.00 79.94 640 ARG A C 1
ATOM 5076 O O . ARG A 1 640 ? -31.305 -18.702 -6.403 1.00 79.94 640 ARG A O 1
ATOM 5083 N N . LEU A 1 641 ? -29.920 -17.476 -7.693 1.00 73.50 641 LEU A N 1
ATOM 5084 C CA . LEU A 1 641 ? -30.507 -16.170 -7.433 1.00 73.50 641 LEU A CA 1
ATOM 5085 C C . LEU A 1 641 ? -31.794 -15.985 -8.253 1.00 73.50 641 LEU A C 1
ATOM 5087 O O . LEU A 1 641 ? -32.765 -15.498 -7.706 1.00 73.50 641 LEU A O 1
ATOM 5091 N N . LYS A 1 642 ? -31.907 -16.482 -9.488 1.00 62.47 642 LYS A N 1
ATOM 5092 C CA . LYS A 1 642 ? -33.132 -16.389 -10.310 1.00 62.47 642 LYS A CA 1
ATOM 5093 C C . LYS A 1 642 ? -34.208 -17.422 -9.993 1.00 62.47 642 LYS A C 1
ATOM 5095 O O . LYS A 1 642 ? -35.312 -17.286 -10.519 1.00 62.47 642 LYS A O 1
ATOM 5100 N N . LYS A 1 643 ? -33.911 -18.464 -9.198 1.00 49.75 643 LYS A N 1
ATOM 5101 C CA . LYS A 1 643 ? -34.849 -19.568 -8.927 1.00 49.75 643 LYS A CA 1
ATOM 5102 C C . LYS A 1 643 ? -36.213 -19.004 -8.522 1.00 49.75 643 LYS A C 1
ATOM 5104 O O . LYS A 1 643 ? -36.365 -18.354 -7.492 1.00 49.75 643 LYS A O 1
ATOM 5109 N N . THR A 1 644 ? -37.146 -19.233 -9.433 1.00 44.31 644 THR A N 1
ATOM 5110 C CA . THR A 1 644 ? -38.288 -18.390 -9.757 1.00 44.31 644 THR A CA 1
ATOM 5111 C C . THR A 1 644 ? -39.340 -18.374 -8.656 1.00 44.31 644 THR A C 1
ATOM 5113 O O . THR A 1 644 ? -39.693 -19.415 -8.100 1.00 44.31 644 THR A O 1
ATOM 5116 N N . PHE A 1 645 ? -39.874 -17.178 -8.407 1.00 51.06 645 PHE A N 1
ATOM 5117 C CA . PHE A 1 645 ? -41.177 -16.905 -7.807 1.00 51.06 645 PHE A CA 1
ATOM 5118 C C . PHE A 1 645 ? -42.234 -17.868 -8.384 1.00 51.06 645 PHE A C 1
ATOM 5120 O O . PHE A 1 645 ? -42.724 -17.680 -9.497 1.00 51.06 645 PHE A O 1
ATOM 5127 N N . ASN A 1 646 ? -42.586 -18.938 -7.667 1.00 58.81 646 ASN A N 1
ATOM 5128 C CA . ASN A 1 646 ? -43.720 -19.769 -8.065 1.00 58.81 646 ASN A CA 1
ATOM 5129 C C . ASN A 1 646 ? -44.997 -19.094 -7.546 1.00 58.81 646 ASN A C 1
ATOM 5131 O O . ASN A 1 646 ? -45.500 -19.435 -6.473 1.00 58.81 646 ASN A O 1
ATOM 5135 N N . ILE A 1 647 ? -45.466 -18.098 -8.307 1.00 62.84 647 ILE A N 1
ATOM 5136 C CA . ILE A 1 647 ? -46.690 -17.329 -8.034 1.00 62.84 647 ILE A CA 1
ATOM 5137 C C . ILE A 1 647 ? -47.867 -18.272 -7.773 1.00 62.84 647 ILE A C 1
ATOM 5139 O O . ILE A 1 647 ? -48.644 -18.026 -6.861 1.00 62.84 647 ILE A O 1
ATOM 5143 N N . GLU A 1 648 ? -47.959 -19.387 -8.496 1.00 65.31 648 GLU A N 1
ATOM 5144 C CA . GLU A 1 648 ? -49.010 -20.391 -8.312 1.00 65.31 648 GLU A CA 1
ATOM 5145 C C . GLU A 1 648 ? -48.943 -21.039 -6.920 1.00 65.31 648 GLU A C 1
ATOM 5147 O O . GLU A 1 648 ? -49.950 -21.120 -6.218 1.00 65.31 648 GLU A O 1
ATOM 5152 N N . LYS A 1 649 ? -47.744 -21.413 -6.452 1.00 68.31 649 LYS A N 1
ATOM 5153 C CA . LYS A 1 649 ? -47.543 -21.993 -5.113 1.00 68.31 649 LYS A CA 1
ATOM 5154 C C . LYS A 1 649 ? -47.828 -20.991 -3.988 1.00 68.31 649 LYS A C 1
ATOM 5156 O O . LYS A 1 649 ? -48.378 -21.375 -2.954 1.00 68.31 649 LYS A O 1
ATOM 5161 N N . GLN A 1 650 ? -47.473 -19.719 -4.168 1.00 69.25 650 GLN A N 1
ATOM 5162 C CA . GLN A 1 650 ? -47.777 -18.671 -3.187 1.00 69.25 650 GLN A CA 1
ATOM 5163 C C . GLN A 1 650 ? -49.260 -18.300 -3.194 1.00 69.25 650 GLN A C 1
ATOM 5165 O O . GLN A 1 650 ? -49.845 -18.199 -2.123 1.00 69.25 650 GLN A O 1
ATOM 5170 N N . LEU A 1 651 ? -49.894 -18.187 -4.365 1.00 74.31 651 LEU A N 1
ATOM 5171 C CA . LEU A 1 651 ? -51.342 -17.999 -4.480 1.00 74.31 651 LEU A CA 1
ATOM 5172 C C . LEU A 1 651 ? -52.091 -19.145 -3.805 1.00 74.31 651 LEU A C 1
ATOM 5174 O O . LEU A 1 651 ? -52.997 -18.884 -3.020 1.00 74.31 651 LEU A O 1
ATOM 5178 N N . LYS A 1 652 ? -51.667 -20.395 -4.027 1.00 76.00 652 LYS A N 1
ATOM 5179 C CA . LYS A 1 652 ? -52.208 -21.570 -3.333 1.00 76.00 652 LYS A CA 1
ATOM 5180 C C . LYS A 1 652 ? -52.086 -21.426 -1.815 1.00 76.00 652 LYS A C 1
ATOM 5182 O O . LYS A 1 652 ? -53.093 -21.486 -1.122 1.00 76.00 652 LYS A O 1
ATOM 5187 N N . THR A 1 653 ? -50.889 -21.111 -1.316 1.00 71.88 653 THR A N 1
ATOM 5188 C CA . THR A 1 653 ? -50.633 -20.898 0.122 1.00 71.88 653 THR A CA 1
ATOM 5189 C C . THR A 1 653 ? -51.498 -19.773 0.708 1.00 71.88 653 THR A C 1
ATOM 5191 O O . THR A 1 653 ? -52.057 -19.918 1.794 1.00 71.88 653 THR A O 1
ATOM 5194 N N . ILE A 1 654 ? -51.645 -18.649 -0.000 1.00 73.94 654 ILE A N 1
ATOM 5195 C CA . ILE A 1 654 ? -52.460 -17.507 0.435 1.00 73.94 654 ILE A CA 1
ATOM 5196 C C . ILE A 1 654 ? -53.944 -17.897 0.461 1.00 73.94 654 ILE A C 1
ATOM 5198 O O . ILE A 1 654 ? -54.640 -17.584 1.427 1.00 73.94 654 ILE A O 1
ATOM 5202 N N . ILE A 1 655 ? -54.433 -18.606 -0.562 1.00 73.81 655 ILE A N 1
ATOM 5203 C CA . ILE A 1 655 ? -55.822 -19.077 -0.625 1.00 73.81 655 ILE A CA 1
ATOM 5204 C C . ILE A 1 655 ? -56.099 -20.053 0.520 1.00 73.81 655 ILE A C 1
ATOM 5206 O O . ILE A 1 655 ? -57.069 -19.848 1.247 1.00 73.81 655 ILE A O 1
ATOM 5210 N N . GLU A 1 656 ? -55.235 -21.044 0.744 1.00 73.75 656 GLU A N 1
ATOM 5211 C CA . GLU A 1 656 ? -55.340 -21.997 1.861 1.00 73.75 656 GLU A CA 1
ATOM 5212 C C . GLU A 1 656 ? -55.312 -21.271 3.218 1.00 73.75 656 GLU A C 1
ATOM 5214 O O . GLU A 1 656 ? -56.103 -21.569 4.108 1.00 73.75 656 GLU A O 1
ATOM 5219 N N . THR A 1 657 ? -54.472 -20.242 3.364 1.00 72.75 657 THR A N 1
ATOM 5220 C CA . THR A 1 657 ? -54.377 -19.435 4.595 1.00 72.75 657 THR A CA 1
ATOM 5221 C C . THR A 1 657 ? -55.638 -18.604 4.854 1.00 72.75 657 THR A C 1
ATOM 5223 O O . THR A 1 657 ? -56.045 -18.428 6.003 1.00 72.75 657 THR A O 1
ATOM 5226 N N . VAL A 1 658 ? -56.259 -18.054 3.806 1.00 70.75 658 VAL A N 1
ATOM 5227 C CA . VAL A 1 658 ? -57.447 -17.193 3.941 1.00 70.75 658 VAL A CA 1
ATOM 5228 C C . VAL A 1 658 ? -58.733 -18.004 4.083 1.00 70.75 658 VAL A C 1
ATOM 5230 O O . VAL A 1 658 ? -59.637 -17.572 4.801 1.00 70.75 658 VAL A O 1
ATOM 5233 N N . THR A 1 659 ? -58.821 -19.151 3.409 1.00 66.94 659 THR A N 1
ATOM 5234 C CA . THR A 1 659 ? -60.008 -20.024 3.407 1.00 66.94 659 THR A CA 1
ATOM 5235 C C . THR A 1 659 ? -59.978 -21.064 4.527 1.00 66.94 659 THR A C 1
ATOM 5237 O O . THR A 1 659 ? -61.031 -21.428 5.040 1.00 66.94 659 THR A O 1
ATOM 5240 N N . GLY A 1 660 ? -58.791 -21.489 4.969 1.00 62.19 660 GLY A N 1
ATOM 5241 C CA . GLY A 1 660 ? -58.610 -22.529 5.983 1.00 62.19 660 GLY A CA 1
ATOM 5242 C C . GLY A 1 660 ? -58.747 -23.962 5.452 1.00 62.19 660 GLY A C 1
ATOM 5243 O O . GLY A 1 660 ? -58.677 -24.899 6.246 1.00 62.19 660 GLY A O 1
ATOM 5244 N N . GLU A 1 661 ? -58.928 -24.147 4.142 1.00 60.75 661 GLU A N 1
ATOM 5245 C CA . GLU A 1 661 ? -59.036 -25.456 3.490 1.00 60.75 661 GLU A CA 1
ATOM 5246 C C . GLU A 1 661 ? -57.747 -25.805 2.736 1.00 60.75 661 GLU A C 1
ATOM 5248 O O . GLU A 1 661 ? -57.120 -24.934 2.141 1.00 60.75 661 GLU A O 1
ATOM 5253 N N . ILE A 1 662 ? -57.349 -27.082 2.754 1.00 62.50 662 ILE A N 1
ATOM 5254 C CA . ILE A 1 662 ? -56.161 -27.587 2.045 1.00 62.50 662 ILE A CA 1
ATOM 5255 C C . ILE A 1 662 ? -56.573 -28.006 0.630 1.00 62.50 662 ILE A C 1
ATOM 5257 O O . ILE A 1 662 ? -57.443 -28.863 0.464 1.00 62.50 662 ILE A O 1
ATOM 5261 N N . LEU A 1 663 ? -55.934 -27.439 -0.395 1.00 62.00 663 LEU A N 1
ATOM 5262 C CA . LEU A 1 663 ? -56.327 -27.634 -1.790 1.00 62.00 663 LEU A CA 1
ATOM 5263 C C . LEU A 1 663 ? -55.631 -28.870 -2.392 1.00 62.00 663 LEU A C 1
ATOM 5265 O O . LEU A 1 663 ? -54.413 -28.883 -2.600 1.00 62.00 663 LEU A O 1
ATOM 5269 N N . THR A 1 664 ? -56.409 -29.919 -2.685 1.00 55.53 664 THR A N 1
ATOM 5270 C CA . THR A 1 664 ? -55.897 -31.239 -3.119 1.00 55.53 664 THR A CA 1
ATOM 5271 C C . THR A 1 664 ? -55.883 -31.470 -4.636 1.00 55.53 664 THR A C 1
ATOM 5273 O O . THR A 1 664 ? -55.138 -32.341 -5.081 1.00 55.53 664 THR A O 1
ATOM 5276 N N . ASP A 1 665 ? -56.614 -30.677 -5.429 1.00 57.84 665 ASP A N 1
ATOM 5277 C CA . ASP A 1 665 ? -56.616 -30.728 -6.902 1.00 57.84 665 ASP A CA 1
ATOM 5278 C C . ASP A 1 665 ? -56.606 -29.303 -7.488 1.00 57.84 665 ASP A C 1
ATOM 5280 O O . ASP A 1 665 ? -57.417 -28.464 -7.098 1.00 57.84 665 ASP A O 1
ATOM 5284 N N . ASP A 1 666 ? -55.677 -29.006 -8.401 1.00 54.75 666 ASP A N 1
ATOM 5285 C CA . ASP A 1 666 ? -55.404 -27.644 -8.888 1.00 54.75 666 ASP A CA 1
ATOM 5286 C C . ASP A 1 666 ? -56.445 -27.147 -9.925 1.00 54.75 666 ASP A C 1
ATOM 5288 O O . ASP A 1 666 ? -56.516 -25.948 -10.206 1.00 54.75 666 ASP A O 1
ATOM 5292 N N . ASN A 1 667 ? -57.294 -28.034 -10.473 1.00 50.47 667 ASN A N 1
ATOM 5293 C CA . ASN A 1 667 ? -58.256 -27.697 -11.540 1.00 50.47 667 ASN A CA 1
ATOM 5294 C C . ASN A 1 667 ? -59.716 -27.459 -11.090 1.00 50.47 667 ASN A C 1
ATOM 5296 O O . ASN A 1 667 ? -60.498 -26.947 -11.894 1.00 50.47 667 ASN A O 1
ATOM 5300 N N . GLU A 1 668 ? -60.096 -27.754 -9.840 1.00 52.62 668 GLU A N 1
ATOM 5301 C CA . GLU A 1 668 ? -61.489 -27.602 -9.351 1.00 52.62 668 GLU A CA 1
ATOM 5302 C C . GLU A 1 668 ? -61.687 -26.488 -8.301 1.00 52.62 668 GLU A C 1
ATOM 5304 O O . GLU A 1 668 ? -62.775 -26.314 -7.752 1.00 52.62 668 GLU A O 1
ATOM 5309 N N . VAL A 1 669 ? -60.660 -25.679 -8.031 1.00 54.72 669 VAL A N 1
ATOM 5310 C CA . VAL A 1 669 ? -60.717 -24.661 -6.970 1.00 54.72 669 VAL A CA 1
ATOM 5311 C C . VAL A 1 669 ? -61.366 -23.372 -7.470 1.00 54.72 669 VAL A C 1
ATOM 5313 O O . VAL A 1 669 ? -60.705 -22.547 -8.097 1.00 54.72 669 VAL A O 1
ATOM 5316 N N . ASN A 1 670 ? -62.644 -23.163 -7.150 1.00 61.00 670 ASN A N 1
ATOM 5317 C CA . ASN A 1 670 ? -63.286 -21.847 -7.197 1.00 61.00 670 ASN A CA 1
ATOM 5318 C C . ASN A 1 670 ? -63.417 -21.309 -5.760 1.00 61.00 670 ASN A C 1
ATOM 5320 O O . ASN A 1 670 ? -63.830 -22.042 -4.862 1.00 61.00 670 ASN A O 1
ATOM 5324 N N . PHE A 1 671 ? -63.094 -20.031 -5.535 1.00 61.19 671 PHE A N 1
ATOM 5325 C CA . PHE A 1 671 ? -63.226 -19.342 -4.241 1.00 61.19 671 PHE A CA 1
ATOM 5326 C C . PHE A 1 671 ? -64.630 -19.500 -3.607 1.00 61.19 671 PHE A C 1
ATOM 5328 O O . PHE A 1 671 ? -64.766 -19.524 -2.385 1.00 61.19 671 PHE A O 1
ATOM 5335 N N . LEU A 1 672 ? -65.670 -19.678 -4.431 1.00 53.78 672 LEU A N 1
ATOM 5336 C CA . LEU A 1 672 ? -67.043 -19.965 -3.997 1.00 53.78 672 LEU A CA 1
ATOM 5337 C C . LEU A 1 672 ? -67.261 -21.397 -3.472 1.00 53.78 672 LEU A C 1
ATOM 5339 O O . LEU A 1 672 ? -68.157 -21.607 -2.658 1.00 53.78 672 LEU A O 1
ATOM 5343 N N . ILE A 1 673 ? -66.478 -22.378 -3.932 1.00 52.66 673 ILE A N 1
ATOM 5344 C CA . ILE A 1 673 ? -66.621 -23.796 -3.553 1.00 52.66 673 ILE A CA 1
ATOM 5345 C C . ILE A 1 673 ? -65.975 -24.060 -2.183 1.00 52.66 673 ILE A C 1
ATOM 5347 O O . ILE A 1 673 ? -66.532 -24.823 -1.402 1.00 52.66 673 ILE A O 1
ATOM 5351 N N . GLY A 1 674 ? -64.892 -23.352 -1.842 1.00 51.97 674 GLY A N 1
ATOM 5352 C CA . GLY A 1 674 ? -64.227 -23.420 -0.527 1.00 51.97 674 GLY A CA 1
ATOM 5353 C C . GLY A 1 674 ? -64.849 -22.540 0.571 1.00 51.97 674 GLY A C 1
ATOM 5354 O O . GLY A 1 674 ? -64.151 -22.073 1.466 1.00 51.97 674 GLY A O 1
ATOM 5355 N N . GLY A 1 675 ? -66.145 -22.211 0.472 1.00 52.25 675 GLY A N 1
ATOM 5356 C CA . GLY A 1 675 ? -66.877 -21.486 1.525 1.00 52.25 675 GLY A CA 1
ATOM 5357 C C . GLY A 1 675 ? -66.570 -19.984 1.668 1.00 52.25 675 GLY A C 1
ATOM 5358 O O . GLY A 1 675 ? -66.911 -19.384 2.693 1.00 52.25 675 GLY A O 1
ATOM 5359 N N . GLY A 1 676 ? -65.952 -19.353 0.663 1.00 56.47 676 GLY A N 1
ATOM 5360 C CA . GLY A 1 676 ? -65.602 -17.931 0.677 1.00 56.47 676 GLY A CA 1
ATOM 5361 C C . GLY A 1 676 ? -66.816 -16.993 0.756 1.00 56.47 676 GLY A C 1
ATOM 5362 O O . GLY A 1 676 ? -67.789 -17.115 0.016 1.00 56.47 676 GLY A O 1
ATOM 5363 N N . ASN A 1 677 ? -66.749 -16.001 1.642 1.00 62.94 677 ASN A N 1
ATOM 5364 C CA . ASN A 1 677 ? -67.732 -14.925 1.797 1.00 62.94 677 ASN A CA 1
ATOM 5365 C C . ASN A 1 677 ? -67.127 -13.556 1.432 1.00 62.94 677 ASN A C 1
ATOM 5367 O O . ASN A 1 677 ? -65.922 -13.414 1.218 1.00 62.94 677 ASN A O 1
ATOM 5371 N N . SER A 1 678 ? -67.954 -12.509 1.388 1.00 55.00 678 SER A N 1
ATOM 5372 C CA . SER A 1 678 ? -67.536 -11.144 1.024 1.00 55.00 678 SER A CA 1
ATOM 5373 C C . SER A 1 678 ? -66.350 -10.618 1.844 1.00 55.00 678 SER A C 1
ATOM 5375 O O . SER A 1 678 ? -65.554 -9.835 1.333 1.00 55.00 678 SER A O 1
ATOM 5377 N N . LEU A 1 679 ? -66.193 -11.065 3.095 1.00 57.28 679 LEU A N 1
ATOM 5378 C CA . LEU A 1 679 ? -65.119 -10.627 3.989 1.00 57.28 679 LEU A CA 1
ATOM 5379 C C . LEU A 1 679 ? -63.796 -11.364 3.721 1.00 57.28 679 LEU A C 1
ATOM 5381 O O . LEU A 1 679 ? -62.728 -10.752 3.726 1.00 57.28 679 LEU A O 1
ATOM 5385 N N . THR A 1 680 ? -63.859 -12.667 3.437 1.00 70.00 680 THR A N 1
ATOM 5386 C CA . THR A 1 680 ? -62.689 -13.475 3.047 1.00 70.00 680 THR A CA 1
ATOM 5387 C C . THR A 1 680 ? -62.200 -13.120 1.645 1.00 70.00 680 THR A C 1
ATOM 5389 O O . THR A 1 680 ? -60.995 -13.118 1.425 1.00 70.00 680 THR A O 1
ATOM 5392 N N . ALA A 1 681 ? -63.080 -12.691 0.733 1.00 68.94 681 ALA A N 1
ATOM 5393 C CA . ALA A 1 681 ? -62.692 -12.227 -0.603 1.00 68.94 681 ALA A CA 1
ATOM 5394 C C . ALA A 1 681 ? -61.902 -10.908 -0.554 1.00 68.94 681 ALA A C 1
ATOM 5396 O O . ALA A 1 681 ? -60.892 -10.749 -1.238 1.00 68.94 681 ALA A O 1
ATOM 5397 N N . VAL A 1 682 ? -62.329 -9.971 0.303 1.00 70.25 682 VAL A N 1
ATOM 5398 C CA . VAL A 1 682 ? -61.595 -8.720 0.568 1.00 70.25 682 VAL A CA 1
ATOM 5399 C C . VAL A 1 682 ? -60.232 -9.022 1.188 1.00 70.25 682 VAL A C 1
ATOM 5401 O O . VAL A 1 682 ? -59.230 -8.437 0.782 1.00 70.25 682 VAL A O 1
ATOM 5404 N N . ARG A 1 683 ? -60.179 -9.963 2.139 1.00 71.38 683 ARG A N 1
ATOM 5405 C CA . ARG A 1 683 ? -58.929 -10.386 2.779 1.00 71.38 683 ARG A CA 1
ATOM 5406 C C . ARG A 1 683 ? -57.978 -11.065 1.791 1.00 71.38 683 ARG A C 1
ATOM 5408 O O . ARG A 1 683 ? -56.799 -10.734 1.792 1.00 71.38 683 ARG A O 1
ATOM 5415 N N . LEU A 1 684 ? -58.489 -11.941 0.926 1.00 76.25 684 LEU A N 1
ATOM 5416 C CA . LEU A 1 684 ? -57.721 -12.612 -0.122 1.00 76.25 684 LEU A CA 1
ATOM 5417 C C . LEU A 1 684 ? -57.161 -11.607 -1.134 1.00 76.25 684 LEU A C 1
ATOM 5419 O O . LEU A 1 684 ? -55.964 -11.599 -1.385 1.00 76.25 684 LEU A O 1
ATOM 5423 N N . SER A 1 685 ? -58.000 -10.705 -1.651 1.00 73.62 685 SER A N 1
ATOM 5424 C CA . SER A 1 685 ? -57.582 -9.617 -2.548 1.00 73.62 685 SER A CA 1
ATOM 5425 C C . SER A 1 685 ? -56.492 -8.737 -1.924 1.00 73.62 685 SER A C 1
ATOM 5427 O O . SER A 1 685 ? -55.520 -8.379 -2.592 1.00 73.62 685 SER A O 1
ATOM 5429 N N . ARG A 1 686 ? -56.618 -8.424 -0.627 1.00 68.94 686 ARG A N 1
ATOM 5430 C CA . ARG A 1 686 ? -55.614 -7.649 0.106 1.00 68.94 686 ARG A CA 1
ATOM 5431 C C . ARG A 1 686 ? -54.305 -8.418 0.274 1.00 68.94 686 ARG A C 1
ATOM 5433 O O . ARG A 1 686 ? -53.269 -7.848 -0.026 1.00 68.94 686 ARG A O 1
ATOM 5440 N N . MET A 1 687 ? -54.347 -9.686 0.684 1.00 68.00 687 MET A N 1
ATOM 5441 C CA . MET A 1 687 ? -53.142 -10.508 0.858 1.00 68.00 687 MET A CA 1
ATOM 5442 C C . MET A 1 687 ? -52.434 -10.782 -0.471 1.00 68.00 687 MET A C 1
ATOM 5444 O O . MET A 1 687 ? -51.220 -10.692 -0.532 1.00 68.00 687 MET A O 1
ATOM 5448 N N . ILE A 1 688 ? -53.167 -10.999 -1.568 1.00 70.62 688 ILE A N 1
ATOM 5449 C CA . ILE A 1 688 ? -52.567 -11.093 -2.910 1.00 70.62 688 ILE A CA 1
ATOM 5450 C C . ILE A 1 688 ? -51.861 -9.779 -3.281 1.00 70.62 688 ILE A C 1
ATOM 5452 O O . ILE A 1 688 ? -50.773 -9.801 -3.848 1.00 70.62 688 ILE A O 1
ATOM 5456 N N . ARG A 1 689 ? -52.434 -8.622 -2.929 1.00 65.62 689 ARG A N 1
ATOM 5457 C CA . ARG A 1 689 ? -51.779 -7.327 -3.152 1.00 65.62 689 ARG A CA 1
ATOM 5458 C C . ARG A 1 689 ? -50.560 -7.121 -2.247 1.00 65.62 689 ARG A C 1
ATOM 5460 O O . ARG A 1 689 ? -49.560 -6.595 -2.718 1.00 65.62 689 ARG A O 1
ATOM 5467 N N . GLU A 1 690 ? -50.659 -7.482 -0.972 1.00 60.62 690 GLU A N 1
ATOM 5468 C CA . GLU A 1 690 ? -49.601 -7.310 0.034 1.00 60.62 690 GLU A CA 1
ATOM 5469 C C . GLU A 1 690 ? -48.409 -8.240 -0.235 1.00 60.62 690 GLU A C 1
ATOM 5471 O O . GLU A 1 690 ? -47.267 -7.788 -0.181 1.00 60.62 690 GLU A O 1
ATOM 5476 N N . ASP A 1 691 ? -48.676 -9.499 -0.587 1.00 58.25 691 ASP A N 1
ATOM 5477 C CA . ASP A 1 691 ? -47.655 -10.542 -0.713 1.00 58.25 691 ASP A CA 1
ATOM 5478 C C . ASP A 1 691 ? -47.138 -10.700 -2.151 1.00 58.25 691 ASP A C 1
ATOM 5480 O O . ASP A 1 691 ? -46.002 -11.129 -2.344 1.00 58.25 691 ASP A O 1
ATOM 5484 N N . LEU A 1 692 ? -47.952 -10.366 -3.166 1.00 61.81 692 LEU A N 1
ATOM 5485 C CA . LEU A 1 692 ? -47.609 -10.548 -4.587 1.00 61.81 692 LEU A CA 1
ATOM 5486 C C . LEU A 1 692 ? -47.656 -9.254 -5.412 1.00 61.81 692 LEU A C 1
ATOM 5488 O O . LEU A 1 692 ? -47.394 -9.295 -6.611 1.00 61.81 692 LEU A O 1
ATOM 5492 N N . GLY A 1 693 ? -48.029 -8.110 -4.829 1.00 51.47 693 GLY A N 1
ATOM 5493 C CA . GLY A 1 693 ? -48.084 -6.820 -5.536 1.00 51.47 693 GLY A CA 1
ATOM 5494 C C . GLY A 1 693 ? -49.195 -6.700 -6.591 1.00 51.47 693 GLY A C 1
ATOM 5495 O O . GLY A 1 693 ? -49.335 -5.657 -7.231 1.00 51.47 693 GLY A O 1
ATOM 5496 N N . VAL A 1 694 ? -50.026 -7.733 -6.773 1.00 65.88 694 VAL A N 1
ATOM 5497 C CA . VAL A 1 694 ? -51.077 -7.779 -7.799 1.00 65.88 694 VAL A CA 1
ATOM 5498 C C . VAL A 1 694 ? -52.408 -7.304 -7.226 1.00 65.88 694 VAL A C 1
ATOM 5500 O O . VAL A 1 694 ? -52.895 -7.794 -6.210 1.00 65.88 694 VAL A O 1
ATOM 5503 N N . THR A 1 695 ? -53.062 -6.366 -7.913 1.00 65.94 695 THR A N 1
ATOM 5504 C CA . THR A 1 695 ? -54.411 -5.929 -7.538 1.00 65.94 695 THR A CA 1
ATOM 5505 C C . THR A 1 695 ? -55.472 -6.776 -8.230 1.00 65.94 695 THR A C 1
ATOM 5507 O O . THR A 1 695 ? -55.743 -6.589 -9.412 1.00 65.94 695 THR A O 1
ATOM 5510 N N . VAL A 1 696 ? -56.131 -7.647 -7.463 1.00 70.38 696 VAL A N 1
ATOM 5511 C CA . VAL A 1 696 ? -57.299 -8.413 -7.921 1.00 70.38 696 VAL A CA 1
ATOM 5512 C C . VAL A 1 696 ? -58.576 -7.776 -7.365 1.00 70.38 696 VAL A C 1
ATOM 5514 O O . VAL A 1 696 ? -58.778 -7.805 -6.150 1.00 70.38 696 VAL A O 1
ATOM 5517 N N . PRO A 1 697 ? -59.450 -7.175 -8.193 1.00 69.69 697 PRO A N 1
ATOM 5518 C CA . PRO A 1 697 ? -60.745 -6.676 -7.744 1.00 69.69 697 PRO A CA 1
ATOM 5519 C C . PRO A 1 697 ? -61.566 -7.778 -7.072 1.00 69.69 697 PRO A C 1
ATOM 5521 O O . PRO A 1 697 ? -61.709 -8.873 -7.608 1.00 69.69 697 PRO A O 1
ATOM 5524 N N . VAL A 1 698 ? -62.160 -7.469 -5.920 1.00 71.12 698 VAL A N 1
ATOM 5525 C CA . VAL A 1 698 ? -62.961 -8.430 -5.142 1.00 71.12 698 VAL A CA 1
ATOM 5526 C C . VAL A 1 698 ? -64.103 -9.026 -5.971 1.00 71.12 698 VAL A C 1
ATOM 5528 O O . VAL A 1 698 ? -64.416 -10.198 -5.820 1.00 71.12 698 VAL A O 1
ATOM 5531 N N . SER A 1 699 ? -64.683 -8.253 -6.894 1.00 68.06 699 SER A N 1
ATOM 5532 C CA . SER A 1 699 ? -65.741 -8.715 -7.801 1.00 68.06 699 SER A CA 1
ATOM 5533 C C . SER A 1 699 ? -65.308 -9.863 -8.717 1.00 68.06 699 SER A C 1
ATOM 5535 O O . SER A 1 699 ? -66.123 -10.728 -9.014 1.00 68.06 699 SER A O 1
ATOM 5537 N N . ILE A 1 700 ? -64.038 -9.892 -9.132 1.00 72.94 700 ILE A N 1
ATOM 5538 C CA . ILE A 1 700 ? -63.484 -10.913 -10.033 1.00 72.94 700 ILE A CA 1
ATOM 5539 C C . ILE A 1 700 ? -63.329 -12.258 -9.303 1.00 72.94 700 ILE A C 1
ATOM 5541 O O . ILE A 1 700 ? -63.511 -13.314 -9.902 1.00 72.94 700 ILE A O 1
ATOM 5545 N N . LEU A 1 701 ? -63.084 -12.240 -7.987 1.00 72.56 701 LEU A N 1
ATOM 5546 C CA . LEU A 1 701 ? -62.992 -13.455 -7.162 1.00 72.56 701 LEU A CA 1
ATOM 5547 C C . LEU A 1 701 ? -64.329 -14.207 -7.032 1.00 72.56 701 LEU A C 1
ATOM 5549 O O . LEU A 1 701 ? -64.331 -15.374 -6.658 1.00 72.56 701 LEU A O 1
ATOM 5553 N N . PHE A 1 702 ? -65.453 -13.555 -7.346 1.00 70.56 702 PHE A N 1
ATOM 5554 C CA . PHE A 1 702 ? -66.790 -14.160 -7.341 1.00 70.56 702 PHE A CA 1
ATOM 5555 C C . PHE A 1 702 ? -67.232 -14.676 -8.715 1.00 70.56 702 PHE A C 1
ATOM 5557 O O . PHE A 1 702 ? -68.355 -15.165 -8.854 1.00 70.56 702 PHE A O 1
ATOM 5564 N N . GLU A 1 703 ? -66.390 -14.573 -9.744 1.00 76.31 703 GLU A N 1
ATOM 5565 C CA . GLU A 1 703 ? -66.733 -15.106 -11.057 1.00 76.31 703 GLU A CA 1
ATOM 5566 C C . GLU A 1 703 ? -66.763 -16.647 -11.019 1.00 76.31 703 GLU A C 1
ATOM 5568 O O . GLU A 1 703 ? -65.796 -17.274 -10.581 1.00 76.31 703 GLU A O 1
ATOM 5573 N N . PRO A 1 704 ? -67.823 -17.305 -11.535 1.00 66.00 704 PRO A N 1
ATOM 5574 C CA . PRO A 1 704 ? -67.920 -18.770 -11.566 1.00 66.00 704 PRO A CA 1
ATOM 5575 C C . PRO A 1 704 ? -66.764 -19.458 -12.311 1.00 66.00 704 PRO A C 1
ATOM 5577 O O . PRO A 1 704 ? -66.504 -20.640 -12.107 1.00 66.00 704 PRO A O 1
ATOM 5580 N N . THR A 1 705 ? -66.074 -18.716 -13.178 1.00 70.62 705 THR A N 1
ATOM 5581 C CA . THR A 1 705 ? -64.933 -19.171 -13.980 1.00 70.62 705 THR A CA 1
ATOM 5582 C C . THR A 1 705 ? -63.571 -18.887 -13.343 1.00 70.62 705 THR A C 1
ATOM 5584 O O . THR A 1 705 ? -62.551 -19.208 -13.951 1.00 70.62 705 THR A O 1
ATOM 5587 N N . MET A 1 706 ? -63.524 -18.243 -12.172 1.00 74.00 706 MET A N 1
ATOM 5588 C CA . MET A 1 706 ? -62.275 -17.897 -11.495 1.00 74.00 706 MET A CA 1
ATOM 5589 C C . MET A 1 706 ? -61.717 -19.112 -10.750 1.00 74.00 706 MET A C 1
ATOM 5591 O O . MET A 1 706 ? -62.330 -19.595 -9.799 1.00 74.00 706 MET A O 1
ATOM 5595 N N . ASN A 1 707 ? -60.552 -19.596 -11.184 1.00 78.69 707 ASN A N 1
ATOM 5596 C CA . ASN A 1 707 ? -59.823 -20.696 -10.553 1.00 78.69 707 ASN A CA 1
ATOM 5597 C C . ASN A 1 707 ? -58.342 -20.348 -10.353 1.00 78.69 707 ASN A C 1
ATOM 5599 O O . ASN A 1 707 ? -57.875 -19.332 -10.869 1.00 78.69 707 ASN A O 1
ATOM 5603 N N . LEU A 1 708 ? -57.602 -21.179 -9.608 1.00 75.81 708 LEU A N 1
ATOM 5604 C CA . LEU A 1 708 ? -56.186 -20.936 -9.290 1.00 75.81 708 LEU A CA 1
ATOM 5605 C C . LEU A 1 708 ? -55.348 -20.658 -10.546 1.00 75.81 708 LEU A C 1
ATOM 5607 O O . LEU A 1 708 ? -54.567 -19.707 -10.571 1.00 75.81 708 LEU A O 1
ATOM 5611 N N . LYS A 1 709 ? -55.567 -21.429 -11.614 1.00 76.06 709 LYS A N 1
ATOM 5612 C CA . LYS A 1 709 ? -54.880 -21.253 -12.895 1.00 76.06 709 LYS A CA 1
ATOM 5613 C C . LYS A 1 709 ? -55.172 -19.889 -13.528 1.00 76.06 709 LYS A C 1
ATOM 5615 O O . LYS A 1 709 ? -54.249 -19.169 -13.886 1.00 76.06 709 LYS A O 1
ATOM 5620 N N . ARG A 1 710 ? -56.440 -19.483 -13.601 1.00 74.62 710 ARG A N 1
ATOM 5621 C CA . ARG A 1 710 ? -56.853 -18.196 -14.180 1.00 74.62 710 ARG A CA 1
ATOM 5622 C C . ARG A 1 710 ? -56.441 -17.002 -13.320 1.00 74.62 710 ARG A C 1
ATOM 5624 O O . ARG A 1 710 ? -56.118 -15.945 -13.850 1.00 74.62 710 ARG A O 1
ATOM 5631 N N . LEU A 1 711 ? -56.405 -17.177 -12.002 1.00 75.25 711 LEU A N 1
ATOM 5632 C CA . LEU A 1 711 ? -55.879 -16.191 -11.060 1.00 75.25 711 LEU A CA 1
ATOM 5633 C C . LEU A 1 711 ? -54.358 -16.023 -11.223 1.00 75.25 711 LEU A C 1
ATOM 5635 O O . LEU A 1 711 ? -53.853 -14.904 -11.174 1.00 75.25 711 LEU A O 1
ATOM 5639 N N . THR A 1 712 ? -53.649 -17.125 -11.478 1.00 75.06 712 THR A N 1
ATOM 5640 C CA . THR A 1 712 ? -52.212 -17.144 -11.789 1.00 75.06 712 THR A CA 1
ATOM 5641 C C . THR A 1 712 ? -51.932 -16.467 -13.131 1.00 75.06 712 THR A C 1
ATOM 5643 O O . THR A 1 712 ? -51.058 -15.608 -13.204 1.00 75.06 712 THR A O 1
ATOM 5646 N N . GLU A 1 713 ? -52.717 -16.768 -14.169 1.00 74.19 713 GLU A N 1
ATOM 5647 C CA . GLU A 1 713 ? -52.643 -16.107 -15.480 1.00 74.19 713 GLU A CA 1
ATOM 5648 C C . GLU A 1 713 ? -52.915 -14.597 -15.368 1.00 74.19 713 GLU A C 1
ATOM 5650 O O . GLU A 1 713 ? -52.188 -13.789 -15.945 1.00 74.19 713 GLU A O 1
ATOM 5655 N N . LEU A 1 714 ? -53.916 -14.194 -14.573 1.00 69.62 714 LEU A N 1
ATOM 5656 C CA . LEU A 1 714 ? -54.196 -12.785 -14.290 1.00 69.62 714 LEU A CA 1
ATOM 5657 C C . LEU A 1 714 ? -53.003 -12.112 -13.608 1.00 69.62 714 LEU A C 1
ATOM 5659 O O . LEU A 1 714 ? -52.539 -11.092 -14.108 1.00 69.62 714 LEU A O 1
ATOM 5663 N N . ALA A 1 715 ? -52.465 -12.713 -12.543 1.00 66.19 715 ALA A N 1
ATOM 5664 C CA . ALA A 1 715 ? -51.303 -12.200 -11.820 1.00 66.19 715 ALA A CA 1
ATOM 5665 C C . ALA A 1 715 ? -50.064 -12.050 -12.720 1.00 66.19 715 ALA A C 1
ATOM 5667 O O . ALA A 1 715 ? -49.401 -11.011 -12.688 1.00 66.19 715 ALA A O 1
ATOM 5668 N N . GLN A 1 716 ? -49.806 -13.036 -13.582 1.00 65.75 716 GLN A N 1
ATOM 5669 C CA . GLN A 1 716 ? -48.703 -13.026 -14.546 1.00 65.75 716 GLN A CA 1
ATOM 5670 C C . GLN A 1 716 ? -48.900 -11.978 -15.656 1.00 65.75 716 GLN A C 1
ATOM 5672 O O . GLN A 1 716 ? -47.956 -11.273 -16.008 1.00 65.75 716 GLN A O 1
ATOM 5677 N N . SER A 1 717 ? -50.124 -11.807 -16.168 1.00 57.81 717 SER A N 1
ATOM 5678 C CA . SER A 1 717 ? -50.429 -10.840 -17.238 1.00 57.81 717 SER A CA 1
ATOM 5679 C C . SER A 1 717 ? -50.343 -9.370 -16.796 1.00 57.81 717 SER A C 1
ATOM 5681 O O . SER A 1 717 ? -49.963 -8.502 -17.585 1.00 57.81 717 SER A O 1
ATOM 5683 N N . SER A 1 718 ? -50.629 -9.070 -15.522 1.00 51.25 718 SER A N 1
ATOM 5684 C CA . SER A 1 718 ? -50.414 -7.735 -14.941 1.00 51.25 718 SER A CA 1
ATOM 5685 C C . SER A 1 718 ? -48.935 -7.347 -14.833 1.00 51.25 718 SER A C 1
ATOM 5687 O O . SER A 1 718 ? -48.627 -6.158 -14.899 1.00 51.25 718 SER A O 1
ATOM 5689 N N . SER A 1 719 ? -48.030 -8.326 -14.721 1.00 48.06 719 SER A N 1
ATOM 5690 C CA . SER A 1 719 ? -46.577 -8.106 -14.693 1.00 48.06 719 SER A CA 1
ATOM 5691 C C . SER A 1 719 ? -46.032 -7.729 -16.083 1.00 48.06 719 SER A C 1
ATOM 5693 O O . SER A 1 719 ? -45.342 -6.721 -16.236 1.00 48.06 719 SER A O 1
ATOM 5695 N N . SER A 1 720 ? -46.459 -8.435 -17.140 1.00 42.06 720 SER A N 1
ATOM 5696 C CA . SER A 1 720 ? -45.969 -8.198 -18.511 1.00 42.06 720 SER A CA 1
ATOM 5697 C C . SER A 1 720 ? -46.479 -6.894 -19.144 1.00 42.06 720 SER A C 1
ATOM 5699 O O . SER A 1 720 ? -45.801 -6.277 -19.966 1.00 42.06 720 SER A O 1
ATOM 5701 N N . ALA A 1 721 ? -47.685 -6.444 -18.777 1.00 38.06 721 ALA A N 1
ATOM 5702 C CA . ALA A 1 721 ? -48.243 -5.176 -19.260 1.00 38.06 721 ALA A CA 1
ATOM 5703 C C . ALA A 1 721 ? -47.574 -3.945 -18.612 1.00 38.06 721 ALA A C 1
ATOM 5705 O O . ALA A 1 721 ? -47.577 -2.858 -19.200 1.00 38.06 721 ALA A O 1
ATOM 5706 N N . LEU A 1 722 ? -47.000 -4.112 -17.413 1.00 39.66 722 LEU A N 1
ATOM 5707 C CA . LEU A 1 722 ? -46.208 -3.096 -16.724 1.00 39.66 722 LEU A CA 1
ATOM 5708 C C . LEU A 1 722 ? -44.801 -3.000 -17.333 1.00 39.66 722 LEU A C 1
ATOM 5710 O O . LEU A 1 722 ? -44.363 -1.890 -17.627 1.00 39.66 722 LEU A O 1
ATOM 5714 N N . GLU A 1 723 ? -44.163 -4.136 -17.644 1.00 37.94 723 GLU A N 1
ATOM 5715 C CA . GLU A 1 723 ? -42.900 -4.184 -18.401 1.00 37.94 723 GLU A CA 1
ATOM 5716 C C . GLU A 1 723 ? -43.020 -3.465 -19.753 1.00 37.94 723 GLU A C 1
ATOM 5718 O O . GLU A 1 723 ? -42.252 -2.546 -20.024 1.00 37.94 723 GLU A O 1
ATOM 5723 N N . GLN A 1 724 ? -44.039 -3.766 -20.568 1.00 35.34 724 GLN A N 1
ATOM 5724 C CA . GLN A 1 724 ? -44.203 -3.118 -21.881 1.00 35.34 724 GLN A CA 1
ATOM 5725 C C . GLN A 1 724 ? -44.484 -1.608 -21.794 1.00 35.34 724 GLN A C 1
ATOM 5727 O O . GLN A 1 724 ? -43.986 -0.838 -22.623 1.00 35.34 724 GLN A O 1
ATOM 5732 N N . LYS A 1 725 ? -45.249 -1.156 -20.788 1.00 35.09 725 LYS A N 1
ATOM 5733 C CA . LYS A 1 725 ? -45.497 0.277 -20.547 1.00 35.09 725 LYS A CA 1
ATOM 5734 C C . LYS A 1 725 ? -44.253 1.013 -20.058 1.00 35.09 725 LYS A C 1
ATOM 5736 O O . LYS A 1 725 ? -44.068 2.163 -20.446 1.00 35.09 725 LYS A O 1
ATOM 5741 N N . ILE A 1 726 ? -43.413 0.376 -19.244 1.00 39.88 726 ILE A N 1
ATOM 5742 C CA . ILE A 1 726 ? -42.154 0.954 -18.761 1.00 39.88 726 ILE A CA 1
ATOM 5743 C C . ILE A 1 726 ? -41.147 1.037 -19.911 1.00 39.88 726 ILE A C 1
ATOM 5745 O O . ILE A 1 726 ? -40.590 2.106 -20.134 1.00 39.88 726 ILE A O 1
ATOM 5749 N N . THR A 1 727 ? -40.990 -0.017 -20.719 1.00 32.06 727 THR A N 1
ATOM 5750 C CA . THR A 1 727 ? -40.074 -0.003 -21.874 1.00 32.06 727 THR A CA 1
ATOM 5751 C C . THR A 1 727 ? -40.492 1.020 -22.932 1.00 32.06 727 THR A C 1
ATOM 5753 O O . THR A 1 727 ? -39.644 1.720 -23.473 1.00 32.06 727 THR A O 1
ATOM 5756 N N . THR A 1 728 ? -41.796 1.180 -23.189 1.00 32.03 728 THR A N 1
ATOM 5757 C CA . THR A 1 728 ? -42.289 2.151 -24.185 1.00 32.03 728 THR A CA 1
ATOM 5758 C C . THR A 1 728 ? -42.213 3.591 -23.672 1.00 32.03 728 THR A C 1
ATOM 5760 O O . THR A 1 728 ? -41.955 4.499 -24.454 1.00 32.03 728 THR A O 1
ATOM 5763 N N . ARG A 1 729 ? -42.377 3.819 -22.360 1.00 31.89 729 ARG A N 1
ATOM 5764 C CA . ARG A 1 729 ? -42.223 5.148 -21.748 1.00 31.89 729 ARG A CA 1
ATOM 5765 C C . ARG A 1 729 ? -40.753 5.567 -21.637 1.00 31.89 729 ARG A C 1
ATOM 5767 O O . ARG A 1 729 ? -40.443 6.705 -21.953 1.00 31.89 729 ARG A O 1
ATOM 5774 N N . LEU A 1 730 ? -39.849 4.637 -21.314 1.00 35.75 730 LEU A N 1
ATOM 5775 C CA . LEU A 1 730 ? -38.401 4.881 -21.356 1.00 35.75 730 LEU A CA 1
ATOM 5776 C C . LEU A 1 730 ? -37.894 5.151 -22.779 1.00 35.75 730 LEU A C 1
ATOM 5778 O O . LEU A 1 730 ? -37.013 5.984 -22.949 1.00 35.75 730 LEU A O 1
ATOM 5782 N N . LEU A 1 731 ? -38.453 4.501 -23.804 1.00 32.66 731 LEU A N 1
ATOM 5783 C CA . LEU A 1 731 ? -38.068 4.769 -25.195 1.00 32.66 731 LEU A CA 1
ATOM 5784 C C . LEU A 1 731 ? -38.607 6.114 -25.713 1.00 32.66 731 LEU A C 1
ATOM 5786 O O . LEU A 1 731 ? -37.905 6.774 -26.470 1.00 32.66 731 LEU A O 1
ATOM 5790 N N . LEU A 1 732 ? -39.792 6.561 -25.271 1.00 30.81 732 LEU A N 1
ATOM 5791 C CA . LEU A 1 732 ? -40.357 7.857 -25.682 1.00 30.81 732 LEU A CA 1
ATOM 5792 C C . LEU A 1 732 ? -39.742 9.059 -24.944 1.00 30.81 732 LEU A C 1
ATOM 5794 O O . LEU A 1 732 ? -39.548 10.106 -25.557 1.00 30.81 732 LEU A O 1
ATOM 5798 N N . ASP A 1 733 ? -39.421 8.917 -23.653 1.00 33.53 733 ASP A N 1
ATOM 5799 C CA . ASP A 1 733 ? -38.840 10.005 -22.848 1.00 33.53 733 ASP A CA 1
ATOM 5800 C C . ASP A 1 733 ? -37.358 10.258 -23.207 1.00 33.53 733 ASP A C 1
ATOM 5802 O O . ASP A 1 733 ? -36.846 11.352 -22.989 1.00 33.53 733 ASP A O 1
ATOM 5806 N N . THR A 1 734 ? -36.679 9.288 -23.839 1.00 32.22 734 THR A N 1
ATOM 5807 C CA . THR A 1 734 ? -35.285 9.445 -24.302 1.00 32.22 734 THR A CA 1
ATOM 5808 C C . THR A 1 734 ? -35.181 10.178 -25.653 1.00 32.22 734 THR A C 1
ATOM 5810 O O . THR A 1 734 ? -34.137 10.752 -25.953 1.00 32.22 734 THR A O 1
ATOM 5813 N N . GLU A 1 735 ? -36.248 10.225 -26.463 1.00 30.27 735 GLU A N 1
ATOM 5814 C CA . GLU A 1 735 ? -36.237 10.894 -27.781 1.00 30.27 735 GLU A CA 1
ATOM 5815 C C . GLU A 1 735 ? -36.763 12.343 -27.767 1.00 30.27 735 GLU A C 1
ATOM 5817 O O . GLU A 1 735 ? -36.529 13.073 -28.727 1.00 30.27 735 GLU A O 1
ATOM 5822 N N . LEU A 1 736 ? -37.419 12.809 -26.693 1.00 29.70 736 LEU A N 1
ATOM 5823 C CA . LEU A 1 736 ? -38.062 14.138 -26.663 1.00 29.70 736 LEU A CA 1
ATOM 5824 C C . LEU A 1 736 ? -37.324 15.236 -25.872 1.00 29.70 736 LEU A C 1
ATOM 5826 O O . LEU A 1 736 ? -37.715 16.397 -25.975 1.00 29.70 736 LEU A O 1
ATOM 5830 N N . GLU A 1 737 ? -36.233 14.936 -25.158 1.00 32.16 737 GLU A N 1
ATOM 5831 C CA . GLU A 1 737 ? -35.427 15.957 -24.447 1.00 32.16 737 GLU A CA 1
ATOM 5832 C C . GLU A 1 737 ? -34.079 16.296 -25.117 1.00 32.16 737 GLU A C 1
ATOM 5834 O O . GLU A 1 737 ? -33.385 17.218 -24.686 1.00 32.16 737 GLU A O 1
ATOM 5839 N N . LEU A 1 738 ? -33.721 15.630 -26.222 1.00 28.30 738 LEU A N 1
ATOM 5840 C CA . LEU A 1 738 ? -32.446 15.852 -26.926 1.00 28.30 738 LEU A CA 1
ATOM 5841 C C . LEU A 1 738 ? -32.443 17.031 -27.921 1.00 28.30 738 LEU A C 1
ATOM 5843 O O . LEU A 1 738 ? -31.383 17.371 -28.442 1.00 28.30 738 LEU A O 1
ATOM 5847 N N . GLU A 1 739 ? -33.572 17.718 -28.140 1.00 28.97 739 GLU A N 1
ATOM 5848 C CA . GLU A 1 739 ? -33.643 18.866 -29.066 1.00 28.97 739 GLU A CA 1
ATOM 5849 C C . GLU A 1 739 ? -33.881 20.242 -28.403 1.00 28.97 739 GLU A C 1
ATOM 5851 O O . GLU A 1 739 ? -33.805 21.260 -29.092 1.00 28.97 739 GLU A O 1
ATOM 5856 N N . SER A 1 740 ? -34.101 20.346 -27.080 1.00 28.34 740 SER A N 1
ATOM 5857 C CA . SER A 1 740 ? -34.466 21.635 -26.444 1.00 28.34 740 SER A CA 1
ATOM 5858 C C . SER A 1 740 ? -33.400 22.311 -25.569 1.00 28.34 740 SER A C 1
ATOM 5860 O O . SER A 1 740 ? -33.661 23.396 -25.050 1.00 28.34 740 SER A O 1
ATOM 5862 N N . ILE A 1 741 ? -32.196 21.747 -25.408 1.00 31.86 741 ILE A N 1
ATOM 5863 C CA . ILE A 1 741 ? -31.131 22.327 -24.555 1.00 31.86 741 ILE A CA 1
ATOM 5864 C C . ILE A 1 741 ? -29.930 22.787 -25.400 1.00 31.86 741 ILE A C 1
ATOM 5866 O O . ILE A 1 741 ? -28.771 22.525 -25.098 1.00 31.86 741 ILE A O 1
ATOM 5870 N N . ILE A 1 742 ? -30.196 23.522 -26.482 1.00 34.47 742 ILE A N 1
ATOM 5871 C CA . ILE A 1 742 ? -29.196 24.403 -27.103 1.00 34.47 742 ILE A CA 1
ATOM 5872 C C . ILE A 1 742 ? -29.688 25.841 -26.909 1.00 34.47 742 ILE A C 1
ATOM 5874 O O . ILE A 1 742 ? -30.375 26.412 -27.753 1.00 34.47 742 ILE A O 1
ATOM 5878 N N . GLY A 1 743 ? -29.363 26.424 -25.751 1.00 26.25 743 GLY A N 1
ATOM 5879 C CA . GLY A 1 743 ? -29.794 27.765 -25.349 1.00 26.25 743 GLY A CA 1
ATOM 5880 C C . GLY A 1 743 ? -28.775 28.469 -24.446 1.00 26.25 743 GLY A C 1
ATOM 5881 O O . GLY A 1 743 ? -28.619 28.127 -23.285 1.00 26.25 743 GLY A O 1
ATOM 5882 N N . LYS A 1 744 ? -28.095 29.455 -25.038 1.00 24.81 744 LYS A N 1
ATOM 5883 C CA . LYS A 1 744 ? -27.031 30.370 -24.566 1.00 24.81 744 LYS A CA 1
ATOM 5884 C C . LYS A 1 744 ? -27.091 30.926 -23.114 1.00 24.81 744 LYS A C 1
ATOM 5886 O O . LYS A 1 744 ? -28.163 31.020 -22.524 1.00 24.81 744 LYS A O 1
ATOM 5891 N N . PRO A 1 745 ? -25.937 31.406 -22.581 1.00 30.89 745 PRO A N 1
ATOM 5892 C CA . PRO A 1 745 ? -25.690 31.633 -21.152 1.00 30.89 745 PRO A CA 1
ATOM 5893 C C . PRO A 1 745 ? -26.289 32.942 -20.617 1.00 30.89 745 PRO A C 1
ATOM 5895 O O . PRO A 1 745 ? -26.360 33.946 -21.332 1.00 30.89 745 PRO A O 1
ATOM 5898 N N . ARG A 1 746 ? -26.623 32.978 -19.317 1.00 23.23 746 ARG A N 1
ATOM 5899 C CA . ARG A 1 746 ? -26.886 34.225 -18.578 1.00 23.23 746 ARG A CA 1
ATOM 5900 C C . ARG A 1 746 ? -26.162 34.286 -17.225 1.00 23.23 746 ARG A C 1
ATOM 5902 O O . ARG A 1 746 ? -26.485 33.560 -16.299 1.00 23.23 746 ARG A O 1
ATOM 5909 N N . LYS A 1 747 ? -25.198 35.214 -17.200 1.00 25.25 747 LYS A N 1
ATOM 5910 C CA . LYS A 1 747 ? -24.641 36.062 -16.125 1.00 25.25 747 LYS A CA 1
ATOM 5911 C C . LYS A 1 747 ? -25.044 35.789 -14.661 1.00 25.25 747 LYS A C 1
ATOM 5913 O O . LYS A 1 747 ? -26.156 36.102 -14.253 1.00 25.25 747 LYS A O 1
ATOM 5918 N N . THR A 1 748 ? -24.041 35.323 -13.911 1.00 27.03 748 THR A N 1
ATOM 5919 C CA . THR A 1 748 ? -23.542 35.791 -12.596 1.00 27.03 748 THR A CA 1
ATOM 5920 C C . THR A 1 748 ? -24.478 36.589 -11.679 1.00 27.03 748 THR A C 1
ATOM 5922 O O . THR A 1 748 ? -24.788 37.748 -11.953 1.00 27.03 748 THR A O 1
ATOM 5925 N N . ILE A 1 749 ? -24.743 36.012 -10.504 1.00 25.08 749 ILE A N 1
ATOM 5926 C CA . ILE A 1 749 ? -24.884 36.730 -9.230 1.00 25.08 749 ILE A CA 1
ATOM 5927 C C . ILE A 1 749 ? -23.760 36.194 -8.338 1.00 25.08 749 ILE A C 1
ATOM 5929 O O . ILE A 1 749 ? -23.875 35.122 -7.755 1.00 25.08 749 ILE A O 1
ATOM 5933 N N . ALA A 1 750 ? -22.641 36.906 -8.314 1.00 27.27 750 ALA A N 1
ATOM 5934 C CA . ALA A 1 750 ? -21.537 36.690 -7.394 1.00 27.27 750 ALA A CA 1
ATOM 5935 C C . ALA A 1 750 ? -21.233 38.067 -6.820 1.00 27.27 750 ALA A C 1
ATOM 5937 O O . ALA A 1 750 ? -20.717 38.876 -7.576 1.00 27.27 750 ALA A O 1
ATOM 5938 N N . ASP A 1 751 ? -21.635 38.351 -5.574 1.00 27.92 751 ASP A N 1
ATOM 5939 C CA . ASP A 1 751 ? -21.164 39.554 -4.861 1.00 27.92 751 ASP A CA 1
ATOM 5940 C C . ASP A 1 751 ? -21.367 39.581 -3.326 1.00 27.92 751 ASP A C 1
ATOM 5942 O O . ASP A 1 751 ? -21.106 40.614 -2.725 1.00 27.92 751 ASP A O 1
ATOM 5946 N N . GLU A 1 752 ? -21.741 38.497 -2.624 1.00 27.56 752 GLU A N 1
ATOM 5947 C CA . GLU A 1 752 ? -21.969 38.614 -1.157 1.00 27.56 752 GLU A CA 1
ATOM 5948 C C . GLU A 1 752 ? -21.203 37.659 -0.229 1.00 27.56 752 GLU A C 1
ATOM 5950 O O . GLU A 1 752 ? -21.397 37.722 0.981 1.00 27.56 752 GLU A O 1
ATOM 5955 N N . TRP A 1 753 ? -20.259 36.849 -0.719 1.00 23.59 753 TRP A N 1
ATOM 5956 C CA . TRP A 1 753 ? -19.424 36.018 0.167 1.00 23.59 753 TRP A CA 1
ATOM 5957 C C . TRP A 1 753 ? -17.975 35.921 -0.327 1.00 23.59 753 TRP A C 1
ATOM 5959 O O . TRP A 1 753 ? -17.581 34.927 -0.929 1.00 23.59 753 TRP A O 1
ATOM 5969 N N . ARG A 1 754 ? -17.161 36.952 -0.060 1.00 25.14 754 ARG A N 1
ATOM 5970 C CA . ARG A 1 754 ? -15.692 36.847 -0.119 1.00 25.14 754 ARG A CA 1
ATOM 5971 C C . ARG A 1 754 ? -15.144 36.585 1.288 1.00 25.14 754 ARG A C 1
ATOM 5973 O O . ARG A 1 754 ? -15.212 37.456 2.149 1.00 25.14 754 ARG A O 1
ATOM 5980 N N . PHE A 1 755 ? -14.605 35.385 1.496 1.00 28.64 755 PHE A N 1
ATOM 5981 C CA . PHE A 1 755 ? -13.685 35.040 2.588 1.00 28.64 755 PHE A CA 1
ATOM 5982 C C . PHE A 1 755 ? -12.230 35.100 2.062 1.00 28.64 755 PHE A C 1
ATOM 5984 O O . PHE A 1 755 ? -12.027 34.916 0.863 1.00 28.64 755 PHE A O 1
ATOM 5991 N N . PRO A 1 756 ? -11.217 35.355 2.913 1.00 33.75 756 PRO A N 1
ATOM 5992 C CA . PRO A 1 756 ? -9.913 35.915 2.519 1.00 33.75 756 PRO A CA 1
ATOM 5993 C C . PRO A 1 756 ? -8.883 34.918 1.934 1.00 33.75 756 PRO A C 1
ATOM 5995 O O . PRO A 1 756 ? -7.688 35.134 2.080 1.00 33.75 756 PRO A O 1
ATOM 5998 N N . ASN A 1 757 ? -9.308 33.846 1.257 1.00 37.62 757 ASN A N 1
ATOM 5999 C CA . ASN A 1 757 ? -8.401 32.791 0.760 1.00 37.62 757 ASN A CA 1
ATOM 6000 C C . ASN A 1 757 ? -8.178 32.793 -0.767 1.00 37.62 757 ASN A C 1
ATOM 6002 O O . ASN A 1 757 ? -7.792 31.771 -1.331 1.00 37.62 757 ASN A O 1
ATOM 6006 N N . GLU A 1 758 ? -8.389 33.919 -1.445 1.00 35.03 758 GLU A N 1
ATOM 6007 C CA . GLU A 1 758 ? -7.887 34.127 -2.810 1.00 35.03 758 GLU A CA 1
ATOM 6008 C C . GLU A 1 758 ? -6.755 35.161 -2.771 1.00 35.03 758 GLU A C 1
ATOM 6010 O O . GLU A 1 758 ? -6.863 36.121 -2.000 1.00 35.03 758 GLU A O 1
ATOM 6015 N N . PRO A 1 759 ? -5.678 34.996 -3.566 1.00 37.59 759 PRO A N 1
ATOM 6016 C CA . PRO A 1 759 ? -4.627 36.001 -3.642 1.00 37.59 759 PRO A CA 1
ATOM 6017 C C . PRO A 1 759 ? -5.252 37.351 -4.002 1.00 37.59 759 PRO A C 1
ATOM 6019 O O . PRO A 1 759 ? -6.127 37.437 -4.869 1.00 37.59 759 PRO A O 1
ATOM 6022 N N . SER A 1 760 ? -4.823 38.407 -3.313 1.00 37.03 760 SER A N 1
ATOM 6023 C CA . SER A 1 760 ? -5.216 39.774 -3.625 1.00 37.03 760 SER A CA 1
ATOM 6024 C C . SER A 1 760 ? -4.802 40.088 -5.062 1.00 37.03 760 SER A C 1
ATOM 6026 O O . SER A 1 760 ? -3.641 40.333 -5.373 1.00 37.03 760 SER A O 1
ATOM 6028 N N . ILE A 1 761 ? -5.776 40.073 -5.969 1.00 38.66 761 ILE A N 1
ATOM 6029 C CA . ILE A 1 761 ? -5.608 40.643 -7.299 1.00 38.66 761 ILE A CA 1
ATOM 6030 C C . ILE A 1 761 ? -5.399 42.140 -7.066 1.00 38.66 761 ILE A C 1
ATOM 6032 O O . ILE A 1 761 ? -6.311 42.832 -6.601 1.00 38.66 761 ILE A O 1
ATOM 6036 N N . ASN A 1 762 ? -4.191 42.641 -7.332 1.00 40.66 762 ASN A N 1
ATOM 6037 C CA . ASN A 1 762 ? -3.967 44.080 -7.360 1.00 40.66 762 ASN A CA 1
ATOM 6038 C C . ASN A 1 762 ? -4.912 44.706 -8.402 1.00 40.66 762 ASN A C 1
ATOM 6040 O O . ASN A 1 762 ? -5.388 44.043 -9.324 1.00 40.66 762 ASN A O 1
ATOM 6044 N N . SER A 1 763 ? -5.229 45.989 -8.260 1.00 33.69 763 SER A N 1
ATOM 6045 C CA . SER A 1 763 ? -6.243 46.707 -9.054 1.00 33.69 763 SER A CA 1
ATOM 6046 C C . SER A 1 763 ? -6.027 46.705 -10.583 1.00 33.69 763 SER A C 1
ATOM 6048 O O . SER A 1 763 ? -6.840 47.279 -11.308 1.00 33.69 763 SER A O 1
ATOM 6050 N N . PHE A 1 764 ? -4.975 46.046 -11.075 1.00 34.47 764 PHE A N 1
ATOM 6051 C CA . PHE A 1 764 ? -4.561 45.971 -12.471 1.00 34.47 764 PHE A CA 1
ATOM 6052 C C . PHE A 1 764 ? -4.595 44.557 -13.080 1.00 34.47 764 PHE A C 1
ATOM 6054 O O . PHE A 1 764 ? -4.405 44.435 -14.286 1.00 34.47 764 PHE A O 1
ATOM 6061 N N . GLY A 1 765 ? -4.913 43.504 -12.313 1.00 34.94 765 GLY A N 1
ATOM 6062 C CA . GLY A 1 765 ? -5.083 42.153 -12.867 1.00 34.94 765 GLY A CA 1
ATOM 6063 C C . GLY A 1 765 ? -3.781 41.446 -13.266 1.00 34.94 765 GLY A C 1
ATOM 6064 O O . GLY A 1 765 ? -3.814 40.596 -14.156 1.00 34.94 765 GLY A O 1
ATOM 6065 N N . GLU A 1 766 ? -2.653 41.780 -12.633 1.00 41.81 766 GLU A N 1
ATOM 6066 C CA . GLU A 1 766 ? -1.358 41.139 -12.895 1.00 41.81 766 GLU A CA 1
ATOM 6067 C C . GLU A 1 766 ? -0.997 40.052 -11.864 1.00 41.81 766 GLU A C 1
ATOM 6069 O O . GLU A 1 766 ? -1.465 40.036 -10.727 1.00 41.81 766 GLU A O 1
ATOM 6074 N N . VAL A 1 767 ? -0.156 39.125 -12.331 1.00 49.62 767 VAL A N 1
ATOM 6075 C CA . VAL A 1 767 ? 0.464 37.973 -11.659 1.00 49.62 767 VAL A CA 1
ATOM 6076 C C . VAL A 1 767 ? 1.055 38.380 -10.297 1.00 49.62 767 VAL A C 1
ATOM 6078 O O . VAL A 1 767 ? 1.931 39.238 -10.253 1.00 49.62 767 VAL A O 1
ATOM 6081 N N . ALA A 1 768 ? 0.608 37.775 -9.188 1.00 59.03 768 ALA A N 1
ATOM 6082 C CA . ALA A 1 768 ? 1.174 38.067 -7.866 1.00 59.03 768 ALA A CA 1
ATOM 6083 C C . ALA A 1 768 ? 2.639 37.575 -7.808 1.00 59.03 768 ALA A C 1
ATOM 6085 O O . ALA A 1 768 ? 2.864 36.378 -8.024 1.00 59.03 768 ALA A O 1
ATOM 6086 N N . PRO A 1 769 ? 3.634 38.450 -7.561 1.00 76.12 769 PRO A N 1
ATOM 6087 C CA . PRO A 1 769 ? 5.052 38.077 -7.497 1.00 76.12 769 PRO A CA 1
ATOM 6088 C C . PRO A 1 769 ? 5.348 37.194 -6.267 1.00 76.12 769 PRO A C 1
ATOM 6090 O O . PRO A 1 769 ? 4.414 36.736 -5.615 1.00 76.12 769 PRO A O 1
ATOM 6093 N N . VAL A 1 770 ? 6.616 36.900 -5.946 1.00 80.25 770 VAL A N 1
ATOM 6094 C CA . VAL A 1 770 ? 6.957 36.101 -4.749 1.00 80.25 770 VAL A CA 1
ATOM 6095 C C . VAL A 1 770 ? 6.333 36.740 -3.502 1.00 80.25 770 VAL A C 1
ATOM 6097 O O . VAL A 1 770 ? 6.550 37.925 -3.250 1.00 80.25 770 VAL A O 1
ATOM 6100 N N . ASN A 1 771 ? 5.570 35.962 -2.729 1.00 85.00 771 ASN A N 1
ATOM 6101 C CA . ASN A 1 771 ? 4.983 36.422 -1.472 1.00 85.00 771 ASN A CA 1
ATOM 6102 C C . ASN A 1 771 ? 5.068 35.324 -0.414 1.00 85.00 771 ASN A C 1
ATOM 6104 O O . ASN A 1 771 ? 4.334 34.338 -0.505 1.00 85.00 771 ASN A O 1
ATOM 6108 N N . ILE A 1 772 ? 5.958 35.490 0.560 1.00 84.19 772 ILE A N 1
ATOM 6109 C CA . ILE A 1 772 ? 6.023 34.616 1.731 1.00 84.19 772 ILE A CA 1
ATOM 6110 C C . ILE A 1 772 ? 5.360 35.301 2.918 1.00 84.19 772 ILE A C 1
ATOM 6112 O O . ILE A 1 772 ? 5.297 36.519 2.951 1.00 84.19 772 ILE A O 1
ATOM 6116 N N . PHE A 1 773 ? 4.857 34.521 3.870 1.00 84.06 773 PHE A N 1
ATOM 6117 C CA . PHE A 1 773 ? 4.312 35.057 5.116 1.00 84.06 773 PHE A CA 1
ATOM 6118 C C . PHE A 1 773 ? 4.396 34.020 6.239 1.00 84.06 773 PHE A C 1
ATOM 6120 O O . PHE A 1 773 ? 4.661 32.848 5.980 1.00 84.06 773 PHE A O 1
ATOM 6127 N N . GLU A 1 774 ? 4.148 34.406 7.493 1.00 81.06 774 GLU A N 1
ATOM 6128 C CA . GLU A 1 774 ? 4.178 33.465 8.628 1.00 81.06 774 GLU A CA 1
ATOM 6129 C C . GLU A 1 774 ? 2.830 32.750 8.827 1.00 81.06 774 GLU A C 1
ATOM 6131 O O . GLU A 1 774 ? 1.793 33.369 9.084 1.00 81.06 774 GLU A O 1
ATOM 6136 N N . TYR A 1 775 ? 2.823 31.415 8.760 1.00 79.62 775 TYR A N 1
ATOM 6137 C CA . TYR A 1 775 ? 1.607 30.626 8.954 1.00 79.62 775 TYR A CA 1
ATOM 6138 C C . TYR A 1 775 ? 1.250 30.462 10.443 1.00 79.62 775 TYR A C 1
ATOM 6140 O O . TYR A 1 775 ? 1.645 29.504 11.113 1.00 79.62 775 TYR A O 1
ATOM 6148 N N . LEU A 1 776 ? 0.416 31.380 10.943 1.00 75.44 776 LEU A N 1
ATOM 6149 C CA . LEU A 1 776 ? 0.000 31.474 12.349 1.00 75.44 776 LEU A CA 1
ATOM 6150 C C . LEU A 1 776 ? -0.451 30.153 13.023 1.00 75.44 776 LEU A C 1
ATOM 6152 O O . LEU A 1 776 ? -0.094 29.954 14.189 1.00 75.44 776 LEU A O 1
ATOM 6156 N N . PRO A 1 777 ? -1.224 29.242 12.385 1.00 75.75 777 PRO A N 1
ATOM 6157 C CA . PRO A 1 777 ? -1.684 28.018 13.050 1.00 75.75 777 PRO A CA 1
ATOM 6158 C C . PRO A 1 777 ? -0.563 27.106 13.567 1.00 75.75 777 PRO A C 1
ATOM 6160 O O . PRO A 1 777 ? -0.756 26.433 14.578 1.00 75.75 777 PRO A O 1
ATOM 6163 N N . ASP A 1 778 ? 0.614 27.102 12.939 1.00 76.88 778 ASP A N 1
ATOM 6164 C CA . ASP A 1 778 ? 1.724 26.250 13.385 1.00 76.88 778 ASP A CA 1
ATOM 6165 C C . ASP A 1 778 ? 2.424 26.817 14.626 1.00 76.88 778 ASP A C 1
ATOM 6167 O O . ASP A 1 778 ? 2.813 26.058 15.518 1.00 76.88 778 ASP A O 1
ATOM 6171 N N . LEU A 1 779 ? 2.462 28.147 14.760 1.00 78.12 779 LEU A N 1
ATOM 6172 C CA . LEU A 1 779 ? 2.959 28.832 15.955 1.00 78.12 779 LEU A CA 1
ATOM 6173 C C . LEU A 1 779 ? 2.066 28.554 17.184 1.00 78.12 779 LEU A C 1
ATOM 6175 O O . LEU A 1 779 ? 2.538 28.510 18.326 1.00 78.12 779 LEU A O 1
ATOM 6179 N N . GLN A 1 780 ? 0.770 28.292 16.963 1.00 78.75 780 GLN A N 1
ATOM 6180 C CA . GLN A 1 780 ? -0.163 27.854 18.013 1.00 78.75 780 GLN A CA 1
ATOM 6181 C C . GLN A 1 780 ? 0.159 26.446 18.540 1.00 78.75 780 GLN A C 1
ATOM 6183 O O . GLN A 1 780 ? -0.195 26.125 19.675 1.00 78.75 780 GLN A O 1
ATOM 6188 N N . SER A 1 781 ? 0.859 25.617 17.758 1.00 77.94 781 SER A N 1
ATOM 6189 C CA . SER A 1 781 ? 1.346 24.302 18.177 1.00 77.94 781 SER A CA 1
ATOM 6190 C C . SER A 1 781 ? 2.713 24.417 18.860 1.00 77.94 781 SER A C 1
ATOM 6192 O O . SER A 1 781 ? 3.747 24.021 18.318 1.00 77.94 781 SER A O 1
ATOM 6194 N N . ASN A 1 782 ? 2.714 24.942 20.083 1.00 87.50 782 ASN A N 1
ATOM 6195 C CA . ASN A 1 782 ? 3.899 25.083 20.928 1.00 87.50 782 ASN A CA 1
ATOM 6196 C C . ASN A 1 782 ? 3.796 24.225 22.196 1.00 87.50 782 ASN A C 1
ATOM 6198 O O . ASN A 1 782 ? 2.696 23.936 22.668 1.00 87.50 782 ASN A O 1
ATOM 6202 N N . ARG A 1 783 ? 4.948 23.787 22.720 1.00 89.19 783 ARG A N 1
ATOM 6203 C CA . ARG A 1 783 ? 5.051 22.926 23.912 1.00 89.19 783 ARG A CA 1
ATOM 6204 C C . ARG A 1 783 ? 6.336 23.180 24.676 1.00 89.19 783 ARG A C 1
ATOM 6206 O O . ARG A 1 783 ? 7.363 23.520 24.085 1.00 89.19 783 ARG A O 1
ATOM 6213 N N . VAL A 1 784 ? 6.312 22.930 25.980 1.00 91.00 784 VAL A N 1
ATOM 6214 C CA . VAL A 1 784 ? 7.510 23.022 26.826 1.00 91.00 784 VAL A CA 1
ATOM 6215 C C . VAL A 1 784 ? 8.131 21.647 27.042 1.00 91.00 784 VAL A C 1
ATOM 6217 O O . VAL A 1 784 ? 7.459 20.725 27.507 1.00 91.00 784 VAL A O 1
ATOM 6220 N N . ILE A 1 785 ? 9.428 21.534 26.763 1.00 91.50 785 ILE A N 1
ATOM 6221 C CA . ILE A 1 785 ? 10.230 20.333 27.018 1.00 91.50 785 ILE A CA 1
ATOM 6222 C C . ILE A 1 785 ? 11.385 20.630 27.979 1.00 91.50 785 ILE A C 1
ATOM 6224 O O . ILE A 1 785 ? 11.769 21.785 28.193 1.00 91.50 785 ILE A O 1
ATOM 6228 N N . TYR A 1 786 ? 11.958 19.564 28.531 1.00 91.94 786 TYR A N 1
ATOM 6229 C CA . TYR A 1 786 ? 13.182 19.603 29.321 1.00 91.94 786 TYR A CA 1
ATOM 6230 C C . TYR A 1 786 ? 14.276 18.833 28.591 1.00 91.94 786 TYR A C 1
ATOM 6232 O O . TYR A 1 786 ? 14.078 17.670 28.252 1.00 91.94 786 TYR A O 1
ATOM 6240 N N . LEU A 1 787 ? 15.427 19.466 28.370 1.00 90.94 787 LEU A N 1
ATOM 6241 C CA . LEU A 1 787 ? 16.555 18.853 27.670 1.00 90.94 787 LEU A CA 1
ATOM 6242 C C . LEU A 1 787 ? 17.861 19.189 28.388 1.00 90.94 787 LEU A C 1
ATOM 6244 O O . LEU A 1 787 ? 18.076 20.331 28.788 1.00 90.94 787 LEU A O 1
ATOM 6248 N N . TYR A 1 788 ? 18.733 18.200 28.565 1.00 90.81 788 TYR A N 1
ATOM 6249 C CA . TYR A 1 788 ? 20.072 18.427 29.100 1.00 90.81 788 TYR A CA 1
ATOM 6250 C C . TYR A 1 788 ? 21.027 18.809 27.966 1.00 90.81 788 TYR A C 1
ATOM 6252 O O . TYR A 1 788 ? 21.139 18.072 26.988 1.00 90.81 788 TYR A O 1
ATOM 6260 N N . ILE A 1 789 ? 21.709 19.947 28.102 1.00 90.56 789 ILE A N 1
ATOM 6261 C CA . ILE A 1 789 ? 22.653 20.469 27.110 1.00 90.56 789 ILE A CA 1
ATOM 6262 C C . ILE A 1 789 ? 24.087 20.267 27.597 1.00 90.56 789 ILE A C 1
ATOM 6264 O O . ILE A 1 789 ? 24.460 20.756 28.664 1.00 90.56 789 ILE A O 1
ATOM 6268 N N . GLU A 1 790 ? 24.912 19.584 26.810 1.00 88.31 790 GLU A N 1
ATOM 6269 C CA . GLU A 1 790 ? 26.330 19.399 27.133 1.00 88.31 790 GLU A CA 1
ATOM 6270 C C . GLU A 1 790 ? 27.128 20.714 26.974 1.00 88.31 790 GLU A C 1
ATOM 6272 O O . GLU A 1 790 ? 26.774 21.546 26.136 1.00 88.31 790 GLU A O 1
ATOM 6277 N N . PRO A 1 791 ? 28.213 20.936 27.746 1.00 85.25 791 PRO A N 1
ATOM 6278 C CA . PRO A 1 791 ? 29.054 22.139 27.648 1.00 85.25 791 PRO A CA 1
ATOM 6279 C C . PRO A 1 791 ? 29.611 22.456 26.254 1.00 85.25 791 PRO A C 1
ATOM 6281 O O . PRO A 1 791 ? 29.818 23.626 25.942 1.00 85.25 791 PRO A O 1
ATOM 6284 N N . ASP A 1 792 ? 29.848 21.436 25.435 1.00 84.69 792 ASP A N 1
ATOM 6285 C CA . ASP A 1 792 ? 30.360 21.501 24.063 1.00 84.69 792 ASP A CA 1
ATOM 6286 C C . ASP A 1 792 ? 29.304 21.109 23.009 1.00 84.69 792 ASP A C 1
ATOM 6288 O O . ASP A 1 792 ? 29.635 20.885 21.845 1.00 84.69 792 ASP A O 1
ATOM 6292 N N . GLY A 1 793 ? 28.027 21.037 23.406 1.00 83.81 793 GLY A N 1
ATOM 6293 C CA . GLY A 1 793 ? 26.918 20.705 22.515 1.00 83.81 793 GLY A CA 1
ATOM 6294 C C . GLY A 1 793 ? 26.708 21.743 21.410 1.00 83.81 793 GLY A C 1
ATOM 6295 O O . GLY A 1 793 ? 26.984 22.934 21.577 1.00 83.81 793 GLY A O 1
ATOM 6296 N N . CYS A 1 794 ? 26.161 21.302 20.277 1.00 84.06 794 CYS A N 1
ATOM 6297 C CA . CYS A 1 794 ? 25.885 22.176 19.137 1.00 84.06 794 CYS A CA 1
ATOM 6298 C C . CYS A 1 794 ? 24.918 23.311 19.477 1.00 84.06 794 CYS A C 1
ATOM 6300 O O . CYS A 1 794 ? 25.050 24.402 18.945 1.00 84.06 794 CYS A O 1
ATOM 6302 N N . GLU A 1 795 ? 24.028 23.107 20.445 1.00 85.56 795 GLU A N 1
ATOM 6303 C CA . GLU A 1 795 ? 23.116 24.129 20.950 1.00 85.56 795 GLU A CA 1
ATOM 6304 C C . GLU A 1 795 ? 23.859 25.298 21.617 1.00 85.56 795 GLU A C 1
ATOM 6306 O O . GLU A 1 795 ? 23.359 26.418 21.617 1.00 85.56 795 GLU A O 1
ATOM 6311 N N . ILE A 1 796 ? 25.053 25.057 22.173 1.00 84.00 796 ILE A N 1
ATOM 6312 C CA . ILE A 1 796 ? 25.938 26.095 22.721 1.00 84.00 796 ILE A CA 1
ATOM 6313 C C . ILE A 1 796 ? 26.726 26.765 21.599 1.00 84.00 796 ILE A C 1
ATOM 6315 O O . ILE A 1 796 ? 26.807 27.991 21.553 1.00 84.00 796 ILE A O 1
ATOM 6319 N N . VAL A 1 797 ? 27.293 25.963 20.689 1.00 81.06 797 VAL A N 1
ATOM 6320 C CA . VAL A 1 797 ? 28.098 26.447 19.553 1.00 81.06 797 VAL A CA 1
ATOM 6321 C C . VAL A 1 797 ? 27.272 27.357 18.642 1.00 81.06 797 VAL A C 1
ATOM 6323 O O . VAL A 1 797 ? 27.739 28.423 18.251 1.00 81.06 797 VAL A O 1
ATOM 6326 N N . GLU A 1 798 ? 26.033 26.965 18.358 1.00 76.88 798 GLU A N 1
ATOM 6327 C CA . GLU A 1 798 ? 25.074 27.705 17.534 1.00 76.88 798 GLU A CA 1
ATOM 6328 C C . GLU A 1 798 ? 24.268 28.741 18.342 1.00 76.88 798 GLU A C 1
ATOM 6330 O O . GLU A 1 798 ? 23.389 29.400 17.796 1.00 76.88 798 GLU A O 1
ATOM 6335 N N . GLN A 1 799 ? 24.580 28.914 19.636 1.00 79.25 799 GLN A N 1
ATOM 6336 C CA . GLN A 1 799 ? 23.955 29.892 20.542 1.00 79.25 799 GLN A CA 1
ATOM 6337 C C . GLN A 1 799 ? 22.426 29.750 20.666 1.00 79.25 799 GLN A C 1
ATOM 6339 O O . GLN A 1 799 ? 21.714 30.719 20.927 1.00 79.25 799 GLN A O 1
ATOM 6344 N N . CYS A 1 800 ? 21.928 28.520 20.536 1.00 78.00 800 CYS A N 1
ATOM 6345 C CA . CYS A 1 800 ? 20.515 28.168 20.627 1.00 78.00 800 CYS A CA 1
ATOM 6346 C C . CYS A 1 800 ? 19.970 28.079 22.062 1.00 78.00 800 CYS A C 1
ATOM 6348 O O . CYS A 1 800 ? 18.788 27.800 22.272 1.00 78.00 800 CYS A O 1
ATOM 6350 N N . VAL A 1 801 ? 20.836 28.197 23.067 1.00 84.50 801 VAL A N 1
ATOM 6351 C CA . VAL A 1 801 ? 20.479 28.178 24.490 1.00 84.50 801 VAL A CA 1
ATOM 6352 C C . VAL A 1 801 ? 21.419 29.089 25.277 1.00 84.50 801 VAL A C 1
ATOM 6354 O O . VAL A 1 801 ? 22.553 29.340 24.870 1.00 84.50 801 VAL A O 1
ATOM 6357 N N . GLY A 1 802 ? 20.987 29.539 26.455 1.00 78.94 802 GLY A N 1
ATOM 6358 C CA . GLY A 1 802 ? 21.767 30.438 27.310 1.00 78.94 802 GLY A CA 1
ATOM 6359 C C . GLY A 1 802 ? 22.923 29.773 28.074 1.00 78.94 802 GLY A C 1
ATOM 6360 O O . GLY A 1 802 ? 23.607 30.442 28.848 1.00 78.94 802 GLY A O 1
ATOM 6361 N N . GLY A 1 803 ? 23.136 28.461 27.924 1.00 85.56 803 GLY A N 1
ATOM 6362 C CA . GLY A 1 803 ? 24.260 27.730 28.519 1.00 85.56 803 GLY A CA 1
ATOM 6363 C C . GLY A 1 803 ? 24.018 26.220 28.640 1.00 85.56 803 GLY A C 1
ATOM 6364 O O . GLY A 1 803 ? 22.984 25.708 28.220 1.00 85.56 803 GLY A O 1
ATOM 6365 N N . SER A 1 804 ? 24.950 25.496 29.262 1.00 89.56 804 SER A N 1
ATOM 6366 C CA . SER A 1 804 ? 24.877 24.036 29.451 1.00 89.56 804 SER A CA 1
ATOM 6367 C C . SER A 1 804 ? 24.089 23.607 30.698 1.00 89.56 804 SER A C 1
ATOM 6369 O O . SER A 1 804 ? 23.694 24.447 31.509 1.00 89.56 804 SER A O 1
ATOM 6371 N N . GLY A 1 805 ? 23.832 22.309 30.852 1.00 90.69 805 GLY A N 1
ATOM 6372 C CA . GLY A 1 805 ? 23.008 21.715 31.907 1.00 90.69 805 GLY A CA 1
ATOM 6373 C C . GLY A 1 805 ? 21.545 21.522 31.490 1.00 90.69 805 GLY A C 1
ATOM 6374 O O . GLY A 1 805 ? 21.192 21.669 30.321 1.00 90.69 805 GLY A O 1
ATOM 6375 N N . TRP A 1 806 ? 20.670 21.189 32.444 1.00 91.50 806 TRP A N 1
ATOM 6376 C CA . TRP A 1 806 ? 19.231 21.064 32.183 1.00 91.50 806 TRP A CA 1
ATOM 6377 C C . TRP A 1 806 ? 18.611 22.406 31.794 1.00 91.50 806 TRP A C 1
ATOM 6379 O O . TRP A 1 806 ? 18.666 23.375 32.555 1.00 91.50 806 TRP A O 1
ATOM 6389 N N . ARG A 1 807 ? 17.970 22.430 30.626 1.00 91.31 807 ARG A N 1
ATOM 6390 C CA . ARG A 1 807 ? 17.256 23.576 30.072 1.00 91.31 807 ARG A CA 1
ATOM 6391 C C . ARG A 1 807 ? 15.776 23.287 29.935 1.00 91.31 807 ARG A C 1
ATOM 6393 O O . ARG A 1 807 ? 15.360 22.156 29.682 1.00 91.31 807 ARG A O 1
ATOM 6400 N N . ARG A 1 808 ? 14.989 24.342 30.108 1.00 91.12 808 ARG A N 1
ATOM 6401 C CA . ARG A 1 808 ? 13.556 24.365 29.849 1.00 91.12 808 ARG A CA 1
ATOM 6402 C C . ARG A 1 808 ? 13.334 25.115 28.544 1.00 91.12 808 ARG A C 1
ATOM 6404 O O . ARG A 1 808 ? 13.644 26.300 28.459 1.00 91.12 808 ARG A O 1
ATOM 6411 N N . LEU A 1 809 ? 12.815 24.419 27.542 1.00 91.38 809 LEU A N 1
ATOM 6412 C CA . LEU A 1 809 ? 12.774 24.903 26.167 1.00 91.38 809 LEU A CA 1
ATOM 6413 C C . LEU A 1 809 ? 11.323 24.993 25.692 1.00 91.38 809 LEU A C 1
ATOM 6415 O O . LEU A 1 809 ? 10.580 24.015 25.776 1.00 91.38 809 LEU A O 1
ATOM 6419 N N . LEU A 1 810 ? 10.918 26.164 25.201 1.00 91.12 810 LEU A N 1
ATOM 6420 C CA . LEU A 1 810 ? 9.642 26.372 24.523 1.00 91.12 810 LEU A CA 1
ATOM 6421 C C . LEU A 1 810 ? 9.817 26.021 23.044 1.00 91.12 810 LEU A C 1
ATOM 6423 O O . LEU A 1 810 ? 10.365 26.809 22.282 1.00 91.12 810 LEU A O 1
ATOM 6427 N N . THR A 1 811 ? 9.377 24.834 22.650 1.00 89.81 811 THR A N 1
ATOM 6428 C CA . THR A 1 811 ? 9.393 24.366 21.256 1.00 89.81 811 THR A CA 1
ATOM 6429 C C . THR A 1 811 ? 8.149 24.839 20.514 1.00 89.81 811 THR A C 1
ATOM 6431 O O . THR A 1 811 ? 7.081 24.963 21.115 1.00 89.81 811 THR A O 1
ATOM 6434 N N . PHE A 1 812 ? 8.276 25.086 19.215 1.00 87.62 812 PHE A N 1
ATOM 6435 C CA . PHE A 1 812 ? 7.184 25.523 18.344 1.00 87.62 812 PHE A CA 1
ATOM 6436 C C . PHE A 1 812 ? 7.477 25.114 16.899 1.00 87.62 812 PHE A C 1
ATOM 6438 O O . PHE A 1 812 ? 8.637 24.903 16.538 1.00 87.62 812 PHE A O 1
ATOM 6445 N N . SER A 1 813 ? 6.433 25.005 16.084 1.00 86.38 813 SER A N 1
ATOM 6446 C CA . SER A 1 813 ? 6.575 24.869 14.634 1.00 86.38 813 SER A CA 1
ATOM 6447 C C . SER A 1 813 ? 6.459 26.239 13.961 1.00 86.38 813 SER A C 1
ATOM 6449 O O . SER A 1 813 ? 5.795 27.131 14.483 1.00 86.38 813 SER A O 1
ATOM 6451 N N . THR A 1 814 ? 7.093 26.406 12.806 1.00 83.94 814 THR A N 1
ATOM 6452 C CA . THR A 1 814 ? 6.912 27.569 11.919 1.00 83.94 814 THR A CA 1
ATOM 6453 C C . THR A 1 814 ? 6.819 27.072 10.486 1.00 83.94 814 THR A C 1
ATOM 6455 O O . THR A 1 814 ? 7.495 26.107 10.114 1.00 83.94 814 THR A O 1
ATOM 6458 N N . THR A 1 815 ? 5.961 27.712 9.702 1.00 86.06 815 THR A N 1
ATOM 6459 C CA . THR A 1 815 ? 5.736 27.363 8.305 1.00 86.06 815 THR A CA 1
ATOM 6460 C C . THR A 1 815 ? 5.671 28.628 7.474 1.00 86.06 815 THR A C 1
ATOM 6462 O O . THR A 1 815 ? 4.909 29.542 7.785 1.00 86.06 815 THR A O 1
ATOM 6465 N N . THR A 1 816 ? 6.428 28.622 6.383 1.00 87.44 816 THR A N 1
ATOM 6466 C CA . THR A 1 816 ? 6.577 29.744 5.457 1.00 87.44 816 THR A CA 1
ATOM 6467 C C . THR A 1 816 ? 6.046 29.328 4.089 1.00 87.44 816 THR A C 1
ATOM 6469 O O . THR A 1 816 ? 6.776 28.723 3.300 1.00 87.44 816 THR A O 1
ATOM 6472 N N . PRO A 1 817 ? 4.752 29.537 3.802 1.00 86.38 817 PRO A N 1
ATOM 6473 C CA . PRO A 1 817 ? 4.193 29.326 2.475 1.00 86.38 817 PRO A CA 1
ATOM 6474 C C . PRO A 1 817 ? 4.570 30.455 1.516 1.00 86.38 817 PRO A C 1
ATOM 6476 O O . PRO A 1 817 ? 4.601 31.614 1.908 1.00 86.38 817 PRO A O 1
ATOM 6479 N N . ASN A 1 818 ? 4.780 30.117 0.243 1.00 86.94 818 ASN A N 1
ATOM 6480 C CA . ASN A 1 818 ? 4.848 31.079 -0.851 1.00 86.94 818 ASN A CA 1
ATOM 6481 C C . ASN A 1 818 ? 3.489 31.136 -1.568 1.00 86.94 818 ASN A C 1
ATOM 6483 O O . ASN A 1 818 ? 3.115 30.219 -2.302 1.00 86.94 818 ASN A O 1
ATOM 6487 N N . PHE A 1 819 ? 2.747 32.216 -1.343 1.00 80.19 819 PHE A N 1
ATOM 6488 C CA . PHE A 1 819 ? 1.463 32.518 -1.984 1.00 80.19 819 PHE A CA 1
ATOM 6489 C C . PHE A 1 819 ? 1.601 33.262 -3.308 1.00 80.19 819 PHE A C 1
ATOM 6491 O O . PHE A 1 819 ? 0.610 33.479 -4.010 1.00 80.19 819 PHE A O 1
ATOM 6498 N N . GLY A 1 820 ? 2.828 33.639 -3.649 1.00 76.12 820 GLY A N 1
ATOM 6499 C CA . GLY A 1 820 ? 3.164 34.144 -4.958 1.00 76.12 820 GLY A CA 1
ATOM 6500 C C . GLY A 1 820 ? 2.982 33.098 -6.049 1.00 76.12 820 GLY A C 1
ATOM 6501 O O . GLY A 1 820 ? 2.941 31.890 -5.817 1.00 76.12 820 GLY A O 1
ATOM 6502 N N . THR A 1 821 ? 2.924 33.584 -7.281 1.00 75.06 821 THR A N 1
ATOM 6503 C CA . THR A 1 821 ? 2.894 32.744 -8.490 1.00 75.06 821 THR A CA 1
ATOM 6504 C C . THR A 1 821 ? 4.288 32.542 -9.101 1.00 75.06 821 THR A C 1
ATOM 6506 O O . THR A 1 821 ? 4.420 31.924 -10.155 1.00 75.06 821 THR A O 1
ATOM 6509 N N . GLN A 1 822 ? 5.333 33.049 -8.437 1.00 79.50 822 GLN A N 1
ATOM 6510 C CA . GLN A 1 822 ? 6.742 32.883 -8.803 1.00 79.50 822 GLN A CA 1
ATOM 6511 C C . GLN A 1 822 ? 7.515 32.196 -7.672 1.00 79.50 822 GLN A C 1
ATOM 6513 O O . GLN A 1 822 ? 7.143 32.307 -6.504 1.00 79.50 822 GLN A O 1
ATOM 6518 N N . ASP A 1 823 ? 8.604 31.507 -8.013 1.00 81.75 823 ASP A N 1
ATOM 6519 C CA . ASP A 1 823 ? 9.451 30.820 -7.035 1.00 81.75 823 ASP A CA 1
ATOM 6520 C C . ASP A 1 823 ? 10.307 31.810 -6.236 1.00 81.75 823 ASP A C 1
ATOM 6522 O O . ASP A 1 823 ? 10.981 32.667 -6.814 1.00 81.75 823 ASP A O 1
ATOM 6526 N N . LEU A 1 824 ? 10.390 31.620 -4.920 1.00 83.31 824 LEU A N 1
ATOM 6527 C CA . LEU A 1 824 ? 11.464 32.193 -4.116 1.00 83.31 824 LEU A CA 1
ATOM 6528 C C . LEU A 1 824 ? 12.744 31.389 -4.381 1.00 83.31 824 LEU A C 1
ATOM 6530 O O . LEU A 1 824 ? 12.814 30.216 -4.017 1.00 83.31 824 LEU A O 1
ATOM 6534 N N . ARG A 1 825 ? 13.762 32.002 -4.998 1.00 78.50 825 ARG A N 1
ATOM 6535 C CA . ARG A 1 825 ? 15.019 31.327 -5.372 1.00 78.50 825 ARG A CA 1
ATOM 6536 C C . ARG A 1 825 ? 16.210 31.895 -4.605 1.00 78.50 825 ARG A C 1
ATOM 6538 O O . ARG A 1 825 ? 16.519 33.073 -4.757 1.00 78.50 825 ARG A O 1
ATOM 6545 N N . LEU A 1 826 ? 16.915 31.047 -3.851 1.00 72.81 826 LEU A N 1
ATOM 6546 C CA . LEU A 1 826 ? 18.195 31.402 -3.215 1.00 72.81 826 LEU A CA 1
ATOM 6547 C C . LEU A 1 826 ? 19.409 30.859 -3.974 1.00 72.81 826 LEU A C 1
ATOM 6549 O O . LEU A 1 826 ? 20.477 31.467 -3.946 1.00 72.81 826 LEU A O 1
ATOM 6553 N N . GLY A 1 827 ? 19.231 29.756 -4.704 1.00 66.44 827 GLY A N 1
ATOM 6554 C CA . GLY A 1 827 ? 20.247 29.179 -5.585 1.00 66.44 827 GLY A CA 1
ATOM 6555 C C . GLY A 1 827 ? 20.916 27.923 -5.025 1.00 66.44 827 GLY A C 1
ATOM 6556 O O . GLY A 1 827 ? 20.494 27.355 -4.017 1.00 66.44 827 GLY A O 1
ATOM 6557 N N . THR A 1 828 ? 21.941 27.462 -5.743 1.00 62.88 828 THR A N 1
ATOM 6558 C CA . THR A 1 828 ? 22.664 26.213 -5.461 1.00 62.88 828 THR A CA 1
ATOM 6559 C C . THR A 1 828 ? 23.901 26.465 -4.601 1.00 62.88 828 THR A C 1
ATOM 6561 O O . THR A 1 828 ? 24.685 27.363 -4.903 1.00 62.88 828 THR A O 1
ATOM 6564 N N . VAL A 1 829 ? 24.123 25.621 -3.594 1.00 62.84 829 VAL A N 1
ATOM 6565 C CA . VAL A 1 829 ? 25.331 25.582 -2.762 1.00 62.84 829 VAL A CA 1
ATOM 6566 C C . VAL A 1 829 ? 26.167 24.370 -3.179 1.00 62.84 829 VAL A C 1
ATOM 6568 O O . VAL A 1 829 ? 25.734 23.226 -3.027 1.00 62.84 829 VAL A O 1
ATOM 6571 N N . SER A 1 830 ? 27.348 24.603 -3.759 1.00 53.12 830 SER A N 1
ATOM 6572 C CA . SER A 1 830 ? 28.176 23.530 -4.324 1.00 53.12 830 SER A CA 1
ATOM 6573 C C . SER A 1 830 ? 29.069 22.879 -3.259 1.00 53.12 830 SER A C 1
ATOM 6575 O O . SER A 1 830 ? 29.892 23.548 -2.635 1.00 53.12 830 SER A O 1
ATOM 6577 N N . TYR A 1 831 ? 28.939 21.564 -3.060 1.00 48.16 831 TYR A N 1
ATOM 6578 C CA . TYR A 1 831 ? 29.823 20.772 -2.197 1.00 48.16 831 TYR A CA 1
ATOM 6579 C C . TYR A 1 831 ? 31.002 20.243 -3.028 1.00 48.16 831 TYR A C 1
ATOM 6581 O O . TYR A 1 831 ? 30.807 19.382 -3.882 1.00 48.16 831 TYR A O 1
ATOM 6589 N N . PHE A 1 832 ? 32.231 20.694 -2.765 1.00 42.12 832 PHE A N 1
ATOM 6590 C CA . PHE A 1 832 ? 33.439 19.992 -3.222 1.00 42.12 832 PHE A CA 1
ATOM 6591 C C . PHE A 1 832 ? 34.303 19.571 -2.031 1.00 42.12 832 PHE A C 1
ATOM 6593 O O . PHE A 1 832 ? 34.434 20.287 -1.042 1.00 42.12 832 PHE A O 1
ATOM 6600 N N . THR A 1 833 ? 34.886 18.378 -2.138 1.00 38.75 833 THR A N 1
ATOM 6601 C CA . THR A 1 833 ? 35.510 17.593 -1.062 1.00 38.75 833 THR A CA 1
ATOM 6602 C C . THR A 1 833 ? 36.872 18.080 -0.554 1.00 38.75 833 THR A C 1
ATOM 6604 O O . THR A 1 833 ? 37.404 17.442 0.345 1.00 38.75 833 THR A O 1
ATOM 6607 N N . ASP A 1 834 ? 37.429 19.200 -1.032 1.00 36.31 834 ASP A N 1
ATOM 6608 C CA . ASP A 1 834 ? 38.826 19.579 -0.726 1.00 36.31 834 ASP A CA 1
ATOM 6609 C C . ASP A 1 834 ? 39.052 21.068 -0.360 1.00 36.31 834 ASP A C 1
ATOM 6611 O O . ASP A 1 834 ? 40.146 21.603 -0.549 1.00 36.31 834 ASP A O 1
ATOM 6615 N N . GLY A 1 835 ? 38.052 21.760 0.199 1.00 42.84 835 GLY A N 1
ATOM 6616 C CA . GLY A 1 835 ? 38.198 23.131 0.720 1.00 42.84 835 GLY A CA 1
ATOM 6617 C C . GLY A 1 835 ? 36.978 24.022 0.474 1.00 42.84 835 GLY A C 1
ATOM 6618 O O . GLY A 1 835 ? 36.104 23.667 -0.311 1.00 42.84 835 GLY A O 1
ATOM 6619 N N . LEU A 1 836 ? 36.917 25.174 1.164 1.00 41.84 836 LEU A N 1
ATOM 6620 C CA . LEU A 1 836 ? 35.829 26.158 1.027 1.00 41.84 836 LEU A CA 1
ATOM 6621 C C . LEU A 1 836 ? 35.608 26.540 -0.457 1.00 41.84 836 LEU A C 1
ATOM 6623 O O . LEU A 1 836 ? 36.596 26.793 -1.157 1.00 41.84 836 LEU A O 1
ATOM 6627 N N . PRO A 1 837 ? 34.352 26.613 -0.938 1.00 43.28 837 PRO A N 1
ATOM 6628 C CA . PRO A 1 837 ? 34.047 26.972 -2.320 1.00 43.28 837 PRO A CA 1
ATOM 6629 C C . PRO A 1 837 ? 34.612 28.346 -2.713 1.00 43.28 837 PRO A C 1
ATOM 6631 O O . PRO A 1 837 ? 34.589 29.300 -1.940 1.00 43.28 837 PRO A O 1
ATOM 6634 N N . ASN A 1 838 ? 35.101 28.455 -3.951 1.00 43.25 838 ASN A N 1
ATOM 6635 C CA . ASN A 1 838 ? 35.578 29.701 -4.566 1.00 43.25 838 ASN A CA 1
ATOM 6636 C C . ASN A 1 838 ? 34.536 30.275 -5.560 1.00 43.25 838 ASN A C 1
ATOM 6638 O O . ASN A 1 838 ? 34.897 31.033 -6.470 1.00 43.25 838 ASN A O 1
ATOM 6642 N N . ASP A 1 839 ? 33.265 29.875 -5.430 1.00 53.00 839 ASP A N 1
ATOM 6643 C CA . ASP A 1 839 ? 32.133 30.347 -6.234 1.00 53.00 839 ASP A CA 1
ATOM 6644 C C . ASP A 1 839 ? 31.599 31.700 -5.724 1.00 53.00 839 ASP A C 1
ATOM 6646 O O . ASP A 1 839 ? 31.928 32.152 -4.627 1.00 53.00 839 ASP A O 1
ATOM 6650 N N . ALA A 1 840 ? 30.849 32.416 -6.571 1.00 48.91 840 ALA A N 1
ATOM 6651 C CA . ALA A 1 840 ? 30.402 33.779 -6.274 1.00 48.91 840 ALA A CA 1
ATOM 6652 C C . ALA A 1 840 ? 29.553 33.831 -4.991 1.00 48.91 840 ALA A C 1
ATOM 6654 O O . ALA A 1 840 ? 29.803 34.654 -4.125 1.00 48.91 840 ALA A O 1
ATOM 6655 N N . ILE A 1 841 ? 28.626 32.891 -4.807 1.00 50.31 841 ILE A N 1
ATOM 6656 C CA . ILE A 1 841 ? 27.669 32.876 -3.689 1.00 50.31 841 ILE A CA 1
ATOM 6657 C C . ILE A 1 841 ? 28.359 32.701 -2.319 1.00 50.31 841 ILE A C 1
ATOM 6659 O O . ILE A 1 841 ? 27.961 33.349 -1.352 1.00 50.31 841 ILE A O 1
ATOM 6663 N N . THR A 1 842 ? 29.442 31.918 -2.230 1.00 52.59 842 THR A N 1
ATOM 6664 C CA . THR A 1 842 ? 30.209 31.762 -0.977 1.00 52.59 842 THR A CA 1
ATOM 6665 C C . THR A 1 842 ? 31.119 32.967 -0.692 1.00 52.59 842 THR A C 1
ATOM 6667 O O . THR A 1 842 ? 31.418 33.254 0.465 1.00 52.59 842 THR A O 1
ATOM 6670 N N . LYS A 1 843 ? 31.513 33.731 -1.725 1.00 51.56 843 LYS A N 1
ATOM 6671 C CA . LYS A 1 843 ? 32.227 35.023 -1.590 1.00 51.56 843 LYS A CA 1
ATOM 6672 C C . LYS A 1 843 ? 31.330 36.178 -1.137 1.00 51.56 843 LYS A C 1
ATOM 6674 O O . LYS A 1 843 ? 31.850 37.212 -0.735 1.00 51.56 843 LYS A O 1
ATOM 6679 N N . HIS A 1 844 ? 30.016 35.991 -1.219 1.00 58.84 844 HIS A N 1
ATOM 6680 C CA . HIS A 1 844 ? 28.981 36.992 -0.961 1.00 58.84 844 HIS A CA 1
ATOM 6681 C C . HIS A 1 844 ? 28.325 36.843 0.431 1.00 58.84 844 HIS A C 1
ATOM 6683 O O . HIS A 1 844 ? 27.402 37.587 0.755 1.00 58.84 844 HIS A O 1
ATOM 6689 N N . HIS A 1 845 ? 28.806 35.897 1.256 1.00 62.19 845 HIS A N 1
ATOM 6690 C CA . HIS A 1 845 ? 28.365 35.647 2.641 1.00 62.19 845 HIS A CA 1
ATOM 6691 C C . HIS A 1 845 ? 26.853 35.365 2.819 1.00 62.19 845 HIS A C 1
ATOM 6693 O O . HIS A 1 845 ? 26.305 35.586 3.892 1.00 62.19 845 HIS A O 1
ATOM 6699 N N . ILE A 1 846 ? 26.183 34.830 1.789 1.00 70.25 846 ILE A N 1
ATOM 6700 C CA . ILE A 1 846 ? 24.736 34.510 1.803 1.00 70.25 846 ILE A CA 1
ATOM 6701 C C . ILE A 1 846 ? 24.417 33.280 2.667 1.00 70.25 846 ILE A C 1
ATOM 6703 O O . ILE A 1 846 ? 23.334 33.172 3.239 1.00 70.25 846 ILE A O 1
ATOM 6707 N N . PHE A 1 847 ? 25.362 32.343 2.756 1.00 73.31 847 PHE A N 1
ATOM 6708 C CA . PHE A 1 847 ? 25.226 31.102 3.508 1.00 73.31 847 PHE A CA 1
ATOM 6709 C C . PHE A 1 847 ? 26.358 30.950 4.526 1.00 73.31 847 PHE A C 1
ATOM 6711 O O . PHE A 1 847 ? 27.510 31.285 4.245 1.00 73.31 847 PHE A O 1
ATOM 6718 N N . GLU A 1 848 ? 26.048 30.356 5.676 1.00 72.31 848 GLU A N 1
ATOM 6719 C CA . GLU A 1 848 ? 27.013 30.033 6.727 1.00 72.31 848 GLU A CA 1
ATOM 6720 C C . GLU A 1 848 ? 27.137 28.518 6.878 1.00 72.31 848 GLU A C 1
ATOM 6722 O O . GLU A 1 848 ? 26.149 27.811 7.065 1.00 72.31 848 GLU A O 1
ATOM 6727 N N . TYR A 1 849 ? 28.356 27.988 6.804 1.00 73.94 849 TYR A N 1
ATOM 6728 C CA . TYR A 1 849 ? 28.579 26.563 7.031 1.00 73.94 849 TYR A CA 1
ATOM 6729 C C . TYR A 1 849 ? 28.465 26.243 8.524 1.00 73.94 849 TYR A C 1
ATOM 6731 O O . TYR A 1 849 ? 29.264 26.752 9.310 1.00 73.94 849 TYR A O 1
ATOM 6739 N N . SER A 1 850 ? 27.536 25.362 8.912 1.00 73.94 850 SER A N 1
ATOM 6740 C CA . SER A 1 850 ? 27.475 24.824 10.275 1.00 73.94 850 SER A CA 1
ATOM 6741 C C . SER A 1 850 ? 28.502 23.694 10.428 1.00 73.94 850 SER A C 1
ATOM 6743 O O . SER A 1 850 ? 28.342 22.627 9.824 1.00 73.94 850 SER A O 1
ATOM 6745 N N . PRO A 1 851 ? 29.546 23.850 11.270 1.00 70.75 851 PRO A N 1
ATOM 6746 C CA . PRO A 1 851 ? 30.488 22.766 11.553 1.00 70.75 851 PRO A CA 1
ATOM 6747 C C . PRO A 1 851 ? 29.821 21.589 12.276 1.00 70.75 851 PRO A C 1
ATOM 6749 O O . PRO A 1 851 ? 30.275 20.451 12.156 1.00 70.75 851 PRO A O 1
ATOM 6752 N N . CYS A 1 852 ? 28.740 21.875 13.004 1.00 73.31 852 CYS A N 1
ATOM 6753 C CA . CYS A 1 852 ? 27.939 20.912 13.743 1.00 73.31 852 CYS A CA 1
ATOM 6754 C C . CYS A 1 852 ? 27.117 20.008 12.823 1.00 73.31 852 CYS A C 1
ATOM 6756 O O . CYS A 1 852 ? 27.068 18.796 13.034 1.00 73.31 852 CYS A O 1
ATOM 6758 N N . HIS A 1 853 ? 26.519 20.577 11.774 1.00 69.56 853 HIS A N 1
ATOM 6759 C CA . HIS A 1 853 ? 25.624 19.848 10.870 1.00 69.56 853 HIS A CA 1
ATOM 6760 C C . HIS A 1 853 ? 26.225 19.550 9.495 1.00 69.56 853 HIS A C 1
ATOM 6762 O O . HIS A 1 853 ? 25.580 18.911 8.664 1.00 69.56 853 HIS A O 1
ATOM 6768 N N . LYS A 1 854 ? 27.466 19.987 9.262 1.00 76.31 854 LYS A N 1
ATOM 6769 C CA . LYS A 1 854 ? 28.248 19.772 8.040 1.00 76.31 854 LYS A CA 1
ATOM 6770 C C . LYS A 1 854 ? 27.542 20.194 6.744 1.00 76.31 854 LYS A C 1
ATOM 6772 O O . LYS A 1 854 ? 27.789 19.619 5.686 1.00 76.31 854 LYS A O 1
ATOM 6777 N N . HIS A 1 855 ? 26.680 21.202 6.824 1.00 72.62 855 HIS A N 1
ATOM 6778 C CA . HIS A 1 855 ? 26.001 21.802 5.681 1.00 72.62 855 HIS A CA 1
ATOM 6779 C C . HIS A 1 855 ? 25.800 23.304 5.898 1.00 72.62 855 HIS A C 1
ATOM 6781 O O . HIS A 1 855 ? 26.049 23.832 6.983 1.00 72.62 855 HIS A O 1
ATOM 6787 N N . PHE A 1 856 ? 25.380 23.996 4.844 1.00 75.00 856 PHE A N 1
ATOM 6788 C CA . PHE A 1 856 ? 25.178 25.440 4.851 1.00 75.00 856 PHE A CA 1
ATOM 6789 C C . PHE A 1 856 ? 23.773 25.822 5.335 1.00 75.00 856 PHE A C 1
ATOM 6791 O O . PHE A 1 856 ? 22.771 25.351 4.796 1.00 75.00 856 PHE A O 1
ATOM 6798 N N . HIS A 1 857 ? 23.714 26.694 6.335 1.00 75.25 857 HIS A N 1
ATOM 6799 C CA . HIS A 1 857 ? 22.507 27.357 6.812 1.00 75.25 857 HIS A CA 1
ATOM 6800 C C . HIS A 1 857 ? 22.346 28.727 6.136 1.00 75.25 857 HIS A C 1
ATOM 6802 O O . HIS A 1 857 ? 23.326 29.359 5.736 1.00 75.25 857 HIS A O 1
ATOM 6808 N N . PHE A 1 858 ? 21.107 29.203 6.054 1.00 75.50 858 PHE A N 1
ATOM 6809 C CA . PHE A 1 858 ? 20.743 30.542 5.608 1.00 75.50 858 PHE A CA 1
ATOM 6810 C C . PHE A 1 858 ? 20.429 31.441 6.823 1.00 75.50 858 PHE A C 1
ATOM 6812 O O . PHE A 1 858 ? 19.351 31.291 7.391 1.00 75.50 858 PHE A O 1
ATOM 6819 N N . PRO A 1 859 ? 21.333 32.346 7.255 1.00 69.31 859 PRO A N 1
ATOM 6820 C CA . PRO A 1 859 ? 21.263 33.067 8.536 1.00 69.31 859 PRO A CA 1
ATOM 6821 C C . PRO A 1 859 ? 20.266 34.247 8.583 1.00 69.31 859 PRO A C 1
ATOM 6823 O O . PRO A 1 859 ? 20.259 34.991 9.565 1.00 69.31 859 PRO A O 1
ATOM 6826 N N . HIS A 1 860 ? 19.405 34.414 7.573 1.00 72.31 860 HIS A N 1
ATOM 6827 C CA . HIS A 1 860 ? 18.430 35.513 7.494 1.00 72.31 860 HIS A CA 1
ATOM 6828 C C . HIS A 1 860 ? 16.975 35.029 7.337 1.00 72.31 860 HIS A C 1
ATOM 6830 O O . HIS A 1 860 ? 16.159 35.697 6.706 1.00 72.31 860 HIS A O 1
ATOM 6836 N N . TYR A 1 861 ? 16.641 33.855 7.887 1.00 77.94 861 TYR A N 1
ATOM 6837 C CA . TYR A 1 861 ? 15.302 33.259 7.755 1.00 77.94 861 TYR A CA 1
ATOM 6838 C C . TYR A 1 861 ? 14.227 33.983 8.586 1.00 77.94 861 TYR A C 1
ATOM 6840 O O . TYR A 1 861 ? 13.187 34.370 8.053 1.00 77.94 861 TYR A O 1
ATOM 6848 N N . GLY A 1 862 ? 14.463 34.188 9.886 1.00 77.50 862 GLY A N 1
ATOM 6849 C CA . GLY A 1 862 ? 13.470 34.783 10.783 1.00 77.50 862 GLY A CA 1
ATOM 6850 C C . GLY A 1 862 ? 13.992 35.056 12.193 1.00 77.50 862 GLY A C 1
ATOM 6851 O O . GLY A 1 862 ? 15.120 34.713 12.531 1.00 77.50 862 GLY A O 1
ATOM 6852 N N . SER A 1 863 ? 13.170 35.691 13.025 1.00 78.06 863 SER A N 1
ATOM 6853 C CA . SER A 1 863 ? 13.440 36.004 14.429 1.00 78.06 863 SER A CA 1
ATOM 6854 C C . SER A 1 863 ? 12.242 35.617 15.291 1.00 78.06 863 SER A C 1
ATOM 6856 O O . SER A 1 863 ? 11.111 35.997 14.997 1.00 78.06 863 SER A O 1
ATOM 6858 N N . PHE A 1 864 ? 12.493 34.886 16.379 1.00 81.19 864 PHE A N 1
ATOM 6859 C CA . PHE A 1 864 ? 11.464 34.397 17.298 1.00 81.19 864 PHE A CA 1
ATOM 6860 C C . PHE A 1 864 ? 11.754 34.907 18.709 1.00 81.19 864 PHE A C 1
ATOM 6862 O O . PHE A 1 864 ? 12.890 34.839 19.173 1.00 81.19 864 PHE A O 1
ATOM 6869 N N . THR A 1 865 ? 10.758 35.452 19.406 1.00 80.06 865 THR A N 1
ATOM 6870 C CA . THR A 1 865 ? 10.937 36.033 20.748 1.00 80.06 865 THR A CA 1
ATOM 6871 C C . THR A 1 865 ? 9.728 35.760 21.632 1.00 80.06 865 THR A C 1
ATOM 6873 O O . THR A 1 865 ? 8.597 35.901 21.194 1.00 80.06 865 THR A O 1
ATOM 6876 N N . PHE A 1 866 ? 9.945 35.428 22.904 1.00 84.81 866 PHE A N 1
ATOM 6877 C CA . PHE A 1 866 ? 8.877 35.212 23.883 1.00 84.81 866 PHE A CA 1
ATOM 6878 C C . PHE A 1 866 ? 8.994 36.222 25.034 1.00 84.81 866 PHE A C 1
ATOM 6880 O O . PHE A 1 866 ? 10.033 36.278 25.688 1.00 84.81 866 PHE A O 1
ATOM 6887 N N . GLY A 1 867 ? 7.946 37.006 25.316 1.00 79.62 867 GLY A N 1
ATOM 6888 C CA . GLY A 1 867 ? 7.933 37.976 26.425 1.00 79.62 867 GLY A CA 1
ATOM 6889 C C . GLY A 1 867 ? 8.179 39.444 26.042 1.00 79.62 867 GLY A C 1
ATOM 6890 O O . GLY A 1 867 ? 7.947 39.863 24.913 1.00 79.62 867 GLY A O 1
ATOM 6891 N N . ASN A 1 868 ? 8.575 40.274 27.019 1.00 63.50 868 ASN A N 1
ATOM 6892 C CA . ASN A 1 868 ? 8.710 41.727 26.841 1.00 63.50 868 ASN A CA 1
ATOM 6893 C C . ASN A 1 868 ? 9.995 42.096 26.077 1.00 63.50 868 ASN A C 1
ATOM 6895 O O . ASN A 1 868 ? 11.101 41.916 26.585 1.00 63.50 868 ASN A O 1
ATOM 6899 N N . LEU A 1 869 ? 9.829 42.719 24.905 1.00 53.59 869 LEU A N 1
ATOM 6900 C CA . LEU A 1 869 ? 10.894 43.165 23.995 1.00 53.59 869 LEU A CA 1
ATOM 6901 C C . LEU A 1 869 ? 11.918 44.140 24.614 1.00 53.59 869 LEU A C 1
ATOM 6903 O O . LEU A 1 869 ? 12.965 44.369 24.020 1.00 53.59 869 LEU A O 1
ATOM 6907 N N . LYS A 1 870 ? 11.645 44.737 25.784 1.00 44.84 870 LYS A N 1
ATOM 6908 C CA . LYS A 1 870 ? 12.561 45.689 26.445 1.00 44.84 870 LYS A CA 1
ATOM 6909 C C . LYS A 1 870 ? 13.652 45.044 27.305 1.00 44.84 870 LYS A C 1
ATOM 6911 O O . LYS A 1 870 ? 14.580 45.750 27.685 1.00 44.84 870 LYS A O 1
ATOM 6916 N N . ASP A 1 871 ? 13.561 43.746 27.602 1.00 47.00 871 ASP A N 1
ATOM 6917 C CA . ASP A 1 871 ? 14.502 43.034 28.483 1.00 47.00 871 ASP A CA 1
ATOM 6918 C C . ASP A 1 871 ? 15.315 41.970 27.714 1.00 47.00 871 ASP A C 1
ATOM 6920 O O . ASP A 1 871 ? 15.448 40.817 28.118 1.00 47.00 871 ASP A O 1
ATOM 6924 N N . GLN A 1 872 ? 15.862 42.366 26.556 1.00 45.41 872 GLN A N 1
ATOM 6925 C CA . GLN A 1 872 ? 16.636 41.510 25.634 1.00 45.41 872 GLN A CA 1
ATOM 6926 C C . GLN A 1 872 ? 17.956 40.971 26.217 1.00 45.41 872 GLN A C 1
ATOM 6928 O O . GLN A 1 872 ? 18.646 40.195 25.562 1.00 45.41 872 GLN A O 1
ATOM 6933 N N . SER A 1 873 ? 18.330 41.359 27.439 1.00 42.16 873 SER A N 1
ATOM 6934 C CA . SER A 1 873 ? 19.614 40.978 28.039 1.00 42.16 873 SER A CA 1
ATOM 6935 C C . SER A 1 873 ? 19.676 39.524 28.535 1.00 42.16 873 SER A C 1
ATOM 6937 O O . SER A 1 873 ? 20.774 39.023 28.754 1.00 42.16 873 SER A O 1
ATOM 6939 N N . ASN A 1 874 ? 18.529 38.838 28.678 1.00 44.72 874 ASN A N 1
ATOM 6940 C CA . ASN A 1 874 ? 18.439 37.492 29.277 1.00 44.72 874 ASN A CA 1
ATOM 6941 C C . ASN A 1 874 ? 17.555 36.480 28.512 1.00 44.72 874 ASN A C 1
ATOM 6943 O O . ASN A 1 874 ? 17.293 35.392 29.029 1.00 44.72 874 ASN A O 1
ATOM 6947 N N . LEU A 1 875 ? 17.095 36.810 27.301 1.00 51.19 875 LEU A N 1
ATOM 6948 C CA . LEU A 1 875 ? 16.323 35.913 26.429 1.00 51.19 875 LEU A CA 1
ATOM 6949 C C . LEU A 1 875 ? 17.155 35.580 25.185 1.00 51.19 875 LEU A C 1
ATOM 6951 O O . LEU A 1 875 ? 16.904 36.060 24.083 1.00 51.19 875 LEU A O 1
ATOM 6955 N N . THR A 1 876 ? 18.207 34.792 25.384 1.00 49.28 876 THR A N 1
ATOM 6956 C CA . THR A 1 876 ? 19.066 34.283 24.315 1.00 49.28 876 THR A CA 1
ATOM 6957 C C . THR A 1 876 ? 18.380 33.107 23.631 1.00 49.28 876 THR A C 1
ATOM 6959 O O . THR A 1 876 ? 18.590 31.958 24.005 1.00 49.28 876 THR A O 1
ATOM 6962 N N . ASN A 1 877 ? 17.550 33.397 22.627 1.00 51.69 877 ASN A N 1
ATOM 6963 C CA . ASN A 1 877 ? 17.584 32.599 21.406 1.00 51.69 877 ASN A CA 1
ATOM 6964 C C . ASN A 1 877 ? 17.008 33.371 20.205 1.00 51.69 877 ASN A C 1
ATOM 6966 O O . ASN A 1 877 ? 15.812 33.303 19.937 1.00 51.69 877 ASN A O 1
ATOM 6970 N N . SER A 1 878 ? 17.850 34.109 19.474 1.00 51.19 878 SER A N 1
ATOM 6971 C CA . SER A 1 878 ? 17.514 34.504 18.100 1.00 51.19 878 SER A CA 1
ATOM 6972 C C . SER A 1 878 ? 18.001 33.394 17.178 1.00 51.19 878 SER A C 1
ATOM 6974 O O . SER A 1 878 ? 19.211 33.221 17.023 1.00 51.19 878 SER A O 1
ATOM 6976 N N . LYS A 1 879 ? 17.089 32.639 16.569 1.00 57.56 879 LYS A N 1
ATOM 6977 C CA . LYS A 1 879 ? 17.463 31.603 15.609 1.00 57.56 879 LYS A CA 1
ATOM 6978 C C . LYS A 1 879 ? 17.604 32.208 14.223 1.00 57.56 879 LYS A C 1
ATOM 6980 O O . LYS A 1 879 ? 16.606 32.601 13.645 1.00 57.56 879 LYS A O 1
ATOM 6985 N N . ARG A 1 880 ? 18.830 32.281 13.710 1.00 55.97 880 ARG A N 1
ATOM 6986 C CA . ARG A 1 880 ? 19.122 33.040 12.489 1.00 55.97 880 ARG A CA 1
ATOM 6987 C C . ARG A 1 880 ? 19.043 32.207 11.213 1.00 55.97 880 ARG A C 1
ATOM 6989 O O . ARG A 1 880 ? 18.606 32.742 10.203 1.00 55.97 880 ARG A O 1
ATOM 6996 N N . GLY A 1 881 ? 19.340 30.902 11.238 1.00 60.31 881 GLY A N 1
ATOM 6997 C CA . GLY A 1 881 ? 19.334 30.157 9.981 1.00 60.31 881 GLY A CA 1
ATOM 6998 C C . GLY A 1 881 ? 19.113 28.660 9.975 1.00 60.31 881 GLY A C 1
ATOM 6999 O O . GLY A 1 881 ? 19.388 27.951 10.940 1.00 60.31 881 GLY A O 1
ATOM 7000 N N . PHE A 1 882 ? 18.631 28.225 8.815 1.00 71.38 882 PHE A N 1
ATOM 7001 C CA . PHE A 1 882 ? 18.327 26.860 8.403 1.00 71.38 882 PHE A CA 1
ATOM 7002 C C . PHE A 1 882 ? 18.448 26.742 6.885 1.00 71.38 882 PHE A C 1
ATOM 7004 O O . PHE A 1 882 ? 18.701 27.742 6.226 1.00 71.38 882 PHE A O 1
ATOM 7011 N N . CYS A 1 883 ? 18.267 25.555 6.313 1.00 79.38 883 CYS A N 1
ATOM 7012 C CA . CYS A 1 883 ? 18.149 25.437 4.869 1.00 79.38 883 CYS A CA 1
ATOM 7013 C C . CYS A 1 883 ? 16.681 25.506 4.425 1.00 79.38 883 CYS A C 1
ATOM 7015 O O . CYS A 1 883 ? 15.868 24.708 4.877 1.00 79.38 883 CYS A O 1
ATOM 7017 N N . LEU A 1 884 ? 16.354 26.438 3.529 1.00 80.38 884 LEU A N 1
ATOM 7018 C CA . LEU A 1 884 ? 14.989 26.632 3.029 1.00 80.38 884 LEU A CA 1
ATOM 7019 C C . LEU A 1 884 ? 14.613 25.527 2.036 1.00 80.38 884 LEU A C 1
ATOM 7021 O O . LEU A 1 884 ? 15.112 25.521 0.905 1.00 80.38 884 LEU A O 1
ATOM 7025 N N . GLN A 1 885 ? 13.750 24.602 2.467 1.00 79.62 885 GLN A N 1
ATOM 7026 C CA . GLN A 1 885 ? 13.304 23.451 1.679 1.00 79.62 885 GLN A CA 1
ATOM 7027 C C . GLN A 1 885 ? 11.804 23.520 1.390 1.00 79.62 885 GLN A C 1
ATOM 7029 O O . GLN A 1 885 ? 10.988 23.784 2.264 1.00 79.62 885 GLN A O 1
ATOM 7034 N N . ALA A 1 886 ? 11.398 23.206 0.166 1.00 79.56 886 ALA A N 1
ATOM 7035 C CA . ALA A 1 886 ? 9.989 23.092 -0.185 1.00 79.56 886 ALA A CA 1
ATOM 7036 C C . ALA A 1 886 ? 9.449 21.708 0.205 1.00 79.56 886 ALA A C 1
ATOM 7038 O O . ALA A 1 886 ? 9.313 20.809 -0.625 1.00 79.56 886 ALA A O 1
ATOM 7039 N N . VAL A 1 887 ? 9.168 21.530 1.499 1.00 68.19 887 VAL A N 1
ATOM 7040 C CA . VAL A 1 887 ? 8.820 20.219 2.075 1.00 68.19 887 VAL A CA 1
ATOM 7041 C C . VAL A 1 887 ? 7.364 19.833 1.800 1.00 68.19 887 VAL A C 1
ATOM 7043 O O . VAL A 1 887 ? 7.055 18.653 1.642 1.00 68.19 887 VAL A O 1
ATOM 7046 N N . TYR A 1 888 ? 6.453 20.809 1.715 1.00 70.38 888 TYR A N 1
ATOM 7047 C CA . TYR A 1 888 ? 5.027 20.541 1.521 1.00 70.38 888 TYR A CA 1
ATOM 7048 C C . TYR A 1 888 ? 4.393 21.488 0.510 1.00 70.38 888 TYR A C 1
ATOM 7050 O O . TYR A 1 888 ? 4.721 22.670 0.436 1.00 70.38 888 TYR A O 1
ATOM 7058 N N . ARG A 1 889 ? 3.399 20.991 -0.222 1.00 71.81 889 ARG A N 1
ATOM 7059 C CA . ARG A 1 889 ? 2.540 21.843 -1.040 1.00 71.81 889 ARG A CA 1
ATOM 7060 C C . ARG A 1 889 ? 1.501 22.523 -0.148 1.00 71.81 889 ARG A C 1
ATOM 7062 O O . ARG A 1 889 ? 0.854 21.862 0.662 1.00 71.81 889 ARG A O 1
ATOM 7069 N N . HIS A 1 890 ? 1.371 23.840 -0.264 1.00 67.69 890 HIS A N 1
ATOM 7070 C CA . HIS A 1 890 ? 0.436 24.632 0.534 1.00 67.69 890 HIS A CA 1
ATOM 7071 C C . HIS A 1 890 ? -0.924 24.776 -0.153 1.00 67.69 890 HIS A C 1
ATOM 7073 O O . HIS A 1 890 ? -1.962 24.598 0.480 1.00 67.69 890 HIS A O 1
ATOM 7079 N N . ALA A 1 891 ? -0.914 25.068 -1.455 1.00 63.84 891 ALA A N 1
ATOM 7080 C CA . ALA A 1 891 ? -2.113 25.288 -2.250 1.00 63.84 891 ALA A CA 1
ATOM 7081 C C . ALA A 1 891 ? -2.226 24.2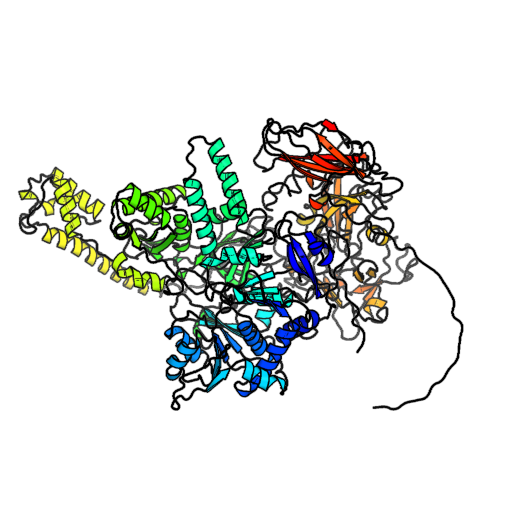49 -3.370 1.00 63.84 891 ALA A C 1
ATOM 7083 O O . ALA A 1 891 ? -1.263 23.953 -4.082 1.00 63.84 891 ALA A O 1
ATOM 7084 N N . ASN A 1 892 ? -3.433 23.706 -3.543 1.00 58.91 892 ASN A N 1
ATOM 7085 C CA . ASN A 1 892 ? -3.749 22.799 -4.642 1.00 58.91 892 ASN A CA 1
ATOM 7086 C C . ASN A 1 892 ? -4.410 23.572 -5.792 1.00 58.91 892 ASN A C 1
ATOM 7088 O O . ASN A 1 892 ? -5.620 23.477 -5.991 1.00 58.91 892 ASN A O 1
ATOM 7092 N N . ALA A 1 893 ? -3.623 24.385 -6.499 1.00 58.97 893 ALA A N 1
ATOM 7093 C CA . ALA A 1 893 ? -4.080 25.208 -7.617 1.00 58.97 893 ALA A CA 1
ATOM 7094 C C . ALA A 1 893 ? -3.333 24.877 -8.921 1.00 58.97 893 ALA A C 1
ATOM 7096 O O . ALA A 1 893 ? -2.247 24.296 -8.893 1.00 58.97 893 ALA A O 1
ATOM 7097 N N . GLU A 1 894 ? -3.906 25.268 -10.066 1.00 53.19 894 GLU A N 1
ATOM 7098 C CA . GLU A 1 894 ? -3.339 25.016 -11.405 1.00 53.19 894 GLU A CA 1
ATOM 7099 C C . GLU A 1 894 ? -1.945 25.632 -11.606 1.00 53.19 894 GLU A C 1
ATOM 7101 O O . GLU A 1 894 ? -1.132 25.079 -12.341 1.00 53.19 894 GLU A O 1
ATOM 7106 N N . TRP A 1 895 ? -1.663 26.755 -10.940 1.00 59.12 895 TRP A N 1
ATOM 7107 C CA . TRP A 1 895 ? -0.381 27.464 -11.003 1.00 59.12 895 TRP A CA 1
ATOM 7108 C C . TRP A 1 895 ? 0.676 26.914 -10.036 1.00 59.12 895 TRP A C 1
ATOM 7110 O O . TRP A 1 895 ? 1.839 27.292 -10.135 1.00 59.12 895 TRP A O 1
ATOM 7120 N N . SER A 1 896 ? 0.304 26.028 -9.107 1.00 63.97 896 SER A N 1
ATOM 7121 C CA . SER A 1 896 ? 1.262 25.410 -8.186 1.00 63.97 896 SER A CA 1
ATOM 7122 C C . SER A 1 896 ? 1.838 24.145 -8.840 1.00 63.97 896 SER A C 1
ATOM 7124 O O . SER A 1 896 ? 1.063 23.235 -9.155 1.00 63.97 896 SER A O 1
ATOM 7126 N N . PRO A 1 897 ? 3.160 24.038 -9.054 1.00 64.88 897 PRO A N 1
ATOM 7127 C CA . PRO A 1 897 ? 3.750 22.908 -9.758 1.00 64.88 897 PRO A CA 1
ATOM 7128 C C . PRO A 1 897 ? 3.593 21.601 -8.962 1.00 64.88 897 PRO A C 1
ATOM 7130 O O . PRO A 1 897 ? 3.599 21.603 -7.730 1.00 64.88 897 PRO A O 1
ATOM 7133 N N . LEU A 1 898 ? 3.437 20.481 -9.682 1.00 57.88 898 LEU A N 1
ATOM 7134 C CA . LEU A 1 898 ? 3.295 19.127 -9.112 1.00 57.88 898 LEU A CA 1
ATOM 7135 C C . LEU A 1 898 ? 4.594 18.601 -8.489 1.00 57.88 898 LEU A C 1
ATOM 7137 O O . LEU A 1 898 ? 4.551 17.848 -7.521 1.00 57.88 898 LEU A O 1
ATOM 7141 N N . ASN A 1 899 ? 5.729 19.007 -9.057 1.00 59.69 899 ASN A N 1
ATOM 7142 C CA . ASN A 1 899 ? 7.068 18.693 -8.577 1.00 59.69 899 ASN A CA 1
ATOM 7143 C C . ASN A 1 899 ? 7.721 19.987 -8.087 1.00 59.69 899 ASN A C 1
ATOM 7145 O O . ASN A 1 899 ? 7.421 21.061 -8.609 1.00 59.69 899 ASN A O 1
ATOM 7149 N N . GLN A 1 900 ? 8.631 19.878 -7.126 1.00 63.12 900 GLN A N 1
ATOM 7150 C CA . GLN A 1 900 ? 9.438 21.003 -6.665 1.00 63.12 900 GLN A CA 1
ATOM 7151 C C . GLN A 1 900 ? 10.925 20.668 -6.783 1.00 63.12 900 GLN A C 1
ATOM 7153 O O . GLN A 1 900 ? 11.318 19.519 -6.588 1.00 63.12 900 GLN A O 1
ATOM 7158 N N . ASP A 1 901 ? 11.730 21.675 -7.113 1.00 65.94 901 ASP A N 1
ATOM 7159 C CA . ASP A 1 901 ? 13.171 21.525 -7.339 1.00 65.94 901 ASP A CA 1
ATOM 7160 C C . ASP A 1 901 ? 14.013 21.793 -6.068 1.00 65.94 901 ASP A C 1
ATOM 7162 O O . ASP A 1 901 ? 15.223 21.581 -6.072 1.00 65.94 901 ASP A O 1
ATOM 7166 N N . TYR A 1 902 ? 13.400 22.232 -4.962 1.00 67.69 902 TYR A N 1
ATOM 7167 C CA . TYR A 1 902 ? 14.059 22.757 -3.755 1.00 67.69 902 TYR A CA 1
ATOM 7168 C C . TYR A 1 902 ? 13.928 21.840 -2.518 1.00 67.69 902 TYR A C 1
ATOM 7170 O O . TYR A 1 902 ? 13.584 22.298 -1.430 1.00 67.69 902 TYR A O 1
ATOM 7178 N N . TYR A 1 903 ? 14.186 20.530 -2.645 1.00 61.91 903 TYR A N 1
ATOM 7179 C CA . TYR A 1 903 ? 14.033 19.583 -1.517 1.00 61.91 903 TYR A CA 1
ATOM 7180 C C . TYR A 1 903 ? 15.263 19.465 -0.608 1.00 61.91 903 TYR A C 1
ATOM 7182 O O . TYR A 1 903 ? 15.229 18.779 0.410 1.00 61.91 903 TYR A O 1
ATOM 7190 N N . THR A 1 904 ? 16.397 20.041 -1.005 1.00 68.06 904 THR A N 1
ATOM 7191 C CA . THR A 1 904 ? 17.683 19.783 -0.347 1.00 68.06 904 THR A CA 1
ATOM 7192 C C . THR A 1 904 ? 18.307 21.075 0.144 1.00 68.06 904 THR A C 1
ATOM 7194 O O . THR A 1 904 ? 18.129 22.132 -0.453 1.00 68.06 904 THR A O 1
ATOM 7197 N N . CYS A 1 905 ? 19.144 20.991 1.182 1.00 71.62 905 CYS A N 1
ATOM 7198 C CA . CYS A 1 905 ? 19.923 22.151 1.619 1.00 71.62 905 CYS A CA 1
ATOM 7199 C C . CYS A 1 905 ? 20.946 22.629 0.562 1.00 71.62 905 CYS A C 1
ATOM 7201 O O . CYS A 1 905 ? 21.575 23.670 0.746 1.00 71.62 905 CYS A O 1
ATOM 7203 N N . SER A 1 906 ? 21.137 21.876 -0.528 1.00 69.25 906 SER A N 1
ATOM 7204 C CA . SER A 1 906 ? 22.035 22.205 -1.639 1.00 69.25 906 SER A CA 1
ATOM 7205 C C . SER A 1 906 ? 21.379 23.079 -2.706 1.00 69.25 906 SER A C 1
ATOM 7207 O O . SER A 1 906 ? 22.097 23.721 -3.461 1.00 69.25 906 SER A O 1
ATOM 7209 N N . LEU A 1 907 ? 20.047 23.103 -2.799 1.00 73.81 907 LEU A N 1
ATOM 7210 C CA . LEU A 1 907 ? 19.294 23.932 -3.742 1.00 73.81 907 LEU A CA 1
ATOM 7211 C C . LEU A 1 907 ? 18.090 24.514 -3.001 1.00 73.81 907 LEU A C 1
ATOM 7213 O O . LEU A 1 907 ? 17.070 23.848 -2.854 1.00 73.81 907 LEU A O 1
ATOM 7217 N N . GLN A 1 908 ? 18.248 25.735 -2.489 1.00 80.88 908 GLN A N 1
ATOM 7218 C CA . GLN A 1 908 ? 17.320 26.321 -1.518 1.00 80.88 908 GLN A CA 1
ATOM 7219 C C . GLN A 1 908 ? 16.339 27.303 -2.175 1.00 80.88 908 GLN A C 1
ATOM 7221 O O . GLN A 1 908 ? 16.716 28.094 -3.052 1.00 80.88 908 GLN A O 1
ATOM 7226 N N . GLY A 1 909 ? 15.078 27.254 -1.743 1.00 84.94 909 GLY A N 1
ATOM 7227 C CA . GLY A 1 909 ? 13.983 28.055 -2.291 1.00 84.94 909 GLY A CA 1
ATOM 7228 C C . GLY A 1 909 ? 12.594 27.514 -1.937 1.00 84.94 909 GLY A C 1
ATOM 7229 O O . GLY A 1 909 ? 12.463 26.416 -1.401 1.00 84.94 909 GLY A O 1
ATOM 7230 N N . ILE A 1 910 ? 11.549 28.288 -2.244 1.00 86.19 910 ILE A N 1
ATOM 7231 C CA . ILE A 1 910 ? 10.142 27.901 -2.040 1.00 86.19 910 ILE A CA 1
ATOM 7232 C C . ILE A 1 910 ? 9.363 28.179 -3.339 1.00 86.19 910 ILE A C 1
ATOM 7234 O O . ILE A 1 910 ? 9.132 29.348 -3.666 1.00 86.19 910 ILE A O 1
ATOM 7238 N N . PRO A 1 911 ? 8.951 27.148 -4.103 1.00 84.69 911 PRO A N 1
ATOM 7239 C CA . PRO A 1 911 ? 8.171 27.334 -5.319 1.00 84.69 911 PRO A CA 1
ATOM 7240 C C . PRO A 1 911 ? 6.798 27.947 -5.051 1.00 84.69 911 PRO A C 1
ATOM 7242 O O . PRO A 1 911 ? 6.266 27.871 -3.941 1.00 84.69 911 PRO A O 1
ATOM 7245 N N . ALA A 1 912 ? 6.192 28.496 -6.100 1.00 82.50 912 ALA A N 1
ATOM 7246 C CA . ALA A 1 912 ? 4.828 29.016 -6.050 1.00 82.50 912 ALA A CA 1
ATOM 7247 C C . ALA A 1 912 ? 3.829 27.970 -5.508 1.00 82.50 912 ALA A C 1
ATOM 7249 O O . ALA A 1 912 ? 3.678 26.883 -6.065 1.00 82.50 912 ALA A O 1
ATOM 7250 N N . GLY A 1 913 ? 3.120 28.277 -4.420 1.00 76.44 913 GLY A N 1
ATOM 7251 C CA . GLY A 1 913 ? 2.105 27.392 -3.832 1.00 76.44 913 GLY A CA 1
ATOM 7252 C C . GLY A 1 913 ? 2.668 26.258 -2.970 1.00 76.44 913 GLY A C 1
ATOM 7253 O O . GLY A 1 913 ? 1.915 25.367 -2.561 1.00 76.44 913 GLY A O 1
ATOM 7254 N N . TRP A 1 914 ? 3.967 26.288 -2.672 1.00 82.75 914 TRP A N 1
ATOM 7255 C CA . TRP A 1 914 ? 4.652 25.394 -1.736 1.00 82.75 914 TRP A CA 1
ATOM 7256 C C . TRP A 1 914 ? 5.004 26.118 -0.432 1.00 82.75 914 TRP A C 1
ATOM 7258 O O . TRP A 1 914 ? 4.844 27.331 -0.320 1.00 82.75 914 TRP A O 1
ATOM 7268 N N . ARG A 1 915 ? 5.440 25.367 0.581 1.00 84.31 915 ARG A N 1
ATOM 7269 C CA . ARG A 1 915 ? 5.862 25.897 1.882 1.00 84.31 915 ARG A CA 1
ATOM 7270 C C . ARG A 1 915 ? 7.076 25.165 2.436 1.00 84.31 915 ARG A C 1
ATOM 7272 O O . ARG A 1 915 ? 7.210 23.953 2.244 1.00 84.31 915 ARG A O 1
ATOM 7279 N N . ASP A 1 916 ? 7.889 25.909 3.173 1.00 86.62 916 ASP A N 1
ATOM 7280 C CA . ASP A 1 916 ? 8.882 25.361 4.097 1.00 86.62 916 ASP A CA 1
ATOM 7281 C C . ASP A 1 916 ? 8.256 25.204 5.488 1.00 86.62 916 ASP A C 1
ATOM 7283 O O . ASP A 1 916 ? 7.430 26.027 5.887 1.00 86.62 916 ASP A O 1
ATOM 7287 N N . THR A 1 917 ? 8.609 24.147 6.218 1.00 83.94 917 THR A N 1
ATOM 7288 C CA . THR A 1 917 ? 8.052 23.858 7.548 1.00 83.94 917 THR A CA 1
ATOM 7289 C C . THR A 1 917 ? 9.138 23.337 8.484 1.00 83.94 917 THR A C 1
ATOM 7291 O O . THR A 1 917 ? 9.587 22.197 8.356 1.00 83.94 917 THR A O 1
ATOM 7294 N N . TYR A 1 918 ? 9.460 24.114 9.519 1.00 82.25 918 TYR A N 1
ATOM 7295 C CA . TYR A 1 918 ? 10.281 23.660 10.641 1.00 82.25 918 TYR A CA 1
ATOM 7296 C C . TYR A 1 918 ? 9.384 23.170 11.766 1.00 82.25 918 TYR A C 1
ATOM 7298 O O . TYR A 1 918 ? 8.724 23.954 12.447 1.00 82.25 918 TYR A O 1
ATOM 7306 N N . GLN A 1 919 ? 9.366 21.857 11.973 1.00 80.06 919 GLN A N 1
ATOM 7307 C CA . GLN A 1 919 ? 8.533 21.229 12.994 1.00 80.06 919 GLN A CA 1
ATOM 7308 C C . GLN A 1 919 ? 9.155 21.336 14.394 1.00 80.06 919 GLN A C 1
ATOM 7310 O O . GLN A 1 919 ? 10.374 21.240 14.571 1.00 80.06 919 GLN A O 1
ATOM 7315 N N . SER A 1 920 ? 8.300 21.456 15.413 1.00 79.19 920 SER A N 1
ATOM 7316 C CA . SER A 1 920 ? 8.690 21.318 16.818 1.00 79.19 920 SER A CA 1
ATOM 7317 C C . SER A 1 920 ? 9.394 19.974 17.053 1.00 79.19 920 SER A C 1
ATOM 7319 O O . SER A 1 920 ? 8.836 18.924 16.733 1.00 79.19 920 SER A O 1
ATOM 7321 N N . GLY A 1 921 ? 10.599 19.999 17.628 1.00 75.31 921 GLY A N 1
ATOM 7322 C CA . GLY A 1 921 ? 11.429 18.806 17.863 1.00 75.31 921 GLY A CA 1
ATOM 7323 C C . GLY A 1 921 ? 12.724 18.778 17.047 1.00 75.31 921 GLY A C 1
ATOM 7324 O O . GLY A 1 921 ? 13.654 18.059 17.413 1.00 75.31 921 GLY A O 1
ATOM 7325 N N . LEU A 1 922 ? 12.835 19.605 16.001 1.00 78.81 922 LEU A N 1
ATOM 7326 C CA . LEU A 1 922 ? 14.122 19.877 15.361 1.00 78.81 922 LEU A CA 1
ATOM 7327 C C . LEU A 1 922 ? 15.088 20.523 16.361 1.00 78.81 922 LEU A C 1
ATOM 7329 O O . LEU A 1 922 ? 14.690 21.370 17.167 1.00 78.81 922 LEU A O 1
ATOM 7333 N N . ARG A 1 923 ? 16.375 20.150 16.299 1.00 78.88 923 ARG A N 1
ATOM 7334 C CA . ARG A 1 923 ? 17.387 20.772 17.160 1.00 78.88 923 ARG A CA 1
ATOM 7335 C C . ARG A 1 923 ? 17.441 22.284 16.926 1.00 78.88 923 ARG A C 1
ATOM 7337 O O . ARG A 1 923 ? 17.219 22.781 15.820 1.00 78.88 923 ARG A O 1
ATOM 7344 N N . CYS A 1 924 ? 17.657 23.020 18.009 1.00 81.31 924 CYS A N 1
ATOM 7345 C CA . CYS A 1 924 ? 17.568 24.472 18.084 1.00 81.31 924 CYS A CA 1
ATOM 7346 C C . CYS A 1 924 ? 16.183 25.073 17.770 1.00 81.31 924 CYS A C 1
ATOM 7348 O O . CYS A 1 924 ? 16.088 26.293 17.680 1.00 81.31 924 CYS A O 1
ATOM 7350 N N . GLN A 1 925 ? 15.117 24.302 17.494 1.00 86.50 925 GLN A N 1
ATOM 7351 C CA . GLN A 1 925 ? 13.784 24.837 17.147 1.00 86.50 925 GLN A CA 1
ATOM 7352 C C . GLN A 1 925 ? 12.948 25.099 18.406 1.00 86.50 925 GLN A C 1
ATOM 7354 O O . GLN A 1 925 ? 11.964 24.416 18.699 1.00 86.50 925 GLN A O 1
ATOM 7359 N N . TRP A 1 926 ? 13.417 26.060 19.201 1.00 87.88 926 TRP A N 1
ATOM 7360 C CA . TRP A 1 926 ? 12.857 26.406 20.504 1.00 87.88 926 TRP A CA 1
ATOM 7361 C C . TRP A 1 926 ? 13.357 27.762 21.008 1.00 87.88 926 TRP A C 1
ATOM 7363 O O . TRP A 1 926 ? 14.335 28.293 20.500 1.00 87.88 926 TRP A O 1
ATOM 7373 N N . ILE A 1 927 ? 12.744 28.289 22.066 1.00 87.94 927 ILE A N 1
ATOM 7374 C CA . ILE A 1 927 ? 13.266 29.400 22.874 1.00 87.94 927 ILE A CA 1
ATOM 7375 C C . ILE A 1 927 ? 13.692 28.859 24.241 1.00 87.94 927 ILE A C 1
ATOM 7377 O O . ILE A 1 927 ? 12.940 28.120 24.880 1.00 87.94 927 ILE A O 1
ATOM 7381 N N . ASP A 1 928 ? 14.888 29.230 24.704 1.00 88.75 928 ASP A N 1
ATOM 7382 C CA . ASP A 1 928 ? 15.334 28.915 26.063 1.00 88.75 928 ASP A CA 1
ATOM 7383 C C . ASP A 1 928 ? 14.570 29.780 27.079 1.00 88.75 928 ASP A C 1
ATOM 7385 O O . ASP A 1 928 ? 14.776 30.987 27.186 1.00 88.75 928 ASP A O 1
ATOM 7389 N N . VAL A 1 929 ? 13.669 29.145 27.829 1.00 89.06 929 VAL A N 1
ATOM 7390 C CA . VAL A 1 929 ? 12.832 29.779 28.860 1.00 89.06 929 VAL A CA 1
ATOM 7391 C C . VAL A 1 929 ? 13.267 29.373 30.270 1.00 89.06 929 VAL A C 1
ATOM 7393 O O . VAL A 1 929 ? 12.501 29.486 31.230 1.00 89.06 929 VAL A O 1
ATOM 7396 N N . THR A 1 930 ? 14.505 28.893 30.420 1.00 88.56 930 THR A N 1
ATOM 7397 C CA . THR A 1 930 ? 15.060 28.408 31.693 1.00 88.56 930 THR A CA 1
ATOM 7398 C C . THR A 1 930 ? 15.069 29.477 32.788 1.00 88.56 930 THR A C 1
ATOM 7400 O O . THR A 1 930 ? 14.869 29.156 33.958 1.00 88.56 930 THR A O 1
ATOM 7403 N N . SER A 1 931 ? 15.279 30.745 32.428 1.00 85.12 931 SER A N 1
ATOM 7404 C CA . SER A 1 931 ? 15.345 31.875 33.367 1.00 85.12 931 SER A CA 1
ATOM 7405 C C . SER A 1 931 ? 13.978 32.330 33.900 1.00 85.12 931 SER A C 1
ATOM 7407 O O . SER A 1 931 ? 13.930 33.094 34.865 1.00 85.12 931 SER A O 1
ATOM 7409 N N . ILE A 1 932 ? 12.868 31.862 33.315 1.00 86.69 932 ILE A N 1
ATOM 7410 C CA . ILE A 1 932 ? 11.513 32.280 33.692 1.00 86.69 932 ILE A CA 1
ATOM 7411 C C . ILE A 1 932 ? 10.987 31.398 34.832 1.00 86.69 932 ILE A C 1
ATOM 7413 O O . ILE A 1 932 ? 10.690 30.213 34.650 1.00 86.69 932 ILE A O 1
ATOM 7417 N N . ASP A 1 933 ? 10.830 31.991 36.018 1.00 83.94 933 ASP A N 1
ATOM 7418 C CA . ASP A 1 933 ? 10.311 31.301 37.202 1.00 83.94 933 ASP A CA 1
ATOM 7419 C C . ASP A 1 933 ? 8.783 31.122 37.132 1.00 83.94 933 ASP A C 1
ATOM 7421 O O . ASP A 1 933 ? 8.014 32.071 37.288 1.00 83.94 933 ASP A O 1
ATOM 7425 N N . THR A 1 934 ? 8.340 29.877 36.941 1.00 87.50 934 THR A N 1
ATOM 7426 C CA . THR A 1 934 ? 6.926 29.456 36.993 1.00 87.50 934 THR A CA 1
ATOM 7427 C C . THR A 1 934 ? 6.667 28.487 38.148 1.00 87.50 934 THR A C 1
ATOM 7429 O O . THR A 1 934 ? 5.832 27.584 38.062 1.00 87.50 934 THR A O 1
ATOM 7432 N N . SER A 1 935 ? 7.425 28.605 39.238 1.00 82.62 935 SER A N 1
ATOM 7433 C CA . SER A 1 935 ? 7.383 27.643 40.342 1.00 82.62 935 SER A CA 1
ATOM 7434 C C . SER A 1 935 ? 6.178 27.805 41.281 1.00 82.62 935 SER A C 1
ATOM 7436 O O . SER A 1 935 ? 5.961 26.930 42.131 1.00 82.62 935 SER A O 1
ATOM 7438 N N . ILE A 1 936 ? 5.432 28.911 41.145 1.00 81.06 936 ILE A N 1
ATOM 7439 C CA . ILE A 1 936 ? 4.240 29.275 41.938 1.00 81.06 936 ILE A CA 1
ATOM 7440 C C . ILE A 1 936 ? 2.997 29.437 41.048 1.00 81.06 936 ILE A C 1
ATOM 7442 O O . ILE A 1 936 ? 1.904 29.059 41.460 1.00 81.06 936 ILE A O 1
ATOM 7446 N N . GLN A 1 937 ? 3.153 29.982 39.838 1.00 86.56 937 GLN A N 1
ATOM 7447 C CA . GLN A 1 937 ? 2.065 30.197 38.880 1.00 86.56 937 GLN A CA 1
ATOM 7448 C C . GLN A 1 937 ? 2.576 30.074 37.439 1.00 86.56 937 GLN A C 1
ATOM 7450 O O . GLN A 1 937 ? 3.759 30.302 37.180 1.00 86.56 937 GLN A O 1
ATOM 7455 N N . SER A 1 938 ? 1.686 29.723 36.509 1.00 89.06 938 SER A N 1
ATOM 7456 C CA . SER A 1 938 ? 1.971 29.738 35.071 1.00 89.06 938 SER A CA 1
ATOM 7457 C C . SER A 1 938 ? 2.262 31.159 34.581 1.00 89.06 938 SER A C 1
ATOM 7459 O O . SER A 1 938 ? 1.696 32.124 35.100 1.00 89.06 938 SER A O 1
ATOM 7461 N N . TYR A 1 939 ? 3.089 31.292 33.546 1.00 88.94 939 TYR A N 1
ATOM 7462 C CA . TYR A 1 939 ? 3.443 32.583 32.953 1.00 88.94 939 TYR A CA 1
ATOM 7463 C C . TYR A 1 939 ? 2.934 32.653 31.517 1.00 88.94 939 TYR A C 1
ATOM 7465 O O . TYR A 1 939 ? 3.313 31.829 30.693 1.00 88.94 939 TYR A O 1
ATOM 7473 N N . THR A 1 940 ? 2.061 33.615 31.220 1.00 90.81 940 THR A N 1
ATOM 7474 C CA . THR A 1 940 ? 1.500 33.800 29.875 1.00 90.81 940 THR A CA 1
ATOM 7475 C C . THR A 1 940 ? 2.056 35.071 29.263 1.00 90.81 940 THR A C 1
ATOM 7477 O O . THR A 1 940 ? 1.955 36.136 29.871 1.00 90.81 940 THR A O 1
ATOM 7480 N N . ALA A 1 941 ? 2.636 34.955 28.075 1.00 88.75 941 ALA A N 1
ATOM 7481 C CA . ALA A 1 941 ? 3.211 36.071 27.340 1.00 88.75 941 ALA A CA 1
ATOM 7482 C C . ALA A 1 941 ? 3.129 35.818 25.826 1.00 88.75 941 ALA A C 1
ATOM 7484 O O . ALA A 1 941 ? 2.910 34.679 25.408 1.00 88.75 941 ALA A O 1
ATOM 7485 N N . PRO A 1 942 ? 3.266 36.861 24.998 1.00 87.00 942 PRO A N 1
ATOM 7486 C CA . PRO A 1 942 ? 3.300 36.689 23.554 1.00 87.00 942 PRO A CA 1
ATOM 7487 C C . PRO A 1 942 ? 4.591 36.010 23.084 1.00 87.00 942 PRO A C 1
ATOM 7489 O O . PRO A 1 942 ? 5.688 36.351 23.537 1.00 87.00 942 PRO A O 1
ATOM 7492 N N . LEU A 1 943 ? 4.432 35.053 22.170 1.00 87.50 943 LEU A N 1
ATOM 7493 C CA . LEU A 1 943 ? 5.455 34.517 21.280 1.00 87.50 943 LEU A CA 1
ATOM 7494 C C . LEU A 1 943 ? 5.341 35.263 19.946 1.00 87.50 943 LEU A C 1
ATOM 7496 O O . LEU A 1 943 ? 4.368 35.082 19.214 1.00 87.50 943 LEU A O 1
ATOM 7500 N N . TYR A 1 944 ? 6.325 36.106 19.665 1.00 84.38 944 TYR A N 1
ATOM 7501 C CA . TYR A 1 944 ? 6.477 36.852 18.424 1.00 84.38 944 TYR A CA 1
ATOM 7502 C C . TYR A 1 944 ? 7.314 36.048 17.430 1.00 84.38 944 TYR A C 1
ATOM 7504 O O . TYR A 1 944 ? 8.393 35.566 17.786 1.00 84.38 944 TYR A O 1
ATOM 7512 N N . SER A 1 945 ? 6.836 35.953 16.193 1.00 85.25 945 SER A N 1
ATOM 7513 C CA . SER A 1 945 ? 7.604 35.526 15.024 1.00 85.25 945 SER A CA 1
ATOM 7514 C C . SER A 1 945 ? 7.708 36.681 14.034 1.00 85.25 945 SER A C 1
ATOM 7516 O O . SER A 1 945 ? 6.742 37.421 13.840 1.00 85.25 945 SER A O 1
ATOM 7518 N N . SER A 1 946 ? 8.871 36.827 13.412 1.00 81.56 946 SER A N 1
ATOM 7519 C CA . SER A 1 946 ? 9.105 37.719 12.282 1.00 81.56 946 SER A CA 1
ATOM 7520 C C . SER A 1 946 ? 9.953 36.984 11.255 1.00 81.56 946 SER A C 1
ATOM 7522 O O . SER A 1 946 ? 11.135 36.744 11.493 1.00 81.56 946 SER A O 1
ATOM 7524 N N . LEU A 1 947 ? 9.359 36.625 10.125 1.00 82.62 947 LEU A N 1
ATOM 7525 C CA . LEU A 1 947 ? 10.061 36.081 8.968 1.00 82.62 947 LEU A CA 1
ATOM 7526 C C . LEU A 1 947 ? 10.688 37.210 8.157 1.00 82.62 947 LEU A C 1
ATOM 7528 O O . LEU A 1 947 ? 10.201 38.336 8.181 1.00 82.62 947 LEU A O 1
ATOM 7532 N N . ASN A 1 948 ? 11.803 36.915 7.489 1.00 80.50 948 ASN A N 1
ATOM 7533 C CA . ASN A 1 948 ? 12.522 37.869 6.644 1.00 80.50 948 ASN A CA 1
ATOM 7534 C C . ASN A 1 948 ? 12.704 39.293 7.251 1.00 80.50 948 ASN A C 1
ATOM 7536 O O . ASN A 1 948 ? 12.557 40.283 6.534 1.00 80.50 948 ASN A O 1
ATOM 7540 N N . PRO A 1 949 ? 13.038 39.442 8.552 1.00 71.38 949 PRO A N 1
ATOM 7541 C CA . PRO A 1 949 ? 12.965 40.728 9.265 1.00 71.38 949 PRO A CA 1
ATOM 7542 C C . PRO A 1 949 ? 13.907 41.806 8.709 1.00 71.38 949 PRO A C 1
ATOM 7544 O O . PRO A 1 949 ? 13.691 42.998 8.923 1.00 71.38 949 PRO A O 1
ATOM 7547 N N . ASP A 1 950 ? 14.962 41.385 8.012 1.00 67.94 950 ASP A N 1
ATOM 7548 C CA . ASP A 1 950 ? 15.975 42.262 7.427 1.00 67.94 950 ASP A CA 1
ATOM 7549 C C . ASP A 1 950 ? 15.683 42.597 5.946 1.00 67.94 950 ASP A C 1
ATOM 7551 O O . ASP A 1 950 ? 16.479 43.283 5.300 1.00 67.94 950 ASP A O 1
ATOM 7555 N N . GLY A 1 951 ? 14.570 42.105 5.377 1.00 72.88 951 GLY A N 1
ATOM 7556 C CA . GLY A 1 951 ? 14.238 42.262 3.955 1.00 72.88 951 GLY A CA 1
ATOM 7557 C C . GLY A 1 951 ? 15.293 41.640 3.031 1.00 72.88 951 GLY A C 1
ATOM 7558 O O . GLY A 1 951 ? 15.660 42.223 2.003 1.00 72.88 951 GLY A O 1
ATOM 7559 N N . PHE A 1 952 ? 15.852 40.500 3.445 1.00 74.88 952 PHE A N 1
ATOM 7560 C CA . PHE A 1 952 ? 16.905 39.784 2.729 1.00 74.88 952 PHE A CA 1
ATOM 7561 C C . PHE A 1 952 ? 16.338 38.937 1.582 1.00 74.88 952 PHE A C 1
ATOM 7563 O O . PHE A 1 952 ? 16.906 38.916 0.489 1.00 74.88 952 PHE A O 1
ATOM 7570 N N . LEU A 1 953 ? 15.225 38.236 1.823 1.00 79.69 953 LEU A N 1
ATOM 7571 C CA . LEU A 1 953 ? 14.516 37.442 0.821 1.00 79.69 953 LEU A CA 1
ATOM 7572 C C . LEU A 1 953 ? 13.757 38.362 -0.139 1.00 79.69 953 LEU A C 1
ATOM 7574 O O . LEU A 1 953 ? 13.182 39.371 0.274 1.00 79.69 953 LEU A O 1
ATOM 7578 N N . CYS A 1 954 ? 13.743 37.999 -1.423 1.00 79.94 954 CYS A N 1
ATOM 7579 C CA . CYS A 1 954 ? 12.999 38.746 -2.429 1.00 79.94 954 CYS A CA 1
ATOM 7580 C C . CYS A 1 954 ? 11.501 38.407 -2.377 1.00 79.94 954 CYS A C 1
ATOM 7582 O O . CYS A 1 954 ? 11.062 37.451 -3.010 1.00 79.94 954 CYS A O 1
ATOM 7584 N N . GLU A 1 955 ? 10.725 39.207 -1.646 1.00 81.00 955 GLU A N 1
ATOM 7585 C CA . GLU A 1 955 ? 9.253 39.227 -1.679 1.00 81.00 955 GLU A CA 1
ATOM 7586 C C . GLU A 1 955 ? 8.757 40.258 -2.690 1.00 81.00 955 GLU A C 1
ATOM 7588 O O . GLU A 1 955 ? 8.377 41.391 -2.379 1.00 81.00 955 GLU A O 1
ATOM 7593 N N . GLY A 1 956 ? 8.847 39.884 -3.954 1.00 78.50 956 GLY A N 1
ATOM 7594 C CA . GLY A 1 956 ? 8.526 40.765 -5.055 1.00 78.50 956 GLY A CA 1
ATOM 7595 C C . GLY A 1 956 ? 8.992 40.171 -6.361 1.00 78.50 956 GLY A C 1
ATOM 7596 O O . GLY A 1 956 ? 9.134 38.952 -6.492 1.00 78.50 956 GLY A O 1
ATOM 7597 N N . THR A 1 957 ? 9.177 41.033 -7.351 1.00 76.50 957 THR A N 1
ATOM 7598 C CA . THR A 1 957 ? 9.660 40.602 -8.659 1.00 76.50 957 THR A CA 1
ATOM 7599 C C . THR A 1 957 ? 11.188 40.584 -8.619 1.00 76.50 957 THR A C 1
ATOM 7601 O O . THR A 1 957 ? 11.798 41.640 -8.409 1.00 76.50 957 THR A O 1
ATOM 7604 N N . PRO A 1 958 ? 11.841 39.423 -8.809 1.00 67.94 958 PRO A N 1
ATOM 7605 C CA . PRO A 1 958 ? 13.291 39.378 -8.944 1.00 67.94 958 PRO A CA 1
ATOM 7606 C C . PRO A 1 958 ? 13.717 40.196 -10.168 1.00 67.94 958 PRO A C 1
ATOM 7608 O O . PRO A 1 958 ? 13.092 40.098 -11.228 1.00 67.94 958 PRO A O 1
ATOM 7611 N N . GLN A 1 959 ? 14.773 41.003 -10.052 1.00 62.78 959 GLN A N 1
ATOM 7612 C CA . GLN A 1 959 ? 15.273 41.754 -11.208 1.00 62.78 959 GLN A CA 1
ATOM 7613 C C . GLN A 1 959 ? 15.824 40.790 -12.282 1.00 62.78 959 GLN A C 1
ATOM 7615 O O . GLN A 1 959 ? 16.441 39.780 -11.934 1.00 62.78 959 GLN A O 1
ATOM 7620 N N . PRO A 1 960 ? 15.572 41.042 -13.584 1.00 50.56 960 PRO A N 1
ATOM 7621 C CA . PRO A 1 960 ? 15.797 40.056 -14.635 1.00 50.56 960 PRO A CA 1
ATOM 7622 C C . PRO A 1 960 ? 17.267 39.646 -14.795 1.00 50.56 960 PRO A C 1
ATOM 7624 O O . PRO A 1 960 ? 18.171 40.470 -14.912 1.00 50.56 960 PRO A O 1
ATOM 7627 N N . ASP A 1 961 ? 17.445 38.329 -14.876 1.00 47.44 961 ASP A N 1
ATOM 7628 C CA . ASP A 1 961 ? 18.675 37.602 -15.171 1.00 47.44 961 ASP A CA 1
ATOM 7629 C C . ASP A 1 961 ? 19.263 38.020 -16.530 1.00 47.44 961 ASP A C 1
ATOM 7631 O O . ASP A 1 961 ? 18.665 37.810 -17.590 1.00 47.44 961 ASP A O 1
ATOM 7635 N N . THR A 1 962 ? 20.470 38.586 -16.516 1.00 37.41 962 THR A N 1
ATOM 7636 C CA . THR A 1 962 ? 21.361 38.462 -17.670 1.00 37.41 962 THR A CA 1
ATOM 7637 C C . THR A 1 962 ? 22.449 37.469 -17.286 1.00 37.41 962 THR A C 1
ATOM 7639 O O . THR A 1 962 ? 23.136 37.672 -16.287 1.00 37.41 962 THR A O 1
ATOM 7642 N N . TRP A 1 963 ? 22.589 36.419 -18.104 1.00 37.34 963 TRP A N 1
ATOM 7643 C CA . TRP A 1 963 ? 23.352 35.162 -17.956 1.00 37.34 963 TRP A CA 1
ATOM 7644 C C . TRP A 1 963 ? 24.844 35.230 -17.539 1.00 37.34 963 TRP A C 1
ATOM 7646 O O . TRP A 1 963 ? 25.612 34.307 -17.807 1.00 37.34 963 TRP A O 1
ATOM 7656 N N . VAL A 1 964 ? 25.314 36.305 -16.909 1.00 39.19 964 VAL A N 1
ATOM 7657 C CA . VAL A 1 964 ? 26.689 36.461 -16.422 1.00 39.19 964 VAL A CA 1
ATOM 7658 C C . VAL A 1 964 ? 26.773 37.144 -15.045 1.00 39.19 964 VAL A C 1
ATOM 7660 O O . VAL A 1 964 ? 27.836 37.071 -14.428 1.00 39.19 964 VAL A O 1
ATOM 7663 N N . ARG A 1 965 ? 25.719 37.775 -14.502 1.00 40.69 965 ARG A N 1
ATOM 7664 C CA . ARG A 1 965 ? 25.764 38.381 -13.154 1.00 40.69 965 ARG A CA 1
ATOM 7665 C C . ARG A 1 965 ? 24.384 38.399 -12.501 1.00 40.69 965 ARG A C 1
ATOM 7667 O O . ARG A 1 965 ? 23.522 39.148 -12.941 1.00 40.69 965 ARG A O 1
ATOM 7674 N N . THR A 1 966 ? 24.202 37.663 -11.407 1.00 45.25 966 THR A N 1
ATOM 7675 C CA . THR A 1 966 ? 23.196 38.039 -10.406 1.00 45.25 966 THR A CA 1
ATOM 7676 C C . THR A 1 966 ? 23.575 39.444 -9.930 1.00 45.25 966 THR A C 1
ATOM 7678 O O . THR A 1 966 ? 24.690 39.631 -9.435 1.00 45.25 966 THR A O 1
ATOM 7681 N N . GLU A 1 967 ? 22.728 40.455 -10.144 1.00 46.09 967 GLU A N 1
ATOM 7682 C CA . GLU A 1 967 ? 22.936 41.756 -9.502 1.00 46.09 967 GLU A CA 1
ATOM 7683 C C . GLU A 1 967 ? 22.672 41.567 -8.009 1.00 46.09 967 GLU A C 1
ATOM 7685 O O . GLU A 1 967 ? 21.532 41.504 -7.545 1.00 46.09 967 GLU A O 1
ATOM 7690 N N . PHE A 1 968 ? 23.756 41.372 -7.265 1.00 54.41 968 PHE A N 1
ATOM 7691 C CA . PHE A 1 968 ? 23.721 41.436 -5.823 1.00 54.41 968 PHE A CA 1
ATOM 7692 C C . PHE A 1 968 ? 23.764 42.901 -5.401 1.00 54.41 968 PHE A C 1
ATOM 7694 O O . PHE A 1 968 ? 24.656 43.650 -5.806 1.00 54.41 968 PHE A O 1
ATOM 7701 N N . ASN A 1 969 ? 22.798 43.313 -4.586 1.00 53.38 969 ASN A N 1
ATOM 7702 C CA . ASN A 1 969 ? 22.864 44.602 -3.917 1.00 53.38 969 ASN A CA 1
ATOM 7703 C C . ASN A 1 969 ? 23.705 44.434 -2.653 1.00 53.38 969 ASN A C 1
ATOM 7705 O O . ASN A 1 969 ? 23.296 43.723 -1.734 1.00 53.38 969 ASN A O 1
ATOM 7709 N N . THR A 1 970 ? 24.855 45.104 -2.594 1.00 50.69 970 THR A N 1
ATOM 7710 C CA . THR A 1 970 ? 25.683 45.135 -1.387 1.00 50.69 970 THR A CA 1
ATOM 7711 C C . THR A 1 970 ? 24.961 45.925 -0.304 1.00 50.69 970 THR A C 1
ATOM 7713 O O . THR A 1 970 ? 24.723 47.127 -0.444 1.00 50.69 970 THR A O 1
ATOM 7716 N N . THR A 1 971 ? 24.605 45.253 0.786 1.00 50.22 971 THR A N 1
ATOM 7717 C CA . THR A 1 971 ? 23.901 45.855 1.924 1.00 50.22 971 THR A CA 1
ATOM 7718 C C . THR A 1 971 ? 24.747 45.716 3.187 1.00 50.22 971 THR A C 1
ATOM 7720 O O . THR A 1 971 ? 25.199 44.626 3.524 1.00 50.22 971 THR A O 1
ATOM 7723 N N . CYS A 1 972 ? 24.961 46.814 3.922 1.00 44.88 972 CYS A N 1
ATOM 7724 C CA . CYS A 1 972 ? 25.505 46.738 5.280 1.00 44.88 972 CYS A CA 1
ATOM 7725 C C . CYS A 1 972 ? 24.352 46.456 6.250 1.00 44.88 972 CYS A C 1
ATOM 7727 O O . CYS A 1 972 ? 23.690 47.392 6.690 1.00 44.88 972 CYS A O 1
ATOM 7729 N N . CYS A 1 973 ? 24.130 45.194 6.610 1.00 41.84 973 CYS A N 1
ATOM 7730 C CA . CYS A 1 973 ? 23.252 44.840 7.724 1.00 41.84 973 CYS A CA 1
ATOM 7731 C C . CYS A 1 973 ? 23.890 43.731 8.565 1.00 41.84 973 CYS A C 1
ATOM 7733 O O . CYS A 1 973 ? 23.720 42.547 8.304 1.00 41.84 973 CYS A O 1
ATOM 7735 N N . SER A 1 974 ? 24.597 44.131 9.622 1.00 37.84 974 SER A N 1
ATOM 7736 C CA . SER A 1 974 ? 24.666 43.341 10.848 1.00 37.84 974 SER A CA 1
ATOM 7737 C C . SER A 1 974 ? 23.988 44.153 11.952 1.00 37.84 974 SER A C 1
ATOM 7739 O O . SER A 1 974 ? 24.033 45.381 11.975 1.00 37.84 974 SER A O 1
ATOM 7741 N N . SER A 1 975 ? 23.260 43.461 12.817 1.00 40.62 975 SER A N 1
ATOM 7742 C CA . SER A 1 975 ? 22.241 43.969 13.737 1.00 40.62 975 SER A CA 1
ATOM 7743 C C . SER A 1 975 ? 22.761 44.822 14.915 1.00 40.62 975 SER A C 1
ATOM 7745 O O . SER A 1 975 ? 22.428 44.555 16.069 1.00 40.62 975 SER A O 1
ATOM 7747 N N . GLN A 1 976 ? 23.552 45.863 14.656 1.00 36.19 976 GLN A N 1
ATOM 7748 C CA . GLN A 1 976 ? 23.724 47.020 15.537 1.00 36.19 976 GLN A CA 1
ATOM 7749 C C . GLN A 1 976 ? 23.701 48.270 14.661 1.00 36.19 976 GLN A C 1
ATOM 7751 O O . GLN A 1 976 ? 24.634 48.488 13.902 1.00 36.19 976 GLN A O 1
ATOM 7756 N N . GLY A 1 977 ? 22.597 49.021 14.756 1.00 35.22 977 GLY A N 1
ATOM 7757 C CA . GLY A 1 977 ? 22.258 50.262 14.051 1.00 35.22 977 GLY A CA 1
ATOM 7758 C C . GLY A 1 977 ? 23.273 50.812 13.051 1.00 35.22 977 GLY A C 1
ATOM 7759 O O . GLY A 1 977 ? 24.393 51.146 13.429 1.00 35.22 977 GLY A O 1
ATOM 7760 N N . CYS A 1 978 ? 22.822 51.029 11.809 1.00 35.91 978 CYS A N 1
ATOM 7761 C CA . CYS A 1 978 ? 23.496 51.903 10.854 1.00 35.91 978 CYS A CA 1
ATOM 7762 C C . CYS A 1 978 ? 24.046 53.124 11.595 1.00 35.91 978 CYS A C 1
ATOM 7764 O O . CYS A 1 978 ? 23.282 53.916 12.155 1.00 35.91 978 CYS A O 1
ATOM 7766 N N . CYS A 1 979 ? 25.373 53.227 11.645 1.00 37.34 979 CYS A N 1
ATOM 7767 C CA . CYS A 1 979 ? 26.083 54.375 12.169 1.00 37.34 979 CYS A CA 1
ATOM 7768 C C . CYS A 1 979 ? 25.508 55.595 11.430 1.00 37.34 979 CYS A C 1
ATOM 7770 O O . CYS A 1 979 ? 25.642 55.702 10.215 1.00 37.34 979 CYS A O 1
ATOM 7772 N N . GLY A 1 980 ? 24.710 56.408 12.126 1.00 39.28 980 GLY A N 1
ATOM 7773 C CA . GLY A 1 980 ? 23.804 57.356 11.485 1.00 39.28 980 GLY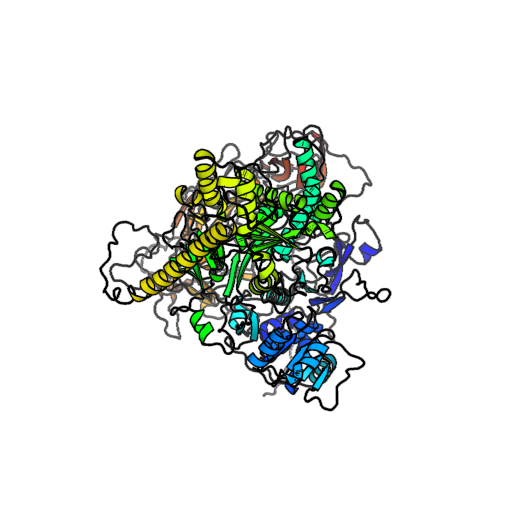 A CA 1
ATOM 7774 C C . GLY A 1 980 ? 24.537 58.318 10.555 1.00 39.28 980 GLY A C 1
ATOM 7775 O O . GLY A 1 980 ? 25.251 59.184 11.043 1.00 39.28 980 GLY A O 1
ATOM 7776 N N . ASN A 1 981 ? 24.362 58.140 9.242 1.00 32.88 981 ASN A N 1
ATOM 7777 C CA . ASN A 1 981 ? 24.335 59.152 8.182 1.00 32.88 981 ASN A CA 1
ATOM 7778 C C . ASN A 1 981 ? 24.150 58.449 6.826 1.00 32.88 981 ASN A C 1
ATOM 7780 O O . ASN A 1 981 ? 24.875 57.526 6.474 1.00 32.88 981 ASN A O 1
ATOM 7784 N N . SER A 1 982 ? 23.170 58.895 6.047 1.00 35.31 982 SER A N 1
ATOM 7785 C CA . SER A 1 982 ? 22.652 58.228 4.846 1.00 35.31 982 SER A CA 1
ATOM 7786 C C . SER A 1 982 ? 23.541 58.327 3.592 1.00 35.31 982 SER A C 1
ATOM 7788 O O . SER A 1 982 ? 22.996 58.391 2.499 1.00 35.31 982 SER A O 1
ATOM 7790 N N . ASN A 1 983 ? 24.873 58.395 3.714 1.00 37.34 983 ASN A N 1
ATOM 7791 C CA . ASN A 1 983 ? 25.773 58.609 2.565 1.00 37.34 983 ASN A CA 1
ATOM 7792 C C . ASN A 1 983 ? 27.153 57.913 2.646 1.00 37.34 983 ASN A C 1
ATOM 7794 O O . ASN A 1 983 ? 28.030 58.247 1.852 1.00 37.34 983 ASN A O 1
ATOM 7798 N N . GLU A 1 984 ? 27.380 56.944 3.542 1.00 35.69 984 GLU A N 1
ATOM 7799 C CA . GLU A 1 984 ? 28.666 56.221 3.615 1.00 35.69 984 GLU A CA 1
ATOM 7800 C C . GLU A 1 984 ? 28.510 54.702 3.429 1.00 35.69 984 GLU A C 1
ATOM 7802 O O . GLU A 1 984 ? 27.744 54.042 4.124 1.00 35.69 984 GLU A O 1
ATOM 7807 N N . THR A 1 985 ? 29.282 54.141 2.491 1.00 37.50 985 THR A N 1
ATOM 7808 C CA . THR A 1 985 ? 29.391 52.707 2.153 1.00 37.50 985 THR A CA 1
ATOM 7809 C C . THR A 1 985 ? 30.403 51.963 3.039 1.00 37.50 985 THR A C 1
ATOM 7811 O O . THR A 1 985 ? 31.129 51.094 2.555 1.00 37.50 985 THR A O 1
ATOM 7814 N N . GLN A 1 986 ? 30.533 52.325 4.317 1.00 37.19 986 GLN A N 1
ATOM 7815 C CA . GLN A 1 986 ? 31.449 51.649 5.243 1.00 37.19 986 GLN A CA 1
ATOM 7816 C C . GLN A 1 986 ? 30.669 50.895 6.321 1.00 37.19 986 GLN A C 1
ATOM 7818 O O . GLN A 1 986 ? 30.041 51.497 7.189 1.00 37.19 986 GLN A O 1
ATOM 7823 N N . CYS A 1 987 ? 30.728 49.561 6.262 1.00 45.12 987 CYS A N 1
ATOM 7824 C CA . CYS A 1 987 ? 30.125 48.685 7.259 1.00 45.12 987 CYS A CA 1
ATOM 7825 C C . CYS A 1 987 ? 30.899 48.789 8.585 1.00 45.12 987 CYS A C 1
ATOM 7827 O O . CYS A 1 987 ? 32.128 48.688 8.616 1.00 45.12 987 CYS A O 1
ATOM 7829 N N . CYS A 1 988 ? 30.182 48.992 9.692 1.00 40.09 988 CYS A N 1
ATOM 7830 C CA . CYS A 1 988 ? 30.756 49.123 11.030 1.00 40.09 988 CYS A CA 1
ATOM 7831 C C . CYS A 1 988 ? 31.261 47.747 11.534 1.00 40.09 988 CYS A C 1
ATOM 7833 O O . CYS A 1 988 ? 30.609 47.083 12.328 1.00 40.09 988 CYS A O 1
ATOM 7835 N N . GLY A 1 989 ? 32.432 47.310 11.049 1.00 46.03 989 GLY A N 1
ATOM 7836 C CA . GLY A 1 989 ? 33.209 46.194 11.610 1.00 46.03 989 GLY A CA 1
ATOM 7837 C C . GLY A 1 989 ? 32.942 44.777 11.074 1.00 46.03 989 GLY A C 1
ATOM 7838 O O . GLY A 1 989 ? 33.400 43.831 11.711 1.00 46.03 989 GLY A O 1
ATOM 7839 N N . GLY A 1 990 ? 32.256 44.604 9.938 1.00 48.09 990 GLY A N 1
ATOM 7840 C CA . GLY A 1 990 ? 32.040 43.298 9.289 1.00 48.09 990 GLY A CA 1
ATOM 7841 C C . GLY A 1 990 ? 32.194 43.347 7.764 1.00 48.09 990 GLY A C 1
ATOM 7842 O O . GLY A 1 990 ? 32.143 44.433 7.182 1.00 48.09 990 GLY A O 1
ATOM 7843 N N . GLU A 1 991 ? 32.401 42.182 7.138 1.00 47.31 991 GLU A N 1
ATOM 7844 C CA . GLU A 1 991 ? 32.457 42.030 5.674 1.00 47.31 991 GLU A CA 1
ATOM 7845 C C . GLU A 1 991 ? 31.075 42.322 5.038 1.00 47.31 991 GLU A C 1
ATOM 7847 O O . GLU A 1 991 ? 30.050 42.064 5.677 1.00 47.31 991 GLU A O 1
ATOM 7852 N N . PRO A 1 992 ? 31.006 42.871 3.810 1.00 51.78 992 PRO A N 1
ATOM 7853 C CA . PRO A 1 992 ? 29.738 43.138 3.126 1.00 51.78 992 PRO A CA 1
ATOM 7854 C C . PRO A 1 992 ? 28.961 41.846 2.817 1.00 51.78 992 PRO A C 1
ATOM 7856 O O . PRO A 1 992 ? 29.562 40.855 2.404 1.00 51.78 992 PRO A O 1
ATOM 7859 N N . VAL A 1 993 ? 27.630 41.876 2.963 1.00 57.59 993 VAL A N 1
ATOM 7860 C CA . VAL A 1 993 ? 26.731 40.775 2.570 1.00 57.59 993 VAL A CA 1
ATOM 7861 C C . VAL A 1 993 ? 25.888 41.216 1.374 1.00 57.59 993 VAL A C 1
ATOM 7863 O O . VAL A 1 993 ? 25.337 42.321 1.339 1.00 57.59 993 VAL A O 1
ATOM 7866 N N . ASP A 1 994 ? 25.801 40.341 0.384 1.00 62.78 994 ASP A N 1
ATOM 7867 C CA . ASP A 1 994 ? 25.204 40.605 -0.920 1.00 62.78 994 ASP A CA 1
ATOM 7868 C C . ASP A 1 994 ? 23.832 39.908 -1.017 1.00 62.78 994 ASP A C 1
ATOM 7870 O O . ASP A 1 994 ? 23.731 38.705 -0.794 1.00 62.78 994 ASP A O 1
ATOM 7874 N N . ARG A 1 995 ? 22.753 40.647 -1.329 1.00 66.31 995 ARG A N 1
ATOM 7875 C CA . ARG A 1 995 ? 21.379 40.097 -1.456 1.00 66.31 995 ARG A CA 1
ATOM 7876 C C . ARG A 1 995 ? 20.871 40.129 -2.897 1.00 66.31 995 ARG A C 1
ATOM 7878 O O . ARG A 1 995 ? 21.295 40.981 -3.675 1.00 66.31 995 ARG A O 1
ATOM 7885 N N . VAL A 1 996 ? 19.939 39.240 -3.248 1.00 67.56 996 VAL A N 1
ATOM 7886 C CA . VAL A 1 996 ? 19.324 39.197 -4.590 1.00 67.56 996 VAL A CA 1
ATOM 7887 C C . VAL A 1 996 ? 18.565 40.504 -4.866 1.00 67.56 996 VAL A C 1
ATOM 7889 O O . VAL A 1 996 ? 17.758 40.937 -4.043 1.00 67.56 996 VAL A O 1
ATOM 7892 N N . GLY A 1 997 ? 18.814 41.143 -6.015 1.00 66.50 997 GLY A N 1
ATOM 7893 C CA . GLY A 1 997 ? 18.068 42.325 -6.457 1.00 66.50 997 GLY A CA 1
ATOM 7894 C C . GLY A 1 997 ? 16.564 42.047 -6.577 1.00 66.50 997 GLY A C 1
ATOM 7895 O O . GLY A 1 997 ? 16.149 41.161 -7.325 1.00 66.50 997 GLY A O 1
ATOM 7896 N N . CYS A 1 998 ? 15.750 42.807 -5.842 1.00 73.38 998 CYS A N 1
ATOM 7897 C CA . CYS A 1 998 ? 14.309 42.594 -5.734 1.00 73.38 998 CYS A CA 1
ATOM 7898 C C . CYS A 1 998 ? 13.535 43.907 -5.845 1.00 73.38 998 CYS A C 1
ATOM 7900 O O . CYS A 1 998 ? 13.859 44.876 -5.156 1.00 73.38 998 CYS A O 1
ATOM 7902 N N . GLU A 1 999 ? 12.490 43.922 -6.667 1.00 77.12 999 GLU A N 1
ATOM 7903 C CA . GLU A 1 999 ? 11.490 44.986 -6.677 1.00 77.12 999 GLU A CA 1
ATOM 7904 C C . GLU A 1 999 ? 10.330 44.576 -5.757 1.00 77.12 999 GLU A C 1
ATOM 7906 O O . GLU A 1 999 ? 9.396 43.881 -6.162 1.00 77.12 999 GLU A O 1
ATOM 7911 N N . THR A 1 1000 ? 10.451 44.934 -4.475 1.00 70.12 1000 THR A N 1
ATOM 7912 C CA . THR A 1 1000 ? 9.473 44.611 -3.423 1.00 70.12 1000 THR A CA 1
ATOM 7913 C C . THR A 1 1000 ? 8.180 45.398 -3.607 1.00 70.12 1000 THR A C 1
ATOM 7915 O O . THR A 1 1000 ? 8.222 46.603 -3.868 1.00 70.12 1000 THR A O 1
ATOM 7918 N N . TRP A 1 1001 ? 7.034 44.746 -3.417 1.00 73.81 1001 TRP A N 1
ATOM 7919 C CA . TRP A 1 1001 ? 5.724 45.398 -3.472 1.00 73.81 1001 TRP A CA 1
ATOM 7920 C C . TRP A 1 1001 ? 5.338 46.025 -2.116 1.00 73.81 1001 TRP A C 1
ATOM 7922 O O . TRP A 1 1001 ? 5.881 45.678 -1.067 1.00 73.81 1001 TRP A O 1
ATOM 7932 N N . GLU A 1 1002 ? 4.420 46.996 -2.136 1.00 64.75 1002 GLU A N 1
ATOM 7933 C CA . GLU A 1 1002 ? 3.978 47.736 -0.943 1.00 64.75 1002 GLU A CA 1
ATOM 7934 C C . GLU A 1 1002 ? 3.131 46.841 -0.019 1.00 64.75 1002 GLU A C 1
ATOM 7936 O O . GLU A 1 1002 ? 1.990 46.532 -0.349 1.00 64.75 1002 GLU A O 1
ATOM 7941 N N . GLY A 1 1003 ? 3.690 46.434 1.128 1.00 65.88 1003 GLY A N 1
ATOM 7942 C CA . GLY A 1 1003 ? 3.018 45.584 2.125 1.00 65.88 1003 GLY A CA 1
ATOM 7943 C C . GLY A 1 1003 ? 3.676 44.223 2.378 1.00 65.88 1003 GLY A C 1
ATOM 7944 O O . GLY A 1 1003 ? 3.293 43.559 3.332 1.00 65.88 1003 GLY A O 1
ATOM 7945 N N . ALA A 1 1004 ? 4.708 43.848 1.610 1.00 70.00 1004 ALA A N 1
ATOM 7946 C CA . ALA A 1 1004 ? 5.402 42.552 1.703 1.00 70.00 1004 ALA A CA 1
ATOM 7947 C C . ALA A 1 1004 ? 5.912 42.168 3.109 1.00 70.00 1004 ALA A C 1
ATOM 7949 O O . ALA A 1 1004 ? 6.082 41.005 3.423 1.00 70.00 1004 ALA A O 1
ATOM 7950 N N . GLN A 1 1005 ? 6.171 43.148 3.975 1.00 70.62 1005 GLN A N 1
ATOM 7951 C CA . GLN A 1 1005 ? 6.695 42.908 5.323 1.00 70.62 1005 GLN A CA 1
ATOM 7952 C C . GLN A 1 1005 ? 5.602 42.878 6.404 1.00 70.62 1005 GLN A C 1
ATOM 7954 O O . GLN A 1 1005 ? 5.895 42.581 7.561 1.00 70.62 1005 GLN A O 1
ATOM 7959 N N . GLU A 1 1006 ? 4.354 43.214 6.064 1.00 75.06 1006 GLU A N 1
ATOM 7960 C CA . GLU A 1 1006 ? 3.256 43.315 7.033 1.00 75.06 1006 GLU A CA 1
ATOM 7961 C C . GLU A 1 1006 ? 2.678 41.943 7.418 1.00 75.06 1006 GLU A C 1
ATOM 7963 O O . GLU A 1 1006 ? 2.218 41.775 8.547 1.00 75.06 1006 GLU A O 1
ATOM 7968 N N . ASP A 1 1007 ? 2.726 40.956 6.518 1.00 76.50 1007 ASP A N 1
ATOM 7969 C CA . ASP A 1 1007 ? 2.254 39.577 6.722 1.00 76.50 1007 ASP A CA 1
ATOM 7970 C C . ASP A 1 1007 ? 3.358 38.608 7.197 1.00 76.50 1007 ASP A C 1
ATOM 7972 O O . ASP A 1 1007 ? 3.082 37.492 7.644 1.00 76.50 1007 ASP A O 1
ATOM 7976 N N . ASN A 1 1008 ? 4.607 39.066 7.231 1.00 82.19 1008 ASN A N 1
ATOM 7977 C CA . ASN A 1 1008 ? 5.754 38.323 7.755 1.00 82.19 1008 ASN A CA 1
ATOM 7978 C C . ASN A 1 1008 ? 5.842 38.251 9.282 1.00 82.19 1008 ASN A C 1
ATOM 7980 O O . ASN A 1 1008 ? 6.744 37.611 9.825 1.00 82.19 1008 ASN A O 1
ATOM 7984 N N . VAL A 1 1009 ? 4.939 38.914 9.999 1.00 82.62 1009 VAL A N 1
ATOM 7985 C CA . VAL A 1 1009 ? 4.936 38.948 11.462 1.00 82.62 1009 VAL A CA 1
ATOM 7986 C C . VAL A 1 1009 ? 3.715 38.233 12.020 1.00 82.62 1009 VAL A C 1
ATOM 7988 O O . VAL A 1 1009 ? 2.604 38.346 11.511 1.00 82.62 1009 VAL A O 1
ATOM 7991 N N . SER A 1 1010 ? 3.905 37.488 13.104 1.00 83.81 1010 SER A N 1
ATOM 7992 C CA . SER A 1 1010 ? 2.814 36.829 13.822 1.00 83.81 1010 SER A CA 1
ATOM 7993 C C . SER A 1 1010 ? 3.039 36.868 15.323 1.00 83.81 1010 SER A C 1
ATOM 7995 O O . SER A 1 1010 ? 4.167 36.838 15.812 1.00 83.81 1010 SER A O 1
ATOM 7997 N N . GLU A 1 1011 ? 1.938 36.895 16.065 1.00 86.50 1011 GLU A N 1
ATOM 7998 C CA . GLU A 1 1011 ? 1.936 36.887 17.522 1.00 86.50 1011 GLU A CA 1
ATOM 7999 C C . GLU A 1 1011 ? 0.915 35.865 18.022 1.00 86.50 1011 GLU A C 1
ATOM 8001 O O . GLU A 1 1011 ? -0.248 35.865 17.610 1.00 86.50 1011 GLU A O 1
ATOM 8006 N N . VAL A 1 1012 ? 1.336 35.001 18.945 1.00 88.75 1012 VAL A N 1
ATOM 8007 C CA . VAL A 1 1012 ? 0.431 34.103 19.668 1.00 88.75 1012 VAL A CA 1
ATOM 8008 C C . VAL A 1 1012 ? 0.705 34.168 21.163 1.00 88.75 1012 VAL A C 1
ATOM 8010 O O . VAL A 1 1012 ? 1.848 34.134 21.612 1.00 88.75 1012 VAL A O 1
ATOM 8013 N N . MET A 1 1013 ? -0.354 34.242 21.967 1.00 89.38 1013 MET A N 1
ATOM 8014 C CA . MET A 1 1013 ? -0.224 34.152 23.419 1.00 89.38 1013 MET A CA 1
ATOM 8015 C C . MET A 1 1013 ? 0.101 32.713 23.820 1.00 89.38 1013 MET A C 1
ATOM 8017 O O . MET A 1 1013 ? -0.696 31.805 23.587 1.00 89.38 1013 MET A O 1
ATOM 8021 N N . VAL A 1 1014 ? 1.252 32.517 24.460 1.00 89.19 1014 VAL A N 1
ATOM 8022 C CA . VAL A 1 1014 ? 1.718 31.213 24.939 1.00 89.19 1014 VAL A CA 1
ATOM 8023 C C . VAL A 1 1014 ? 1.780 31.208 26.458 1.00 89.19 1014 VAL A C 1
ATOM 8025 O O . VAL A 1 1014 ? 2.288 32.139 27.087 1.00 89.19 1014 VAL A O 1
ATOM 8028 N N . THR A 1 1015 ? 1.275 30.133 27.058 1.00 89.75 1015 THR A N 1
ATOM 8029 C CA . THR A 1 1015 ? 1.325 29.912 28.503 1.00 89.75 1015 THR A CA 1
ATOM 8030 C C . THR A 1 1015 ? 2.403 28.891 28.835 1.00 89.75 1015 THR A C 1
ATOM 8032 O O . THR A 1 1015 ? 2.264 27.707 28.542 1.00 89.75 1015 THR A O 1
ATOM 8035 N N . LEU A 1 1016 ? 3.458 29.331 29.519 1.00 90.56 1016 LEU A N 1
ATOM 8036 C CA . LEU A 1 1016 ? 4.405 28.430 30.162 1.00 90.56 1016 LEU A CA 1
ATOM 8037 C C . LEU A 1 1016 ? 3.732 27.780 31.383 1.00 90.56 1016 LEU A C 1
ATOM 8039 O O . LEU A 1 1016 ? 3.265 28.509 32.272 1.00 90.56 1016 LEU A O 1
ATOM 8043 N N . PRO A 1 1017 ? 3.695 26.437 31.463 1.00 90.69 1017 PRO A N 1
ATOM 8044 C CA . PRO A 1 1017 ? 3.053 25.721 32.562 1.00 90.69 1017 PRO A CA 1
ATOM 8045 C C . PRO A 1 1017 ? 3.870 25.843 33.861 1.00 90.69 1017 PRO A C 1
ATOM 8047 O O . PRO A 1 1017 ? 4.890 26.540 33.900 1.00 90.69 1017 PRO A O 1
ATOM 8050 N N . LEU A 1 1018 ? 3.444 25.205 34.954 1.00 89.25 1018 LEU A N 1
ATOM 8051 C CA . LEU A 1 1018 ? 4.219 25.242 36.200 1.00 89.25 1018 LEU A CA 1
ATOM 8052 C C . LEU A 1 1018 ? 5.580 24.549 36.028 1.00 89.25 1018 LEU A C 1
ATOM 8054 O O . LEU A 1 1018 ? 5.770 23.698 35.163 1.00 89.25 1018 LEU A O 1
ATOM 8058 N N . SER A 1 1019 ? 6.567 24.910 36.851 1.00 87.81 1019 SER A N 1
ATOM 8059 C CA . SER A 1 1019 ? 7.860 24.210 36.829 1.00 87.81 1019 SER A CA 1
ATOM 8060 C C . SER A 1 1019 ? 7.673 22.729 37.182 1.00 87.81 1019 SER A C 1
ATOM 8062 O O . SER A 1 1019 ? 7.189 22.407 38.267 1.00 87.81 1019 SER A O 1
ATOM 8064 N N . GLY A 1 1020 ? 8.097 21.839 36.287 1.00 87.44 1020 GLY A N 1
ATOM 8065 C CA . GLY A 1 1020 ? 7.858 20.399 36.368 1.00 87.44 1020 GLY A CA 1
ATOM 8066 C C . GLY A 1 1020 ? 6.678 19.914 35.534 1.00 87.44 1020 GLY A C 1
ATOM 8067 O O . GLY A 1 1020 ? 6.405 18.725 35.506 1.00 87.44 1020 GLY A O 1
ATOM 8068 N N . GLU A 1 1021 ? 5.998 20.806 34.824 1.00 90.12 1021 GLU A N 1
ATOM 8069 C CA . GLU A 1 1021 ? 5.003 20.480 33.808 1.00 90.12 1021 GLU A CA 1
ATOM 8070 C C . GLU A 1 1021 ? 5.556 20.801 32.410 1.00 90.12 1021 GLU A C 1
ATOM 8072 O O . GLU A 1 1021 ? 6.497 21.583 32.251 1.00 90.12 1021 GLU A O 1
ATOM 8077 N N . GLY A 1 1022 ? 4.980 20.189 31.381 1.00 87.62 1022 GLY A N 1
ATOM 8078 C CA . GLY A 1 1022 ? 5.395 20.347 29.987 1.00 87.62 1022 GLY A CA 1
ATOM 8079 C C . GLY A 1 1022 ? 4.583 19.455 29.053 1.00 87.62 1022 GLY A C 1
ATOM 8080 O O . GLY A 1 1022 ? 3.455 19.082 29.376 1.00 87.62 1022 GLY A O 1
ATOM 8081 N N . GLN A 1 1023 ? 5.183 19.048 27.935 1.00 86.25 1023 GLN A N 1
ATOM 8082 C CA . GLN A 1 1023 ? 4.547 18.236 26.890 1.00 86.25 1023 GLN A CA 1
ATOM 8083 C C . GLN A 1 1023 ? 3.749 17.042 27.439 1.00 86.25 1023 GLN A C 1
ATOM 8085 O O . GLN A 1 1023 ? 2.615 16.803 27.030 1.00 86.25 1023 GLN A O 1
ATOM 8090 N N . VAL A 1 1024 ? 4.307 16.311 28.408 1.00 87.50 1024 VAL A N 1
ATOM 8091 C CA . VAL A 1 1024 ? 3.664 15.101 28.942 1.00 87.50 1024 VAL A CA 1
ATOM 8092 C C . VAL A 1 1024 ? 2.497 15.363 29.887 1.00 87.50 1024 VAL A C 1
ATOM 8094 O O . VAL A 1 1024 ? 1.708 14.453 30.145 1.00 87.50 1024 VAL A O 1
ATOM 8097 N N . THR A 1 1025 ? 2.352 16.592 30.381 1.00 88.31 1025 THR A N 1
ATOM 8098 C CA . THR A 1 1025 ? 1.234 16.999 31.241 1.00 88.31 1025 THR A CA 1
ATOM 8099 C C . THR A 1 1025 ? 0.105 17.700 30.489 1.00 88.31 1025 THR A C 1
ATOM 8101 O O . THR A 1 1025 ? -0.990 17.863 31.022 1.00 88.31 1025 THR A O 1
ATOM 8104 N N . GLU A 1 1026 ? 0.341 18.091 29.237 1.00 84.25 1026 GLU A N 1
ATOM 8105 C CA . GLU A 1 1026 ? -0.662 18.720 28.374 1.00 84.25 1026 GLU A CA 1
ATOM 8106 C C . GLU A 1 1026 ? -1.797 17.760 28.014 1.00 84.25 1026 GLU A C 1
ATOM 8108 O O . GLU A 1 1026 ? -1.618 16.548 27.953 1.00 84.25 1026 GLU A O 1
ATOM 8113 N N . LYS A 1 1027 ? -2.991 18.283 27.724 1.00 79.56 1027 LYS A N 1
ATOM 8114 C CA . LYS A 1 1027 ? -4.130 17.449 27.318 1.00 79.56 1027 LYS A CA 1
ATOM 8115 C C . LYS A 1 1027 ? -3.806 16.674 26.031 1.00 79.56 1027 LYS A C 1
ATOM 8117 O O . LYS A 1 1027 ? -3.316 17.249 25.066 1.00 79.56 1027 LYS A O 1
ATOM 8122 N N . CYS A 1 1028 ? -4.139 15.385 25.993 1.00 72.06 1028 CYS A N 1
ATOM 8123 C CA . CYS A 1 1028 ? -4.002 14.582 24.777 1.00 72.06 1028 CYS A CA 1
ATOM 8124 C C . CYS A 1 1028 ? -4.919 15.096 23.653 1.00 72.06 1028 CYS A C 1
ATOM 8126 O O . CYS A 1 1028 ? -6.077 15.445 23.902 1.00 72.06 1028 CYS A O 1
ATOM 8128 N N . TRP A 1 1029 ? -4.411 15.129 22.418 1.00 56.78 1029 TRP A N 1
ATOM 8129 C CA . TRP A 1 1029 ? -5.197 15.451 21.225 1.00 56.78 1029 TRP A CA 1
ATOM 8130 C C . TRP A 1 1029 ? -5.860 14.178 20.679 1.00 56.78 1029 TRP A C 1
ATOM 8132 O O . TRP A 1 1029 ? -5.201 13.159 20.497 1.00 56.78 1029 TRP A O 1
ATOM 8142 N N . ASN A 1 1030 ? -7.170 14.233 20.421 1.00 47.91 1030 ASN A N 1
ATOM 8143 C CA . ASN A 1 1030 ? -8.021 13.073 20.102 1.00 47.91 1030 ASN A CA 1
ATOM 8144 C C . ASN A 1 1030 ? -7.709 12.364 18.757 1.00 47.91 1030 ASN A C 1
ATOM 8146 O O . ASN A 1 1030 ? -8.429 11.441 18.390 1.00 47.91 1030 ASN A O 1
ATOM 8150 N N . SER A 1 1031 ? -6.672 12.761 18.012 1.00 39.03 1031 SER A N 1
ATOM 8151 C CA . SER A 1 1031 ? -6.410 12.306 16.636 1.00 39.03 1031 SER A CA 1
ATOM 8152 C C . SER A 1 1031 ? -5.116 11.504 16.422 1.00 39.03 1031 SER A C 1
ATOM 8154 O O . SER A 1 1031 ? -4.905 11.029 15.312 1.00 39.03 1031 SER A O 1
ATOM 8156 N N . THR A 1 1032 ? -4.257 11.300 17.431 1.00 40.41 1032 THR A N 1
ATOM 8157 C CA . THR A 1 1032 ? -2.896 10.746 17.209 1.00 40.41 1032 THR A CA 1
ATOM 8158 C C . THR A 1 1032 ? -2.635 9.343 17.765 1.00 40.41 1032 THR A C 1
ATOM 8160 O O . THR A 1 1032 ? -1.491 8.901 17.775 1.00 40.41 1032 THR A O 1
ATOM 8163 N N . GLY A 1 1033 ? -3.654 8.608 18.223 1.00 46.91 1033 GLY A N 1
ATOM 8164 C CA . GLY A 1 1033 ? -3.484 7.189 18.584 1.00 46.91 1033 GLY A CA 1
ATOM 8165 C C . GLY A 1 1033 ? -2.518 6.907 19.748 1.00 46.91 1033 GLY A C 1
ATOM 8166 O O . GLY A 1 1033 ? -2.051 5.783 19.888 1.00 46.91 1033 GLY A O 1
ATOM 8167 N N . SER A 1 1034 ? -2.217 7.889 20.601 1.00 52.03 1034 SER A N 1
ATOM 8168 C CA . SER A 1 1034 ? -1.303 7.735 21.744 1.00 52.03 1034 SER A CA 1
ATOM 8169 C C . SER A 1 1034 ? -2.050 7.238 22.991 1.00 52.03 1034 SER A C 1
ATOM 8171 O O . SER A 1 1034 ? -2.255 7.964 23.964 1.00 52.03 1034 SER A O 1
ATOM 8173 N N . TRP A 1 1035 ? -2.482 5.978 22.943 1.00 60.59 1035 TRP A N 1
ATOM 8174 C CA . TRP A 1 1035 ? -3.152 5.269 24.039 1.00 60.59 1035 TRP A CA 1
ATOM 8175 C C . TRP A 1 1035 ? -2.185 4.297 24.731 1.00 60.59 1035 TRP A C 1
ATOM 8177 O O . TRP A 1 1035 ? -1.226 3.837 24.114 1.00 60.59 1035 TRP A O 1
ATOM 8187 N N . GLY A 1 1036 ? -2.426 3.962 26.002 1.00 68.50 1036 GLY A N 1
ATOM 8188 C CA . GLY A 1 1036 ? -1.615 2.971 26.723 1.00 68.50 1036 GLY A CA 1
ATOM 8189 C C . GLY A 1 1036 ? -0.397 3.548 27.453 1.00 68.50 1036 GLY A C 1
ATOM 8190 O O . GLY A 1 1036 ? -0.306 4.747 27.716 1.00 68.50 1036 GLY A O 1
ATOM 8191 N N . GLU A 1 1037 ? 0.552 2.691 27.822 1.00 72.19 1037 GLU A N 1
ATOM 8192 C CA . GLU A 1 1037 ? 1.696 3.030 28.676 1.00 72.19 1037 GLU A CA 1
ATOM 8193 C C . GLU A 1 1037 ? 2.709 3.983 28.031 1.00 72.19 1037 GLU A C 1
ATOM 8195 O O . GLU A 1 1037 ? 3.425 4.690 28.743 1.00 72.19 1037 GLU A O 1
ATOM 8200 N N . LYS A 1 1038 ? 2.764 4.037 26.697 1.00 80.25 1038 LYS A N 1
ATOM 8201 C CA . LYS A 1 1038 ? 3.737 4.843 25.939 1.00 80.25 1038 LYS A CA 1
ATOM 8202 C C . LYS A 1 1038 ? 3.274 6.270 25.635 1.00 80.25 1038 LYS A C 1
ATOM 8204 O O . LYS A 1 1038 ? 3.966 6.999 24.938 1.00 80.25 1038 LYS A O 1
ATOM 8209 N N . ARG A 1 1039 ? 2.111 6.689 26.138 1.00 80.00 1039 ARG A N 1
ATOM 8210 C CA . ARG A 1 1039 ? 1.567 8.040 25.914 1.00 80.00 1039 ARG A CA 1
ATOM 8211 C C . ARG A 1 1039 ? 2.491 9.146 26.441 1.00 80.00 1039 ARG A C 1
ATOM 8213 O O . ARG A 1 1039 ? 3.012 9.034 27.546 1.00 80.00 1039 ARG A O 1
ATOM 8220 N N . ASP A 1 1040 ? 2.597 10.252 25.710 1.00 85.88 1040 ASP A N 1
ATOM 8221 C CA . ASP A 1 1040 ? 3.408 11.430 26.072 1.00 85.88 1040 ASP A CA 1
ATOM 8222 C C . ASP A 1 1040 ? 2.553 12.686 26.279 1.00 85.88 1040 ASP A C 1
ATOM 8224 O O . ASP A 1 1040 ? 2.936 13.797 25.929 1.00 85.88 1040 ASP A O 1
ATOM 8228 N N . CYS A 1 1041 ? 1.358 12.499 26.838 1.00 85.62 1041 CYS A N 1
ATOM 8229 C CA . CYS A 1 1041 ? 0.411 13.561 27.160 1.00 85.62 1041 CYS A CA 1
ATOM 8230 C C . CYS A 1 1041 ? -0.482 13.157 28.342 1.00 85.62 1041 CYS A C 1
ATOM 8232 O O . CYS A 1 1041 ? -0.607 11.983 28.703 1.00 85.62 1041 CYS A O 1
ATOM 8234 N N . GLY A 1 1042 ? -1.131 14.146 28.946 1.00 83.81 1042 GLY A N 1
ATOM 8235 C CA . GLY A 1 1042 ? -2.227 14.056 29.908 1.00 83.81 1042 GLY A CA 1
ATOM 8236 C C . GLY A 1 1042 ? -1.856 13.488 31.276 1.00 83.81 1042 GLY A C 1
ATOM 8237 O O . GLY A 1 1042 ? -2.756 13.078 32.015 1.00 83.81 1042 GLY A O 1
ATOM 8238 N N . LEU A 1 1043 ? -0.564 13.329 31.567 1.00 88.88 1043 LEU A N 1
ATOM 8239 C CA . LEU A 1 1043 ? -0.086 12.904 32.879 1.00 88.88 1043 LEU A CA 1
ATOM 8240 C C . LEU A 1 1043 ? -0.167 14.087 33.856 1.00 88.88 1043 LEU A C 1
ATOM 8242 O O . LEU A 1 1043 ? -0.198 15.247 33.462 1.00 88.88 1043 LEU A O 1
ATOM 8246 N N . LYS A 1 1044 ? -0.194 13.819 35.154 1.00 88.75 1044 LYS A N 1
ATOM 8247 C CA . LYS A 1 1044 ? -0.145 14.836 36.204 1.00 88.75 1044 LYS A CA 1
ATOM 8248 C C . LYS A 1 1044 ? 1.064 14.602 37.081 1.00 88.75 1044 LYS A C 1
ATOM 8250 O O . LYS A 1 1044 ? 1.330 13.466 37.468 1.00 88.75 1044 LYS A O 1
ATOM 8255 N N . LEU A 1 1045 ? 1.776 15.676 37.409 1.00 88.69 1045 LEU A N 1
ATOM 8256 C CA . LEU A 1 1045 ? 2.832 15.639 38.413 1.00 88.69 1045 LEU A CA 1
ATOM 8257 C C . LEU A 1 1045 ? 2.226 15.337 39.788 1.00 88.69 1045 LEU A C 1
ATOM 8259 O O . LEU A 1 1045 ? 1.171 15.863 40.150 1.00 88.69 1045 LEU A O 1
ATOM 8263 N N . HIS A 1 1046 ? 2.892 14.493 40.571 1.00 83.81 1046 HIS A N 1
ATOM 8264 C CA . HIS A 1 1046 ? 2.348 14.070 41.849 1.00 83.81 1046 HIS A CA 1
ATOM 8265 C C . HIS A 1 1046 ? 2.435 15.111 42.980 1.00 83.81 1046 HIS A C 1
ATOM 8267 O O . HIS A 1 1046 ? 3.503 15.686 43.196 1.00 83.81 1046 HIS A O 1
ATOM 8273 N N . PRO A 1 1047 ? 1.365 15.295 43.794 1.00 68.94 1047 PRO A N 1
ATOM 8274 C CA . PRO A 1 1047 ? 1.312 16.348 44.816 1.00 68.94 1047 PRO A CA 1
ATOM 8275 C C . PRO A 1 1047 ? 2.398 16.265 45.900 1.00 68.94 1047 PRO A C 1
ATOM 8277 O O . PRO A 1 1047 ? 2.777 17.283 46.474 1.00 68.94 1047 PRO A O 1
ATOM 8280 N N . LYS A 1 1048 ? 2.913 15.061 46.204 1.00 63.34 1048 LYS A N 1
ATOM 8281 C CA . LYS A 1 1048 ? 3.925 14.845 47.264 1.00 63.34 1048 LYS A CA 1
ATOM 8282 C C . LYS A 1 1048 ? 5.352 15.302 46.924 1.00 63.34 1048 LYS A C 1
ATOM 8284 O O . LYS A 1 1048 ? 6.242 15.079 47.740 1.00 63.34 1048 LYS A O 1
ATOM 8289 N N . GLY A 1 1049 ? 5.617 15.949 45.792 1.00 54.47 1049 GLY A N 1
ATOM 8290 C CA . GLY A 1 1049 ? 6.921 16.585 45.629 1.00 54.47 1049 GLY A CA 1
ATOM 8291 C C . GLY A 1 1049 ? 7.162 17.200 44.267 1.00 54.47 1049 GLY A C 1
ATOM 8292 O O . GLY A 1 1049 ? 7.035 16.524 43.253 1.00 54.47 1049 GLY A O 1
ATOM 8293 N N . LYS A 1 1050 ? 7.652 18.449 44.271 1.00 65.44 1050 LYS A N 1
ATOM 8294 C CA . LYS A 1 1050 ? 8.361 19.037 43.122 1.00 65.44 1050 LYS A CA 1
ATOM 8295 C C . LYS A 1 1050 ? 9.448 18.085 42.608 1.00 65.44 1050 LYS A C 1
ATOM 8297 O O . LYS A 1 1050 ? 9.674 18.030 41.411 1.00 65.44 1050 LYS A O 1
ATOM 8302 N N . TYR A 1 1051 ? 10.085 17.336 43.510 1.00 80.81 1051 TYR A N 1
ATOM 8303 C CA . TYR A 1 1051 ? 10.916 16.163 43.249 1.00 80.81 1051 TYR A CA 1
ATOM 8304 C C . TYR A 1 1051 ? 11.139 15.382 44.556 1.00 80.81 1051 TYR A C 1
ATOM 8306 O O . TYR A 1 1051 ? 10.921 15.894 45.654 1.00 80.81 1051 TYR A O 1
ATOM 8314 N N . LEU A 1 1052 ? 11.599 14.144 44.435 1.00 86.00 1052 LEU A N 1
ATOM 8315 C CA . LEU A 1 1052 ? 11.989 13.226 45.500 1.00 86.00 1052 LEU A CA 1
ATOM 8316 C C . LEU A 1 1052 ? 13.505 13.004 45.450 1.00 86.00 1052 LEU A C 1
ATOM 8318 O O . LEU A 1 1052 ? 14.133 13.205 44.413 1.00 86.00 1052 LEU A O 1
ATOM 8322 N N . THR A 1 1053 ? 14.102 12.613 46.579 1.00 84.69 1053 THR A N 1
ATOM 8323 C CA . THR A 1 1053 ? 15.554 12.395 46.701 1.00 84.69 1053 THR A CA 1
ATOM 8324 C C . THR A 1 1053 ? 15.852 10.958 47.118 1.00 84.69 1053 THR A C 1
ATOM 8326 O O . THR A 1 1053 ? 15.231 10.422 48.034 1.00 84.69 1053 THR A O 1
ATOM 8329 N N . CYS A 1 1054 ? 16.815 10.339 46.447 1.00 84.31 1054 CYS A N 1
ATOM 8330 C CA . CYS A 1 1054 ? 17.377 9.042 46.788 1.00 84.31 1054 CYS A CA 1
ATOM 8331 C C . CYS A 1 1054 ? 18.495 9.177 47.828 1.00 84.31 1054 CYS A C 1
ATOM 8333 O O . CYS A 1 1054 ? 19.203 10.178 47.867 1.00 84.31 1054 CYS A O 1
ATOM 8335 N N . ASN A 1 1055 ? 18.749 8.113 48.592 1.00 78.81 1055 ASN A N 1
ATOM 8336 C CA . ASN A 1 1055 ? 19.876 8.076 49.532 1.00 78.81 1055 ASN A CA 1
ATOM 8337 C C . ASN A 1 1055 ? 21.261 8.190 48.858 1.00 78.81 1055 ASN A C 1
ATOM 8339 O O . ASN A 1 1055 ? 22.167 8.771 49.452 1.00 78.81 1055 ASN A O 1
ATOM 8343 N N . LYS A 1 1056 ? 21.451 7.616 47.659 1.00 80.88 1056 LYS A N 1
ATOM 8344 C CA . LYS A 1 1056 ? 22.697 7.694 46.871 1.00 80.88 1056 LYS A CA 1
ATOM 8345 C C . LYS A 1 1056 ? 22.395 7.750 45.362 1.00 80.88 1056 LYS A C 1
ATOM 8347 O O . LYS A 1 1056 ? 21.506 7.018 44.923 1.00 80.88 1056 LYS A O 1
ATOM 8352 N N . PRO A 1 1057 ? 23.117 8.557 44.560 1.00 85.62 1057 PRO A N 1
ATOM 8353 C CA . PRO A 1 1057 ? 23.053 8.488 43.096 1.00 85.62 1057 PRO A CA 1
ATOM 8354 C C . PRO A 1 1057 ? 23.408 7.088 42.576 1.00 85.62 1057 PRO A C 1
ATOM 8356 O O . PRO A 1 1057 ? 24.172 6.368 43.224 1.00 85.62 1057 PRO A O 1
ATOM 8359 N N . SER A 1 1058 ? 22.853 6.700 41.425 1.00 84.50 1058 SER A N 1
ATOM 8360 C CA . SER A 1 1058 ? 23.090 5.401 40.765 1.00 84.50 1058 SER A CA 1
ATOM 8361 C C . SER A 1 1058 ? 22.694 4.153 41.569 1.00 84.50 1058 SER A C 1
ATOM 8363 O O . SER A 1 1058 ? 23.030 3.039 41.174 1.00 84.50 1058 SER A O 1
ATOM 8365 N N . GLN A 1 1059 ? 21.986 4.294 42.694 1.00 87.06 1059 GLN A N 1
ATOM 8366 C CA . GLN A 1 1059 ? 21.469 3.149 43.450 1.00 87.06 1059 GLN A CA 1
ATOM 8367 C C . GLN A 1 1059 ? 20.117 2.684 42.891 1.00 87.06 1059 GLN A C 1
ATOM 8369 O O . GLN A 1 1059 ? 19.330 3.500 42.409 1.00 87.06 1059 GLN A O 1
ATOM 8374 N N . GLN A 1 1060 ? 19.797 1.399 43.040 1.00 84.88 1060 GLN A N 1
ATOM 8375 C CA . GLN A 1 1060 ? 18.458 0.891 42.742 1.00 84.88 1060 GLN A CA 1
ATOM 8376 C C . GLN A 1 1060 ? 17.442 1.403 43.776 1.00 84.88 1060 GLN A C 1
ATOM 8378 O O . GLN A 1 1060 ? 17.674 1.361 44.989 1.00 84.88 1060 GLN A O 1
ATOM 8383 N N . VAL A 1 1061 ? 16.302 1.888 43.294 1.00 86.19 1061 VAL A N 1
ATOM 8384 C CA . VAL A 1 1061 ? 15.200 2.411 44.107 1.00 86.19 1061 VAL A CA 1
ATOM 8385 C C . VAL A 1 1061 ? 13.934 1.627 43.792 1.00 86.19 1061 VAL A C 1
ATOM 8387 O O . VAL A 1 1061 ? 13.695 1.269 42.642 1.00 86.19 1061 VAL A O 1
ATOM 8390 N N . ALA A 1 1062 ? 13.128 1.363 44.823 1.00 85.38 1062 ALA A N 1
ATOM 8391 C CA . ALA A 1 1062 ? 11.800 0.784 44.679 1.00 85.38 1062 ALA A CA 1
ATOM 8392 C C . ALA A 1 1062 ? 10.743 1.711 45.302 1.00 85.38 1062 ALA A C 1
ATOM 8394 O O . ALA A 1 1062 ? 10.814 2.031 46.497 1.00 85.38 1062 ALA A O 1
ATOM 8395 N N . LEU A 1 1063 ? 9.748 2.119 44.511 1.00 86.38 1063 LEU A N 1
ATOM 8396 C CA . LEU A 1 1063 ? 8.481 2.629 45.040 1.00 86.38 1063 LEU A CA 1
ATOM 8397 C C . LEU A 1 1063 ? 7.648 1.409 45.425 1.00 86.38 1063 LEU A C 1
ATOM 8399 O O . LEU A 1 1063 ? 7.279 0.624 44.557 1.00 86.38 1063 LEU A O 1
ATOM 8403 N N . LYS A 1 1064 ? 7.427 1.214 46.725 1.00 82.94 1064 LYS A N 1
ATOM 8404 C CA . LYS A 1 1064 ? 6.718 0.061 47.278 1.00 82.94 1064 LYS A CA 1
ATOM 8405 C C . LYS A 1 1064 ? 5.230 0.335 47.408 1.00 82.94 1064 LYS A C 1
ATOM 8407 O O . LYS A 1 1064 ? 4.854 1.411 47.891 1.00 82.94 1064 LYS A O 1
ATOM 8412 N N . ASN A 1 1065 ? 4.429 -0.681 47.087 1.00 76.69 1065 ASN A N 1
ATOM 8413 C CA . ASN A 1 1065 ? 2.968 -0.653 47.168 1.00 76.69 1065 ASN A CA 1
ATOM 8414 C C . ASN A 1 1065 ? 2.369 0.515 46.376 1.00 76.69 1065 ASN A C 1
ATOM 8416 O O . ASN A 1 1065 ? 1.634 1.325 46.940 1.00 76.69 1065 ASN A O 1
ATOM 8420 N N . VAL A 1 1066 ? 2.732 0.641 45.096 1.00 78.06 1066 VAL A N 1
ATOM 8421 C CA . VAL A 1 1066 ? 2.111 1.624 44.207 1.00 78.06 1066 VAL A CA 1
ATOM 8422 C C . VAL A 1 1066 ? 0.709 1.136 43.855 1.00 78.06 1066 VAL A C 1
ATOM 8424 O O . VAL A 1 1066 ? 0.554 0.060 43.280 1.00 78.06 1066 VAL A O 1
ATOM 8427 N N . ILE A 1 1067 ? -0.299 1.911 44.253 1.00 77.31 1067 ILE A N 1
ATOM 8428 C CA . ILE A 1 1067 ? -1.717 1.538 44.181 1.00 77.31 1067 ILE A CA 1
ATOM 8429 C C . ILE A 1 1067 ? -2.536 2.705 43.615 1.00 77.31 1067 ILE A C 1
ATOM 8431 O O . ILE A 1 1067 ? -2.317 3.841 44.047 1.00 77.31 1067 ILE A O 1
ATOM 8435 N N . SER A 1 1068 ? -3.493 2.419 42.720 1.00 76.50 1068 SER A N 1
ATOM 8436 C CA . SER A 1 1068 ? -4.523 3.366 42.256 1.00 76.50 1068 SER A CA 1
ATOM 8437 C C . SER A 1 1068 ? -5.877 3.104 42.931 1.00 76.50 1068 SER A C 1
ATOM 8439 O O . SER A 1 1068 ? -6.198 1.958 43.246 1.00 76.50 1068 SER A O 1
ATOM 8441 N N . THR A 1 1069 ? -6.676 4.149 43.179 1.00 63.75 1069 THR A N 1
ATOM 8442 C CA . THR A 1 1069 ? -7.952 4.022 43.907 1.00 63.75 1069 THR A CA 1
ATOM 8443 C C . THR A 1 1069 ? -9.072 3.338 43.127 1.00 63.75 1069 THR A C 1
ATOM 8445 O O . THR A 1 1069 ? -9.846 2.635 43.767 1.00 63.75 1069 THR A O 1
ATOM 8448 N N . ASP A 1 1070 ? -9.159 3.506 41.798 1.00 59.19 1070 ASP A N 1
ATOM 8449 C CA . ASP A 1 1070 ? -10.379 3.135 41.048 1.00 59.19 1070 ASP A CA 1
ATOM 8450 C C . ASP A 1 1070 ? -10.156 2.591 39.611 1.00 59.19 1070 ASP A C 1
ATOM 8452 O O . ASP A 1 1070 ? -10.998 1.842 39.120 1.00 59.19 1070 ASP A O 1
ATOM 8456 N N . PHE A 1 1071 ? -9.052 2.920 38.913 1.00 68.62 1071 PHE A N 1
ATOM 8457 C CA . PHE A 1 1071 ? -8.850 2.579 37.484 1.00 68.62 1071 PHE A CA 1
ATOM 8458 C C . PHE A 1 1071 ? -7.389 2.265 37.134 1.00 68.62 1071 PHE A C 1
ATOM 8460 O O . PHE A 1 1071 ? -6.477 2.660 37.854 1.00 68.62 1071 PHE A O 1
ATOM 8467 N N . TYR A 1 1072 ? -7.152 1.615 35.985 1.00 75.38 1072 TYR A N 1
ATOM 8468 C CA . TYR A 1 1072 ? -5.800 1.454 35.443 1.00 75.38 1072 TYR A CA 1
ATOM 8469 C C . TYR A 1 1072 ? -5.157 2.813 35.169 1.00 75.38 1072 TYR A C 1
ATOM 8471 O O . TYR A 1 1072 ? -5.725 3.663 34.470 1.00 75.38 1072 TYR A O 1
ATOM 8479 N N . GLN A 1 1073 ? -3.949 3.002 35.689 1.00 83.38 1073 GLN A N 1
ATOM 8480 C CA . GLN A 1 1073 ? -3.195 4.239 35.531 1.00 83.38 1073 GLN A CA 1
ATOM 8481 C C . GLN A 1 1073 ? -1.763 3.966 35.100 1.00 83.38 1073 GLN A C 1
ATOM 8483 O O . GLN A 1 1073 ? -1.141 2.989 35.508 1.00 83.38 1073 GLN A O 1
ATOM 8488 N N . VAL A 1 1074 ? -1.232 4.866 34.282 1.00 87.75 1074 VAL A N 1
ATOM 8489 C CA . VAL A 1 1074 ? 0.189 4.916 33.955 1.00 87.75 1074 VAL A CA 1
ATOM 8490 C C . VAL A 1 1074 ? 0.889 5.683 35.068 1.00 87.75 1074 VAL A C 1
ATOM 8492 O O . VAL A 1 1074 ? 0.460 6.786 35.400 1.00 87.75 1074 VAL A O 1
ATOM 8495 N N . VAL A 1 1075 ? 1.964 5.124 35.619 1.00 89.94 1075 VAL A N 1
ATOM 8496 C CA . VAL A 1 1075 ? 2.903 5.810 36.513 1.00 89.94 1075 VAL A CA 1
ATOM 8497 C C . VAL A 1 1075 ? 4.247 5.914 35.812 1.00 89.94 1075 VAL A C 1
ATOM 8499 O O . VAL A 1 1075 ? 4.847 4.905 35.447 1.00 89.94 1075 VAL A O 1
ATOM 8502 N N . ARG A 1 1076 ? 4.732 7.144 35.664 1.00 92.25 1076 ARG A N 1
ATOM 8503 C CA . ARG A 1 1076 ? 6.005 7.479 35.033 1.00 92.25 1076 ARG A CA 1
ATOM 8504 C C . ARG A 1 1076 ? 6.933 8.162 36.023 1.00 92.25 1076 ARG A C 1
ATOM 8506 O O . ARG A 1 1076 ? 6.560 9.132 36.674 1.00 92.25 1076 ARG A O 1
ATOM 8513 N N . VAL A 1 1077 ? 8.156 7.671 36.116 1.00 93.00 1077 VAL A N 1
ATOM 8514 C CA . VAL A 1 1077 ? 9.230 8.238 36.924 1.00 93.00 1077 VAL A CA 1
ATOM 8515 C C . VAL A 1 1077 ? 10.190 8.953 35.980 1.00 93.00 1077 VAL A C 1
ATOM 8517 O O . VAL A 1 1077 ? 10.692 8.341 35.043 1.00 93.00 1077 VAL A O 1
ATOM 8520 N N . CYS A 1 1078 ? 10.460 10.228 36.228 1.00 93.25 1078 CYS A N 1
ATOM 8521 C CA . CYS A 1 1078 ? 11.409 11.035 35.458 1.00 93.25 1078 CYS A CA 1
ATOM 8522 C C . CYS A 1 1078 ? 12.517 11.581 36.358 1.00 93.25 1078 CYS A C 1
ATOM 8524 O O . CYS A 1 1078 ? 12.376 11.590 37.581 1.00 93.25 1078 CYS A O 1
ATOM 8526 N N . GLU A 1 1079 ? 13.606 12.079 35.772 1.00 92.75 1079 GLU A N 1
ATOM 8527 C CA . GLU A 1 1079 ? 14.629 12.815 36.522 1.00 92.75 1079 GLU A CA 1
ATOM 8528 C C . GLU A 1 1079 ? 14.068 14.112 37.133 1.00 92.75 1079 GLU A C 1
ATOM 8530 O O . GLU A 1 1079 ? 12.976 14.585 36.809 1.00 92.75 1079 GLU A O 1
ATOM 8535 N N . ALA A 1 1080 ? 14.823 14.694 38.058 1.00 90.88 1080 ALA A N 1
ATOM 8536 C CA . ALA A 1 1080 ? 14.574 16.032 38.569 1.00 90.88 1080 ALA A CA 1
ATOM 8537 C C . ALA A 1 1080 ? 15.878 16.822 38.619 1.00 90.88 1080 ALA A C 1
ATOM 8539 O O . ALA A 1 1080 ? 16.928 16.263 38.933 1.00 90.88 1080 ALA A O 1
ATOM 8540 N N . SER A 1 1081 ? 15.793 18.126 38.368 1.00 89.31 1081 SER A N 1
ATOM 8541 C CA . SER A 1 1081 ? 16.961 19.004 38.325 1.00 89.31 1081 SER A CA 1
ATOM 8542 C C . SER A 1 1081 ? 17.127 19.786 39.625 1.00 89.31 1081 SER A C 1
ATOM 8544 O O . SER A 1 1081 ? 16.178 20.343 40.192 1.00 89.31 1081 SER A O 1
ATOM 8546 N N . ILE A 1 1082 ? 18.376 19.849 40.093 1.00 85.50 1082 ILE A N 1
ATOM 8547 C CA . ILE A 1 1082 ? 18.785 20.707 41.207 1.00 85.50 1082 ILE A CA 1
ATOM 8548 C C . ILE A 1 1082 ? 18.703 22.172 40.796 1.00 85.50 1082 ILE A C 1
ATOM 8550 O O . ILE A 1 1082 ? 18.162 22.982 41.554 1.00 85.50 1082 ILE A O 1
ATOM 8554 N N . ALA A 1 1083 ? 19.223 22.489 39.609 1.00 84.44 1083 ALA A N 1
ATOM 8555 C CA . ALA A 1 1083 ? 19.260 23.843 39.081 1.00 84.44 1083 ALA A CA 1
ATOM 8556 C C . ALA A 1 1083 ? 17.844 24.405 38.878 1.00 84.44 1083 ALA A C 1
ATOM 8558 O O . ALA A 1 1083 ? 17.547 25.504 39.342 1.00 84.44 1083 ALA A O 1
ATOM 8559 N N . LEU A 1 1084 ? 16.943 23.613 38.286 1.00 86.31 1084 LEU A N 1
ATOM 8560 C CA . LEU A 1 1084 ? 15.564 24.014 37.979 1.00 86.31 1084 LEU A CA 1
ATOM 8561 C C . LEU A 1 1084 ? 14.590 23.828 39.150 1.00 86.31 1084 LEU A C 1
ATOM 8563 O O . LEU A 1 1084 ? 13.415 24.184 39.039 1.00 86.31 1084 LEU A O 1
ATOM 8567 N N . ARG A 1 1085 ? 15.043 23.241 40.268 1.00 86.12 1085 ARG A N 1
ATOM 8568 C CA . ARG A 1 1085 ? 14.253 22.987 41.493 1.00 86.12 1085 ARG A CA 1
ATOM 8569 C C . ARG A 1 1085 ? 12.900 22.300 41.234 1.00 86.12 1085 ARG A C 1
ATOM 8571 O O . ARG A 1 1085 ? 11.936 22.527 41.971 1.00 86.12 1085 ARG A O 1
ATOM 8578 N N . SER A 1 1086 ? 12.824 21.461 40.207 1.00 87.81 1086 SER A N 1
ATOM 8579 C CA . SER A 1 1086 ? 11.595 20.810 39.744 1.00 87.81 1086 SER A CA 1
ATOM 8580 C C . SER A 1 1086 ? 11.887 19.461 39.085 1.00 87.81 1086 SER A C 1
ATOM 8582 O O . SER A 1 1086 ? 13.028 19.153 38.728 1.00 87.81 1086 SER A O 1
ATOM 8584 N N . GLY A 1 1087 ? 10.847 18.637 38.972 1.00 88.94 1087 GLY A N 1
ATOM 8585 C CA . GLY A 1 1087 ? 10.843 17.449 38.134 1.00 88.94 1087 GLY A CA 1
ATOM 8586 C C . GLY A 1 1087 ? 11.053 17.823 36.673 1.00 88.94 1087 GLY A C 1
ATOM 8587 O O . GLY A 1 1087 ? 10.738 18.930 36.258 1.00 88.94 1087 GLY A O 1
ATOM 8588 N N . LEU A 1 1088 ? 11.592 16.899 35.894 1.00 90.62 1088 LEU A N 1
ATOM 8589 C CA . LEU A 1 1088 ? 11.830 17.091 34.470 1.00 90.62 1088 LEU A CA 1
ATOM 8590 C C . LEU A 1 1088 ? 10.788 16.261 33.742 1.00 90.62 1088 LEU A C 1
ATOM 8592 O O . LEU A 1 1088 ? 10.886 15.038 33.709 1.00 90.62 1088 LEU A O 1
ATOM 8596 N N . ALA A 1 1089 ? 9.719 16.903 33.279 1.00 90.81 1089 ALA A N 1
ATOM 8597 C CA . ALA A 1 1089 ? 8.628 16.213 32.605 1.00 90.81 1089 ALA A CA 1
ATOM 8598 C C . ALA A 1 1089 ? 9.191 15.508 31.358 1.00 90.81 1089 ALA A C 1
ATOM 8600 O O . ALA A 1 1089 ? 9.685 16.176 30.452 1.00 90.81 1089 ALA A O 1
ATOM 8601 N N . CYS A 1 1090 ? 9.179 14.172 31.357 1.00 89.62 1090 CYS A N 1
ATOM 8602 C CA . CYS A 1 1090 ? 9.920 13.355 30.400 1.00 89.62 1090 CYS A CA 1
ATOM 8603 C C . CYS A 1 1090 ? 8.992 12.472 29.563 1.00 89.62 1090 CYS A C 1
ATOM 8605 O O . CYS A 1 1090 ? 8.012 11.901 30.065 1.00 89.62 1090 CYS A O 1
ATOM 8607 N N . ILE A 1 1091 ? 9.323 12.348 28.280 1.00 88.44 1091 ILE A N 1
ATOM 8608 C CA . ILE A 1 1091 ? 8.658 11.416 27.369 1.00 88.44 1091 ILE A CA 1
ATOM 8609 C C . ILE A 1 1091 ? 8.975 9.966 27.749 1.00 88.44 1091 ILE A C 1
ATOM 8611 O O . ILE A 1 1091 ? 9.861 9.695 28.560 1.00 88.44 1091 ILE A O 1
ATOM 8615 N N . TRP A 1 1092 ? 8.240 9.017 27.176 1.00 88.12 1092 TRP A N 1
ATOM 8616 C CA . TRP A 1 1092 ? 8.352 7.596 27.496 1.00 88.12 1092 TRP A CA 1
ATOM 8617 C C . TRP A 1 1092 ? 9.796 7.081 27.379 1.00 88.12 1092 TRP A C 1
ATOM 8619 O O . TRP A 1 1092 ? 10.284 6.426 28.303 1.00 88.12 1092 TRP A O 1
ATOM 8629 N N . ASN A 1 1093 ? 10.492 7.448 26.297 1.00 82.69 1093 ASN A N 1
ATOM 8630 C CA . ASN A 1 1093 ? 11.883 7.055 26.037 1.00 82.69 1093 ASN A CA 1
ATOM 8631 C C . ASN A 1 1093 ? 12.887 7.584 27.073 1.00 82.69 1093 ASN A C 1
ATOM 8633 O O . ASN A 1 1093 ? 13.909 6.940 27.299 1.00 82.69 1093 ASN A O 1
ATOM 8637 N N . ASP A 1 1094 ? 12.576 8.704 27.728 1.00 87.19 1094 ASP A N 1
ATOM 8638 C CA . ASP A 1 1094 ? 13.461 9.377 28.688 1.00 87.19 1094 ASP A CA 1
ATOM 8639 C C . ASP A 1 1094 ? 13.093 9.066 30.149 1.00 87.19 1094 ASP A C 1
ATOM 8641 O O . ASP A 1 1094 ? 13.662 9.626 31.090 1.00 87.19 1094 ASP A O 1
ATOM 8645 N N . SER A 1 1095 ? 12.113 8.185 30.367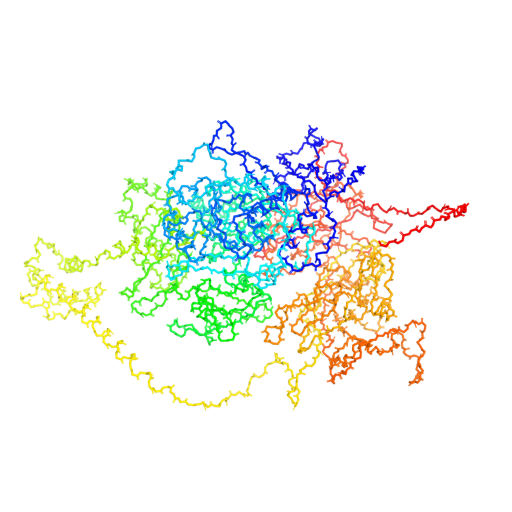 1.00 92.25 1095 SER A N 1
ATOM 8646 C CA . SER A 1 1095 ? 11.645 7.833 31.705 1.00 92.25 1095 SER A CA 1
ATOM 8647 C C . SER A 1 1095 ? 12.580 6.859 32.427 1.00 92.25 1095 SER A C 1
ATOM 8649 O O . SER A 1 1095 ? 13.092 5.898 31.859 1.00 92.25 1095 SER A O 1
ATOM 8651 N N . LEU A 1 1096 ? 12.770 7.082 33.730 1.00 92.31 1096 LEU A N 1
ATOM 8652 C CA . LEU A 1 1096 ? 13.514 6.187 34.625 1.00 92.31 1096 LEU A CA 1
ATOM 8653 C C . LEU A 1 1096 ? 12.749 4.885 34.889 1.00 92.31 1096 LEU A C 1
ATOM 8655 O O . LEU A 1 1096 ? 13.349 3.835 35.108 1.00 92.31 1096 LEU A O 1
ATOM 8659 N N . ALA A 1 1097 ? 11.420 4.975 34.907 1.00 91.12 1097 ALA A N 1
ATOM 8660 C CA . ALA A 1 1097 ? 10.497 3.851 34.911 1.00 91.12 1097 ALA A CA 1
ATOM 8661 C C . ALA A 1 1097 ? 9.140 4.303 34.378 1.00 91.12 1097 ALA A C 1
ATOM 8663 O O . ALA A 1 1097 ? 8.723 5.442 34.587 1.00 91.12 1097 ALA A O 1
ATOM 8664 N N . ASN A 1 1098 ? 8.419 3.388 33.745 1.00 91.44 1098 ASN A N 1
ATOM 8665 C CA . ASN A 1 1098 ? 7.074 3.630 33.254 1.00 91.44 1098 ASN A CA 1
ATOM 8666 C C . ASN A 1 1098 ? 6.272 2.335 33.364 1.00 91.44 1098 ASN A C 1
ATOM 8668 O O . ASN A 1 1098 ? 6.615 1.343 32.724 1.00 91.44 1098 ASN A O 1
ATOM 8672 N N . VAL A 1 1099 ? 5.240 2.330 34.203 1.00 87.81 1099 VAL A N 1
ATOM 8673 C CA . VAL A 1 1099 ? 4.462 1.128 34.524 1.00 87.81 1099 VAL A CA 1
ATOM 8674 C C . VAL A 1 1099 ? 2.966 1.400 34.460 1.00 87.81 1099 VAL A C 1
ATOM 8676 O O . VAL A 1 1099 ? 2.521 2.522 34.693 1.00 87.81 1099 VAL A O 1
ATOM 8679 N N . ILE A 1 1100 ? 2.189 0.351 34.206 1.00 85.44 1100 ILE A N 1
ATOM 8680 C CA . ILE A 1 1100 ? 0.743 0.356 34.426 1.00 85.44 1100 ILE A CA 1
ATOM 8681 C C . ILE A 1 1100 ? 0.485 -0.230 35.815 1.00 85.44 1100 ILE A C 1
ATOM 8683 O O . ILE A 1 1100 ? 1.000 -1.300 36.149 1.00 85.44 1100 ILE A O 1
ATOM 8687 N N . ILE A 1 1101 ? -0.308 0.471 36.618 1.00 81.62 1101 ILE A N 1
ATOM 8688 C CA . ILE A 1 1101 ? -0.798 -0.004 37.913 1.00 81.62 1101 ILE A CA 1
ATOM 8689 C C . ILE A 1 1101 ? -2.301 -0.288 37.832 1.00 81.62 1101 ILE A C 1
ATOM 8691 O O . ILE A 1 1101 ? -3.036 0.440 37.158 1.00 81.62 1101 ILE A O 1
ATOM 8695 N N . SER A 1 1102 ? -2.729 -1.367 38.487 1.00 66.06 1102 SER A N 1
ATOM 8696 C CA . SER A 1 1102 ? -4.116 -1.835 38.556 1.00 66.06 1102 SER A CA 1
ATOM 8697 C C . SER A 1 1102 ? -4.807 -1.375 39.856 1.00 66.06 1102 SER A C 1
ATOM 8699 O O . SER A 1 1102 ? -4.312 -0.489 40.560 1.00 66.06 1102 SER A O 1
ATOM 8701 N N . HIS A 1 1103 ? -6.002 -1.919 40.113 1.00 64.94 1103 HIS A N 1
ATOM 8702 C CA . HIS A 1 1103 ? -6.925 -1.556 41.194 1.00 64.94 1103 HIS A CA 1
ATOM 8703 C C . HIS A 1 1103 ? -6.298 -1.628 42.600 1.00 64.94 1103 HIS A C 1
ATOM 8705 O O . HIS A 1 1103 ? -5.240 -2.223 42.807 1.00 64.94 1103 HIS A O 1
ATOM 8711 N N . LYS A 1 1104 ? -7.006 -1.074 43.597 1.00 64.19 1104 LYS A N 1
ATOM 8712 C CA . LYS A 1 1104 ? -6.563 -0.951 44.994 1.00 64.19 1104 LYS A CA 1
ATOM 8713 C C . LYS A 1 1104 ? -6.027 -2.246 45.629 1.00 64.19 1104 LYS A C 1
ATOM 8715 O O . LYS A 1 1104 ? -5.213 -2.194 46.552 1.00 64.19 1104 LYS A O 1
ATOM 8720 N N . ASP A 1 1105 ? -6.485 -3.386 45.126 1.00 62.69 1105 ASP A N 1
ATOM 8721 C CA . ASP A 1 1105 ? -6.220 -4.721 45.661 1.00 62.69 1105 ASP A CA 1
ATOM 8722 C C . ASP A 1 1105 ? -4.966 -5.392 45.066 1.00 62.69 1105 ASP A C 1
ATOM 8724 O O . ASP A 1 1105 ? -4.555 -6.447 45.544 1.00 62.69 1105 ASP A O 1
ATOM 8728 N N . GLU A 1 1106 ? -4.313 -4.768 44.077 1.00 68.94 1106 GLU A N 1
ATOM 8729 C CA . GLU A 1 1106 ? -3.112 -5.287 43.405 1.00 68.94 1106 GLU A CA 1
ATOM 8730 C C . GLU A 1 1106 ? -1.940 -4.282 43.439 1.00 68.94 1106 GLU A C 1
ATOM 8732 O O . GLU A 1 1106 ? -1.560 -3.700 42.418 1.00 68.94 1106 GLU A O 1
ATOM 8737 N N . PRO A 1 1107 ? -1.320 -4.056 44.613 1.00 72.88 1107 PRO A N 1
ATOM 8738 C CA . PRO A 1 1107 ? -0.129 -3.219 44.711 1.00 72.88 1107 PRO A CA 1
ATOM 8739 C C . PRO A 1 1107 ? 1.004 -3.748 43.831 1.00 72.88 1107 PRO A C 1
ATOM 8741 O O . PRO A 1 1107 ? 1.342 -4.932 43.880 1.00 72.88 1107 PRO A O 1
ATOM 8744 N N . ARG A 1 1108 ? 1.665 -2.849 43.095 1.00 80.69 1108 ARG A N 1
ATOM 8745 C CA . ARG A 1 1108 ? 2.909 -3.164 42.378 1.00 80.69 1108 ARG A CA 1
ATOM 8746 C C . ARG A 1 1108 ? 4.082 -2.348 42.888 1.00 80.69 1108 ARG A C 1
ATOM 8748 O O . ARG A 1 1108 ? 3.935 -1.205 43.314 1.00 80.69 1108 ARG A O 1
ATOM 8755 N N . ASP A 1 1109 ? 5.264 -2.942 42.806 1.00 84.44 1109 ASP A N 1
ATOM 8756 C CA . ASP A 1 1109 ? 6.515 -2.255 43.094 1.00 84.44 1109 ASP A CA 1
ATOM 8757 C C . ASP A 1 1109 ? 7.112 -1.686 41.803 1.00 84.44 1109 ASP A C 1
ATOM 8759 O O . ASP A 1 1109 ? 7.184 -2.375 40.786 1.00 84.44 1109 ASP A O 1
ATOM 8763 N N . VAL A 1 1110 ? 7.560 -0.429 41.841 1.00 87.00 1110 VAL A N 1
ATOM 8764 C CA . VAL A 1 1110 ? 8.177 0.246 40.686 1.00 87.00 1110 VAL A CA 1
ATOM 8765 C C . VAL A 1 1110 ? 9.661 0.411 40.933 1.00 87.00 1110 VAL A C 1
ATOM 8767 O O . VAL A 1 1110 ? 10.067 1.128 41.850 1.00 87.00 1110 VAL A O 1
ATOM 8770 N N . HIS A 1 1111 ? 10.463 -0.255 40.108 1.00 88.31 1111 HIS A N 1
ATOM 8771 C CA . HIS A 1 1111 ? 11.914 -0.290 40.221 1.00 88.31 1111 HIS A CA 1
ATOM 8772 C C . HIS A 1 1111 ? 12.565 0.610 39.172 1.00 88.31 1111 HIS A C 1
ATOM 8774 O O . HIS A 1 1111 ? 12.193 0.567 38.004 1.00 88.31 1111 HIS A O 1
ATOM 8780 N N . PHE A 1 1112 ? 13.548 1.406 39.587 1.00 91.19 1112 PHE A N 1
ATOM 8781 C CA . PHE A 1 1112 ? 14.353 2.237 38.690 1.00 91.19 1112 PHE A CA 1
ATOM 8782 C C . PHE A 1 1112 ? 15.738 2.503 39.282 1.00 91.19 1112 PHE A C 1
ATOM 8784 O O . PHE A 1 1112 ? 15.968 2.332 40.485 1.00 91.19 1112 PHE A O 1
ATOM 8791 N N . ILE A 1 1113 ? 16.673 2.931 38.435 1.00 90.31 1113 ILE A N 1
ATOM 8792 C CA . ILE A 1 1113 ? 17.992 3.389 38.872 1.00 90.31 1113 ILE A CA 1
ATOM 8793 C C . ILE A 1 1113 ? 17.891 4.873 39.202 1.00 90.31 1113 ILE A C 1
ATOM 8795 O O . ILE A 1 1113 ? 17.420 5.677 38.400 1.00 90.31 1113 ILE A O 1
ATOM 8799 N N . CYS A 1 1114 ? 18.334 5.244 40.399 1.00 88.94 1114 CYS A N 1
ATOM 8800 C CA . CYS A 1 1114 ? 18.351 6.639 40.786 1.00 88.94 1114 CYS A CA 1
ATOM 8801 C C . CYS A 1 1114 ? 19.310 7.447 39.893 1.00 88.94 1114 CYS A C 1
ATOM 8803 O O . CYS A 1 1114 ? 20.439 6.987 39.689 1.00 88.94 1114 CYS A O 1
ATOM 8805 N N . PRO A 1 1115 ? 18.933 8.657 39.433 1.00 91.31 1115 PRO A N 1
ATOM 8806 C CA . PRO A 1 1115 ? 19.733 9.403 38.467 1.00 91.31 1115 PRO A CA 1
ATOM 8807 C C . PRO A 1 1115 ? 21.191 9.593 38.901 1.00 91.31 1115 PRO A C 1
ATOM 8809 O O . PRO A 1 1115 ? 21.442 9.932 40.068 1.00 91.31 1115 PRO A O 1
ATOM 8812 N N . PRO A 1 1116 ? 22.162 9.344 38.005 1.00 88.31 1116 PRO A N 1
ATOM 8813 C CA . PRO A 1 1116 ? 23.574 9.538 38.296 1.00 88.31 1116 PRO A CA 1
ATOM 8814 C C . PRO A 1 1116 ? 23.917 11.029 38.391 1.00 88.31 1116 PRO A C 1
ATOM 8816 O O . PRO A 1 1116 ? 23.158 11.898 37.964 1.00 88.31 1116 PRO A O 1
ATOM 8819 N N . LYS A 1 1117 ? 25.093 11.329 38.944 1.00 88.50 1117 LYS A N 1
ATOM 8820 C CA . LYS A 1 1117 ? 25.692 12.662 38.831 1.00 88.50 1117 LYS A CA 1
ATOM 8821 C C . LYS A 1 1117 ? 26.027 12.935 37.361 1.00 88.50 1117 LYS A C 1
ATOM 8823 O O . LYS A 1 1117 ? 26.709 12.113 36.755 1.00 88.50 1117 LYS A O 1
ATOM 8828 N N . ARG A 1 1118 ? 25.587 14.078 36.829 1.00 83.75 1118 ARG A N 1
ATOM 8829 C CA . ARG A 1 1118 ? 25.897 14.526 35.460 1.00 83.75 1118 ARG A CA 1
ATOM 8830 C C . ARG A 1 1118 ? 27.078 15.491 35.455 1.00 83.75 1118 ARG A C 1
ATOM 8832 O O . ARG A 1 1118 ? 28.077 15.237 34.794 1.00 83.75 1118 ARG A O 1
ATOM 8839 N N . ASP A 1 1119 ? 27.019 16.523 36.292 1.00 84.19 1119 ASP A N 1
ATOM 8840 C CA . ASP A 1 1119 ? 28.062 17.545 36.396 1.00 84.19 1119 ASP A CA 1
ATOM 8841 C C . ASP A 1 1119 ? 28.241 18.037 37.853 1.00 84.19 1119 ASP A C 1
ATOM 8843 O O . ASP A 1 1119 ? 27.857 17.364 38.817 1.00 84.19 1119 ASP A O 1
ATOM 8847 N N . SER A 1 1120 ? 28.921 19.170 38.055 1.00 81.19 1120 SER A N 1
ATOM 8848 C CA . SER A 1 1120 ? 29.157 19.758 39.382 1.00 81.19 1120 SER A CA 1
ATOM 8849 C C . SER A 1 1120 ? 27.900 20.343 40.044 1.00 81.19 1120 SER A C 1
ATOM 8851 O O . SER A 1 1120 ? 27.871 20.439 41.272 1.00 81.19 1120 SER A O 1
ATOM 8853 N N . ILE A 1 1121 ? 26.880 20.699 39.263 1.00 84.00 1121 ILE A N 1
ATOM 8854 C CA . ILE A 1 1121 ? 25.612 21.306 39.687 1.00 84.00 1121 ILE A CA 1
ATOM 8855 C C . ILE A 1 1121 ? 24.545 20.212 39.847 1.00 84.00 1121 ILE A C 1
ATOM 8857 O O . ILE A 1 1121 ? 23.916 20.085 40.901 1.00 84.00 1121 ILE A O 1
ATOM 8861 N N . GLU A 1 1122 ? 24.387 19.366 38.836 1.00 88.00 1122 GLU A N 1
ATOM 8862 C CA . GLU A 1 1122 ? 23.486 18.221 38.791 1.00 88.00 1122 GLU A CA 1
ATOM 8863 C C . GLU A 1 1122 ? 24.161 16.991 39.401 1.00 88.00 1122 GLU A C 1
ATOM 8865 O O . GLU A 1 1122 ? 24.614 16.057 38.734 1.00 88.00 1122 GLU A O 1
ATOM 8870 N N . THR A 1 1123 ? 24.209 16.995 40.734 1.00 86.31 1123 THR A N 1
ATOM 8871 C CA . THR A 1 1123 ? 24.858 15.947 41.542 1.00 86.31 1123 THR A CA 1
ATOM 8872 C C . THR A 1 1123 ? 24.133 14.591 41.543 1.00 86.31 1123 THR A C 1
ATOM 8874 O O . THR A 1 1123 ? 24.596 13.649 42.190 1.00 86.31 1123 THR A O 1
ATOM 8877 N N . GLY A 1 1124 ? 23.042 14.465 40.780 1.00 84.06 1124 GLY A N 1
ATOM 8878 C CA . GLY A 1 1124 ? 22.217 13.265 40.681 1.00 84.06 1124 GLY A CA 1
ATOM 8879 C C . GLY A 1 1124 ? 21.331 13.050 41.906 1.00 84.06 1124 GLY A C 1
ATOM 8880 O O . GLY A 1 1124 ? 21.210 13.899 42.790 1.00 84.06 1124 GLY A O 1
ATOM 8881 N N . GLY A 1 1125 ? 20.698 11.883 41.981 1.00 86.38 1125 GLY A N 1
ATOM 8882 C CA . GLY A 1 1125 ? 19.978 11.476 43.182 1.00 86.38 1125 GLY A CA 1
ATOM 8883 C C . GLY A 1 1125 ? 18.528 11.958 43.286 1.00 86.38 1125 GLY A C 1
ATOM 8884 O O . GLY A 1 1125 ? 17.941 11.785 44.352 1.00 86.38 1125 GLY A O 1
ATOM 8885 N N . ARG A 1 1126 ? 17.940 12.584 42.256 1.00 90.00 1126 ARG A N 1
ATOM 8886 C CA . ARG A 1 1126 ? 16.595 13.186 42.341 1.00 90.00 1126 ARG A CA 1
ATOM 8887 C C . ARG A 1 1126 ? 15.694 12.795 41.181 1.00 90.00 1126 ARG A C 1
ATOM 8889 O O . ARG A 1 1126 ? 16.151 12.715 40.051 1.00 90.00 1126 ARG A O 1
ATOM 8896 N N . PHE A 1 1127 ? 14.416 12.577 41.472 1.00 91.75 1127 PHE A N 1
ATOM 8897 C CA . PHE A 1 1127 ? 13.424 12.118 40.498 1.00 91.75 1127 PHE A CA 1
ATOM 8898 C C . PHE A 1 1127 ? 12.034 12.693 40.798 1.00 91.75 1127 PHE A C 1
ATOM 8900 O O . PHE A 1 1127 ? 11.769 13.125 41.915 1.00 91.75 1127 PHE A O 1
ATOM 8907 N N . ALA A 1 1128 ? 11.130 12.682 39.827 1.00 91.75 1128 ALA A N 1
ATOM 8908 C CA . ALA A 1 1128 ? 9.731 13.074 39.974 1.00 91.75 1128 ALA A CA 1
ATOM 8909 C C . ALA A 1 1128 ? 8.805 11.969 39.453 1.00 91.75 1128 ALA A C 1
ATOM 8911 O O . ALA A 1 1128 ? 9.219 11.131 38.655 1.00 91.75 1128 ALA A O 1
ATOM 8912 N N . VAL A 1 1129 ? 7.559 11.951 39.930 1.00 90.75 1129 VAL A N 1
ATOM 8913 C CA . VAL A 1 1129 ? 6.564 10.932 39.567 1.00 90.75 1129 VAL A CA 1
ATOM 8914 C C . VAL A 1 1129 ? 5.358 11.608 38.930 1.00 90.75 1129 VAL A C 1
ATOM 8916 O O . VAL A 1 1129 ? 4.781 12.529 39.510 1.00 90.75 1129 VAL A O 1
ATOM 8919 N N . TYR A 1 1130 ? 4.978 11.114 37.760 1.00 91.50 1130 TYR A N 1
ATOM 8920 C CA . TYR A 1 1130 ? 3.839 11.544 36.965 1.00 91.50 1130 TYR A CA 1
ATOM 8921 C C . TYR A 1 1130 ? 2.850 10.393 36.825 1.00 91.50 1130 TYR A C 1
ATOM 8923 O O . TYR A 1 1130 ? 3.258 9.233 36.773 1.00 91.50 1130 TYR A O 1
ATOM 8931 N N . PHE A 1 1131 ? 1.557 10.689 36.747 1.00 89.25 1131 PHE A N 1
ATOM 8932 C CA . PHE A 1 1131 ? 0.542 9.655 36.569 1.00 89.25 1131 PHE A CA 1
ATOM 8933 C C . PHE A 1 1131 ? -0.667 10.125 35.765 1.00 89.25 1131 PHE A C 1
ATOM 8935 O O . PHE A 1 1131 ? -1.021 11.300 35.780 1.00 89.25 1131 PHE A O 1
ATOM 8942 N N . GLY A 1 1132 ? -1.314 9.213 35.049 1.00 85.50 1132 GLY A N 1
ATOM 8943 C CA . GLY A 1 1132 ? -2.487 9.508 34.224 1.00 85.50 1132 GLY A CA 1
ATOM 8944 C C . GLY A 1 1132 ? -3.345 8.268 33.997 1.00 85.50 1132 GLY A C 1
ATOM 8945 O O . GLY A 1 1132 ? -2.879 7.161 34.255 1.00 85.50 1132 GLY A O 1
ATOM 8946 N N . PRO A 1 1133 ? -4.595 8.413 33.528 1.00 77.44 1133 PRO A N 1
ATOM 8947 C CA . PRO A 1 1133 ? -5.441 7.256 33.244 1.00 77.44 1133 PRO A CA 1
ATOM 8948 C C . PRO A 1 1133 ? -4.863 6.433 32.079 1.00 77.44 1133 PRO A C 1
ATOM 8950 O O . PRO A 1 1133 ? -4.198 6.988 31.211 1.00 77.44 1133 PRO A O 1
ATOM 8953 N N . LEU A 1 1134 ? -5.091 5.122 32.015 1.00 76.19 1134 LEU A N 1
ATOM 8954 C CA . LEU A 1 1134 ? -4.593 4.310 30.890 1.00 76.19 1134 LEU A CA 1
ATOM 8955 C C . LEU A 1 1134 ? -5.259 4.695 29.551 1.00 76.19 1134 LEU A C 1
ATOM 8957 O O . LEU A 1 1134 ? -4.596 4.770 28.516 1.00 76.19 1134 LEU A O 1
ATOM 8961 N N . PHE A 1 1135 ? -6.549 5.035 29.605 1.00 68.44 1135 PHE A N 1
ATOM 8962 C CA . PHE A 1 1135 ? -7.360 5.540 28.492 1.00 68.44 1135 PHE A CA 1
ATOM 8963 C C . PHE A 1 1135 ? -7.956 6.909 28.872 1.00 68.44 1135 PHE A C 1
ATOM 8965 O O . PHE A 1 1135 ? -8.275 7.134 30.035 1.00 68.44 1135 PHE A O 1
ATOM 8972 N N . THR A 1 1136 ? -8.110 7.847 27.932 1.00 61.44 1136 THR A N 1
ATOM 8973 C CA . THR A 1 1136 ? -8.574 9.233 28.227 1.00 61.44 1136 THR A CA 1
ATOM 8974 C C . THR A 1 1136 ? -10.032 9.298 28.668 1.00 61.44 1136 THR A C 1
ATOM 8976 O O . THR A 1 1136 ? -10.428 10.283 29.285 1.00 61.44 1136 THR A O 1
ATOM 8979 N N . GLU A 1 1137 ? -10.815 8.265 28.364 1.00 60.91 1137 GLU A N 1
ATOM 8980 C CA . GLU A 1 1137 ? -12.213 8.129 28.773 1.00 60.91 1137 GLU A CA 1
ATOM 8981 C C . GLU A 1 1137 ? -12.354 7.719 30.249 1.00 60.91 1137 GLU A C 1
ATOM 8983 O O . GLU A 1 1137 ? -13.435 7.840 30.823 1.00 60.91 1137 GLU A O 1
ATOM 8988 N N . LEU A 1 1138 ? -11.270 7.251 30.883 1.00 62.22 1138 LEU A N 1
ATOM 8989 C CA . LEU A 1 1138 ? -11.269 6.849 32.288 1.00 62.22 1138 LEU A CA 1
ATOM 8990 C C . LEU A 1 1138 ? -10.976 8.035 33.213 1.00 62.22 1138 LEU A C 1
ATOM 8992 O O . LEU A 1 1138 ? -10.111 8.874 32.944 1.00 62.22 1138 LEU A O 1
ATOM 8996 N N . SER A 1 1139 ? -11.660 8.072 34.356 1.00 63.81 1139 SER A N 1
ATOM 8997 C CA . SER A 1 1139 ? -11.375 9.040 35.415 1.00 63.81 1139 SER A CA 1
ATOM 8998 C C . SER A 1 1139 ? -10.030 8.771 36.092 1.00 63.81 1139 SER A C 1
ATOM 9000 O O . SER A 1 1139 ? -9.590 7.632 36.243 1.00 63.81 1139 SER A O 1
ATOM 9002 N N . LEU A 1 1140 ? -9.376 9.846 36.528 1.00 69.75 1140 LEU A N 1
ATOM 9003 C CA . LEU A 1 1140 ? -8.114 9.785 37.256 1.00 69.75 1140 LEU A CA 1
ATOM 9004 C C . LEU A 1 1140 ? -8.372 9.468 38.742 1.00 69.75 1140 LEU A C 1
ATOM 9006 O O . LEU A 1 1140 ? -8.966 10.292 39.431 1.00 69.75 1140 LEU A O 1
ATOM 9010 N N . GLY A 1 1141 ? -7.906 8.312 39.224 1.00 67.50 1141 GLY A N 1
ATOM 9011 C CA . GLY A 1 1141 ? -7.799 7.986 40.652 1.00 67.50 1141 GLY A CA 1
ATOM 9012 C C . GLY A 1 1141 ? -6.522 8.534 41.308 1.00 67.50 1141 GLY A C 1
ATOM 9013 O O . GLY A 1 1141 ? -5.593 8.962 40.613 1.00 67.50 1141 GLY A O 1
ATOM 9014 N N . ASP A 1 1142 ? -6.467 8.513 42.640 1.00 73.12 1142 ASP A N 1
ATOM 9015 C CA . ASP A 1 1142 ? -5.270 8.889 43.403 1.00 73.12 1142 ASP A CA 1
ATOM 9016 C C . ASP A 1 1142 ? -4.252 7.740 43.414 1.00 73.12 1142 ASP A C 1
ATOM 9018 O O . ASP A 1 1142 ? -4.616 6.574 43.582 1.00 73.12 1142 ASP A O 1
ATOM 9022 N N . VAL A 1 1143 ? -2.962 8.069 43.291 1.00 72.56 1143 VAL A N 1
ATOM 9023 C CA . VAL A 1 1143 ? -1.865 7.093 43.377 1.00 72.56 1143 VAL A CA 1
ATOM 9024 C C . VAL A 1 1143 ? -1.151 7.234 44.715 1.00 72.56 1143 VAL A C 1
ATOM 9026 O O . VAL A 1 1143 ? -0.722 8.322 45.092 1.00 72.56 1143 VAL A O 1
ATOM 9029 N N . SER A 1 1144 ? -0.979 6.131 45.441 1.00 71.50 1144 SER A N 1
ATOM 9030 C CA . SER A 1 1144 ? -0.244 6.113 46.713 1.00 71.50 1144 SER A CA 1
ATOM 9031 C C . SER A 1 1144 ? 0.905 5.110 46.685 1.00 71.50 1144 SER A C 1
ATOM 9033 O O . SER A 1 1144 ? 0.819 4.100 46.000 1.00 71.50 1144 SER A O 1
ATOM 9035 N N . TRP A 1 1145 ? 1.999 5.418 47.392 1.00 75.94 1145 TRP A N 1
ATOM 9036 C CA . TRP A 1 1145 ? 3.182 4.561 47.526 1.00 75.94 1145 TRP A CA 1
ATOM 9037 C C . TRP A 1 1145 ? 4.008 4.927 48.765 1.00 75.94 1145 TRP A C 1
ATOM 9039 O O . TRP A 1 1145 ? 3.812 5.976 49.391 1.00 75.94 1145 TRP A O 1
ATOM 9049 N N . SER A 1 1146 ? 4.992 4.081 49.070 1.00 70.62 1146 SER A N 1
ATOM 9050 C CA . SER A 1 1146 ? 6.064 4.326 50.042 1.00 70.62 1146 SER A CA 1
ATOM 9051 C C . SER A 1 1146 ? 7.437 4.163 49.388 1.00 70.62 1146 SER A C 1
ATOM 9053 O O . SER A 1 1146 ? 7.608 3.351 48.486 1.00 70.62 1146 SER A O 1
ATOM 9055 N N . ILE A 1 1147 ? 8.434 4.944 49.805 1.00 67.88 1147 ILE A N 1
ATOM 9056 C CA . ILE A 1 1147 ? 9.784 4.869 49.227 1.00 67.88 1147 ILE A CA 1
ATOM 9057 C C . ILE A 1 1147 ? 10.643 3.948 50.091 1.00 67.88 1147 ILE A C 1
ATOM 9059 O O . ILE A 1 1147 ? 10.821 4.214 51.280 1.00 67.88 1147 ILE A O 1
ATOM 9063 N N . LYS A 1 1148 ? 11.229 2.902 49.495 1.00 68.31 1148 LYS A N 1
ATOM 9064 C CA . LYS A 1 1148 ? 12.252 2.080 50.151 1.00 68.31 1148 LYS A CA 1
ATOM 9065 C C . LYS A 1 1148 ? 13.537 2.110 49.327 1.00 68.31 1148 LYS A C 1
ATOM 9067 O O . LYS A 1 1148 ? 13.603 1.562 48.231 1.00 68.31 1148 LYS A O 1
ATOM 9072 N N . CYS A 1 1149 ? 14.576 2.740 49.872 1.00 52.81 1149 CYS A N 1
ATOM 9073 C CA . CYS A 1 1149 ? 15.924 2.610 49.325 1.00 52.81 1149 CYS A CA 1
ATOM 9074 C C . CYS A 1 1149 ? 16.469 1.231 49.712 1.00 52.81 1149 CYS A C 1
ATOM 9076 O O . CYS A 1 1149 ? 16.557 0.918 50.901 1.00 52.81 1149 CYS A O 1
ATOM 9078 N N . LEU A 1 1150 ? 16.803 0.402 48.725 1.00 49.94 1150 LEU A N 1
ATOM 9079 C CA . LEU A 1 1150 ? 17.365 -0.923 48.967 1.00 49.94 1150 LEU A CA 1
ATOM 9080 C C . LEU A 1 1150 ? 18.854 -0.763 49.319 1.00 49.94 1150 LEU A C 1
ATOM 9082 O O . LEU A 1 1150 ? 19.614 -0.158 48.564 1.00 49.94 1150 LEU A O 1
ATOM 9086 N N . GLN A 1 1151 ? 19.272 -1.236 50.500 1.00 39.12 1151 GLN A N 1
ATOM 9087 C CA . GLN A 1 1151 ? 20.700 -1.362 50.811 1.00 39.12 1151 GLN A CA 1
ATOM 9088 C C . GLN A 1 1151 ? 21.291 -2.506 49.985 1.00 39.12 1151 GLN A C 1
ATOM 9090 O O . GLN A 1 1151 ? 20.620 -3.509 49.756 1.00 39.12 1151 GLN A O 1
ATOM 9095 N N . LYS A 1 1152 ? 22.542 -2.311 49.547 1.00 42.44 1152 LYS A N 1
ATOM 9096 C CA . LYS A 1 1152 ? 23.360 -3.248 48.765 1.00 42.44 1152 LYS A CA 1
ATOM 9097 C C . LYS A 1 1152 ? 23.104 -4.704 49.182 1.00 42.44 1152 LYS A C 1
ATOM 9099 O O . LYS A 1 1152 ? 23.377 -5.059 50.326 1.00 42.44 1152 LYS A O 1
ATOM 9104 N N . LEU A 1 1153 ? 22.644 -5.517 48.237 1.00 33.03 1153 LEU A N 1
ATOM 9105 C CA . LEU A 1 1153 ? 22.724 -6.970 48.287 1.00 33.03 1153 LEU A CA 1
ATOM 9106 C C . LEU A 1 1153 ? 23.447 -7.430 47.025 1.00 33.03 1153 LEU A C 1
ATOM 9108 O O . LEU A 1 1153 ? 23.115 -7.024 45.912 1.00 33.03 1153 LEU A O 1
ATOM 9112 N N . GLU A 1 1154 ? 24.505 -8.187 47.276 1.00 34.88 1154 GLU A N 1
ATOM 9113 C CA . GLU A 1 1154 ? 25.244 -9.005 46.331 1.00 34.88 1154 GLU A CA 1
ATOM 9114 C C . GLU A 1 1154 ? 24.288 -9.983 45.628 1.00 34.88 1154 GLU A C 1
ATOM 9116 O O . GLU A 1 1154 ? 23.324 -10.454 46.229 1.00 34.88 1154 GLU A O 1
ATOM 9121 N N . GLU A 1 1155 ? 24.578 -10.247 44.353 1.00 36.91 1155 GLU A N 1
ATOM 9122 C CA . GLU A 1 1155 ? 24.082 -11.381 43.563 1.00 36.91 1155 GLU A CA 1
ATOM 9123 C C . GLU A 1 1155 ? 22.562 -11.603 43.524 1.00 36.91 1155 GLU A C 1
ATOM 9125 O O . GLU A 1 1155 ? 22.053 -12.597 44.032 1.00 36.91 1155 GLU A O 1
ATOM 9130 N N . ILE A 1 1156 ? 21.844 -10.742 42.795 1.00 26.03 1156 ILE A N 1
ATOM 9131 C CA . ILE A 1 1156 ? 20.638 -11.148 42.057 1.00 26.03 1156 ILE A CA 1
ATOM 9132 C C . ILE A 1 1156 ? 20.686 -10.482 40.674 1.00 26.03 1156 ILE A C 1
ATOM 9134 O O . ILE A 1 1156 ? 20.807 -9.263 40.562 1.00 26.03 1156 ILE A O 1
ATOM 9138 N N . ASN A 1 1157 ? 20.657 -11.326 39.641 1.00 36.25 1157 ASN A N 1
ATOM 9139 C CA . ASN A 1 1157 ? 20.489 -10.996 38.226 1.00 36.25 1157 ASN A CA 1
ATOM 9140 C C . ASN A 1 1157 ? 19.319 -10.027 38.003 1.00 36.25 1157 ASN A C 1
ATOM 9142 O O . ASN A 1 1157 ? 18.251 -10.297 38.532 1.00 36.25 1157 ASN A O 1
ATOM 9146 N N . ASP A 1 1158 ? 19.521 -8.960 37.218 1.00 28.42 1158 ASP A N 1
ATOM 9147 C CA . ASP A 1 1158 ? 18.528 -8.307 36.336 1.00 28.42 1158 ASP A CA 1
ATOM 9148 C C . ASP A 1 1158 ? 19.158 -7.041 35.705 1.00 28.42 1158 ASP A C 1
ATOM 9150 O O . ASP A 1 1158 ? 19.846 -6.268 36.367 1.00 28.42 1158 ASP A O 1
ATOM 9154 N N . TYR A 1 1159 ? 19.119 -6.857 34.382 1.00 33.31 1159 TYR A N 1
ATOM 9155 C CA . TYR A 1 1159 ? 17.990 -6.254 33.657 1.00 33.31 1159 TYR A CA 1
ATOM 9156 C C . TYR A 1 1159 ? 17.579 -4.857 34.164 1.00 33.31 1159 TYR A C 1
ATOM 9158 O O . TYR A 1 1159 ? 16.464 -4.677 34.623 1.00 33.31 1159 TYR A O 1
ATOM 9166 N N . VAL A 1 1160 ? 18.433 -3.834 34.006 1.00 29.22 1160 VAL A N 1
ATOM 9167 C CA . VAL A 1 1160 ? 18.005 -2.439 33.750 1.00 29.22 1160 VAL A CA 1
ATOM 9168 C C . VAL A 1 1160 ? 19.088 -1.723 32.929 1.00 29.22 1160 VAL A C 1
ATOM 9170 O O . VAL A 1 1160 ? 20.256 -1.681 33.310 1.00 29.22 1160 VAL A O 1
ATOM 9173 N N . ARG A 1 1161 ? 18.671 -1.160 31.789 1.00 29.16 1161 ARG A N 1
ATOM 9174 C CA . ARG A 1 1161 ? 19.456 -0.327 30.866 1.00 29.16 1161 ARG A CA 1
ATOM 9175 C C . ARG A 1 1161 ? 20.149 0.827 31.603 1.00 29.16 1161 ARG A C 1
ATOM 9177 O O . ARG A 1 1161 ? 19.499 1.601 32.296 1.00 29.16 1161 ARG A O 1
ATOM 9184 N N . SER A 1 1162 ? 21.451 0.977 31.381 1.00 25.25 1162 SER A N 1
ATOM 9185 C CA . SER A 1 1162 ? 22.152 2.257 31.537 1.00 25.25 1162 SER A CA 1
ATOM 9186 C C . SER A 1 1162 ? 22.368 2.827 30.129 1.00 25.25 1162 SER A C 1
ATOM 9188 O O . SER A 1 1162 ? 22.816 2.067 29.270 1.00 25.25 1162 SER A O 1
ATOM 9190 N N . PRO A 1 1163 ? 22.072 4.106 29.841 1.00 28.20 1163 PRO A N 1
ATOM 9191 C CA . PRO A 1 1163 ? 22.539 4.726 28.603 1.00 28.20 1163 PRO A CA 1
ATOM 9192 C C . PRO A 1 1163 ? 24.078 4.827 28.642 1.00 28.20 1163 PRO A C 1
ATOM 9194 O O . PRO A 1 1163 ? 24.642 5.004 29.730 1.00 28.20 1163 PRO A O 1
ATOM 9197 N N . PRO A 1 1164 ? 24.793 4.685 27.511 1.00 27.02 1164 PRO A N 1
ATOM 9198 C CA . PRO A 1 1164 ? 26.248 4.764 27.523 1.00 27.02 1164 PRO A CA 1
ATOM 9199 C C . PRO A 1 1164 ? 26.698 6.195 27.871 1.00 27.02 1164 PRO A C 1
ATOM 9201 O O . PRO A 1 1164 ? 26.077 7.158 27.419 1.00 27.02 1164 PRO A O 1
ATOM 9204 N N . PRO A 1 1165 ? 27.784 6.373 28.646 1.00 26.92 1165 PRO A N 1
ATOM 9205 C CA . PRO A 1 1165 ? 28.396 7.680 28.820 1.00 26.92 1165 PRO A CA 1
ATOM 9206 C C . PRO A 1 1165 ? 29.075 8.087 27.508 1.00 26.92 1165 PRO A C 1
ATOM 9208 O O . PRO A 1 1165 ? 29.927 7.359 26.993 1.00 26.92 1165 PRO A O 1
ATOM 9211 N N . ILE A 1 1166 ? 28.738 9.267 26.989 1.00 28.19 1166 ILE A N 1
ATOM 9212 C CA . ILE A 1 1166 ? 29.527 9.930 25.951 1.00 28.19 1166 ILE A CA 1
ATOM 9213 C C . ILE A 1 1166 ? 30.849 10.323 26.614 1.00 28.19 1166 ILE A C 1
ATOM 9215 O O . ILE A 1 1166 ? 30.913 11.251 27.417 1.00 28.19 1166 ILE A O 1
ATOM 9219 N N . LYS A 1 1167 ? 31.912 9.560 26.348 1.00 25.05 1167 LYS A N 1
ATOM 9220 C CA . LYS A 1 1167 ? 33.263 9.974 26.720 1.00 25.05 1167 LYS A CA 1
ATOM 9221 C C . LYS A 1 1167 ? 33.741 11.005 25.711 1.00 25.05 1167 LYS A C 1
ATOM 9223 O O . LYS A 1 1167 ? 33.995 10.675 24.556 1.00 25.05 1167 LYS A O 1
ATOM 9228 N N . SER A 1 1168 ? 33.904 12.225 26.202 1.00 28.61 1168 SER A N 1
ATOM 9229 C CA . SER A 1 1168 ? 34.772 13.243 25.637 1.00 28.61 1168 SER A CA 1
ATOM 9230 C C . SER A 1 1168 ? 36.182 12.675 25.432 1.00 28.61 1168 SER A C 1
ATOM 9232 O O . SER A 1 1168 ? 36.813 12.154 26.354 1.00 28.61 1168 SER A O 1
ATOM 9234 N N . THR A 1 1169 ? 36.697 12.762 24.210 1.00 26.95 1169 THR A N 1
ATOM 9235 C CA . THR A 1 1169 ? 38.141 12.695 23.970 1.00 26.95 1169 THR A CA 1
ATOM 9236 C C . THR A 1 1169 ? 38.648 14.119 23.800 1.00 26.95 1169 THR A C 1
ATOM 9238 O O . THR A 1 1169 ? 38.500 14.714 22.735 1.00 26.95 1169 THR A O 1
ATOM 9241 N N . GLU A 1 1170 ? 39.216 14.660 24.878 1.00 27.14 1170 GLU A N 1
ATOM 9242 C CA . GLU A 1 1170 ? 40.016 15.885 24.880 1.00 27.14 1170 GLU A CA 1
ATOM 9243 C C . GLU A 1 1170 ? 41.271 15.738 23.982 1.00 27.14 1170 GLU A C 1
ATOM 9245 O O . GLU A 1 1170 ? 41.892 14.676 23.903 1.00 27.14 1170 GLU A O 1
ATOM 9250 N N . GLN A 1 1171 ? 41.621 16.836 23.301 1.00 28.28 1171 GLN A N 1
ATOM 9251 C CA . GLN A 1 1171 ? 42.827 17.098 22.488 1.00 28.28 1171 GLN A CA 1
ATOM 9252 C C . GLN A 1 1171 ? 44.122 17.220 23.355 1.00 28.28 1171 GLN A C 1
ATOM 9254 O O . GLN A 1 1171 ? 44.053 17.036 24.565 1.00 28.28 1171 GLN A O 1
ATOM 9259 N N . PRO A 1 1172 ? 45.267 17.767 22.872 1.00 45.75 1172 PRO A N 1
ATOM 9260 C CA . PRO A 1 1172 ? 46.126 17.458 21.718 1.00 45.75 1172 PRO A CA 1
ATOM 9261 C C . PRO A 1 1172 ? 47.593 17.172 22.153 1.00 45.75 1172 PRO A C 1
ATOM 9263 O O . PRO A 1 1172 ? 48.032 17.566 23.232 1.00 45.75 1172 PRO A O 1
ATOM 9266 N N . ALA A 1 1173 ? 48.424 16.596 21.275 1.00 23.89 1173 ALA A N 1
ATOM 9267 C CA . ALA A 1 1173 ? 49.884 16.658 21.426 1.00 23.89 1173 ALA A CA 1
ATOM 9268 C C . ALA A 1 1173 ? 50.559 17.067 20.112 1.00 23.89 1173 ALA A C 1
ATOM 9270 O O . ALA A 1 1173 ? 50.594 16.335 19.127 1.00 23.89 1173 ALA A O 1
ATOM 9271 N N . SER A 1 1174 ? 51.099 18.279 20.142 1.00 29.19 1174 SER A N 1
ATOM 9272 C CA . SER A 1 1174 ? 51.982 18.892 19.163 1.00 29.19 1174 SER A CA 1
ATOM 9273 C C . SER A 1 1174 ? 53.290 18.110 18.987 1.00 29.19 1174 SER A C 1
ATOM 9275 O O . SER A 1 1174 ? 53.885 17.664 19.967 1.00 29.19 1174 SER A O 1
ATOM 9277 N N . ARG A 1 1175 ? 53.806 18.033 17.750 1.00 25.28 1175 ARG A N 1
ATOM 9278 C CA . ARG A 1 1175 ? 55.253 18.081 17.458 1.00 25.28 1175 ARG A CA 1
ATOM 9279 C C . ARG A 1 1175 ? 55.528 18.465 15.988 1.00 25.28 1175 ARG A C 1
ATOM 9281 O O . ARG A 1 1175 ? 54.672 18.253 15.137 1.00 25.28 1175 ARG A O 1
ATOM 9288 N N . PRO A 1 1176 ? 56.678 19.110 15.713 1.00 27.64 1176 PRO A N 1
ATOM 9289 C CA . PRO A 1 1176 ? 56.811 20.163 14.707 1.00 27.64 1176 PRO A CA 1
ATOM 9290 C C . PRO A 1 1176 ? 57.369 19.692 13.359 1.00 27.64 1176 PRO A C 1
ATOM 9292 O O . PRO A 1 1176 ? 58.035 18.665 13.251 1.00 27.64 1176 PRO A O 1
ATOM 9295 N N . ALA A 1 1177 ? 57.184 20.541 12.350 1.00 29.73 1177 ALA A N 1
ATOM 9296 C CA . ALA A 1 1177 ? 57.869 20.471 11.067 1.00 29.73 1177 ALA A CA 1
ATOM 9297 C C . ALA A 1 1177 ? 59.403 20.579 11.204 1.00 29.73 1177 ALA A C 1
ATOM 9299 O O . ALA A 1 1177 ? 59.904 21.473 11.888 1.00 29.73 1177 ALA A O 1
ATOM 9300 N N . ARG A 1 1178 ? 60.144 19.734 10.466 1.00 24.48 1178 ARG A N 1
ATOM 9301 C CA . ARG A 1 1178 ? 61.482 20.040 9.914 1.00 24.48 1178 ARG A CA 1
ATOM 9302 C C . ARG A 1 1178 ? 61.866 19.082 8.766 1.00 24.48 1178 ARG A C 1
ATOM 9304 O O . ARG A 1 1178 ? 62.174 17.923 8.995 1.00 24.48 1178 ARG A O 1
ATOM 9311 N N . PHE A 1 1179 ? 61.839 19.638 7.551 1.00 24.03 1179 PHE A N 1
ATOM 9312 C CA . PHE A 1 1179 ? 62.688 19.414 6.365 1.00 24.03 1179 PHE A CA 1
ATOM 9313 C C . PHE A 1 1179 ? 63.460 18.092 6.175 1.00 24.03 1179 PHE A C 1
ATOM 9315 O O . PHE A 1 1179 ? 64.426 17.871 6.896 1.00 24.03 1179 PHE A O 1
ATOM 9322 N N . VAL A 1 1180 ? 63.232 17.428 5.023 1.00 24.14 1180 VAL A N 1
ATOM 9323 C CA . VAL A 1 1180 ? 64.286 17.072 4.036 1.00 24.14 1180 VAL A CA 1
ATOM 9324 C C . VAL A 1 1180 ? 63.745 17.131 2.583 1.00 24.14 1180 VAL A C 1
ATOM 9326 O O . VAL A 1 1180 ? 62.858 16.385 2.191 1.00 24.14 1180 VAL A O 1
ATOM 9329 N N . LYS A 1 1181 ? 64.316 18.078 1.827 1.00 24.05 1181 LYS A N 1
ATOM 9330 C CA . LYS A 1 1181 ? 64.651 18.171 0.387 1.00 24.05 1181 LYS A CA 1
ATOM 9331 C C . LYS A 1 1181 ? 64.203 17.095 -0.635 1.00 24.05 1181 LYS A C 1
ATOM 9333 O O . LYS A 1 1181 ? 64.615 15.948 -0.552 1.00 24.05 1181 LYS A O 1
ATOM 9338 N N . SER A 1 1182 ? 63.563 17.615 -1.696 1.00 27.44 1182 SER A N 1
ATOM 9339 C CA . SER A 1 1182 ? 63.785 17.425 -3.155 1.00 27.44 1182 SER A CA 1
ATOM 9340 C C . SER A 1 1182 ? 64.034 16.024 -3.732 1.00 27.44 1182 SER A C 1
ATOM 9342 O O . SER A 1 1182 ? 65.036 15.427 -3.372 1.00 27.44 1182 SER A O 1
ATOM 9344 N N . VAL A 1 1183 ? 63.275 15.639 -4.775 1.00 24.86 1183 VAL A N 1
ATOM 9345 C CA . VAL A 1 1183 ? 63.746 15.399 -6.169 1.00 24.86 1183 VAL A CA 1
ATOM 9346 C C . VAL A 1 1183 ? 62.521 15.313 -7.112 1.00 24.86 1183 VAL A C 1
ATOM 9348 O O . VAL A 1 1183 ? 61.614 14.525 -6.878 1.00 24.86 1183 VAL A O 1
ATOM 9351 N N . ILE A 1 1184 ? 62.520 16.123 -8.179 1.00 28.09 1184 ILE A N 1
ATOM 9352 C CA . ILE A 1 1184 ? 61.706 15.996 -9.414 1.00 28.09 1184 ILE A CA 1
ATOM 9353 C C . ILE A 1 1184 ? 62.536 15.159 -10.419 1.00 28.09 1184 ILE A C 1
ATOM 9355 O O . ILE A 1 1184 ? 63.760 15.332 -10.416 1.00 28.09 1184 ILE A O 1
ATOM 9359 N N . PRO A 1 1185 ? 61.958 14.271 -11.260 1.00 35.88 1185 PRO A N 1
ATOM 9360 C CA . PRO A 1 1185 ? 61.672 14.596 -12.681 1.00 35.88 1185 PRO A CA 1
ATOM 9361 C C . PRO A 1 1185 ? 60.301 14.061 -13.178 1.00 35.88 1185 PRO A C 1
ATOM 9363 O O . PRO A 1 1185 ? 59.899 12.970 -12.797 1.00 35.88 1185 PRO A O 1
ATOM 9366 N N . LYS A 1 1186 ? 59.501 14.893 -13.874 1.00 27.31 1186 LYS A N 1
ATOM 9367 C CA . LYS A 1 1186 ? 59.255 14.923 -15.349 1.00 27.31 1186 LYS A CA 1
ATOM 9368 C C . LYS A 1 1186 ? 58.472 13.706 -15.884 1.00 27.31 1186 LYS A C 1
ATOM 9370 O O . LYS A 1 1186 ? 58.949 12.589 -15.769 1.00 27.31 1186 LYS A O 1
ATOM 9375 N N . SER A 1 1187 ? 57.195 13.891 -16.229 1.00 32.12 1187 SER A N 1
ATOM 9376 C CA . SER A 1 1187 ? 56.641 14.249 -17.560 1.00 32.12 1187 SER A CA 1
ATOM 9377 C C . SER A 1 1187 ? 56.480 13.035 -18.483 1.00 32.12 1187 SER A C 1
ATOM 9379 O O . SER A 1 1187 ? 57.452 12.345 -18.765 1.00 32.12 1187 SER A O 1
ATOM 9381 N N . ASP A 1 1188 ? 55.250 12.750 -18.919 1.00 34.94 1188 ASP A N 1
ATOM 9382 C CA . ASP A 1 1188 ? 54.818 13.041 -20.294 1.00 34.94 1188 ASP A CA 1
ATOM 9383 C C . ASP A 1 1188 ? 53.326 12.704 -20.499 1.00 34.94 1188 ASP A C 1
ATOM 9385 O O . ASP A 1 1188 ? 52.838 11.651 -20.090 1.00 34.94 1188 ASP A O 1
ATOM 9389 N N . ASP A 1 1189 ? 52.645 13.675 -21.116 1.00 38.28 1189 ASP A N 1
ATOM 9390 C CA . ASP A 1 1189 ? 51.284 13.683 -21.668 1.00 38.28 1189 ASP A CA 1
ATOM 9391 C C . ASP A 1 1189 ? 51.102 12.597 -22.762 1.00 38.28 1189 ASP A C 1
ATOM 9393 O O . ASP A 1 1189 ? 52.082 12.146 -23.357 1.00 38.28 1189 ASP A O 1
ATOM 9397 N N . ARG A 1 1190 ? 49.902 12.140 -23.142 1.00 35.03 1190 ARG A N 1
ATOM 9398 C CA . ARG A 1 1190 ? 48.601 12.810 -23.322 1.00 35.03 1190 ARG A CA 1
ATOM 9399 C C . ARG A 1 1190 ? 47.435 11.863 -23.079 1.00 35.03 1190 ARG A C 1
ATOM 9401 O O . ARG A 1 1190 ? 47.605 10.659 -23.377 1.00 35.03 1190 ARG A O 1
#

Sequence (1190 aa):
MLNPVKKPSFFYCDVCHRTFDHGTYRYNCTVCGNYDQCEECTTNMNPPHPHILVPELAFGSGEDRTCNEKSMRAEIYTAMEIYCDRHCLGVRDVDKDNLENYSNSYTWLTYKSIGDRAINFGYGLRQLIEPRSYLAICSSNRPEWIITDWACMFHCIISVPIYNLASDRDIAFIINNTAVSVVVCDKETLPKFLKLHSECSSLRHIICMDAVSEIATDTSMSISVHYMNDIEHIGSSRSYSYPTAQPTDCLTIIYTSGSSGSPKGVMISDSALRSIFPEGLSPHTGESIIFSYQPLSWYGGRNSVLWTFLCGGRVGFSTGNVSRLMEELALIRPLMFPAPPSIWNKIYSEYKTALSLIETDNPQEFKQKEIELIEEFSKLIPLRCETIAIVGALISPIVLDFLKRCFGRCRIEDGYGITECGGISFNNVVDPSVVYRLESVPEMGFTTDDKPFPRGELLTKTPQMFSGYVNNPEETRAALTDDGFFRTGDIVELRQIPSQPPQIHIIDRKKSFFKLAQGQFISPEYLQGVFSQSSFIDQIYVHGDLLEDNVTAVIIPNKDRAQVFAKNNNSSIKLLDSDPNFYNTIMRELHSIGLKESLRKHEIPSRIVIDFEPFTVENGLLTSSMKPCRPKLAAKYVDRLKKTFNIEKQLKTIIETVTGEILTDDNEVNFLIGGGNSLTAVRLSRMIREDLGVTVPVSILFEPTMNLKRLTELAQSSSSALEQKITTRLLLDTELELESIIGKPRKTIADEWRFPNEPSINSFGEVAPVNIFEYLPDLQSNRVIYLYIEPDGCEIVEQCVGGSGWRRLLTFSTTTPNFGTQDLRLGTVSYFTDGLPNDAITKHHIFEYSPCHKHFHFPHYGSFTFGNLKDQSNLTNSKRGFCLQAVYRHANAEWSPLNQDYYTCSLQGIPAGWRDTYQSGLRCQWIDVTSIDTSIQSYTAPLYSSLNPDGFLCEGTPQPDTWVRTEFNTTCCSSQGCCGNSNETQCCGGEPVDRVGCETWEGAQEDNVSEVMVTLPLSGEGQVTEKCWNSTGSWGEKRDCGLKLHPKGKYLTCNKPSQQVALKNVISTDFYQVVRVCEASIALRSGLACIWNDSLANVIISHKDEPRDVHFICPPKRDSIETGGRFAVYFGPLFTELSLGDVSWSIKCLQKLEEINDYVRSPPPIKSTEQPASRPARFVKSVIPKSDDR

InterPro domains:
  IPR000873 AMP-dependent synthetase/ligase domain [PF00501] (101-469)
  IPR001695 Lysyl oxidase [PF01186] (806-936)
  IPR009081 Phosphopantetheine binding ACP domain [PF00550] (650-713)
  IPR009081 Phosphopantetheine binding ACP domain [PS50075] (642-719)
  IPR020845 AMP-binding, conserved site [PS00455] (253-264)
  IPR036736 ACP-like superfamily [G3DSA:1.10.1200.10] (632-725)
  IPR036736 ACP-like superfamily [SSF47336] (647-715)
  IPR042099 ANL, N-terminal domain [G3DSA:3.40.50.12780] (92-496)
  IPR043145 Zinc finger, ZZ-type superfamily [G3DSA:3.30.60.90] (8-54)